Protein AF-0000000079959969 (afdb_homodimer)

Radius of gyration: 32.2 Å; Cα contacts (8 Å, |Δi|>4): 2107; chains: 2; bounding box: 69×113×96 Å

InterPro domains:
  IPR001279 Metallo-beta-lactamase [PF12706] (27-156)
  IPR011084 DNA repair metallo-beta-lactamase [PF07522] (438-473)
  IPR036866 Ribonuclease Z/Hydroxyacylglutathione hydrolase-like [G3DSA:3.60.15.10] (3-212)
  IPR036866 Ribonuclease Z/Hydroxyacylglutathione hydrolase-like [SSF56281] (26-475)

pLDDT: mean 82.47, std 19.51, range [26.91, 98.88]

Structure (mmCIF, N/CA/C/O backbone):
data_AF-0000000079959969-model_v1
#
loop_
_entity.id
_entity.type
_entity.pdbx_description
1 polymer 'Protein artemis'
#
loop_
_atom_site.group_PDB
_atom_site.id
_atom_site.type_symbol
_atom_site.label_atom_id
_atom_site.label_alt_id
_atom_site.label_comp_id
_atom_site.label_asym_id
_atom_site.label_entity_id
_atom_site.label_seq_id
_atom_site.pdbx_PDB_ins_code
_atom_site.Cartn_x
_atom_site.Cartn_y
_atom_site.Cartn_z
_atom_site.occupancy
_atom_site.B_iso_or_equiv
_atom_site.auth_seq_id
_atom_site.auth_comp_id
_atom_site.auth_asym_id
_atom_site.auth_atom_id
_atom_site.pdbx_PDB_model_num
ATOM 1 N N . MET A 1 1 ? -11.852 23.406 6.648 1 82 1 MET A N 1
ATOM 2 C CA . MET A 1 1 ? -12.25 22.609 7.809 1 82 1 MET A CA 1
ATOM 3 C C . MET A 1 1 ? -13.531 21.844 7.527 1 82 1 MET A C 1
ATOM 5 O O . MET A 1 1 ? -14.43 22.344 6.855 1 82 1 MET A O 1
ATOM 9 N N . SER A 1 2 ? -13.539 20.656 8.086 1 90.31 2 SER A N 1
ATOM 10 C CA . SER A 1 2 ? -14.711 19.828 7.879 1 90.31 2 SER A CA 1
ATOM 11 C C . SER A 1 2 ? -15.961 20.453 8.492 1 90.31 2 SER A C 1
ATOM 13 O O . SER A 1 2 ? -15.906 20.984 9.602 1 90.31 2 SER A O 1
ATOM 15 N N . THR A 1 3 ? -17.062 20.484 7.816 1 91.31 3 THR A N 1
ATOM 16 C CA . THR A 1 3 ? -18.344 20.969 8.297 1 91.31 3 THR A CA 1
ATOM 17 C C . THR A 1 3 ? -19.375 19.844 8.305 1 91.31 3 THR A C 1
ATOM 19 O O . THR A 1 3 ? -20.578 20.094 8.461 1 91.31 3 THR A O 1
ATOM 22 N N . PHE A 1 4 ? -18.922 18.656 8.102 1 95.06 4 PHE A N 1
ATOM 23 C CA . PHE A 1 4 ? -19.797 17.484 8.07 1 95.06 4 PHE A CA 1
ATOM 24 C C . PHE A 1 4 ? -20.359 17.188 9.453 1 95.06 4 PHE A C 1
ATOM 26 O O . PHE A 1 4 ? -19.641 17.25 10.453 1 95.06 4 PHE A O 1
ATOM 33 N N . ASN A 1 5 ? -21.625 16.844 9.547 1 93.94 5 ASN A N 1
ATOM 34 C CA . ASN A 1 5 ? -22.297 16.703 10.836 1 93.94 5 ASN A CA 1
ATOM 35 C C . ASN A 1 5 ? -22.188 15.273 11.367 1 93.94 5 ASN A C 1
ATOM 37 O O . ASN A 1 5 ? -22.766 14.945 12.406 1 93.94 5 ASN A O 1
ATOM 41 N N . GLY A 1 6 ? -21.594 14.344 10.625 1 97.38 6 GLY A N 1
ATOM 42 C CA . GLY A 1 6 ? -21.297 13.016 11.125 1 97.38 6 GLY A CA 1
ATOM 43 C C . GLY A 1 6 ? -22.359 11.992 10.781 1 97.38 6 GLY A C 1
ATOM 44 O O . GLY A 1 6 ? -22.188 10.797 11.047 1 97.38 6 GLY A O 1
ATOM 45 N N . ILE A 1 7 ? -23.453 12.414 10.133 1 97.38 7 ILE A N 1
ATOM 46 C CA . ILE A 1 7 ? -24.578 11.531 9.898 1 97.38 7 ILE A CA 1
ATOM 47 C C . ILE A 1 7 ? -24.562 11.039 8.453 1 97.38 7 ILE A C 1
ATOM 49 O O . ILE A 1 7 ? -24.594 11.844 7.52 1 97.38 7 ILE A O 1
ATOM 53 N N . ILE A 1 8 ? -24.469 9.742 8.289 1 97.94 8 ILE A N 1
ATOM 54 C CA . ILE A 1 8 ? -24.641 9.094 6.992 1 97.94 8 ILE A CA 1
ATOM 55 C C . ILE A 1 8 ? -26.094 8.711 6.801 1 97.94 8 ILE A C 1
ATOM 57 O O . ILE A 1 8 ? -26.609 7.812 7.48 1 97.94 8 ILE A O 1
ATOM 61 N N . ALA A 1 9 ? -26.75 9.328 5.836 1 97.06 9 ALA A N 1
ATOM 62 C CA . ALA A 1 9 ? -28.203 9.18 5.66 1 97.06 9 ALA A CA 1
ATOM 63 C C . ALA A 1 9 ? -28.578 7.711 5.48 1 97.06 9 ALA A C 1
ATOM 65 O O . ALA A 1 9 ? -29.609 7.258 5.996 1 97.06 9 ALA A O 1
ATOM 66 N N . GLN A 1 10 ? -27.812 6.926 4.754 1 97.31 10 GLN A N 1
ATOM 67 C CA . GLN A 1 10 ? -28.094 5.531 4.438 1 97.31 10 GLN A CA 1
ATOM 68 C C . GLN A 1 10 ? -27.797 4.625 5.629 1 97.31 10 GLN A C 1
ATOM 70 O O . GLN A 1 10 ? -28.266 3.48 5.672 1 97.31 10 GLN A O 1
ATOM 75 N N . PHE A 1 11 ? -26.984 5.117 6.539 1 97.81 11 PHE A N 1
ATOM 76 C CA . PHE A 1 11 ? -26.625 4.398 7.754 1 97.81 11 PHE A CA 1
ATOM 77 C C . PHE A 1 11 ? -26.812 5.281 8.984 1 97.81 11 PHE A C 1
ATOM 79 O O . PHE A 1 11 ? -25.844 5.617 9.664 1 97.81 11 PHE A O 1
ATOM 86 N N . PRO A 1 12 ? -28 5.555 9.398 1 95.94 12 PRO A N 1
ATOM 87 C CA . PRO A 1 12 ? -28.281 6.535 10.453 1 95.94 12 PRO A CA 1
ATOM 88 C C . PRO A 1 12 ? -27.828 6.059 11.828 1 95.94 12 PRO A C 1
ATOM 90 O O . PRO A 1 12 ? -27.766 6.855 12.773 1 95.94 12 PRO A O 1
ATOM 93 N N . ALA A 1 13 ? -27.516 4.82 11.977 1 96.44 13 ALA A N 1
ATOM 94 C CA . ALA A 1 13 ? -27.156 4.25 13.266 1 96.44 13 ALA A CA 1
ATOM 95 C C . ALA A 1 13 ? -25.672 4.473 13.57 1 96.44 13 ALA A C 1
ATOM 97 O O . ALA A 1 13 ? -25.203 4.145 14.664 1 96.44 13 ALA A O 1
ATOM 98 N N . ILE A 1 14 ? -24.953 5.055 12.672 1 97.94 14 ILE A N 1
ATOM 99 C CA . ILE A 1 14 ? -23.531 5.277 12.922 1 97.94 14 ILE A CA 1
ATOM 100 C C . ILE A 1 14 ? -23.219 6.766 12.828 1 97.94 14 ILE A C 1
ATOM 102 O O . ILE A 1 14 ? -24.031 7.555 12.359 1 97.94 14 ILE A O 1
ATOM 106 N N . ARG A 1 15 ? -22.047 7.168 13.383 1 98 15 ARG A N 1
ATOM 107 C CA . ARG A 1 15 ? -21.5 8.516 13.289 1 98 15 ARG A CA 1
ATOM 108 C C . ARG A 1 15 ? -20.062 8.492 12.781 1 98 15 ARG A C 1
ATOM 110 O O . ARG A 1 15 ? -19.281 7.621 13.156 1 98 15 ARG A O 1
ATOM 117 N N . VAL A 1 16 ? -19.781 9.453 11.914 1 98.56 16 VAL A N 1
ATOM 118 C CA . VAL A 1 16 ? -18.438 9.492 11.344 1 98.56 16 VAL A CA 1
ATOM 119 C C . VAL A 1 16 ? -17.844 10.898 11.492 1 98.56 16 VAL A C 1
ATOM 121 O O . VAL A 1 16 ? -18.453 11.875 11.07 1 98.56 16 VAL A O 1
ATOM 124 N N . ASP A 1 17 ? -16.75 11.117 12.148 1 97.56 17 ASP A N 1
ATOM 125 C CA . ASP A 1 17 ? -15.859 12.281 12.203 1 97.56 17 ASP A CA 1
ATOM 126 C C . ASP A 1 17 ? -16.516 13.438 12.953 1 97.56 17 ASP A C 1
ATOM 128 O O . ASP A 1 17 ? -16.016 14.562 12.938 1 97.56 17 ASP A O 1
ATOM 132 N N . TYR A 1 18 ? -17.625 13.312 13.477 1 96.44 18 TYR A N 1
ATOM 133 C CA . TYR A 1 18 ? -18.328 14.25 14.344 1 96.44 18 TYR A CA 1
ATOM 134 C C . TYR A 1 18 ? -19.125 13.516 15.406 1 96.44 18 TYR A C 1
ATOM 136 O O . TYR A 1 18 ? -20.078 12.789 15.086 1 96.44 18 TYR A O 1
ATOM 144 N N . PHE A 1 19 ? -18.891 13.82 16.703 1 95.38 19 PHE A N 1
ATOM 145 C CA . PHE A 1 19 ? -19.328 12.898 17.734 1 95.38 19 PHE A CA 1
ATOM 146 C C . PHE A 1 19 ? -20.156 13.625 18.797 1 95.38 19 PHE A C 1
ATOM 148 O O . PHE A 1 19 ? -20.453 13.062 19.859 1 95.38 19 PHE A O 1
ATOM 155 N N . ARG A 1 20 ? -20.5 14.867 18.484 1 92.44 20 ARG A N 1
ATOM 156 C CA . ARG A 1 20 ? -21.406 15.562 19.391 1 92.44 20 ARG A CA 1
ATOM 157 C C . ARG A 1 20 ? -22.844 15.062 19.219 1 92.44 20 ARG A C 1
ATOM 159 O O . ARG A 1 20 ? -23.203 14.578 18.156 1 92.44 20 ARG A O 1
ATOM 166 N N . ARG A 1 21 ? -23.547 15.25 20.188 1 91.06 21 ARG A N 1
ATOM 167 C CA . ARG A 1 21 ? -24.938 14.789 20.188 1 91.06 21 ARG A CA 1
ATOM 168 C C . ARG A 1 21 ? -25.781 15.617 19.219 1 91.06 21 ARG A C 1
ATOM 170 O O . ARG A 1 21 ? -25.641 16.844 19.156 1 91.06 21 ARG A O 1
ATOM 177 N N . HIS A 1 22 ? -26.594 14.891 18.484 1 90.75 22 HIS A N 1
ATOM 178 C CA . HIS A 1 22 ? -27.609 15.508 17.641 1 90.75 22 HIS A CA 1
ATOM 179 C C . HIS A 1 22 ? -29 15.367 18.281 1 90.75 22 HIS A C 1
ATOM 181 O O . HIS A 1 22 ? -29.516 14.258 18.391 1 90.75 22 HIS A O 1
ATOM 187 N N . PRO A 1 23 ? -29.625 16.406 18.547 1 89.88 23 PRO A N 1
ATOM 188 C CA . PRO A 1 23 ? -30.922 16.344 19.234 1 89.88 23 PRO A CA 1
ATOM 189 C C . PRO A 1 23 ? -31.984 15.617 18.406 1 89.88 23 PRO A C 1
ATOM 191 O O . PRO A 1 23 ? -32.844 14.938 18.953 1 89.88 23 PRO A O 1
ATOM 194 N N . ALA A 1 24 ? -31.906 15.672 17.156 1 90.69 24 ALA A N 1
ATOM 195 C CA . ALA A 1 24 ? -32.938 15.117 16.281 1 90.69 24 ALA A CA 1
ATOM 196 C C . ALA A 1 24 ? -32.625 13.672 15.914 1 90.69 24 ALA A C 1
ATOM 198 O O . ALA A 1 24 ? -33.375 13.039 15.164 1 90.69 24 ALA A O 1
ATOM 199 N N . HIS A 1 25 ? -31.547 13.125 16.438 1 92.62 25 HIS A N 1
ATOM 200 C CA . HIS A 1 25 ? -31.141 11.773 16.078 1 92.62 25 HIS A CA 1
ATOM 201 C C . HIS A 1 25 ? -30.828 10.938 17.312 1 92.62 25 HIS A C 1
ATOM 203 O O . HIS A 1 25 ? -30.375 11.469 18.328 1 92.62 25 HIS A O 1
ATOM 209 N N . LYS A 1 26 ? -31.109 9.648 17.203 1 92.62 26 LYS A N 1
ATOM 210 C CA . LYS A 1 26 ? -30.75 8.727 18.266 1 92.62 26 LYS A CA 1
ATOM 211 C C . LYS A 1 26 ? -29.234 8.617 18.422 1 92.62 26 LYS A C 1
ATOM 213 O O . LYS A 1 26 ? -28.5 8.914 17.484 1 92.62 26 LYS A O 1
ATOM 218 N N . ALA A 1 27 ? -28.938 8.18 19.594 1 93.88 27 ALA A N 1
ATOM 219 C CA . ALA A 1 27 ? -27.516 7.938 19.828 1 93.88 27 ALA A CA 1
ATOM 220 C C . ALA A 1 27 ? -26.984 6.871 18.891 1 93.88 27 ALA A C 1
ATOM 222 O O . ALA A 1 27 ? -27.656 5.887 18.594 1 93.88 27 ALA A O 1
ATOM 223 N N . PRO A 1 28 ? -25.812 7.117 18.422 1 95.88 28 PRO A N 1
ATOM 224 C CA . PRO A 1 28 ? -25.25 6.129 17.5 1 95.88 28 PRO A CA 1
ATOM 225 C C . PRO A 1 28 ? -24.922 4.805 18.172 1 95.88 28 PRO A C 1
ATOM 227 O O . PRO A 1 28 ? -24.719 4.762 19.391 1 95.88 28 PRO A O 1
ATOM 230 N N . LEU A 1 29 ? -24.875 3.75 17.375 1 97.19 29 LEU A N 1
ATOM 231 C CA . LEU A 1 29 ? -24.531 2.416 17.859 1 97.19 29 LEU A CA 1
ATOM 232 C C . LEU A 1 29 ? -23.062 2.105 17.594 1 97.19 29 LEU A C 1
ATOM 234 O O . LEU A 1 29 ? -22.516 1.171 18.188 1 97.19 29 LEU A O 1
ATOM 238 N N . ALA A 1 30 ? -22.422 2.846 16.734 1 97.81 30 ALA A N 1
ATOM 239 C CA . ALA A 1 30 ? -21 2.764 16.438 1 97.81 30 ALA A CA 1
ATOM 240 C C . ALA A 1 30 ? -20.484 4.086 15.891 1 97.81 30 ALA A C 1
ATOM 242 O O . ALA A 1 30 ? -21.219 4.844 15.258 1 97.81 30 ALA A O 1
ATOM 243 N N . CYS A 1 31 ? -19.281 4.371 16.141 1 98.12 31 CYS A N 1
ATOM 244 C CA . CYS A 1 31 ? -18.641 5.578 15.641 1 98.12 31 CYS A CA 1
ATOM 245 C C . CYS A 1 31 ? -17.406 5.227 14.812 1 98.12 31 CYS A C 1
ATOM 247 O O . CYS A 1 31 ? -16.812 4.168 15 1 98.12 31 CYS A O 1
ATOM 249 N N . PHE A 1 32 ? -17.094 6.066 13.883 1 98.75 32 PHE A N 1
ATOM 250 C CA . PHE A 1 32 ? -15.953 5.863 12.992 1 98.75 32 PHE A CA 1
ATOM 251 C C . PHE A 1 32 ? -15.133 7.145 12.852 1 98.75 32 PHE A C 1
ATOM 253 O O . PHE A 1 32 ? -15.695 8.227 12.688 1 98.75 32 PHE A O 1
ATOM 260 N N . LEU A 1 33 ? -13.828 7.043 12.992 1 98.5 33 LEU A N 1
ATOM 261 C CA . LEU A 1 33 ? -12.906 8.172 12.867 1 98.5 33 LEU A CA 1
ATOM 262 C C . LEU A 1 33 ? -11.953 7.969 11.688 1 98.5 33 LEU A C 1
ATOM 264 O O . LEU A 1 33 ? -11.164 7.023 11.68 1 98.5 33 LEU A O 1
ATOM 268 N N . SER A 1 34 ? -12 8.906 10.773 1 98.5 34 SER A N 1
ATOM 269 C CA . SER A 1 34 ? -11.234 8.742 9.539 1 98.5 34 SER A CA 1
ATOM 270 C C . SER A 1 34 ? -9.75 9.039 9.766 1 98.5 34 SER A C 1
ATOM 272 O O . SER A 1 34 ? -8.891 8.352 9.219 1 98.5 34 SER A O 1
ATOM 274 N N . HIS A 1 35 ? -9.461 10.102 10.492 1 96.94 35 HIS A N 1
ATOM 275 C CA . HIS A 1 35 ? -8.078 10.461 10.773 1 96.94 35 HIS A CA 1
ATOM 276 C C . HIS A 1 35 ? -7.984 11.438 11.938 1 96.94 35 HIS A C 1
ATOM 278 O O . HIS A 1 35 ? -9.008 11.844 12.492 1 96.94 35 HIS A O 1
ATOM 284 N N . VAL A 1 36 ? -6.805 11.906 12.289 1 93.56 36 VAL A N 1
ATOM 285 C CA . VAL A 1 36 ? -6.574 12.492 13.602 1 93.56 36 VAL A CA 1
ATOM 286 C C . VAL A 1 36 ? -6.602 14.016 13.508 1 93.56 36 VAL A C 1
ATOM 288 O O . VAL A 1 36 ? -6.438 14.711 14.508 1 93.56 36 VAL A O 1
ATOM 291 N N . HIS A 1 37 ? -6.828 14.562 12.367 1 89.81 37 HIS A N 1
ATOM 292 C CA . HIS A 1 37 ? -6.867 16.016 12.305 1 89.81 37 HIS A CA 1
ATOM 293 C C . HIS A 1 37 ? -7.945 16.578 13.234 1 89.81 37 HIS A C 1
ATOM 295 O O . HIS A 1 37 ? -9.016 15.992 13.367 1 89.81 37 HIS A O 1
ATOM 301 N N . SER A 1 38 ? -7.73 17.703 13.75 1 85.75 38 SER A N 1
ATOM 302 C CA . SER A 1 38 ? -8.516 18.281 14.836 1 85.75 38 SER A CA 1
ATOM 303 C C . SER A 1 38 ? -9.969 18.5 14.422 1 85.75 38 SER A C 1
ATOM 305 O O . SER A 1 38 ? -10.883 18.297 15.219 1 85.75 38 SER A O 1
ATOM 307 N N . ASP A 1 39 ? -10.188 18.922 13.234 1 87 39 ASP A N 1
ATOM 308 C CA . ASP A 1 39 ? -11.539 19.25 12.781 1 87 39 ASP A CA 1
ATOM 309 C C . ASP A 1 39 ? -12.367 17.969 12.594 1 87 39 ASP A C 1
ATOM 311 O O . ASP A 1 39 ? -13.578 18.047 12.375 1 87 39 ASP A O 1
ATOM 315 N N . HIS A 1 40 ? -11.812 16.844 12.758 1 92.5 40 HIS A N 1
ATOM 316 C CA . HIS A 1 40 ? -12.539 15.578 12.672 1 92.5 40 HIS A CA 1
ATOM 317 C C . HIS A 1 40 ? -12.734 14.961 14.055 1 92.5 40 HIS A C 1
ATOM 319 O O . HIS A 1 40 ? -13.344 13.891 14.18 1 92.5 40 HIS A O 1
ATOM 325 N N . LEU A 1 41 ? -12.211 15.578 15.062 1 90.81 41 LEU A N 1
ATOM 326 C CA . LEU A 1 41 ? -12.211 15 16.406 1 90.81 41 LEU A CA 1
ATOM 327 C C . LEU A 1 41 ? -13.305 15.617 17.266 1 90.81 41 LEU A C 1
ATOM 329 O O . LEU A 1 41 ? -13.398 15.328 18.453 1 90.81 41 LEU A O 1
ATOM 333 N N . THR A 1 42 ? -14.133 16.406 16.688 1 89.38 42 THR A N 1
ATOM 334 C CA . THR A 1 42 ? -15.133 17.156 17.438 1 89.38 42 THR A CA 1
ATOM 335 C C . THR A 1 42 ? -16.062 16.219 18.203 1 89.38 42 THR A C 1
ATOM 337 O O . THR A 1 42 ? -16.672 15.32 17.609 1 89.38 42 THR A O 1
ATOM 340 N N . GLY A 1 43 ? -16.094 16.422 19.531 1 90.25 43 GLY A N 1
ATOM 341 C CA . GLY A 1 43 ? -17.016 15.656 20.359 1 90.25 43 GLY A CA 1
ATOM 342 C C . GLY A 1 43 ? -16.391 14.406 20.953 1 90.25 43 GLY A C 1
ATOM 343 O O . GLY A 1 43 ? -16.969 13.781 21.844 1 90.25 43 GLY A O 1
ATOM 344 N N . LEU A 1 44 ? -15.266 14.039 20.516 1 89.5 44 LEU A N 1
ATOM 345 C CA . LEU A 1 44 ? -14.625 12.797 20.953 1 89.5 44 LEU A CA 1
ATOM 346 C C . LEU A 1 44 ? -14.219 12.875 22.422 1 89.5 44 LEU A C 1
ATOM 348 O O . LEU A 1 44 ? -14.211 11.859 23.109 1 89.5 44 LEU A O 1
ATOM 352 N N . GLU A 1 45 ? -13.852 14.039 22.875 1 83.5 45 GLU A N 1
ATOM 353 C CA . GLU A 1 45 ? -13.375 14.227 24.234 1 83.5 45 GLU A CA 1
ATOM 354 C C . GLU A 1 45 ? -14.469 13.883 25.25 1 83.5 45 GLU A C 1
ATOM 356 O O . GLU A 1 45 ? -14.164 13.445 26.359 1 83.5 45 GLU A O 1
ATOM 361 N N . SER A 1 46 ? -15.695 14.008 24.906 1 85.62 46 SER A N 1
ATOM 362 C CA . SER A 1 46 ? -16.812 13.773 25.812 1 85.62 46 SER A CA 1
ATOM 363 C C . SER A 1 46 ? -17.484 12.438 25.531 1 85.62 46 SER A C 1
ATOM 365 O O . SER A 1 46 ? -18.422 12.047 26.234 1 85.62 46 SER A O 1
ATOM 367 N N . LEU A 1 47 ? -16.984 11.773 24.562 1 90.94 47 LEU A N 1
ATOM 368 C CA . LEU A 1 47 ? -17.625 10.531 24.156 1 90.94 47 LEU A CA 1
ATOM 369 C C . LEU A 1 47 ? -17.344 9.422 25.156 1 90.94 47 LEU A C 1
ATOM 371 O O . LEU A 1 47 ? -16.188 9.203 25.547 1 90.94 47 LEU A O 1
ATOM 375 N N . ARG A 1 48 ? -18.406 8.68 25.625 1 88.88 48 ARG A N 1
ATOM 376 C CA . ARG A 1 48 ? -18.25 7.582 26.562 1 88.88 48 ARG A CA 1
ATOM 377 C C . ARG A 1 48 ? -18.656 6.25 25.938 1 88.88 48 ARG A C 1
ATOM 379 O O . ARG A 1 48 ? -18.219 5.188 26.391 1 88.88 48 ARG A O 1
ATOM 386 N N . ALA A 1 49 ? -19.484 6.32 25.047 1 90.56 49 ALA A N 1
ATOM 387 C CA . ALA A 1 49 ? -19.969 5.211 24.219 1 90.56 49 ALA A CA 1
ATOM 388 C C . ALA A 1 49 ? -20.531 5.719 22.906 1 90.56 49 ALA A C 1
ATOM 390 O O . ALA A 1 49 ? -20.969 6.871 22.797 1 90.56 49 ALA A O 1
ATOM 391 N N . PRO A 1 50 ? -20.609 4.848 21.891 1 95.19 50 PRO A N 1
ATOM 392 C CA . PRO A 1 50 ? -20.125 3.482 21.688 1 95.19 50 PRO A CA 1
ATOM 393 C C . PRO A 1 50 ? -18.656 3.438 21.281 1 95.19 50 PRO A C 1
ATOM 395 O O . PRO A 1 50 ? -17.922 4.398 21.5 1 95.19 50 PRO A O 1
ATOM 398 N N . PHE A 1 51 ? -18.234 2.266 20.688 1 95.25 51 PHE A N 1
ATOM 399 C CA . PHE A 1 51 ? -16.875 2.125 20.219 1 95.25 51 PHE A CA 1
ATOM 400 C C . PHE A 1 51 ? -16.625 3.049 19.031 1 95.25 51 PHE A C 1
ATOM 402 O O . PHE A 1 51 ? -17.531 3.357 18.266 1 95.25 51 PHE A O 1
ATOM 409 N N . VAL A 1 52 ? -15.375 3.439 18.906 1 97.31 52 VAL A N 1
ATOM 410 C CA . VAL A 1 52 ? -14.914 4.266 17.797 1 97.31 52 VAL A CA 1
ATOM 411 C C . VAL A 1 52 ? -13.914 3.484 16.953 1 97.31 52 VAL A C 1
ATOM 413 O O . VAL A 1 52 ? -12.781 3.256 17.375 1 97.31 52 VAL A O 1
ATOM 416 N N . TYR A 1 53 ? -14.352 3.145 15.797 1 97.69 53 TYR A N 1
ATOM 417 C CA . TYR A 1 53 ? -13.492 2.379 14.898 1 97.69 53 TYR A CA 1
ATOM 418 C C . TYR A 1 53 ? -12.625 3.305 14.055 1 97.69 53 TYR A C 1
ATOM 420 O O . TYR A 1 53 ? -13.086 4.348 13.594 1 97.69 53 TYR A O 1
ATOM 428 N N . CYS A 1 54 ? -11.359 2.977 13.922 1 97.94 54 CYS A N 1
ATOM 429 C CA . CYS A 1 54 ? -10.406 3.76 13.141 1 97.94 54 CYS A CA 1
ATOM 430 C C . CYS A 1 54 ? -9.211 2.906 12.727 1 97.94 54 CYS A C 1
ATOM 432 O O . CYS A 1 54 ? -9.18 1.703 12.984 1 97.94 54 CYS A O 1
ATOM 434 N N . SER A 1 55 ? -8.312 3.416 11.977 1 97.5 55 SER A N 1
ATOM 435 C CA . SER A 1 55 ? -7.102 2.688 11.609 1 97.5 55 SER A CA 1
ATOM 436 C C . SER A 1 55 ? -6.168 2.527 12.805 1 97.5 55 SER A C 1
ATOM 438 O O . SER A 1 55 ? -6.25 3.291 13.766 1 97.5 55 SER A O 1
ATOM 440 N N . PRO A 1 56 ? -5.297 1.571 12.703 1 95.38 56 PRO A N 1
ATOM 441 C CA . PRO A 1 56 ? -4.344 1.4 13.805 1 95.38 56 PRO A CA 1
ATOM 442 C C . PRO A 1 56 ? -3.486 2.641 14.039 1 95.38 56 PRO A C 1
ATOM 444 O O . PRO A 1 56 ? -3.256 3.027 15.188 1 95.38 56 PRO A O 1
ATOM 447 N N . ALA A 1 57 ? -3.014 3.229 13.016 1 96.38 57 ALA A N 1
ATOM 448 C CA . ALA A 1 57 ? -2.178 4.418 13.141 1 96.38 57 ALA A CA 1
ATOM 449 C C . ALA A 1 57 ? -2.945 5.562 13.797 1 96.38 57 ALA A C 1
ATOM 451 O O . ALA A 1 57 ? -2.428 6.227 14.703 1 96.38 57 ALA A O 1
ATOM 452 N N . THR A 1 58 ? -4.18 5.762 13.336 1 96.38 58 THR A N 1
ATOM 453 C CA . THR A 1 58 ? -5.012 6.812 13.906 1 96.38 58 THR A CA 1
ATOM 454 C C . THR A 1 58 ? -5.23 6.578 15.398 1 96.38 58 THR A C 1
ATOM 456 O O . THR A 1 58 ? -5.141 7.512 16.203 1 96.38 58 THR A O 1
ATOM 459 N N . ARG A 1 59 ? -5.48 5.414 15.805 1 94.88 59 ARG A N 1
ATOM 460 C CA . ARG A 1 59 ? -5.695 5.102 17.219 1 94.88 59 ARG A CA 1
ATOM 461 C C . ARG A 1 59 ? -4.465 5.449 18.047 1 94.88 59 ARG A C 1
ATOM 463 O O . ARG A 1 59 ? -4.574 6.121 19.062 1 94.88 59 ARG A O 1
ATOM 470 N N . GLU A 1 60 ? -3.303 5.004 17.578 1 93.12 60 GLU A N 1
ATOM 471 C CA . GLU A 1 60 ? -2.076 5.188 18.359 1 93.12 60 GLU A CA 1
ATOM 472 C C . GLU A 1 60 ? -1.734 6.668 18.5 1 93.12 60 GLU A C 1
ATOM 474 O O . GLU A 1 60 ? -1.301 7.109 19.562 1 93.12 60 GLU A O 1
ATOM 479 N N . ILE A 1 61 ? -1.915 7.391 17.484 1 92.81 61 ILE A N 1
ATOM 480 C CA . ILE A 1 61 ? -1.63 8.82 17.531 1 92.81 61 ILE A CA 1
ATOM 481 C C . ILE A 1 61 ? -2.646 9.516 18.422 1 92.81 61 ILE A C 1
ATOM 483 O O . ILE A 1 61 ? -2.275 10.328 19.281 1 92.81 61 ILE A O 1
ATOM 487 N N . LEU A 1 62 ? -3.893 9.156 18.25 1 91.75 62 LEU A N 1
ATOM 488 C CA . LEU A 1 62 ? -4.984 9.758 19 1 91.75 62 LEU A CA 1
ATOM 489 C C . LEU A 1 62 ? -4.738 9.648 20.5 1 91.75 62 LEU A C 1
ATOM 491 O O . LEU A 1 62 ? -4.934 10.609 21.25 1 91.75 62 LEU A O 1
ATOM 495 N N . LEU A 1 63 ? -4.27 8.609 20.969 1 89.5 63 LEU A N 1
ATOM 496 C CA . LEU A 1 63 ? -4.094 8.312 22.391 1 89.5 63 LEU A CA 1
ATOM 497 C C . LEU A 1 63 ? -2.938 9.117 22.969 1 89.5 63 LEU A C 1
ATOM 499 O O . LEU A 1 63 ? -2.783 9.188 24.188 1 89.5 63 LEU A O 1
ATOM 503 N N . ARG A 1 64 ? -2.199 9.836 22.125 1 88.06 64 ARG A N 1
ATOM 504 C CA . ARG A 1 64 ? -0.998 10.523 22.594 1 88.06 64 ARG A CA 1
ATOM 505 C C . ARG A 1 64 ? -1.057 12.016 22.266 1 88.06 64 ARG A C 1
ATOM 507 O O . ARG A 1 64 ? -0.135 12.758 22.609 1 88.06 64 ARG A O 1
ATOM 514 N N . LEU A 1 65 ? -2.068 12.367 21.641 1 85.75 65 LEU A N 1
ATOM 515 C CA . LEU A 1 65 ? -2.203 13.773 21.266 1 85.75 65 LEU A CA 1
ATOM 516 C C . LEU A 1 65 ? -2.264 14.656 22.516 1 85.75 65 LEU A C 1
ATOM 518 O O . LEU A 1 65 ? -2.924 14.312 23.5 1 85.75 65 LEU A O 1
ATOM 522 N N . GLU A 1 66 ? -1.491 15.68 22.484 1 78.38 66 GLU A N 1
ATOM 523 C CA . GLU A 1 66 ? -1.478 16.688 23.531 1 78.38 66 GLU A CA 1
ATOM 524 C C . GLU A 1 66 ? -1.797 18.078 22.969 1 78.38 66 GLU A C 1
ATOM 526 O O . GLU A 1 66 ? -1.413 18.391 21.844 1 78.38 66 GLU A O 1
ATOM 531 N N . ARG A 1 67 ? -2.502 18.766 23.859 1 69.62 67 ARG A N 1
ATOM 532 C CA . ARG A 1 67 ? -2.738 20.156 23.469 1 69.62 67 ARG A CA 1
ATOM 533 C C . ARG A 1 67 ? -1.464 20.984 23.594 1 69.62 67 ARG A C 1
ATOM 535 O O . ARG A 1 67 ? -0.619 20.703 24.438 1 69.62 67 ARG A O 1
ATOM 542 N N . HIS A 1 68 ? -1.337 21.844 22.688 1 62.97 68 HIS A N 1
ATOM 543 C CA . HIS A 1 68 ? -0.122 22.656 22.625 1 62.97 68 HIS A CA 1
ATOM 544 C C . HIS A 1 68 ? 0.241 23.234 23.984 1 62.97 68 HIS A C 1
ATOM 546 O O . HIS A 1 68 ? 1.391 23.125 24.422 1 62.97 68 HIS A O 1
ATOM 552 N N . HIS A 1 69 ? -0.797 23.828 24.609 1 59.53 69 HIS A N 1
ATOM 553 C CA . HIS A 1 69 ? -0.527 24.484 25.891 1 59.53 69 HIS A CA 1
ATOM 554 C C . HIS A 1 69 ? 0.014 23.484 26.906 1 59.53 69 HIS A C 1
ATOM 556 O O . HIS A 1 69 ? 0.929 23.797 27.672 1 59.53 69 HIS A O 1
ATOM 562 N N . ASN A 1 70 ? -0.458 22.328 26.844 1 66 70 ASN A N 1
ATOM 563 C CA . ASN A 1 70 ? 0.012 21.297 27.766 1 66 70 ASN A CA 1
ATOM 564 C C . ASN A 1 70 ? 1.412 20.812 27.391 1 66 70 ASN A C 1
ATOM 566 O O . ASN A 1 70 ? 2.229 20.547 28.281 1 66 70 ASN A O 1
ATOM 570 N N . ARG A 1 71 ? 1.735 20.906 26.188 1 64.19 71 ARG A N 1
ATOM 571 C CA . ARG A 1 71 ? 3.041 20.469 25.703 1 64.19 71 ARG A CA 1
ATOM 572 C C . ARG A 1 71 ? 4.141 21.422 26.141 1 64.19 71 ARG A C 1
ATOM 574 O O . ARG A 1 71 ? 5.176 21 26.656 1 64.19 71 ARG A O 1
ATOM 581 N N . ILE A 1 72 ? 3.828 22.641 25.922 1 58.84 72 ILE A N 1
ATOM 582 C CA . ILE A 1 72 ? 4.805 23.672 26.234 1 58.84 72 ILE A CA 1
ATOM 583 C C . ILE A 1 72 ? 5.035 23.719 27.734 1 58.84 72 ILE A C 1
ATOM 585 O O . ILE A 1 72 ? 6.176 23.812 28.203 1 58.84 72 ILE A O 1
ATOM 589 N N . ASN A 1 73 ? 3.922 23.641 28.422 1 57.5 73 ASN A N 1
ATOM 590 C CA . ASN A 1 73 ? 4.023 23.719 29.875 1 57.5 73 ASN A CA 1
ATOM 591 C C . ASN A 1 73 ? 4.789 22.531 30.453 1 57.5 73 ASN A C 1
ATOM 593 O O . ASN A 1 73 ? 5.52 22.672 31.438 1 57.5 73 ASN A O 1
ATOM 597 N N . PHE A 1 74 ? 4.742 21.547 29.875 1 60.06 74 PHE A N 1
ATOM 598 C CA . PHE A 1 74 ? 5.504 20.375 30.297 1 60.06 74 PHE A CA 1
ATOM 599 C C . PHE A 1 74 ? 6.973 20.516 29.938 1 60.06 74 PHE A C 1
ATOM 601 O O . PHE A 1 74 ? 7.852 20.266 30.766 1 60.06 74 PHE A O 1
ATOM 608 N N . ALA A 1 75 ? 7.191 20.906 28.734 1 60.62 75 ALA A N 1
ATOM 609 C CA . ALA A 1 75 ? 8.562 21.047 28.266 1 60.62 75 ALA A CA 1
ATOM 610 C C . ALA A 1 75 ? 9.328 22.078 29.094 1 60.62 75 ALA A C 1
ATOM 612 O O . ALA A 1 75 ? 10.531 21.938 29.328 1 60.62 75 ALA A O 1
ATOM 613 N N . ARG A 1 76 ? 8.516 23.016 29.516 1 56.81 76 ARG A N 1
ATOM 614 C CA . ARG A 1 76 ? 9.109 24.078 30.312 1 56.81 76 ARG A CA 1
ATOM 615 C C . ARG A 1 76 ? 9.164 23.703 31.797 1 56.81 76 ARG A C 1
ATOM 617 O O . ARG A 1 76 ? 9.617 24.484 32.625 1 56.81 76 ARG A O 1
ATOM 624 N N . GLY A 1 77 ? 8.609 22.484 32.031 1 56.34 77 GLY A N 1
ATOM 625 C CA . GLY A 1 77 ? 8.664 21.984 33.406 1 56.34 77 GLY A CA 1
ATOM 626 C C . GLY A 1 77 ? 7.551 22.516 34.281 1 56.34 77 GLY A C 1
ATOM 627 O O . GLY A 1 77 ? 7.582 22.359 35.5 1 56.34 77 GLY A O 1
ATOM 628 N N . ILE A 1 78 ? 6.59 23.281 33.688 1 54.06 78 ILE A N 1
ATOM 629 C CA . ILE A 1 78 ? 5.48 23.859 34.438 1 54.06 78 ILE A CA 1
ATOM 630 C C . ILE A 1 78 ? 4.508 22.75 34.844 1 54.06 78 ILE A C 1
ATOM 632 O O . ILE A 1 78 ? 4.004 22.75 35.969 1 54.06 78 ILE A O 1
ATOM 636 N N . LEU A 1 79 ? 4.32 21.922 33.938 1 58.09 79 LEU A N 1
ATOM 637 C CA . LEU A 1 79 ? 3.51 20.75 34.25 1 58.09 79 LEU A CA 1
ATOM 638 C C . LEU A 1 79 ? 4.391 19.562 34.594 1 58.09 79 LEU A C 1
ATOM 640 O O . LEU A 1 79 ? 5.434 19.344 33.969 1 58.09 79 LEU A O 1
ATOM 644 N N . GLU A 1 80 ? 3.965 18.859 35.625 1 50.5 80 GLU A N 1
ATOM 645 C CA . GLU A 1 80 ? 4.738 17.719 36.094 1 50.5 80 GLU A CA 1
ATOM 646 C C . GLU A 1 80 ? 4.48 16.484 35.219 1 50.5 80 GLU A C 1
ATOM 648 O O . GLU A 1 80 ? 5.328 15.594 35.125 1 50.5 80 GLU A O 1
ATOM 653 N N . SER A 1 81 ? 3.227 16.547 34.75 1 55.25 81 SER A N 1
ATOM 654 C CA . SER A 1 81 ? 2.883 15.367 33.969 1 55.25 81 SER A CA 1
ATOM 655 C C . SER A 1 81 ? 2.303 15.75 32.625 1 55.25 81 SER A C 1
ATOM 657 O O . SER A 1 81 ? 1.768 16.844 32.469 1 55.25 81 SER A O 1
ATOM 659 N N . ARG A 1 82 ? 2.523 14.914 31.688 1 61.88 82 ARG A N 1
ATOM 660 C CA . ARG A 1 82 ? 1.948 15.117 30.359 1 61.88 82 ARG A CA 1
ATOM 661 C C . ARG A 1 82 ? 0.43 14.984 30.391 1 61.88 82 ARG A C 1
ATOM 663 O O . ARG A 1 82 ? -0.105 14.133 31.109 1 61.88 82 ARG A O 1
ATOM 670 N N . ASN A 1 83 ? -0.288 15.938 29.719 1 59.56 83 ASN A N 1
ATOM 671 C CA . ASN A 1 83 ? -1.744 15.93 29.625 1 59.56 83 ASN A CA 1
ATOM 672 C C . ASN A 1 83 ? -2.211 15.492 28.234 1 59.56 83 ASN A C 1
ATOM 674 O O . ASN A 1 83 ? -2.164 16.281 27.281 1 59.56 83 ASN A O 1
ATOM 678 N N . VAL A 1 84 ? -2.557 14.18 28.188 1 66.69 84 VAL A N 1
ATOM 679 C CA . VAL A 1 84 ? -3.045 13.633 26.922 1 66.69 84 VAL A CA 1
ATOM 680 C C . VAL A 1 84 ? -4.535 13.922 26.766 1 66.69 84 VAL A C 1
ATOM 682 O O . VAL A 1 84 ? -5.309 13.742 27.719 1 66.69 84 VAL A O 1
ATOM 685 N N . SER A 1 85 ? -4.949 14.398 25.625 1 68.12 85 SER A N 1
ATOM 686 C CA . SER A 1 85 ? -6.27 14.961 25.375 1 68.12 85 SER A CA 1
ATOM 687 C C . SER A 1 85 ? -7.348 13.883 25.406 1 68.12 85 SER A C 1
ATOM 689 O O . SER A 1 85 ? -8.445 14.117 25.922 1 68.12 85 SER A O 1
ATOM 691 N N . TYR A 1 86 ? -7.02 12.711 24.938 1 73.25 86 TYR A N 1
ATOM 692 C CA . TYR A 1 86 ? -8.078 11.734 24.719 1 73.25 86 TYR A CA 1
ATOM 693 C C . TYR A 1 86 ? -7.785 10.43 25.453 1 73.25 86 TYR A C 1
ATOM 695 O O . TYR A 1 86 ? -8.523 9.445 25.297 1 73.25 86 TYR A O 1
ATOM 703 N N . ASP A 1 87 ? -6.848 10.25 26.172 1 65.56 87 ASP A N 1
ATOM 704 C CA . ASP A 1 87 ? -6.262 9 26.656 1 65.56 87 ASP A CA 1
ATOM 705 C C . ASP A 1 87 ? -7.254 8.227 27.516 1 65.56 87 ASP A C 1
ATOM 707 O O . ASP A 1 87 ? -7.527 7.055 27.25 1 65.56 87 ASP A O 1
ATOM 711 N N . LYS A 1 88 ? -7.879 8.789 28.422 1 69.5 88 LYS A N 1
ATOM 712 C CA . LYS A 1 88 ? -8.656 8.031 29.406 1 69.5 88 LYS A CA 1
ATOM 713 C C . LYS A 1 88 ? -9.875 7.387 28.75 1 69.5 88 LYS A C 1
ATOM 715 O O . LYS A 1 88 ? -10.141 6.199 28.953 1 69.5 88 LYS A O 1
ATOM 720 N N . SER A 1 89 ? -10.555 8.016 28 1 79.19 89 SER A N 1
ATOM 721 C CA . SER A 1 89 ? -11.781 7.484 27.422 1 79.19 89 SER A CA 1
ATOM 722 C C . SER A 1 89 ? -11.484 6.691 26.156 1 79.19 89 SER A C 1
ATOM 724 O O . SER A 1 89 ? -12.031 5.602 25.953 1 79.19 89 SER A O 1
ATOM 726 N N . MET A 1 90 ? -10.5 7.102 25.375 1 86.44 90 MET A N 1
ATOM 727 C CA . MET A 1 90 ? -10.32 6.527 24.047 1 86.44 90 MET A CA 1
ATOM 728 C C . MET A 1 90 ? -9.5 5.242 24.109 1 86.44 90 MET A C 1
ATOM 730 O O . MET A 1 90 ? -9.547 4.418 23.203 1 86.44 90 MET A O 1
ATOM 734 N N . HIS A 1 91 ? -8.805 4.98 25.156 1 85.62 91 HIS A N 1
ATOM 735 C CA . HIS A 1 91 ? -8.078 3.73 25.328 1 85.62 91 HIS A CA 1
ATOM 736 C C . HIS A 1 91 ? -9.016 2.533 25.297 1 85.62 91 HIS A C 1
ATOM 738 O O . HIS A 1 91 ? -8.656 1.463 24.797 1 85.62 91 HIS A O 1
ATOM 744 N N . ARG A 1 92 ? -10.164 2.801 25.766 1 86.94 92 ARG A N 1
ATOM 745 C CA . ARG A 1 92 ? -11.141 1.721 25.812 1 86.94 92 ARG A CA 1
ATOM 746 C C . ARG A 1 92 ? -12.055 1.747 24.594 1 86.94 92 ARG A C 1
ATOM 748 O O . ARG A 1 92 ? -12.508 0.699 24.125 1 86.94 92 ARG A O 1
ATOM 755 N N . LEU A 1 93 ? -12.289 2.869 24.125 1 93 93 LEU A N 1
ATOM 756 C CA . LEU A 1 93 ? -13.336 3.029 23.125 1 93 93 LEU A CA 1
ATOM 757 C C . LEU A 1 93 ? -12.773 2.844 21.719 1 93 93 LEU A C 1
ATOM 759 O O . LEU A 1 93 ? -13.477 2.391 20.812 1 93 93 LEU A O 1
ATOM 763 N N . ALA A 1 94 ? -11.539 3.215 21.484 1 93.69 94 ALA A N 1
ATOM 764 C CA . ALA A 1 94 ? -10.977 3.174 20.141 1 93.69 94 ALA A CA 1
ATOM 765 C C . ALA A 1 94 ? -10.633 1.743 19.734 1 93.69 94 ALA A C 1
ATOM 767 O O . ALA A 1 94 ? -9.883 1.055 20.422 1 93.69 94 ALA A O 1
ATOM 768 N N . LYS A 1 95 ? -11.18 1.302 18.656 1 94.56 95 LYS A N 1
ATOM 769 C CA . LYS A 1 95 ? -10.953 -0.037 18.109 1 94.56 95 LYS A CA 1
ATOM 770 C C . LYS A 1 95 ? -10.336 0.026 16.719 1 94.56 95 LYS A C 1
ATOM 772 O O . LYS A 1 95 ? -10.984 0.479 15.773 1 94.56 95 LYS A O 1
ATOM 777 N N . PRO A 1 96 ? -9.148 -0.483 16.578 1 95.12 96 PRO A N 1
ATOM 778 C CA . PRO A 1 96 ? -8.508 -0.408 15.266 1 95.12 96 PRO A CA 1
ATOM 779 C C . PRO A 1 96 ? -9 -1.491 14.305 1 95.12 96 PRO A C 1
ATOM 781 O O . PRO A 1 96 ? -9.266 -2.619 14.727 1 95.12 96 PRO A O 1
ATOM 784 N N . LEU A 1 97 ? -9.172 -1.143 13.086 1 96.69 97 LEU A N 1
ATOM 785 C CA . LEU A 1 97 ? -9.469 -2.047 11.977 1 96.69 97 LEU A CA 1
ATOM 786 C C . LEU A 1 97 ? -8.367 -1.996 10.922 1 96.69 97 LEU A C 1
ATOM 788 O O . LEU A 1 97 ? -7.84 -0.923 10.625 1 96.69 97 LEU A O 1
ATOM 792 N N . PRO A 1 98 ? -7.992 -3.154 10.391 1 96.12 98 PRO A N 1
ATOM 793 C CA . PRO A 1 98 ? -6.988 -3.154 9.32 1 96.12 98 PRO A CA 1
ATOM 794 C C . PRO A 1 98 ? -7.527 -2.598 8.008 1 96.12 98 PRO A C 1
ATOM 796 O O . PRO A 1 98 ? -8.742 -2.605 7.777 1 96.12 98 PRO A O 1
ATOM 799 N N . LEU A 1 99 ? -6.641 -2.139 7.215 1 96.94 99 LEU A N 1
ATOM 800 C CA . LEU A 1 99 ? -7.02 -1.622 5.902 1 96.94 99 LEU A CA 1
ATOM 801 C C . LEU A 1 99 ? -7.324 -2.764 4.938 1 96.94 99 LEU A C 1
ATOM 803 O O . LEU A 1 99 ? -6.848 -3.885 5.125 1 96.94 99 LEU A O 1
ATOM 807 N N . ASP A 1 100 ? -8.141 -2.504 3.967 1 96.38 100 ASP A N 1
ATOM 808 C CA . ASP A 1 100 ? -8.453 -3.363 2.83 1 96.38 100 ASP A CA 1
ATOM 809 C C . ASP A 1 100 ? -9.016 -4.703 3.291 1 96.38 100 ASP A C 1
ATOM 811 O O . ASP A 1 100 ? -8.734 -5.742 2.689 1 96.38 100 ASP A O 1
ATOM 815 N N . THR A 1 101 ? -9.641 -4.715 4.375 1 96.62 101 THR A N 1
ATOM 816 C CA . THR A 1 101 ? -10.203 -5.922 4.973 1 96.62 101 THR A CA 1
ATOM 817 C C . THR A 1 101 ? -11.695 -5.738 5.258 1 96.62 101 THR A C 1
ATOM 819 O O . THR A 1 101 ? -12.07 -5.023 6.191 1 96.62 101 THR A O 1
ATOM 822 N N . PRO A 1 102 ? -12.508 -6.375 4.434 1 96.69 102 PRO A N 1
ATOM 823 C CA . PRO A 1 102 ? -13.93 -6.309 4.773 1 96.69 102 PRO A CA 1
ATOM 824 C C . PRO A 1 102 ? -14.234 -6.844 6.172 1 96.69 102 PRO A C 1
ATOM 826 O O . PRO A 1 102 ? -13.875 -7.98 6.488 1 96.69 102 PRO A O 1
ATOM 829 N N . THR A 1 103 ? -14.852 -6.027 6.992 1 96.56 103 THR A N 1
ATOM 830 C CA . THR A 1 103 ? -15.117 -6.375 8.383 1 96.56 103 THR A CA 1
ATOM 831 C C . THR A 1 103 ? -16.594 -6.203 8.711 1 96.56 103 THR A C 1
ATOM 833 O O . THR A 1 103 ? -17.172 -5.133 8.492 1 96.56 103 THR A O 1
ATOM 836 N N . VAL A 1 104 ? -17.219 -7.238 9.25 1 95.81 104 VAL A N 1
ATOM 837 C CA . VAL A 1 104 ? -18.609 -7.16 9.641 1 95.81 104 VAL A CA 1
ATOM 838 C C . VAL A 1 104 ? -18.719 -6.707 11.094 1 95.81 104 VAL A C 1
ATOM 840 O O . VAL A 1 104 ? -18.125 -7.312 11.984 1 95.81 104 VAL A O 1
ATOM 843 N N . ILE A 1 105 ? -19.422 -5.672 11.297 1 96.06 105 ILE A N 1
ATOM 844 C CA . ILE A 1 105 ? -19.656 -5.141 12.633 1 96.06 105 ILE A CA 1
ATOM 845 C C . ILE A 1 105 ? -21.141 -5.305 12.992 1 96.06 105 ILE A C 1
ATOM 847 O O . ILE A 1 105 ? -22.016 -4.848 12.258 1 96.06 105 ILE A O 1
ATOM 851 N N . GLU A 1 106 ? -21.391 -5.949 14.062 1 94.62 106 GLU A N 1
ATOM 852 C CA . GLU A 1 106 ? -22.75 -6.055 14.57 1 94.62 106 GLU A CA 1
ATOM 853 C C . GLU A 1 106 ? -23.125 -4.828 15.398 1 94.62 106 GLU A C 1
ATOM 855 O O . GLU A 1 106 ? -22.531 -4.57 16.438 1 94.62 106 GLU A O 1
ATOM 860 N N . LEU A 1 107 ? -24.078 -4.074 14.969 1 95.81 107 LEU A N 1
ATOM 861 C CA . LEU A 1 107 ? -24.531 -2.857 15.641 1 95.81 107 LEU A CA 1
ATOM 862 C C . LEU A 1 107 ? -25.547 -3.184 16.734 1 95.81 107 LEU A C 1
ATOM 864 O O . LEU A 1 107 ? -25.484 -2.613 17.828 1 95.81 107 LEU A O 1
ATOM 868 N N . ALA A 1 108 ? -26.453 -4.066 16.391 1 93.94 108 ALA A N 1
ATOM 869 C CA . ALA A 1 108 ? -27.5 -4.613 17.234 1 93.94 108 ALA A CA 1
ATOM 870 C C . ALA A 1 108 ? -27.906 -6.016 16.781 1 93.94 108 ALA A C 1
ATOM 872 O O . ALA A 1 108 ? -27.516 -6.461 15.695 1 93.94 108 ALA A O 1
ATOM 873 N N . PRO A 1 109 ? -28.562 -6.676 17.703 1 92.5 109 PRO A N 1
ATOM 874 C CA . PRO A 1 109 ? -28.969 -8.008 17.266 1 92.5 109 PRO A CA 1
ATOM 875 C C . PRO A 1 109 ? -29.719 -7.988 15.93 1 92.5 109 PRO A C 1
ATOM 877 O O . PRO A 1 109 ? -30.719 -7.297 15.789 1 92.5 109 PRO A O 1
ATOM 880 N N . GLY A 1 110 ? -29.125 -8.617 14.984 1 90.88 110 GLY A N 1
ATOM 881 C CA . GLY A 1 110 ? -29.75 -8.719 13.68 1 90.88 110 GLY A CA 1
ATOM 882 C C . GLY A 1 110 ? -29.391 -7.574 12.75 1 90.88 110 GLY A C 1
ATOM 883 O O . GLY A 1 110 ? -29.844 -7.527 11.602 1 90.88 110 GLY A O 1
ATOM 884 N N . SER A 1 111 ? -28.719 -6.641 13.281 1 93.25 111 SER A N 1
ATOM 885 C CA . SER A 1 111 ? -28.297 -5.496 12.477 1 93.25 111 SER A CA 1
ATOM 886 C C . SER A 1 111 ? -26.781 -5.445 12.328 1 93.25 111 SER A C 1
ATOM 888 O O . SER A 1 111 ? -26.062 -5.262 13.312 1 93.25 111 SER A O 1
ATOM 890 N N . ARG A 1 112 ? -26.359 -5.652 11.078 1 95.81 112 ARG A N 1
ATOM 891 C CA . ARG A 1 112 ? -24.922 -5.684 10.812 1 95.81 112 ARG A CA 1
ATOM 892 C C . ARG A 1 112 ? -24.562 -4.785 9.633 1 95.81 112 ARG A C 1
ATOM 894 O O . ARG A 1 112 ? -25.391 -4.559 8.742 1 95.81 112 ARG A O 1
ATOM 901 N N . ILE A 1 113 ? -23.375 -4.27 9.695 1 97.44 113 ILE A N 1
ATOM 902 C CA . ILE A 1 113 ? -22.828 -3.545 8.555 1 97.44 113 ILE A CA 1
ATOM 903 C C . ILE A 1 113 ? -21.438 -4.082 8.234 1 97.44 113 ILE A C 1
ATOM 905 O O . ILE A 1 113 ? -20.75 -4.629 9.109 1 97.44 113 ILE A O 1
ATOM 909 N N . ARG A 1 114 ? -21.094 -4.043 7.016 1 97.69 114 ARG A N 1
ATOM 910 C CA . ARG A 1 114 ? -19.719 -4.348 6.605 1 97.69 114 ARG A CA 1
ATOM 911 C C . ARG A 1 114 ? -18.938 -3.07 6.32 1 97.69 114 ARG A C 1
ATOM 913 O O . ARG A 1 114 ? -19.422 -2.189 5.605 1 97.69 114 ARG A O 1
ATOM 920 N N . VAL A 1 115 ? -17.781 -2.977 6.922 1 98.44 115 VAL A N 1
ATOM 921 C CA . VAL A 1 115 ? -16.953 -1.784 6.758 1 98.44 115 VAL A CA 1
ATOM 922 C C . VAL A 1 115 ? -15.57 -2.178 6.234 1 98.44 115 VAL A C 1
ATOM 924 O O . VAL A 1 115 ? -14.984 -3.166 6.684 1 98.44 115 VAL A O 1
ATOM 927 N N . THR A 1 116 ? -15.086 -1.498 5.254 1 98.56 116 THR A N 1
ATOM 928 C CA . THR A 1 116 ? -13.727 -1.646 4.742 1 98.56 116 THR A CA 1
ATOM 929 C C . THR A 1 116 ? -12.992 -0.307 4.754 1 98.56 116 THR A C 1
ATOM 931 O O . THR A 1 116 ? -13.516 0.699 4.273 1 98.56 116 THR A O 1
ATOM 934 N N . LEU A 1 117 ? -11.836 -0.299 5.426 1 98.62 117 LEU A N 1
ATOM 935 C CA . LEU A 1 117 ? -10.992 0.893 5.422 1 98.62 117 LEU A CA 1
ATOM 936 C C . LEU A 1 117 ? -10.078 0.909 4.207 1 98.62 117 LEU A C 1
ATOM 938 O O . LEU A 1 117 ? -9.469 -0.109 3.869 1 98.62 117 LEU A O 1
ATOM 942 N N . ILE A 1 118 ? -10.016 2.049 3.557 1 98.38 118 ILE A N 1
ATOM 943 C CA . ILE A 1 118 ? -9.164 2.238 2.391 1 98.38 118 ILE A CA 1
ATOM 944 C C . ILE A 1 118 ? -8.266 3.457 2.598 1 98.38 118 ILE A C 1
ATOM 946 O O . ILE A 1 118 ? -8.719 4.484 3.109 1 98.38 118 ILE A O 1
ATOM 950 N N . ASP A 1 119 ? -7.055 3.35 2.219 1 97.75 119 ASP A N 1
ATOM 951 C CA . ASP A 1 119 ? -6.105 4.445 2.381 1 97.75 119 ASP A CA 1
ATOM 952 C C . ASP A 1 119 ? -6.613 5.715 1.696 1 97.75 119 ASP A C 1
ATOM 954 O O . ASP A 1 119 ? -7.062 5.672 0.55 1 97.75 119 ASP A O 1
ATOM 958 N N . ALA A 1 120 ? -6.477 6.844 2.381 1 98.56 120 ALA A N 1
ATOM 959 C CA . ALA A 1 120 ? -7.051 8.094 1.885 1 98.56 120 ALA A CA 1
ATOM 960 C C . ALA A 1 120 ? -6 8.938 1.174 1 98.56 120 ALA A C 1
ATOM 962 O O . ALA A 1 120 ? -6.32 9.953 0.562 1 98.56 120 ALA A O 1
ATOM 963 N N . ASN A 1 121 ? -4.734 8.562 1.198 1 98.06 121 ASN A N 1
ATOM 964 C CA . ASN A 1 121 ? -3.645 9.328 0.596 1 98.06 121 ASN A CA 1
ATOM 965 C C . ASN A 1 121 ? -3.621 10.766 1.104 1 98.06 121 ASN A C 1
ATOM 967 O O . ASN A 1 121 ? -3.461 11.703 0.32 1 98.06 121 ASN A O 1
ATOM 971 N N . HIS A 1 122 ? -3.805 10.922 2.41 1 97.12 122 HIS A N 1
ATOM 972 C CA . HIS A 1 122 ? -3.895 12.234 3.035 1 97.12 122 HIS A CA 1
ATOM 973 C C . HIS A 1 122 ? -2.83 12.406 4.113 1 97.12 122 HIS A C 1
ATOM 975 O O . HIS A 1 122 ? -1.957 13.273 4 1 97.12 122 HIS A O 1
ATOM 981 N N . CYS A 1 123 ? -2.838 11.68 5.086 1 96 123 CYS A N 1
ATOM 982 C CA . CYS A 1 123 ? -1.835 11.617 6.141 1 96 123 CYS A CA 1
ATOM 983 C C . CYS A 1 123 ? -1.746 10.211 6.723 1 96 123 CYS A C 1
ATOM 985 O O . CYS A 1 123 ? -2.521 9.328 6.348 1 96 123 CYS A O 1
ATOM 987 N N . ILE A 1 124 ? -0.804 9.969 7.543 1 96 124 ILE A N 1
ATOM 988 C CA . ILE A 1 124 ? -0.623 8.664 8.164 1 96 124 ILE A CA 1
ATOM 989 C C . ILE A 1 124 ? -1.884 8.281 8.938 1 96 124 ILE A C 1
ATOM 991 O O . ILE A 1 124 ? -2.41 9.078 9.719 1 96 124 ILE A O 1
ATOM 995 N N . GLY A 1 125 ? -2.43 7.105 8.633 1 97.25 125 GLY A N 1
ATOM 996 C CA . GLY A 1 125 ? -3.604 6.594 9.32 1 97.25 125 GLY A CA 1
ATOM 997 C C . GLY A 1 125 ? -4.906 7.031 8.688 1 97.25 125 GLY A C 1
ATOM 998 O O . GLY A 1 125 ? -5.969 6.484 8.992 1 97.25 125 GLY A O 1
ATOM 999 N N . ALA A 1 126 ? -4.867 8.023 7.816 1 98.12 126 ALA A N 1
ATOM 1000 C CA . ALA A 1 126 ? -6.09 8.523 7.195 1 98.12 126 ALA A CA 1
ATOM 1001 C C . ALA A 1 126 ? -6.711 7.477 6.277 1 98.12 126 ALA A C 1
ATOM 1003 O O . ALA A 1 126 ? -6.016 6.871 5.457 1 98.12 126 ALA A O 1
ATOM 1004 N N . VAL A 1 127 ? -8.016 7.328 6.422 1 98.75 127 VAL A N 1
ATOM 1005 C CA . VAL A 1 127 ? -8.672 6.277 5.652 1 98.75 127 VAL A CA 1
ATOM 1006 C C . VAL A 1 127 ? -10.016 6.777 5.137 1 98.75 127 VAL A C 1
ATOM 1008 O O . VAL A 1 127 ? -10.578 7.734 5.68 1 98.75 127 VAL A O 1
ATOM 1011 N N . MET A 1 128 ? -10.492 6.133 4.07 1 98.88 128 MET A N 1
ATOM 1012 C CA . MET A 1 128 ? -11.891 6.145 3.67 1 98.88 128 MET A CA 1
ATOM 1013 C C . MET A 1 128 ? -12.641 4.969 4.281 1 98.88 128 MET A C 1
ATOM 1015 O O . MET A 1 128 ? -12.039 3.955 4.633 1 98.88 128 MET A O 1
ATOM 1019 N N . PHE A 1 129 ? -13.938 5.133 4.414 1 98.88 129 PHE A N 1
ATOM 1020 C CA . PHE A 1 129 ? -14.789 4.035 4.863 1 98.88 129 PHE A CA 1
ATOM 1021 C C . PHE A 1 129 ? -15.766 3.623 3.768 1 98.88 129 PHE A C 1
ATOM 1023 O O . PHE A 1 129 ? -16.547 4.445 3.275 1 98.88 129 PHE A O 1
ATOM 1030 N N . LEU A 1 130 ? -15.695 2.414 3.348 1 98.88 130 LEU A N 1
ATOM 1031 C CA . LEU A 1 130 ? -16.781 1.812 2.574 1 98.88 130 LEU A CA 1
ATOM 1032 C C . LEU A 1 130 ? -17.781 1.11 3.49 1 98.88 130 LEU A C 1
ATOM 1034 O O . LEU A 1 130 ? -17.438 0.129 4.152 1 98.88 130 LEU A O 1
ATOM 1038 N N . PHE A 1 131 ? -18.953 1.614 3.592 1 98.81 131 PHE A N 1
ATOM 1039 C CA . PHE A 1 131 ? -20.031 1.004 4.359 1 98.81 131 PHE A CA 1
ATOM 1040 C C . PHE A 1 131 ? -21 0.251 3.445 1 98.81 131 PHE A C 1
ATOM 1042 O O . PHE A 1 131 ? -21.469 0.799 2.447 1 98.81 131 PHE A O 1
ATOM 1049 N N . GLU A 1 132 ? -21.219 -0.952 3.791 1 98.06 132 GLU A N 1
ATOM 1050 C CA . GLU A 1 132 ? -22.141 -1.768 3.002 1 98.06 132 GLU A CA 1
ATOM 1051 C C . GLU A 1 132 ? -23.125 -2.508 3.896 1 98.06 132 GLU A C 1
ATOM 1053 O O . GLU A 1 132 ? -22.766 -2.949 4.992 1 98.06 132 GLU A O 1
ATOM 1058 N N . ASP A 1 133 ? -24.312 -2.592 3.521 1 96.19 133 ASP A N 1
ATOM 1059 C CA . ASP A 1 133 ? -25.281 -3.568 4.008 1 96.19 133 ASP A CA 1
ATOM 1060 C C . ASP A 1 133 ? -26.062 -4.191 2.85 1 96.19 133 ASP A C 1
ATOM 1062 O O . ASP A 1 133 ? -25.609 -4.16 1.703 1 96.19 133 ASP A O 1
ATOM 1066 N N . ASP A 1 134 ? -27.125 -4.875 3.125 1 92.06 134 ASP A N 1
ATOM 1067 C CA . ASP A 1 134 ? -27.844 -5.598 2.084 1 92.06 134 ASP A CA 1
ATOM 1068 C C . ASP A 1 134 ? -28.484 -4.629 1.092 1 92.06 134 ASP A C 1
ATOM 1070 O O . ASP A 1 134 ? -28.703 -4.977 -0.071 1 92.06 134 ASP A O 1
ATOM 1074 N N . ALA A 1 135 ? -28.641 -3.402 1.538 1 94.19 135 ALA A N 1
ATOM 1075 C CA . ALA A 1 135 ? -29.438 -2.486 0.734 1 94.19 135 ALA A CA 1
ATOM 1076 C C . ALA A 1 135 ? -28.594 -1.326 0.215 1 94.19 135 ALA A C 1
ATOM 1078 O O . ALA A 1 135 ? -28.906 -0.751 -0.834 1 94.19 135 ALA A O 1
ATOM 1079 N N . HIS A 1 136 ? -27.609 -0.995 0.975 1 97.44 136 HIS A N 1
ATOM 1080 C CA . HIS A 1 136 ? -26.922 0.261 0.676 1 97.44 136 HIS A CA 1
ATOM 1081 C C . HIS A 1 136 ? -25.406 0.077 0.649 1 97.44 136 HIS A C 1
ATOM 1083 O O . HIS A 1 136 ? -24.875 -0.843 1.278 1 97.44 136 HIS A O 1
ATOM 1089 N N . ALA A 1 137 ? -24.75 0.895 -0.125 1 98.38 137 ALA A N 1
ATOM 1090 C CA . ALA A 1 137 ? -23.297 1.04 -0.152 1 98.38 137 ALA A CA 1
ATOM 1091 C C . ALA A 1 137 ? -22.891 2.508 -0.26 1 98.38 137 ALA A C 1
ATOM 1093 O O . ALA A 1 137 ? -23.375 3.227 -1.139 1 98.38 137 ALA A O 1
ATOM 1094 N N . VAL A 1 138 ? -22.047 2.943 0.688 1 98.75 138 VAL A N 1
ATOM 1095 C CA . VAL A 1 138 ? -21.641 4.344 0.731 1 98.75 138 VAL A CA 1
ATOM 1096 C C . VAL A 1 138 ? -20.141 4.43 0.967 1 98.75 138 VAL A C 1
ATOM 1098 O O . VAL A 1 138 ? -19.562 3.611 1.692 1 98.75 138 VAL A O 1
ATOM 1101 N N . LEU A 1 139 ? -19.516 5.359 0.289 1 98.88 139 LEU A N 1
ATOM 1102 C CA . LEU A 1 139 ? -18.109 5.656 0.527 1 98.88 139 LEU A CA 1
ATOM 1103 C C . LEU A 1 139 ? -17.953 7.008 1.214 1 98.88 139 LEU A C 1
ATOM 1105 O O . LEU A 1 139 ? -18.406 8.031 0.694 1 98.88 139 LEU A O 1
ATOM 1109 N N . TYR A 1 140 ? -17.438 7.004 2.404 1 98.88 140 TYR A N 1
ATOM 1110 C CA . TYR A 1 140 ? -17.031 8.219 3.105 1 98.88 140 TYR A CA 1
ATOM 1111 C C . TYR A 1 140 ? -15.531 8.461 2.957 1 98.88 140 TYR A C 1
ATOM 1113 O O . TYR A 1 140 ? -14.719 7.664 3.42 1 98.88 140 TYR A O 1
ATOM 1121 N N . THR A 1 141 ? -15.148 9.578 2.412 1 98.75 141 THR A N 1
ATOM 1122 C CA . THR A 1 141 ? -13.758 9.734 2 1 98.75 141 THR A CA 1
ATOM 1123 C C . THR A 1 141 ? -12.914 10.266 3.15 1 98.75 141 THR A C 1
ATOM 1125 O O . THR A 1 141 ? -11.695 10.078 3.168 1 98.75 141 THR A O 1
ATOM 1128 N N . GLY A 1 142 ? -13.516 10.969 4.172 1 97.94 142 GLY A N 1
ATOM 1129 C CA . GLY A 1 142 ? -12.664 11.828 4.977 1 97.94 142 GLY A CA 1
ATOM 1130 C C . GLY A 1 142 ? -11.898 12.852 4.148 1 97.94 142 GLY A C 1
ATOM 1131 O O . GLY A 1 142 ? -12.422 13.391 3.176 1 97.94 142 GLY A O 1
ATOM 1132 N N . ASP A 1 143 ? -10.711 13.242 4.656 1 97.12 143 ASP A N 1
ATOM 1133 C CA . ASP A 1 143 ? -9.836 14.062 3.836 1 97.12 143 ASP A CA 1
ATOM 1134 C C . ASP A 1 143 ? -9.008 13.203 2.883 1 97.12 143 ASP A C 1
ATOM 1136 O O . ASP A 1 143 ? -8.438 12.188 3.289 1 97.12 143 ASP A O 1
ATOM 1140 N N . ILE A 1 144 ? -8.984 13.625 1.587 1 98.06 144 ILE A N 1
ATOM 1141 C CA . ILE A 1 144 ? -8.281 12.781 0.625 1 98.06 144 ILE A CA 1
ATOM 1142 C C . ILE A 1 144 ? -7.449 13.648 -0.311 1 98.06 144 ILE A C 1
ATOM 1144 O O . ILE A 1 144 ? -7.73 14.836 -0.481 1 98.06 144 ILE A O 1
ATOM 1148 N N . ARG A 1 145 ? -6.477 13.125 -0.825 1 98.12 145 ARG A N 1
ATOM 1149 C CA . ARG A 1 145 ? -5.785 13.578 -2.025 1 98.12 145 ARG A CA 1
ATOM 1150 C C . ARG A 1 145 ? -5.934 12.57 -3.16 1 98.12 145 ARG A C 1
ATOM 1152 O O . ARG A 1 145 ? -5.203 11.578 -3.217 1 98.12 145 ARG A O 1
ATOM 1159 N N . ALA A 1 146 ? -6.797 12.922 -4.109 1 98.31 146 ALA A N 1
ATOM 1160 C CA . ALA A 1 146 ? -7.219 11.961 -5.125 1 98.31 146 ALA A CA 1
ATOM 1161 C C . ALA A 1 146 ? -6.387 12.102 -6.398 1 98.31 146 ALA A C 1
ATOM 1163 O O . ALA A 1 146 ? -6.934 12.234 -7.492 1 98.31 146 ALA A O 1
ATOM 1164 N N . GLU A 1 147 ? -5.09 11.984 -6.301 1 98 147 GLU A N 1
ATOM 1165 C CA . GLU A 1 147 ? -4.246 11.992 -7.488 1 98 147 GLU A CA 1
ATOM 1166 C C . GLU A 1 147 ? -4.617 10.852 -8.438 1 98 147 GLU A C 1
ATOM 1168 O O . GLU A 1 147 ? -5.109 9.812 -8 1 98 147 GLU A O 1
ATOM 1173 N N . THR A 1 148 ? -4.305 11.07 -9.672 1 96.94 148 THR A N 1
ATOM 1174 C CA . THR A 1 148 ? -4.727 10.133 -10.711 1 96.94 148 THR A CA 1
ATOM 1175 C C . THR A 1 148 ? -4.168 8.734 -10.438 1 96.94 148 THR A C 1
ATOM 1177 O O . THR A 1 148 ? -4.887 7.742 -10.547 1 96.94 148 THR A O 1
ATOM 1180 N N . TRP A 1 149 ? -2.9 8.633 -10.117 1 96.88 149 TRP A N 1
ATOM 1181 C CA . TRP A 1 149 ? -2.309 7.328 -9.844 1 96.88 149 TRP A CA 1
ATOM 1182 C C . TRP A 1 149 ? -3.043 6.625 -8.703 1 96.88 149 TRP A C 1
ATOM 1184 O O . TRP A 1 149 ? -3.25 5.41 -8.75 1 96.88 149 TRP A O 1
ATOM 1194 N N . TRP A 1 150 ? -3.4 7.336 -7.734 1 98.25 150 TRP A N 1
ATOM 1195 C CA . TRP A 1 150 ? -4.086 6.801 -6.562 1 98.25 150 TRP A CA 1
ATOM 1196 C C . TRP A 1 150 ? -5.484 6.316 -6.926 1 98.25 150 TRP A C 1
ATOM 1198 O O . TRP A 1 150 ? -5.887 5.215 -6.543 1 98.25 150 TRP A O 1
ATOM 1208 N N . VAL A 1 151 ? -6.215 7.121 -7.715 1 98.38 151 VAL A N 1
ATOM 1209 C CA . VAL A 1 151 ? -7.543 6.73 -8.172 1 98.38 151 VAL A CA 1
ATOM 1210 C C . VAL A 1 151 ? -7.457 5.438 -8.977 1 98.38 151 VAL A C 1
ATOM 1212 O O . VAL A 1 151 ? -8.25 4.516 -8.766 1 98.38 151 VAL A O 1
ATOM 1215 N N . ASN A 1 152 ? -6.492 5.422 -9.828 1 97.12 152 ASN A N 1
ATOM 1216 C CA . ASN A 1 152 ? -6.309 4.219 -10.633 1 97.12 152 ASN A CA 1
ATOM 1217 C C . ASN A 1 152 ? -5.98 3.008 -9.766 1 97.12 152 ASN A C 1
ATOM 1219 O O . ASN A 1 152 ? -6.367 1.883 -10.094 1 97.12 152 ASN A O 1
ATOM 1223 N N . SER A 1 153 ? -5.234 3.227 -8.719 1 97.31 153 SER A N 1
ATOM 1224 C CA . SER A 1 153 ? -4.934 2.139 -7.797 1 97.31 153 SER A CA 1
ATOM 1225 C C . SER A 1 153 ? -6.188 1.668 -7.066 1 97.31 153 SER A C 1
ATOM 1227 O O . SER A 1 153 ? -6.324 0.48 -6.766 1 97.31 153 SER A O 1
ATOM 1229 N N . LEU A 1 154 ? -7.102 2.561 -6.766 1 98.06 154 LEU A N 1
ATOM 1230 C CA . LEU A 1 154 ? -8.359 2.201 -6.117 1 98.06 154 LEU A CA 1
ATOM 1231 C C . LEU A 1 154 ? -9.18 1.264 -7 1 98.06 154 LEU A C 1
ATOM 1233 O O . LEU A 1 154 ? -9.852 0.364 -6.496 1 98.06 154 LEU A O 1
ATOM 1237 N N . VAL A 1 155 ? -9.102 1.525 -8.281 1 97.12 155 VAL A N 1
ATOM 1238 C CA . VAL A 1 155 ? -9.836 0.714 -9.242 1 97.12 155 VAL A CA 1
ATOM 1239 C C . VAL A 1 155 ? -9.375 -0.739 -9.148 1 97.12 155 VAL A C 1
ATOM 1241 O O . VAL A 1 155 ? -10.148 -1.66 -9.414 1 97.12 155 VAL A O 1
ATOM 1244 N N . GLN A 1 156 ? -8.125 -0.933 -8.703 1 95.94 156 GLN A N 1
ATOM 1245 C CA . GLN A 1 156 ? -7.555 -2.273 -8.625 1 95.94 156 GLN A CA 1
ATOM 1246 C C . GLN A 1 156 ? -7.926 -2.953 -7.305 1 95.94 156 GLN A C 1
ATOM 1248 O O . GLN A 1 156 ? -7.723 -4.156 -7.145 1 95.94 156 GLN A O 1
ATOM 1253 N N . ASN A 1 157 ? -8.453 -2.201 -6.344 1 96.94 157 ASN A N 1
ATOM 1254 C CA . ASN A 1 157 ? -8.797 -2.762 -5.043 1 96.94 157 ASN A CA 1
ATOM 1255 C C . ASN A 1 157 ? -9.914 -3.795 -5.16 1 96.94 157 ASN A C 1
ATOM 1257 O O . ASN A 1 157 ? -11.008 -3.486 -5.637 1 96.94 157 ASN A O 1
ATOM 1261 N N . PRO A 1 158 ? -9.703 -4.984 -4.691 1 96.19 158 PRO A N 1
ATOM 1262 C CA . PRO A 1 158 ? -10.664 -6.066 -4.906 1 96.19 158 PRO A CA 1
ATOM 1263 C C . PRO A 1 158 ? -12.031 -5.77 -4.309 1 96.19 158 PRO A C 1
ATOM 1265 O O . PRO A 1 158 ? -13.047 -6.277 -4.793 1 96.19 158 PRO A O 1
ATOM 1268 N N . VAL A 1 159 ? -12.086 -4.98 -3.283 1 96.81 159 VAL A N 1
ATOM 1269 C CA . VAL A 1 159 ? -13.344 -4.703 -2.598 1 96.81 159 VAL A CA 1
ATOM 1270 C C . VAL A 1 159 ? -14.07 -3.551 -3.295 1 96.81 159 VAL A C 1
ATOM 1272 O O . VAL A 1 159 ? -15.305 -3.525 -3.35 1 96.81 159 VAL A O 1
ATOM 1275 N N . LEU A 1 160 ? -13.336 -2.621 -3.842 1 97.94 160 LEU A N 1
ATOM 1276 C CA . LEU A 1 160 ? -13.906 -1.445 -4.488 1 97.94 160 LEU A CA 1
ATOM 1277 C C . LEU A 1 160 ? -14.195 -1.721 -5.961 1 97.94 160 LEU A C 1
ATOM 1279 O O . LEU A 1 160 ? -14.984 -1.008 -6.586 1 97.94 160 LEU A O 1
ATOM 1283 N N . LEU A 1 161 ? -13.594 -2.73 -6.449 1 97.06 161 LEU A N 1
ATOM 1284 C CA . LEU A 1 161 ? -13.586 -3.039 -7.875 1 97.06 161 LEU A CA 1
ATOM 1285 C C . LEU A 1 161 ? -15 -3.143 -8.422 1 97.06 161 LEU A C 1
ATOM 1287 O O . LEU A 1 161 ? -15.312 -2.557 -9.461 1 97.06 161 LEU A O 1
ATOM 1291 N N . PRO A 1 162 ? -15.945 -3.789 -7.789 1 96.69 162 PRO A N 1
ATOM 1292 C CA . PRO A 1 162 ? -17.312 -3.877 -8.32 1 96.69 162 PRO A CA 1
ATOM 1293 C C . PRO A 1 162 ? -17.953 -2.508 -8.508 1 96.69 162 PRO A C 1
ATOM 1295 O O . PRO A 1 162 ? -18.797 -2.336 -9.391 1 96.69 162 PRO A O 1
ATOM 1298 N N . TYR A 1 163 ? -17.547 -1.567 -7.695 1 97.69 163 TYR A N 1
ATOM 1299 C CA . TYR A 1 163 ? -18.125 -0.229 -7.758 1 97.69 163 TYR A CA 1
ATOM 1300 C C . TYR A 1 163 ? -17.406 0.63 -8.789 1 97.69 163 TYR A C 1
ATOM 1302 O O . TYR A 1 163 ? -18 1.503 -9.414 1 97.69 163 TYR A O 1
ATOM 1310 N N . SER A 1 164 ? -16.109 0.428 -8.969 1 96.44 164 SER A N 1
ATOM 1311 C CA . SER A 1 164 ? -15.32 1.293 -9.828 1 96.44 164 SER A CA 1
ATOM 1312 C C . SER A 1 164 ? -15.367 0.824 -11.281 1 96.44 164 SER A C 1
ATOM 1314 O O . SER A 1 164 ? -15.055 1.589 -12.195 1 96.44 164 SER A O 1
ATOM 1316 N N . LEU A 1 165 ? -15.766 -0.359 -11.5 1 94.06 165 LEU A N 1
ATOM 1317 C CA . LEU A 1 165 ? -15.828 -0.851 -12.867 1 94.06 165 LEU A CA 1
ATOM 1318 C C . LEU A 1 165 ? -17.266 -1.154 -13.281 1 94.06 165 LEU A C 1
ATOM 1320 O O . LEU A 1 165 ? -17.5 -1.959 -14.18 1 94.06 165 LEU A O 1
ATOM 1324 N N . GLY A 1 166 ? -18.234 -0.709 -12.539 1 92.31 166 GLY A N 1
ATOM 1325 C CA . GLY A 1 166 ? -19.594 -0.549 -13.031 1 92.31 166 GLY A CA 1
ATOM 1326 C C . GLY A 1 166 ? -20.484 -1.744 -12.734 1 92.31 166 GLY A C 1
ATOM 1327 O O . GLY A 1 166 ? -21.594 -1.843 -13.258 1 92.31 166 GLY A O 1
ATOM 1328 N N . LEU A 1 167 ? -20.047 -2.705 -11.953 1 94 167 LEU A N 1
ATOM 1329 C CA . LEU A 1 167 ? -20.891 -3.84 -11.609 1 94 167 LEU A CA 1
ATOM 1330 C C . LEU A 1 167 ? -21.938 -3.445 -10.57 1 94 167 LEU A C 1
ATOM 1332 O O . LEU A 1 167 ? -23.031 -4.02 -10.531 1 94 167 LEU A O 1
ATOM 1336 N N . ARG A 1 168 ? -21.531 -2.576 -9.719 1 94.81 168 ARG A N 1
ATOM 1337 C CA . ARG A 1 168 ? -22.391 -1.995 -8.688 1 94.81 168 ARG A CA 1
ATOM 1338 C C . ARG A 1 168 ? -22.234 -0.48 -8.633 1 94.81 168 ARG A C 1
ATOM 1340 O O . ARG A 1 168 ? -21.281 0.068 -9.195 1 94.81 168 ARG A O 1
ATOM 1347 N N . HIS A 1 169 ? -23.219 0.121 -7.977 1 95.12 169 HIS A N 1
ATOM 1348 C CA . HIS A 1 169 ? -23.141 1.568 -7.82 1 95.12 169 HIS A CA 1
ATOM 1349 C C . HIS A 1 169 ? -23.219 1.969 -6.348 1 95.12 169 HIS A C 1
ATOM 1351 O O . HIS A 1 169 ? -23.969 1.376 -5.578 1 95.12 169 HIS A O 1
ATOM 1357 N N . LEU A 1 170 ? -22.422 2.934 -6.027 1 98.44 170 LEU A N 1
ATOM 1358 C CA . LEU A 1 170 ? -22.516 3.529 -4.699 1 98.44 170 LEU A CA 1
ATOM 1359 C C . LEU A 1 170 ? -23.734 4.445 -4.598 1 98.44 170 LEU A C 1
ATOM 1361 O O . LEU A 1 170 ? -24.016 5.211 -5.523 1 98.44 170 LEU A O 1
ATOM 1365 N N . ASP A 1 171 ? -24.438 4.367 -3.494 1 98.69 171 ASP A N 1
ATOM 1366 C CA . ASP A 1 171 ? -25.578 5.238 -3.277 1 98.69 171 ASP A CA 1
ATOM 1367 C C . ASP A 1 171 ? -25.141 6.695 -3.119 1 98.69 171 ASP A C 1
ATOM 1369 O O . ASP A 1 171 ? -25.844 7.609 -3.555 1 98.69 171 ASP A O 1
ATOM 1373 N N . CYS A 1 172 ? -24.047 6.832 -2.449 1 98.75 172 CYS A N 1
ATOM 1374 C CA . CYS A 1 172 ? -23.562 8.18 -2.182 1 98.75 172 CYS A CA 1
ATOM 1375 C C . CYS A 1 172 ? -22.078 8.164 -1.849 1 98.75 172 CYS A C 1
ATOM 1377 O O . CYS A 1 172 ? -21.594 7.223 -1.23 1 98.75 172 CYS A O 1
ATOM 1379 N N . ILE A 1 173 ? -21.406 9.109 -2.314 1 98.81 173 ILE A N 1
ATOM 1380 C CA . ILE A 1 173 ? -20.062 9.398 -1.829 1 98.81 173 ILE A CA 1
ATOM 1381 C C . ILE A 1 173 ? -20.078 10.68 -1.001 1 98.81 173 ILE A C 1
ATOM 1383 O O . ILE A 1 173 ? -20.484 11.734 -1.487 1 98.81 173 ILE A O 1
ATOM 1387 N N . TYR A 1 174 ? -19.75 10.562 0.281 1 98.81 174 TYR A N 1
ATOM 1388 C CA . TYR A 1 174 ? -19.453 11.734 1.101 1 98.81 174 TYR A CA 1
ATOM 1389 C C . TYR A 1 174 ? -18.031 12.234 0.846 1 98.81 174 TYR A C 1
ATOM 1391 O O . TYR A 1 174 ? -17.062 11.586 1.234 1 98.81 174 TYR A O 1
ATOM 1399 N N . LEU A 1 175 ? -17.906 13.406 0.266 1 98.62 175 LEU A N 1
ATOM 1400 C CA . LEU A 1 175 ? -16.688 13.773 -0.46 1 98.62 175 LEU A CA 1
ATOM 1401 C C . LEU A 1 175 ? -15.984 14.945 0.219 1 98.62 175 LEU A C 1
ATOM 1403 O O . LEU A 1 175 ? -16.625 15.914 0.627 1 98.62 175 LEU A O 1
ATOM 1407 N N . ASP A 1 176 ? -14.633 14.812 0.404 1 97.75 176 ASP A N 1
ATOM 1408 C CA . ASP A 1 176 ? -13.797 15.945 0.765 1 97.75 176 ASP A CA 1
ATOM 1409 C C . ASP A 1 176 ? -13.836 17.031 -0.317 1 97.75 176 ASP A C 1
ATOM 1411 O O . ASP A 1 176 ? -13.234 16.875 -1.381 1 97.75 176 ASP A O 1
ATOM 1415 N N . THR A 1 177 ? -14.461 18.125 -0.037 1 96.06 177 THR A N 1
ATOM 1416 C CA . THR A 1 177 ? -14.609 19.188 -1.023 1 96.06 177 THR A CA 1
ATOM 1417 C C . THR A 1 177 ? -13.82 20.422 -0.613 1 96.06 177 THR A C 1
ATOM 1419 O O . THR A 1 177 ? -14.227 21.547 -0.884 1 96.06 177 THR A O 1
ATOM 1422 N N . THR A 1 178 ? -12.695 20.234 0.069 1 92 178 THR A N 1
ATOM 1423 C CA . THR A 1 178 ? -11.875 21.312 0.6 1 92 178 THR A CA 1
ATOM 1424 C C . THR A 1 178 ? -11.523 22.312 -0.5 1 92 178 THR A C 1
ATOM 1426 O O . THR A 1 178 ? -11.633 23.531 -0.303 1 92 178 THR A O 1
ATOM 1429 N N . PHE A 1 179 ? -11.125 21.828 -1.715 1 91.5 179 PHE A N 1
ATOM 1430 C CA . PHE A 1 179 ? -10.711 22.719 -2.801 1 91.5 179 PHE A CA 1
ATOM 1431 C C . PHE A 1 179 ? -11.602 22.516 -4.023 1 91.5 179 PHE A C 1
ATOM 1433 O O . PHE A 1 179 ? -11.125 22.594 -5.16 1 91.5 179 PHE A O 1
ATOM 1440 N N . ALA A 1 180 ? -12.828 22.172 -3.742 1 92.88 180 ALA A N 1
ATOM 1441 C CA . ALA A 1 180 ? -13.758 21.984 -4.852 1 92.88 180 ALA A CA 1
ATOM 1442 C C . ALA A 1 180 ? -14.133 23.312 -5.488 1 92.88 180 ALA A C 1
ATOM 1444 O O . ALA A 1 180 ? -14.891 24.094 -4.902 1 92.88 180 ALA A O 1
ATOM 1445 N N . GLY A 1 181 ? -13.586 23.625 -6.531 1 89.62 181 GLY A N 1
ATOM 1446 C CA . GLY A 1 181 ? -13.852 24.844 -7.289 1 89.62 181 GLY A CA 1
ATOM 1447 C C . GLY A 1 181 ? -13.328 24.781 -8.711 1 89.62 181 GLY A C 1
ATOM 1448 O O . GLY A 1 181 ? -12.219 24.312 -8.953 1 89.62 181 GLY A O 1
ATOM 1449 N N . LYS A 1 182 ? -14.07 25.297 -9.609 1 89.81 182 LYS A N 1
ATOM 1450 C CA . LYS A 1 182 ? -13.758 25.156 -11.031 1 89.81 182 LYS A CA 1
ATOM 1451 C C . LYS A 1 182 ? -12.68 26.156 -11.453 1 89.81 182 LYS A C 1
ATOM 1453 O O . LYS A 1 182 ? -12.062 26 -12.508 1 89.81 182 LYS A O 1
ATOM 1458 N N . SER A 1 183 ? -12.445 27.062 -10.688 1 85.69 183 SER A N 1
ATOM 1459 C CA . SER A 1 183 ? -11.547 28.141 -11.086 1 85.69 183 SER A CA 1
ATOM 1460 C C . SER A 1 183 ? -10.164 27.969 -10.469 1 85.69 183 SER A C 1
ATOM 1462 O O . SER A 1 183 ? -10.008 27.25 -9.477 1 85.69 183 SER A O 1
ATOM 1464 N N . ASP A 1 184 ? -9.211 28.609 -11.125 1 82.06 184 ASP A N 1
ATOM 1465 C CA . ASP A 1 184 ? -7.871 28.672 -10.539 1 82.06 184 ASP A CA 1
ATOM 1466 C C . ASP A 1 184 ? -7.891 29.438 -9.211 1 82.06 184 ASP A C 1
ATOM 1468 O O . ASP A 1 184 ? -8.711 30.344 -9.023 1 82.06 184 ASP A O 1
ATOM 1472 N N . PRO A 1 185 ? -7.105 29 -8.336 1 84.06 185 PRO A N 1
ATOM 1473 C CA . PRO A 1 185 ? -5.984 28.062 -8.422 1 84.06 185 PRO A CA 1
ATOM 1474 C C . PRO A 1 185 ? -6.359 26.656 -7.961 1 84.06 185 PRO A C 1
ATOM 1476 O O . PRO A 1 185 ? -5.484 25.812 -7.762 1 84.06 185 PRO A O 1
ATOM 1479 N N . TYR A 1 186 ? -7.543 26.375 -7.852 1 87.5 186 TYR A N 1
ATOM 1480 C CA . TYR A 1 186 ? -7.961 25.125 -7.223 1 87.5 186 TYR A CA 1
ATOM 1481 C C . TYR A 1 186 ? -8.273 24.062 -8.273 1 87.5 186 TYR A C 1
ATOM 1483 O O . TYR A 1 186 ? -8.508 22.906 -7.938 1 87.5 186 TYR A O 1
ATOM 1491 N N . ARG A 1 187 ? -8.18 24.422 -9.453 1 92.31 187 ARG A N 1
ATOM 1492 C CA . ARG A 1 187 ? -8.609 23.547 -10.531 1 92.31 187 ARG A CA 1
ATOM 1493 C C . ARG A 1 187 ? -7.637 22.375 -10.695 1 92.31 187 ARG A C 1
ATOM 1495 O O . ARG A 1 187 ? -8.055 21.234 -10.93 1 92.31 187 ARG A O 1
ATOM 1502 N N . GLN A 1 188 ? -6.359 22.719 -10.625 1 93.94 188 GLN A N 1
ATOM 1503 C CA . GLN A 1 188 ? -5.32 21.719 -10.812 1 93.94 188 GLN A CA 1
ATOM 1504 C C . GLN A 1 188 ? -4.168 21.938 -9.836 1 93.94 188 GLN A C 1
ATOM 1506 O O . GLN A 1 188 ? -3.791 23.078 -9.555 1 93.94 188 GLN A O 1
ATOM 1511 N N . PHE A 1 189 ? -3.609 20.859 -9.344 1 95.38 189 PHE A N 1
ATOM 1512 C CA . PHE A 1 189 ? -2.432 20.891 -8.484 1 95.38 189 PHE A CA 1
ATOM 1513 C C . PHE A 1 189 ? -1.327 20 -9.047 1 95.38 189 PHE A C 1
ATOM 1515 O O . PHE A 1 189 ? -1.604 18.984 -9.672 1 95.38 189 PHE A O 1
ATOM 1522 N N . PRO A 1 190 ? -0.072 20.406 -8.836 1 95.19 190 PRO A N 1
ATOM 1523 C CA . PRO A 1 190 ? 0.992 19.438 -9.078 1 95.19 190 PRO A CA 1
ATOM 1524 C C . PRO A 1 190 ? 0.883 18.203 -8.18 1 95.19 190 PRO A C 1
ATOM 1526 O O . PRO A 1 190 ? 0.341 18.281 -7.078 1 95.19 190 PRO A O 1
ATOM 1529 N N . SER A 1 191 ? 1.345 17.062 -8.68 1 96.88 191 SER A N 1
ATOM 1530 C CA . SER A 1 191 ? 1.337 15.867 -7.844 1 96.88 191 SER A CA 1
ATOM 1531 C C . SER A 1 191 ? 2.303 16 -6.672 1 96.88 191 SER A C 1
ATOM 1533 O O . SER A 1 191 ? 3.203 16.844 -6.695 1 96.88 191 SER A O 1
ATOM 1535 N N . LYS A 1 192 ? 2.117 15.258 -5.645 1 97.25 192 LYS A N 1
ATOM 1536 C CA . LYS A 1 192 ? 3.039 15.219 -4.516 1 97.25 192 LYS A CA 1
ATOM 1537 C C . LYS A 1 192 ? 4.453 14.875 -4.973 1 97.25 192 LYS A C 1
ATOM 1539 O O . LYS A 1 192 ? 5.426 15.461 -4.488 1 97.25 192 LYS A O 1
ATOM 1544 N N . ALA A 1 193 ? 4.559 13.953 -5.922 1 97.75 193 ALA A N 1
ATOM 1545 C CA . ALA A 1 193 ? 5.859 13.547 -6.449 1 97.75 193 ALA A CA 1
ATOM 1546 C C . ALA A 1 193 ? 6.566 14.711 -7.137 1 97.75 193 ALA A C 1
ATOM 1548 O O . ALA A 1 193 ? 7.766 14.914 -6.949 1 97.75 193 ALA A O 1
ATOM 1549 N N . GLU A 1 194 ? 5.84 15.453 -7.926 1 96.94 194 GLU A N 1
ATOM 1550 C CA . GLU A 1 194 ? 6.414 16.625 -8.594 1 96.94 194 GLU A CA 1
ATOM 1551 C C . GLU A 1 194 ? 6.898 17.656 -7.578 1 96.94 194 GLU A C 1
ATOM 1553 O O . GLU A 1 194 ? 7.93 18.297 -7.781 1 96.94 194 GLU A O 1
ATOM 1558 N N . GLY A 1 195 ? 6.082 17.828 -6.527 1 97.5 195 GLY A N 1
ATOM 1559 C CA . GLY A 1 195 ? 6.512 18.703 -5.453 1 97.5 195 GLY A CA 1
ATOM 1560 C C . GLY A 1 195 ? 7.801 18.266 -4.789 1 97.5 195 GLY A C 1
ATOM 1561 O O . GLY A 1 195 ? 8.711 19.062 -4.586 1 97.5 195 GLY A O 1
ATOM 1562 N N . ILE A 1 196 ? 7.918 17.016 -4.465 1 97.94 196 ILE A N 1
ATOM 1563 C CA . ILE A 1 196 ? 9.109 16.469 -3.818 1 97.94 196 ILE A CA 1
ATOM 1564 C C . ILE A 1 196 ? 10.305 16.594 -4.762 1 97.94 196 ILE A C 1
ATOM 1566 O O . ILE A 1 196 ? 11.414 16.891 -4.328 1 97.94 196 ILE A O 1
ATOM 1570 N N . ARG A 1 197 ? 10.086 16.297 -6.047 1 97.69 197 ARG A N 1
ATOM 1571 C CA . ARG A 1 197 ? 11.156 16.469 -7.023 1 97.69 197 ARG A CA 1
ATOM 1572 C C . ARG A 1 197 ? 11.711 17.891 -6.992 1 97.69 197 ARG A C 1
ATOM 1574 O O . ARG A 1 197 ? 12.93 18.078 -6.992 1 97.69 197 ARG A O 1
ATOM 1581 N N . GLU A 1 198 ? 10.828 18.844 -7.004 1 96.81 198 GLU A N 1
ATOM 1582 C CA . GLU A 1 198 ? 11.242 20.25 -6.922 1 96.81 198 GLU A CA 1
ATOM 1583 C C . GLU A 1 198 ? 12.047 20.516 -5.652 1 96.81 198 GLU A C 1
ATOM 1585 O O . GLU A 1 198 ? 13.07 21.203 -5.695 1 96.81 198 GLU A O 1
ATOM 1590 N N . LEU A 1 199 ? 11.578 20 -4.574 1 97.69 199 LEU A N 1
ATOM 1591 C CA . LEU A 1 199 ? 12.258 20.156 -3.291 1 97.69 199 LEU A CA 1
ATOM 1592 C C . LEU A 1 199 ? 13.664 19.562 -3.348 1 97.69 199 LEU A C 1
ATOM 1594 O O . LEU A 1 199 ? 14.633 20.234 -2.967 1 97.69 199 LEU A O 1
ATOM 1598 N N . LEU A 1 200 ? 13.797 18.328 -3.848 1 97.94 200 LEU A N 1
ATOM 1599 C CA . LEU A 1 200 ? 15.086 17.656 -3.895 1 97.94 200 LEU A CA 1
ATOM 1600 C C . LEU A 1 200 ? 16.047 18.375 -4.828 1 97.94 200 LEU A C 1
ATOM 1602 O O . LEU A 1 200 ? 17.25 18.453 -4.551 1 97.94 200 LEU A O 1
ATOM 1606 N N . GLN A 1 201 ? 15.539 18.922 -5.902 1 96.75 201 GLN A N 1
ATOM 1607 C CA . GLN A 1 201 ? 16.344 19.703 -6.828 1 96.75 201 GLN A CA 1
ATOM 1608 C C . GLN A 1 201 ? 16.938 20.938 -6.141 1 96.75 201 GLN A C 1
ATOM 1610 O O . GLN A 1 201 ? 18.078 21.328 -6.406 1 96.75 201 GLN A O 1
ATOM 1615 N N . GLU A 1 202 ? 16.172 21.547 -5.289 1 96.12 202 GLU A N 1
ATOM 1616 C CA . GLU A 1 202 ? 16.609 22.734 -4.574 1 96.12 202 GLU A CA 1
ATOM 1617 C C . GLU A 1 202 ? 17.625 22.375 -3.49 1 96.12 202 GLU A C 1
ATOM 1619 O O . GLU A 1 202 ? 18.656 23.031 -3.361 1 96.12 202 GLU A O 1
ATOM 1624 N N . VAL A 1 203 ? 17.391 21.359 -2.73 1 96.12 203 VAL A N 1
ATOM 1625 C CA . VAL A 1 203 ? 18.219 21.031 -1.58 1 96.12 203 VAL A CA 1
ATOM 1626 C C . VAL A 1 203 ? 19.594 20.547 -2.057 1 96.12 203 VAL A C 1
ATOM 1628 O O . VAL A 1 203 ? 20.594 20.75 -1.381 1 96.12 203 VAL A O 1
ATOM 1631 N N . GLN A 1 204 ? 19.609 19.922 -3.217 1 94.62 204 GLN A N 1
ATOM 1632 C CA . GLN A 1 204 ? 20.875 19.359 -3.715 1 94.62 204 GLN A CA 1
ATOM 1633 C C . GLN A 1 204 ? 21.859 20.469 -4.055 1 94.62 204 GLN A C 1
ATOM 1635 O O . GLN A 1 204 ? 23.062 20.219 -4.145 1 94.62 204 GLN A O 1
ATOM 1640 N N . GLN A 1 205 ? 21.438 21.688 -4.168 1 94.31 205 GLN A N 1
ATOM 1641 C CA . GLN A 1 205 ? 22.281 22.812 -4.535 1 94.31 205 GLN A CA 1
ATOM 1642 C C . GLN A 1 205 ? 23.062 23.328 -3.328 1 94.31 205 GLN A C 1
ATOM 1644 O O . GLN A 1 205 ? 24 24.125 -3.477 1 94.31 205 GLN A O 1
ATOM 1649 N N . TYR A 1 206 ? 22.734 22.875 -2.156 1 94.19 206 TYR A N 1
ATOM 1650 C CA . TYR A 1 206 ? 23.375 23.375 -0.941 1 94.19 206 TYR A CA 1
ATOM 1651 C C . TYR A 1 206 ? 24.547 22.5 -0.533 1 94.19 206 TYR A C 1
ATOM 1653 O O . TYR A 1 206 ? 24.562 21.297 -0.838 1 94.19 206 TYR A O 1
ATOM 1661 N N . PRO A 1 207 ? 25.469 23.047 0.192 1 94 207 PRO A N 1
ATOM 1662 C CA . PRO A 1 207 ? 26.594 22.266 0.681 1 94 207 PRO A CA 1
ATOM 1663 C C . PRO A 1 207 ? 26.172 21.125 1.614 1 94 207 PRO A C 1
ATOM 1665 O O . PRO A 1 207 ? 25.078 21.156 2.166 1 94 207 PRO A O 1
ATOM 1668 N N . SER A 1 208 ? 27.031 20.141 1.812 1 92.56 208 SER A N 1
ATOM 1669 C CA . SER A 1 208 ? 26.734 18.938 2.559 1 92.56 208 SER A CA 1
ATOM 1670 C C . SER A 1 208 ? 26.578 19.219 4.047 1 92.56 208 SER A C 1
ATOM 1672 O O . SER A 1 208 ? 26.016 18.422 4.785 1 92.56 208 SER A O 1
ATOM 1674 N N . ASP A 1 209 ? 27.094 20.359 4.469 1 92.5 209 ASP A N 1
ATOM 1675 C CA . ASP A 1 209 ? 27.016 20.672 5.891 1 92.5 209 ASP A CA 1
ATOM 1676 C C . ASP A 1 209 ? 25.828 21.594 6.176 1 92.5 209 ASP A C 1
ATOM 1678 O O . ASP A 1 209 ? 25.641 22.047 7.312 1 92.5 209 ASP A O 1
ATOM 1682 N N . THR A 1 210 ? 24.984 21.844 5.152 1 95 210 THR A N 1
ATOM 1683 C CA . THR A 1 210 ? 23.812 22.688 5.336 1 95 210 THR A CA 1
ATOM 1684 C C . THR A 1 210 ? 22.781 22 6.223 1 95 210 THR A C 1
ATOM 1686 O O . THR A 1 210 ? 22.516 20.812 6.07 1 95 210 THR A O 1
ATOM 1689 N N . VAL A 1 211 ? 22.25 22.75 7.184 1 96.19 211 VAL A N 1
ATOM 1690 C CA . VAL A 1 211 ? 21.172 22.266 8.039 1 96.19 211 VAL A CA 1
ATOM 1691 C C . VAL A 1 211 ? 19.828 22.766 7.523 1 96.19 211 VAL A C 1
ATOM 1693 O O . VAL A 1 211 ? 19.688 23.969 7.23 1 96.19 211 VAL A O 1
ATOM 1696 N N . PHE A 1 212 ? 18.891 21.875 7.375 1 97.06 212 PHE A N 1
ATOM 1697 C CA . PHE A 1 212 ? 17.547 22.219 6.891 1 97.06 212 PHE A CA 1
ATOM 1698 C C . PHE A 1 212 ? 16.516 22.047 7.992 1 97.06 212 PHE A C 1
ATOM 1700 O O . PHE A 1 212 ? 16.594 21.109 8.789 1 97.06 212 PHE A O 1
ATOM 1707 N N . TYR A 1 213 ? 15.516 22.953 8.031 1 94.88 213 TYR A N 1
ATOM 1708 C CA . TYR A 1 213 ? 14.375 22.859 8.93 1 94.88 213 TYR A CA 1
ATOM 1709 C C . TYR A 1 213 ? 13.07 22.734 8.141 1 94.88 213 TYR A C 1
ATOM 1711 O O . TYR A 1 213 ? 12.695 23.641 7.402 1 94.88 213 TYR A O 1
ATOM 1719 N N . PHE A 1 214 ? 12.438 21.594 8.32 1 94.5 214 PHE A N 1
ATOM 1720 C CA . PHE A 1 214 ? 11.172 21.344 7.633 1 94.5 214 PHE A CA 1
ATOM 1721 C C . PHE A 1 214 ? 9.992 21.766 8.5 1 94.5 214 PHE A C 1
ATOM 1723 O O . PHE A 1 214 ? 9.805 21.234 9.602 1 94.5 214 PHE A O 1
ATOM 1730 N N . HIS A 1 215 ? 9.18 22.625 7.945 1 87.69 215 HIS A N 1
ATOM 1731 C CA . HIS A 1 215 ? 8.008 23.125 8.648 1 87.69 215 HIS A CA 1
ATOM 1732 C C . HIS A 1 215 ? 6.836 22.156 8.508 1 87.69 215 HIS A C 1
ATOM 1734 O O . HIS A 1 215 ? 6.055 22.25 7.562 1 87.69 215 HIS A O 1
ATOM 1740 N N . SER A 1 216 ? 6.766 21.234 9.43 1 85.44 216 SER A N 1
ATOM 1741 C CA . SER A 1 216 ? 5.656 20.281 9.469 1 85.44 216 SER A CA 1
ATOM 1742 C C . SER A 1 216 ? 4.641 20.672 10.547 1 85.44 216 SER A C 1
ATOM 1744 O O . SER A 1 216 ? 4.688 20.156 11.664 1 85.44 216 SER A O 1
ATOM 1746 N N . TRP A 1 217 ? 3.646 21.438 10.25 1 76.19 217 TRP A N 1
ATOM 1747 C CA . TRP A 1 217 ? 2.717 21.938 11.25 1 76.19 217 TRP A CA 1
ATOM 1748 C C . TRP A 1 217 ? 1.601 20.938 11.523 1 76.19 217 TRP A C 1
ATOM 1750 O O . TRP A 1 217 ? 0.877 21.062 12.516 1 76.19 217 TRP A O 1
ATOM 1760 N N . THR A 1 218 ? 1.44 19.969 10.648 1 86.06 218 THR A N 1
ATOM 1761 C CA . THR A 1 218 ? 0.423 18.938 10.805 1 86.06 218 THR A CA 1
ATOM 1762 C C . THR A 1 218 ? 0.919 17.594 10.25 1 86.06 218 THR A C 1
ATOM 1764 O O . THR A 1 218 ? 2.102 17.453 9.93 1 86.06 218 THR A O 1
ATOM 1767 N N . PHE A 1 219 ? 0.066 16.625 10.367 1 90.69 219 PHE A N 1
ATOM 1768 C CA . PHE A 1 219 ? 0.372 15.305 9.82 1 90.69 219 PHE A CA 1
ATOM 1769 C C . PHE A 1 219 ? 0.193 15.289 8.305 1 90.69 219 PHE A C 1
ATOM 1771 O O . PHE A 1 219 ? -0.666 15.992 7.77 1 90.69 219 PHE A O 1
ATOM 1778 N N . GLY A 1 220 ? 1.032 14.477 7.605 1 93.56 220 GLY A N 1
ATOM 1779 C CA . GLY A 1 220 ? 0.817 14.305 6.18 1 93.56 220 GLY A CA 1
ATOM 1780 C C . GLY A 1 220 ? 2.078 14.492 5.359 1 93.56 220 GLY A C 1
ATOM 1781 O O . GLY A 1 220 ? 2.051 14.375 4.133 1 93.56 220 GLY A O 1
ATOM 1782 N N . TYR A 1 221 ? 3.215 14.664 6.027 1 94.44 221 TYR A N 1
ATOM 1783 C CA . TYR A 1 221 ? 4.441 14.969 5.301 1 94.44 221 TYR A CA 1
ATOM 1784 C C . TYR A 1 221 ? 5.465 13.852 5.465 1 94.44 221 TYR A C 1
ATOM 1786 O O . TYR A 1 221 ? 6.648 14.039 5.18 1 94.44 221 TYR A O 1
ATOM 1794 N N . GLU A 1 222 ? 5.066 12.742 5.945 1 96.19 222 GLU A N 1
ATOM 1795 C CA . GLU A 1 222 ? 5.98 11.648 6.273 1 96.19 222 GLU A CA 1
ATOM 1796 C C . GLU A 1 222 ? 6.754 11.188 5.039 1 96.19 222 GLU A C 1
ATOM 1798 O O . GLU A 1 222 ? 7.938 10.859 5.129 1 96.19 222 GLU A O 1
ATOM 1803 N N . ASN A 1 223 ? 6.066 11.203 3.889 1 96.38 223 ASN A N 1
ATOM 1804 C CA . ASN A 1 223 ? 6.754 10.805 2.664 1 96.38 223 ASN A CA 1
ATOM 1805 C C . ASN A 1 223 ? 7.844 11.805 2.281 1 96.38 223 ASN A C 1
ATOM 1807 O O . ASN A 1 223 ? 8.852 11.43 1.686 1 96.38 223 ASN A O 1
ATOM 1811 N N . VAL A 1 224 ? 7.664 13.055 2.605 1 97.56 224 VAL A N 1
ATOM 1812 C CA . VAL A 1 224 ? 8.695 14.07 2.377 1 97.56 224 VAL A CA 1
ATOM 1813 C C . VAL A 1 224 ? 9.906 13.773 3.252 1 97.56 224 VAL A C 1
ATOM 1815 O O . VAL A 1 224 ? 11.047 13.867 2.791 1 97.56 224 VAL A O 1
ATOM 1818 N N . TRP A 1 225 ? 9.625 13.398 4.543 1 97.75 225 TRP A N 1
ATOM 1819 C CA . TRP A 1 225 ? 10.695 13.031 5.465 1 97.75 225 TRP A CA 1
ATOM 1820 C C . TRP A 1 225 ? 11.531 11.891 4.898 1 97.75 225 TRP A C 1
ATOM 1822 O O . TRP A 1 225 ? 12.758 11.977 4.855 1 97.75 225 TRP A O 1
ATOM 1832 N N . VAL A 1 226 ? 10.859 10.891 4.43 1 97.81 226 VAL A N 1
ATOM 1833 C CA . VAL A 1 226 ? 11.547 9.711 3.926 1 97.81 226 VAL A CA 1
ATOM 1834 C C . VAL A 1 226 ? 12.375 10.078 2.693 1 97.81 226 VAL A C 1
ATOM 1836 O O . VAL A 1 226 ? 13.531 9.656 2.562 1 97.81 226 VAL A O 1
ATOM 1839 N N . ALA A 1 227 ? 11.805 10.859 1.803 1 97.81 227 ALA A N 1
ATOM 1840 C CA . ALA A 1 227 ? 12.492 11.273 0.583 1 97.81 227 ALA A CA 1
ATOM 1841 C C . ALA A 1 227 ? 13.742 12.078 0.908 1 97.81 227 ALA A C 1
ATOM 1843 O O . ALA A 1 227 ? 14.828 11.797 0.383 1 97.81 227 ALA A O 1
ATOM 1844 N N . LEU A 1 228 ? 13.609 13.062 1.808 1 97.94 228 LEU A N 1
ATOM 1845 C CA . LEU A 1 228 ? 14.727 13.914 2.191 1 97.94 228 LEU A CA 1
ATOM 1846 C C . LEU A 1 228 ? 15.828 13.086 2.852 1 97.94 228 LEU A C 1
ATOM 1848 O O . LEU A 1 228 ? 17.016 13.234 2.518 1 97.94 228 LEU A O 1
ATOM 1852 N N . SER A 1 229 ? 15.406 12.258 3.771 1 97.94 229 SER A N 1
ATOM 1853 C CA . SER A 1 229 ? 16.359 11.438 4.516 1 97.94 229 SER A CA 1
ATOM 1854 C C . SER A 1 229 ? 17.141 10.523 3.58 1 97.94 229 SER A C 1
ATOM 1856 O O . SER A 1 229 ? 18.375 10.461 3.654 1 97.94 229 SER A O 1
ATOM 1858 N N . ALA A 1 230 ? 16.453 9.859 2.705 1 95.88 230 ALA A N 1
ATOM 1859 C CA . ALA A 1 230 ? 17.094 8.938 1.771 1 95.88 230 ALA A CA 1
ATOM 1860 C C . ALA A 1 230 ? 18 9.688 0.802 1 95.88 230 ALA A C 1
ATOM 1862 O O . ALA A 1 230 ? 19.094 9.227 0.473 1 95.88 230 ALA A O 1
ATOM 1863 N N . PHE A 1 231 ? 17.609 10.836 0.325 1 96.25 231 PHE A N 1
ATOM 1864 C CA . PHE A 1 231 ? 18.312 11.602 -0.694 1 96.25 231 PHE A CA 1
ATOM 1865 C C . PHE A 1 231 ? 19.562 12.25 -0.114 1 96.25 231 PHE A C 1
ATOM 1867 O O . PHE A 1 231 ? 20.609 12.289 -0.769 1 96.25 231 PHE A O 1
ATOM 1874 N N . LEU A 1 232 ? 19.469 12.711 1.162 1 95.88 232 LEU A N 1
ATOM 1875 C CA . LEU A 1 232 ? 20.562 13.461 1.771 1 95.88 232 LEU A CA 1
ATOM 1876 C C . LEU A 1 232 ? 21.359 12.586 2.73 1 95.88 232 LEU A C 1
ATOM 1878 O O . LEU A 1 232 ? 22.328 13.047 3.334 1 95.88 232 LEU A O 1
ATOM 1882 N N . HIS A 1 233 ? 20.969 11.375 2.9 1 93.56 233 HIS A N 1
ATOM 1883 C CA . HIS A 1 233 ? 21.641 10.438 3.793 1 93.56 233 HIS A CA 1
ATOM 1884 C C . HIS A 1 233 ? 21.75 11.008 5.199 1 93.56 233 HIS A C 1
ATOM 1886 O O . HIS A 1 233 ? 22.844 11.016 5.781 1 93.56 233 HIS A O 1
ATOM 1892 N N . SER A 1 234 ? 20.656 11.461 5.699 1 96.56 234 SER A N 1
ATOM 1893 C CA . SER A 1 234 ? 20.562 12.023 7.043 1 96.56 234 SER A CA 1
ATOM 1894 C C . SER A 1 234 ? 19.25 11.648 7.707 1 96.56 234 SER A C 1
ATOM 1896 O O . SER A 1 234 ? 18.203 11.648 7.059 1 96.56 234 SER A O 1
ATOM 1898 N N . GLN A 1 235 ? 19.312 11.336 8.969 1 97.69 235 GLN A N 1
ATOM 1899 C CA . GLN A 1 235 ? 18.078 11.18 9.719 1 97.69 235 GLN A CA 1
ATOM 1900 C C . GLN A 1 235 ? 17.438 12.531 10.031 1 97.69 235 GLN A C 1
ATOM 1902 O O . GLN A 1 235 ? 18.047 13.578 9.773 1 97.69 235 GLN A O 1
ATOM 1907 N N . ILE A 1 236 ? 16.266 12.547 10.516 1 98.38 236 ILE A N 1
ATOM 1908 C CA . ILE A 1 236 ? 15.5 13.75 10.82 1 98.38 236 ILE A CA 1
ATOM 1909 C C . ILE A 1 236 ? 15.266 13.844 12.32 1 98.38 236 ILE A C 1
ATOM 1911 O O . ILE A 1 236 ? 14.688 12.938 12.922 1 98.38 236 ILE A O 1
ATOM 1915 N N . HIS A 1 237 ? 15.656 14.938 12.891 1 98.12 237 HIS A N 1
ATOM 1916 C CA . HIS A 1 237 ? 15.469 15.148 14.32 1 98.12 237 HIS A CA 1
ATOM 1917 C C . HIS A 1 237 ? 14.039 15.562 14.641 1 98.12 237 HIS A C 1
ATOM 1919 O O . HIS A 1 237 ? 13.508 16.484 14.016 1 98.12 237 HIS A O 1
ATOM 1925 N N . LEU A 1 238 ? 13.445 14.906 15.57 1 96.12 238 LEU A N 1
ATOM 1926 C CA . LEU A 1 238 ? 12.164 15.266 16.156 1 96.12 238 LEU A CA 1
ATOM 1927 C C . LEU A 1 238 ? 12.336 15.648 17.625 1 96.12 238 LEU A C 1
ATOM 1929 O O . LEU A 1 238 ? 13.227 15.125 18.312 1 96.12 238 LEU A O 1
ATOM 1933 N N . ASP A 1 239 ? 11.461 16.578 18.078 1 91.62 239 ASP A N 1
ATOM 1934 C CA . ASP A 1 239 ? 11.43 16.844 19.516 1 91.62 239 ASP A CA 1
ATOM 1935 C C . ASP A 1 239 ? 10.781 15.688 20.266 1 91.62 239 ASP A C 1
ATOM 1937 O O . ASP A 1 239 ? 10.25 14.75 19.656 1 91.62 239 ASP A O 1
ATOM 1941 N N . ASP A 1 240 ? 10.742 15.758 21.531 1 89.12 240 ASP A N 1
ATOM 1942 C CA . ASP A 1 240 ? 10.289 14.664 22.391 1 89.12 240 ASP A CA 1
ATOM 1943 C C . ASP A 1 240 ? 8.828 14.32 22.109 1 89.12 240 ASP A C 1
ATOM 1945 O O . ASP A 1 240 ? 8.461 13.148 22.062 1 89.12 240 ASP A O 1
ATOM 1949 N N . TYR A 1 241 ? 7.957 15.312 21.984 1 87.88 241 TYR A N 1
ATOM 1950 C CA . TYR A 1 241 ? 6.535 15.086 21.766 1 87.88 241 TYR A CA 1
ATOM 1951 C C . TYR A 1 241 ? 6.305 14.352 20.438 1 87.88 241 TYR A C 1
ATOM 1953 O O . TYR A 1 241 ? 5.617 13.328 20.406 1 87.88 241 TYR A O 1
ATOM 1961 N N . ARG A 1 242 ? 6.922 14.836 19.422 1 91.31 242 ARG A N 1
ATOM 1962 C CA . ARG A 1 242 ? 6.766 14.227 18.109 1 91.31 242 ARG A CA 1
ATOM 1963 C C . ARG A 1 242 ? 7.379 12.828 18.078 1 91.31 242 ARG A C 1
ATOM 1965 O O . ARG A 1 242 ? 6.836 11.922 17.453 1 91.31 242 ARG A O 1
ATOM 1972 N N . ALA A 1 243 ? 8.508 12.703 18.688 1 93.44 243 ALA A N 1
ATOM 1973 C CA . ALA A 1 243 ? 9.148 11.391 18.766 1 93.44 243 ALA A CA 1
ATOM 1974 C C . ALA A 1 243 ? 8.227 10.375 19.453 1 93.44 243 ALA A C 1
ATOM 1976 O O . ALA A 1 243 ? 8.148 9.219 19.031 1 93.44 243 ALA A O 1
ATOM 1977 N N . ARG A 1 244 ? 7.559 10.82 20.438 1 91.19 244 ARG A N 1
ATOM 1978 C CA . ARG A 1 244 ? 6.633 9.945 21.156 1 91.19 244 ARG A CA 1
ATOM 1979 C C . ARG A 1 244 ? 5.461 9.547 20.266 1 91.19 244 ARG A C 1
ATOM 1981 O O . ARG A 1 244 ? 5.035 8.391 20.266 1 91.19 244 ARG A O 1
ATOM 1988 N N . LEU A 1 245 ? 4.941 10.5 19.562 1 91.62 245 LEU A N 1
ATOM 1989 C CA . LEU A 1 245 ? 3.824 10.242 18.656 1 91.62 245 LEU A CA 1
ATOM 1990 C C . LEU A 1 245 ? 4.207 9.203 17.609 1 91.62 245 LEU A C 1
ATOM 1992 O O . LEU A 1 245 ? 3.537 8.18 17.469 1 91.62 245 LEU A O 1
ATOM 1996 N N . TYR A 1 246 ? 5.297 9.391 16.938 1 94.12 246 TYR A N 1
ATOM 1997 C CA . TYR A 1 246 ? 5.641 8.547 15.805 1 94.12 246 TYR A CA 1
ATOM 1998 C C . TYR A 1 246 ? 6.207 7.211 16.266 1 94.12 246 TYR A C 1
ATOM 2000 O O . TYR A 1 246 ? 6.02 6.188 15.609 1 94.12 246 TYR A O 1
ATOM 2008 N N . SER A 1 247 ? 6.859 7.203 17.406 1 93.75 247 SER A N 1
ATOM 2009 C CA . SER A 1 247 ? 7.371 5.941 17.938 1 93.75 247 SER A CA 1
ATOM 2010 C C . SER A 1 247 ? 6.234 5 18.312 1 93.75 247 SER A C 1
ATOM 2012 O O . SER A 1 247 ? 6.418 3.779 18.344 1 93.75 247 SER A O 1
ATOM 2014 N N . SER A 1 248 ? 5.102 5.582 18.578 1 92 248 SER A N 1
ATOM 2015 C CA . SER A 1 248 ? 3.951 4.766 18.953 1 92 248 SER A CA 1
ATOM 2016 C C . SER A 1 248 ? 3.447 3.945 17.766 1 92 248 SER A C 1
ATOM 2018 O O . SER A 1 248 ? 2.668 3.008 17.938 1 92 248 SER A O 1
ATOM 2020 N N . LEU A 1 249 ? 3.863 4.27 16.625 1 93.62 249 LEU A N 1
ATOM 2021 C CA . LEU A 1 249 ? 3.459 3.557 15.422 1 93.62 249 LEU A CA 1
ATOM 2022 C C . LEU A 1 249 ? 4.27 2.277 15.25 1 93.62 249 LEU A C 1
ATOM 2024 O O . LEU A 1 249 ? 3.922 1.421 14.438 1 93.62 249 LEU A O 1
ATOM 2028 N N . SER A 1 250 ? 5.344 2.131 15.969 1 92.06 250 SER A N 1
ATOM 2029 C CA . SER A 1 250 ? 6.289 1.032 15.805 1 92.06 250 SER A CA 1
ATOM 2030 C C . SER A 1 250 ? 5.945 -0.14 16.719 1 92.06 250 SER A C 1
ATOM 2032 O O . SER A 1 250 ? 5.41 0.054 17.812 1 92.06 250 SER A O 1
ATOM 2034 N N . LEU A 1 251 ? 6.32 -1.324 16.297 1 88.12 251 LEU A N 1
ATOM 2035 C CA . LEU A 1 251 ? 6.145 -2.52 17.109 1 88.12 251 LEU A CA 1
ATOM 2036 C C . LEU A 1 251 ? 7.379 -2.783 17.969 1 88.12 251 LEU A C 1
ATOM 2038 O O . LEU A 1 251 ? 7.398 -3.719 18.766 1 88.12 251 LEU A O 1
ATOM 2042 N N . LEU A 1 252 ? 8.383 -1.964 17.781 1 88.44 252 LEU A N 1
ATOM 2043 C CA . LEU A 1 252 ? 9.586 -2.109 18.594 1 88.44 252 LEU A CA 1
ATOM 2044 C C . LEU A 1 252 ? 9.312 -1.72 20.047 1 88.44 252 LEU A C 1
ATOM 2046 O O . LEU A 1 252 ? 8.57 -0.771 20.312 1 88.44 252 LEU A O 1
ATOM 2050 N N . ASP A 1 253 ? 9.938 -2.439 20.922 1 87.25 253 ASP A N 1
ATOM 2051 C CA . ASP A 1 253 ? 9.828 -2.043 22.328 1 87.25 253 ASP A CA 1
ATOM 2052 C C . ASP A 1 253 ? 10.734 -0.85 22.625 1 87.25 253 ASP A C 1
ATOM 2054 O O . ASP A 1 253 ? 11.461 -0.377 21.75 1 87.25 253 ASP A O 1
ATOM 2058 N N . LYS A 1 254 ? 10.633 -0.419 23.844 1 89.38 254 LYS A N 1
ATOM 2059 C CA . LYS A 1 254 ? 11.344 0.783 24.266 1 89.38 254 LYS A CA 1
ATOM 2060 C C . LYS A 1 254 ? 12.852 0.63 24.062 1 89.38 254 LYS A C 1
ATOM 2062 O O . LYS A 1 254 ? 13.508 1.542 23.562 1 89.38 254 LYS A O 1
ATOM 2067 N N . LYS A 1 255 ? 13.375 -0.46 24.453 1 89.19 255 LYS A N 1
ATOM 2068 C CA . LYS A 1 255 ? 14.805 -0.711 24.328 1 89.19 255 LYS A CA 1
ATOM 2069 C C . LYS A 1 255 ? 15.273 -0.625 22.875 1 89.19 255 LYS A C 1
ATOM 2071 O O . LYS A 1 255 ? 16.266 0.037 22.578 1 89.19 255 LYS A O 1
ATOM 2076 N N . HIS A 1 256 ? 14.57 -1.205 22.016 1 90.56 256 HIS A N 1
ATOM 2077 C CA . HIS A 1 256 ? 14.961 -1.251 20.625 1 90.56 256 HIS A CA 1
ATOM 2078 C C . HIS A 1 256 ? 14.727 0.093 19.938 1 90.56 256 HIS A C 1
ATOM 2080 O O . HIS A 1 256 ? 15.469 0.473 19.031 1 90.56 256 HIS A O 1
ATOM 2086 N N . LEU A 1 257 ? 13.711 0.8 20.344 1 92.31 257 LEU A N 1
ATOM 2087 C CA . LEU A 1 257 ? 13.5 2.148 19.828 1 92.31 257 LEU A CA 1
ATOM 2088 C C . LEU A 1 257 ? 14.672 3.053 20.172 1 92.31 257 LEU A C 1
ATOM 2090 O O . LEU A 1 257 ? 15.125 3.84 19.344 1 92.31 257 LEU A O 1
ATOM 2094 N N . ARG A 1 258 ? 15.156 2.912 21.375 1 92.75 258 ARG A N 1
ATOM 2095 C CA . ARG A 1 258 ? 16.328 3.684 21.781 1 92.75 258 ARG A CA 1
ATOM 2096 C C . ARG A 1 258 ? 17.547 3.309 20.953 1 92.75 258 ARG A C 1
ATOM 2098 O O . ARG A 1 258 ? 18.344 4.172 20.578 1 92.75 258 ARG A O 1
ATOM 2105 N N . GLU A 1 259 ? 17.625 2.061 20.672 1 92.12 259 GLU A N 1
ATOM 2106 C CA . GLU A 1 259 ? 18.75 1.575 19.859 1 92.12 259 GLU A CA 1
ATOM 2107 C C . GLU A 1 259 ? 18.688 2.141 18.438 1 92.12 259 GLU A C 1
ATOM 2109 O O . GLU A 1 259 ? 19.719 2.307 17.797 1 92.12 259 GLU A O 1
ATOM 2114 N N . THR A 1 260 ? 17.484 2.43 17.969 1 92.31 260 THR A N 1
ATOM 2115 C CA . THR A 1 260 ? 17.328 2.984 16.625 1 92.31 260 THR A CA 1
ATOM 2116 C C . THR A 1 260 ? 17.547 4.496 16.641 1 92.31 260 THR A C 1
ATOM 2118 O O . THR A 1 260 ? 17.547 5.137 15.594 1 92.31 260 THR A O 1
ATOM 2121 N N . GLY A 1 261 ? 17.672 5.082 17.844 1 94.06 261 GLY A N 1
ATOM 2122 C CA . GLY A 1 261 ? 17.953 6.504 17.953 1 94.06 261 GLY A CA 1
ATOM 2123 C C . GLY A 1 261 ? 16.766 7.312 18.438 1 94.06 261 GLY A C 1
ATOM 2124 O O . GLY A 1 261 ? 16.781 8.547 18.391 1 94.06 261 GLY A O 1
ATOM 2125 N N . LEU A 1 262 ? 15.688 6.676 18.828 1 95 262 LEU A N 1
ATOM 2126 C CA . LEU A 1 262 ? 14.5 7.363 19.312 1 95 262 LEU A CA 1
ATOM 2127 C C . LEU A 1 262 ? 14.383 7.223 20.828 1 95 262 LEU A C 1
ATOM 2129 O O . LEU A 1 262 ? 14.164 6.121 21.344 1 95 262 LEU A O 1
ATOM 2133 N N . ASN A 1 263 ? 14.531 8.297 21.469 1 91.94 263 ASN A N 1
ATOM 2134 C CA . ASN A 1 263 ? 14.453 8.305 22.922 1 91.94 263 ASN A CA 1
ATOM 2135 C C . ASN A 1 263 ? 13.023 8.508 23.406 1 91.94 263 ASN A C 1
ATOM 2137 O O . ASN A 1 263 ? 12.555 9.641 23.531 1 91.94 263 ASN A O 1
ATOM 2141 N N . VAL A 1 264 ? 12.344 7.422 23.578 1 87.5 264 VAL A N 1
ATOM 2142 C CA . VAL A 1 264 ? 10.953 7.531 23.984 1 87.5 264 VAL A CA 1
ATOM 2143 C C . VAL A 1 264 ? 10.719 6.73 25.25 1 87.5 264 VAL A C 1
ATOM 2145 O O . VAL A 1 264 ? 11.453 5.785 25.547 1 87.5 264 VAL A O 1
ATOM 2148 N N . GLN A 1 265 ? 9.781 7.145 26.094 1 72.62 265 GLN A N 1
ATOM 2149 C CA . GLN A 1 265 ? 9.492 6.52 27.375 1 72.62 265 GLN A CA 1
ATOM 2150 C C . GLN A 1 265 ? 8.297 5.578 27.281 1 72.62 265 GLN A C 1
ATOM 2152 O O . GLN A 1 265 ? 8.062 4.766 28.172 1 72.62 265 GLN A O 1
ATOM 2157 N N . SER A 1 266 ? 7.531 5.719 26.25 1 65.38 266 SER A N 1
ATOM 2158 C CA . SER A 1 266 ? 6.234 5.055 26.312 1 65.38 266 SER A CA 1
ATOM 2159 C C . SER A 1 266 ? 6.262 3.711 25.594 1 65.38 266 SER A C 1
ATOM 2161 O O . SER A 1 266 ? 7.082 3.496 24.703 1 65.38 266 SER A O 1
ATOM 2163 N N . ASP A 1 267 ? 5.297 2.861 26.141 1 65.38 267 ASP A N 1
ATOM 2164 C CA . ASP A 1 267 ? 5.102 1.483 25.703 1 65.38 267 ASP A CA 1
ATOM 2165 C C . ASP A 1 267 ? 4.109 1.411 24.547 1 65.38 267 ASP A C 1
ATOM 2167 O O . ASP A 1 267 ? 3.148 2.184 24.5 1 65.38 267 ASP A O 1
ATOM 2171 N N . ASN A 1 268 ? 4.445 0.829 23.5 1 77.5 268 ASN A N 1
ATOM 2172 C CA . ASN A 1 268 ? 3.545 0.526 22.391 1 77.5 268 ASN A CA 1
ATOM 2173 C C . ASN A 1 268 ? 2.951 -0.874 22.531 1 77.5 268 ASN A C 1
ATOM 2175 O O . ASN A 1 268 ? 2.719 -1.547 21.516 1 77.5 268 ASN A O 1
ATOM 2179 N N . ARG A 1 269 ? 2.697 -1.308 23.719 1 76.31 269 ARG A N 1
ATOM 2180 C CA . ARG A 1 269 ? 2.25 -2.67 23.984 1 76.31 269 ARG A CA 1
ATOM 2181 C C . ARG A 1 269 ? 0.885 -2.934 23.359 1 76.31 269 ARG A C 1
ATOM 2183 O O . ARG A 1 269 ? 0.611 -4.043 22.891 1 76.31 269 ARG A O 1
ATOM 2190 N N . LEU A 1 270 ? 0.06 -1.914 23.391 1 75.75 270 LEU A N 1
ATOM 2191 C CA . LEU A 1 270 ? -1.287 -2.088 22.859 1 75.75 270 LEU A CA 1
ATOM 2192 C C . LEU A 1 270 ? -1.245 -2.447 21.375 1 75.75 270 LEU A C 1
ATOM 2194 O O . LEU A 1 270 ? -1.983 -3.326 20.922 1 75.75 270 LEU A O 1
ATOM 2198 N N . LEU A 1 271 ? -0.439 -1.757 20.656 1 83.81 271 LEU A N 1
ATOM 2199 C CA . LEU A 1 271 ? -0.306 -2.066 19.234 1 83.81 271 LEU A CA 1
ATOM 2200 C C . LEU A 1 271 ? 0.284 -3.457 19.047 1 83.81 271 LEU A C 1
ATOM 2202 O O . LEU A 1 271 ? -0.201 -4.227 18.203 1 83.81 271 LEU A O 1
ATOM 2206 N N . ARG A 1 272 ? 1.213 -3.779 19.766 1 78.44 272 ARG A N 1
ATOM 2207 C CA . ARG A 1 272 ? 1.863 -5.082 19.656 1 78.44 272 ARG A CA 1
ATOM 2208 C C . ARG A 1 272 ? 0.876 -6.211 19.938 1 78.44 272 ARG A C 1
ATOM 2210 O O . ARG A 1 272 ? 0.899 -7.242 19.266 1 78.44 272 ARG A O 1
ATOM 2217 N N . ASN A 1 273 ? 0.013 -5.953 20.859 1 74.62 273 ASN A N 1
ATOM 2218 C CA . ASN A 1 273 ? -0.947 -6.973 21.281 1 74.62 273 ASN A CA 1
ATOM 2219 C C . ASN A 1 273 ? -2.1 -7.09 20.281 1 74.62 273 ASN A C 1
ATOM 2221 O O . ASN A 1 273 ? -2.811 -8.094 20.266 1 74.62 273 ASN A O 1
ATOM 2225 N N . SER A 1 274 ? -2.344 -6.09 19.547 1 74.88 274 SER A N 1
ATOM 2226 C CA . SER A 1 274 ? -3.455 -6.086 18.594 1 74.88 274 SER A CA 1
ATOM 2227 C C . SER A 1 274 ? -3.17 -7 17.406 1 74.88 274 SER A C 1
ATOM 2229 O O . SER A 1 274 ? -4.094 -7.438 16.719 1 74.88 274 SER A O 1
ATOM 2231 N N . GLY A 1 275 ? -1.889 -7.223 17.141 1 76.31 275 GLY A N 1
ATOM 2232 C CA . GLY A 1 275 ? -1.519 -8.008 15.969 1 76.31 275 GLY A CA 1
ATOM 2233 C C . GLY A 1 275 ? -1.611 -7.234 14.672 1 76.31 275 GLY A C 1
ATOM 2234 O O . GLY A 1 275 ? -1.564 -7.816 13.586 1 76.31 275 GLY A O 1
ATOM 2235 N N . LEU A 1 276 ? -1.872 -5.98 14.82 1 85.38 276 LEU A N 1
ATOM 2236 C CA . LEU A 1 276 ? -1.914 -5.105 13.656 1 85.38 276 LEU A CA 1
ATOM 2237 C C . LEU A 1 276 ? -0.63 -4.289 13.539 1 85.38 276 LEU A C 1
ATOM 2239 O O . LEU A 1 276 ? 0.083 -4.105 14.531 1 85.38 276 LEU A O 1
ATOM 2243 N N . ASP A 1 277 ? -0.307 -3.932 12.352 1 83.5 277 ASP A N 1
ATOM 2244 C CA . ASP A 1 277 ? 0.903 -3.145 12.133 1 83.5 277 ASP A CA 1
ATOM 2245 C C . ASP A 1 277 ? 0.617 -1.925 11.258 1 83.5 277 ASP A C 1
ATOM 2247 O O . ASP A 1 277 ? -0.478 -1.792 10.711 1 83.5 277 ASP A O 1
ATOM 2251 N N . ILE A 1 278 ? 1.595 -1.097 11.352 1 91.56 278 ILE A N 1
ATOM 2252 C CA . ILE A 1 278 ? 1.554 0.123 10.547 1 91.56 278 ILE A CA 1
ATOM 2253 C C . ILE A 1 278 ? 2.682 0.104 9.523 1 91.56 278 ILE A C 1
ATOM 2255 O O . ILE A 1 278 ? 3.859 0.039 9.883 1 91.56 278 ILE A O 1
ATOM 2259 N N . ARG A 1 279 ? 2.328 0.207 8.312 1 91.19 279 ARG A N 1
ATOM 2260 C CA . ARG A 1 279 ? 3.217 -0.038 7.18 1 91.19 279 ARG A CA 1
ATOM 2261 C C . ARG A 1 279 ? 4.375 0.952 7.172 1 91.19 279 ARG A C 1
ATOM 2263 O O . ARG A 1 279 ? 5.484 0.615 6.746 1 91.19 279 ARG A O 1
ATOM 2270 N N . GLU A 1 280 ? 4.156 2.141 7.68 1 94.19 280 GLU A N 1
ATOM 2271 C CA . GLU A 1 280 ? 5.145 3.213 7.574 1 94.19 280 GLU A CA 1
ATOM 2272 C C . GLU A 1 280 ? 6.168 3.129 8.703 1 94.19 280 GLU A C 1
ATOM 2274 O O . GLU A 1 280 ? 7.211 3.783 8.648 1 94.19 280 GLU A O 1
ATOM 2279 N N . ALA A 1 281 ? 5.926 2.352 9.648 1 94.56 281 ALA A N 1
ATOM 2280 C CA . ALA A 1 281 ? 6.664 2.398 10.906 1 94.56 281 ALA A CA 1
ATOM 2281 C C . ALA A 1 281 ? 8.133 2.055 10.695 1 94.56 281 ALA A C 1
ATOM 2283 O O . ALA A 1 281 ? 9.023 2.746 11.203 1 94.56 281 ALA A O 1
ATOM 2284 N N . PRO A 1 282 ? 8.484 1.029 9.883 1 95.44 282 PRO A N 1
ATOM 2285 C CA . PRO A 1 282 ? 9.898 0.696 9.742 1 95.44 282 PRO A CA 1
ATOM 2286 C C . PRO A 1 282 ? 10.711 1.821 9.094 1 95.44 282 PRO A C 1
ATOM 2288 O O . PRO A 1 282 ? 11.812 2.127 9.547 1 95.44 282 PRO A O 1
ATOM 2291 N N . ALA A 1 283 ? 10.195 2.424 8.094 1 96.94 283 ALA A N 1
ATOM 2292 C CA . ALA A 1 283 ? 10.906 3.506 7.414 1 96.94 283 ALA A CA 1
ATOM 2293 C C . ALA A 1 283 ? 11.07 4.711 8.336 1 96.94 283 ALA A C 1
ATOM 2295 O O . ALA A 1 283 ? 12.07 5.43 8.25 1 96.94 283 ALA A O 1
ATOM 2296 N N . LEU A 1 284 ? 10.109 4.871 9.234 1 97.25 284 LEU A N 1
ATOM 2297 C CA . LEU A 1 284 ? 10.125 6.039 10.109 1 97.25 284 LEU A CA 1
ATOM 2298 C C . LEU A 1 284 ? 10.93 5.762 11.375 1 97.25 284 LEU A C 1
ATOM 2300 O O . LEU A 1 284 ? 11.797 6.555 11.75 1 97.25 284 LEU A O 1
ATOM 2304 N N . CYS A 1 285 ? 10.711 4.57 11.984 1 95.62 285 CYS A N 1
ATOM 2305 C CA . CYS A 1 285 ? 11.195 4.324 13.336 1 95.62 285 CYS A CA 1
ATOM 2306 C C . CYS A 1 285 ? 12.273 3.244 13.344 1 95.62 285 CYS A C 1
ATOM 2308 O O . CYS A 1 285 ? 12.945 3.045 14.359 1 95.62 285 CYS A O 1
ATOM 2310 N N . GLY A 1 286 ? 12.367 2.551 12.297 1 94.44 286 GLY A N 1
ATOM 2311 C CA . GLY A 1 286 ? 13.297 1.438 12.266 1 94.44 286 GLY A CA 1
ATOM 2312 C C . GLY A 1 286 ? 12.641 0.096 12.523 1 94.44 286 GLY A C 1
ATOM 2313 O O . GLY A 1 286 ? 11.414 0.015 12.648 1 94.44 286 GLY A O 1
ATOM 2314 N N . PHE A 1 287 ? 13.406 -0.972 12.516 1 93.06 287 PHE A N 1
ATOM 2315 C CA . PHE A 1 287 ? 12.914 -2.332 12.695 1 93.06 287 PHE A CA 1
ATOM 2316 C C . PHE A 1 287 ? 14.023 -3.25 13.188 1 93.06 287 PHE A C 1
ATOM 2318 O O . PHE A 1 287 ? 15.203 -2.869 13.195 1 93.06 287 PHE A O 1
ATOM 2325 N N . ARG A 1 288 ? 13.586 -4.359 13.57 1 90.5 288 ARG A N 1
ATOM 2326 C CA . ARG A 1 288 ? 14.547 -5.367 14.016 1 90.5 288 ARG A CA 1
ATOM 2327 C C . ARG A 1 288 ? 14.961 -6.281 12.867 1 90.5 288 ARG A C 1
ATOM 2329 O O . ARG A 1 288 ? 14.109 -6.73 12.094 1 90.5 288 ARG A O 1
ATOM 2336 N N . ASN A 1 289 ? 16.203 -6.484 12.719 1 88.25 289 ASN A N 1
ATOM 2337 C CA . ASN A 1 289 ? 16.797 -7.43 11.773 1 88.25 289 ASN A CA 1
ATOM 2338 C C . ASN A 1 289 ? 17.656 -8.469 12.477 1 88.25 289 ASN A C 1
ATOM 2340 O O . ASN A 1 289 ? 18.875 -8.32 12.539 1 88.25 289 ASN A O 1
ATOM 2344 N N . GLY A 1 290 ? 17.016 -9.578 12.859 1 82 290 GLY A N 1
ATOM 2345 C CA . GLY A 1 290 ? 17.719 -10.516 13.734 1 82 290 GLY A CA 1
ATOM 2346 C C . GLY A 1 290 ? 18.047 -9.93 15.094 1 82 290 GLY A C 1
ATOM 2347 O O . GLY A 1 290 ? 17.156 -9.438 15.789 1 82 290 GLY A O 1
ATOM 2348 N N . ASN A 1 291 ? 19.312 -9.969 15.383 1 81.81 291 ASN A N 1
ATOM 2349 C CA . ASN A 1 291 ? 19.75 -9.477 16.688 1 81.81 291 ASN A CA 1
ATOM 2350 C C . ASN A 1 291 ? 20.172 -8.008 16.609 1 81.81 291 ASN A C 1
ATOM 2352 O O . ASN A 1 291 ? 20.562 -7.426 17.625 1 81.81 291 ASN A O 1
ATOM 2356 N N . HIS A 1 292 ? 19.906 -7.453 15.461 1 86.81 292 HIS A N 1
ATOM 2357 C CA . HIS A 1 292 ? 20.281 -6.051 15.273 1 86.81 292 HIS A CA 1
ATOM 2358 C C . HIS A 1 292 ? 19.047 -5.203 14.961 1 86.81 292 HIS A C 1
ATOM 2360 O O . HIS A 1 292 ? 18.016 -5.73 14.547 1 86.81 292 HIS A O 1
ATOM 2366 N N . THR A 1 293 ? 19.25 -3.939 15.281 1 91.25 293 THR A N 1
ATOM 2367 C CA . THR A 1 293 ? 18.203 -2.988 14.93 1 91.25 293 THR A CA 1
ATOM 2368 C C . THR A 1 293 ? 18.656 -2.061 13.812 1 91.25 293 THR A C 1
ATOM 2370 O O . THR A 1 293 ? 19.812 -1.641 13.781 1 91.25 293 THR A O 1
ATOM 2373 N N . GLN A 1 294 ? 17.828 -1.859 12.938 1 94 294 GLN A N 1
ATOM 2374 C CA . GLN A 1 294 ? 18.062 -0.926 11.836 1 94 294 GLN A CA 1
ATOM 2375 C C . GLN A 1 294 ? 17.281 0.368 12.039 1 94 294 GLN A C 1
ATOM 2377 O O . GLN A 1 294 ? 16.078 0.338 12.289 1 94 294 GLN A O 1
ATOM 2382 N N . PRO A 1 295 ? 17.938 1.465 11.961 1 95.25 295 PRO A N 1
ATOM 2383 C CA . PRO A 1 295 ? 17.25 2.73 12.195 1 95.25 295 PRO A CA 1
ATOM 2384 C C . PRO A 1 295 ? 16.359 3.141 11.031 1 95.25 295 PRO A C 1
ATOM 2386 O O . PRO A 1 295 ? 16.609 2.756 9.891 1 95.25 295 PRO A O 1
ATOM 2389 N N . GLY A 1 296 ? 15.289 3.895 11.336 1 96.31 296 GLY A N 1
ATOM 2390 C CA . GLY A 1 296 ? 14.5 4.598 10.344 1 96.31 296 GLY A CA 1
ATOM 2391 C C . GLY A 1 296 ? 15 6.004 10.062 1 96.31 296 GLY A C 1
ATOM 2392 O O . GLY A 1 296 ? 16.156 6.324 10.352 1 96.31 296 GLY A O 1
ATOM 2393 N N . CYS A 1 297 ? 14.148 6.797 9.508 1 97.94 297 CYS A N 1
ATOM 2394 C CA . CYS A 1 297 ? 14.609 8.125 9.117 1 97.94 297 CYS A CA 1
ATOM 2395 C C . CYS A 1 297 ? 14.461 9.117 10.266 1 97.94 297 CYS A C 1
ATOM 2397 O O . CYS A 1 297 ? 14.992 10.227 10.211 1 97.94 297 CYS A O 1
ATOM 2399 N N . LEU A 1 298 ? 13.789 8.742 11.367 1 98.06 298 LEU A N 1
ATOM 2400 C CA . LEU A 1 298 ? 13.562 9.664 12.484 1 98.06 298 LEU A CA 1
ATOM 2401 C C . LEU A 1 298 ? 14.57 9.414 13.602 1 98.06 298 LEU A C 1
ATOM 2403 O O . LEU A 1 298 ? 15.008 8.281 13.805 1 98.06 298 LEU A O 1
ATOM 2407 N N . THR A 1 299 ? 14.922 10.492 14.32 1 98.19 299 THR A N 1
ATOM 2408 C CA . THR A 1 299 ? 15.867 10.344 15.43 1 98.19 299 THR A CA 1
ATOM 2409 C C . THR A 1 299 ? 15.641 11.43 16.484 1 98.19 299 THR A C 1
ATOM 2411 O O . THR A 1 299 ? 15.07 12.477 16.188 1 98.19 299 THR A O 1
ATOM 2414 N N . SER A 1 300 ? 16.031 11.148 17.734 1 96.94 300 SER A N 1
ATOM 2415 C CA . SER A 1 300 ? 16.016 12.125 18.812 1 96.94 300 SER A CA 1
ATOM 2416 C C . SER A 1 300 ? 17.344 12.859 18.922 1 96.94 300 SER A C 1
ATOM 2418 O O . SER A 1 300 ? 17.484 13.812 19.688 1 96.94 300 SER A O 1
ATOM 2420 N N . GLN A 1 301 ? 18.281 12.422 18.125 1 96.5 301 GLN A N 1
ATOM 2421 C CA . GLN A 1 301 ? 19.594 13.078 18.125 1 96.5 301 GLN A CA 1
ATOM 2422 C C . GLN A 1 301 ? 19.531 14.422 17.406 1 96.5 301 GLN A C 1
ATOM 2424 O O . GLN A 1 301 ? 18.969 14.516 16.312 1 96.5 301 GLN A O 1
ATOM 2429 N N . GLU A 1 302 ? 20.172 15.406 18 1 95.88 302 GLU A N 1
ATOM 2430 C CA . GLU A 1 302 ? 19.984 16.766 17.516 1 95.88 302 GLU A CA 1
ATOM 2431 C C . GLU A 1 302 ? 21.016 17.125 16.438 1 95.88 302 GLU A C 1
ATOM 2433 O O . GLU A 1 302 ? 20.812 18.062 15.672 1 95.88 302 GLU A O 1
ATOM 2438 N N . HIS A 1 303 ? 22.109 16.453 16.438 1 95.19 303 HIS A N 1
ATOM 2439 C CA . HIS A 1 303 ? 23.188 16.844 15.516 1 95.19 303 HIS A CA 1
ATOM 2440 C C . HIS A 1 303 ? 23.047 16.125 14.18 1 95.19 303 HIS A C 1
ATOM 2442 O O . HIS A 1 303 ? 23.922 15.328 13.805 1 95.19 303 HIS A O 1
ATOM 2448 N N . VAL A 1 304 ? 22.078 16.438 13.445 1 97 304 VAL A N 1
ATOM 2449 C CA . VAL A 1 304 ? 21.781 15.93 12.102 1 97 304 VAL A CA 1
ATOM 2450 C C . VAL A 1 304 ? 21.484 17.094 11.164 1 97 304 VAL A C 1
ATOM 2452 O O . VAL A 1 304 ? 21.344 18.234 11.609 1 97 304 VAL A O 1
ATOM 2455 N N . ARG A 1 305 ? 21.406 16.797 9.906 1 96.75 305 ARG A N 1
ATOM 2456 C CA . ARG A 1 305 ? 21.234 17.828 8.875 1 96.75 305 ARG A CA 1
ATOM 2457 C C . ARG A 1 305 ? 19.781 18.25 8.742 1 96.75 305 ARG A C 1
ATOM 2459 O O . ARG A 1 305 ? 19.484 19.344 8.258 1 96.75 305 ARG A O 1
ATOM 2466 N N . LEU A 1 306 ? 18.891 17.375 9.102 1 98 306 LEU A N 1
ATOM 2467 C CA . LEU A 1 306 ? 17.453 17.609 8.891 1 98 306 LEU A CA 1
ATOM 2468 C C . LEU A 1 306 ? 16.719 17.703 10.227 1 98 306 LEU A C 1
ATOM 2470 O O . LEU A 1 306 ? 16.891 16.844 11.094 1 98 306 LEU A O 1
ATOM 2474 N N . HIS A 1 307 ? 15.93 18.766 10.328 1 97.25 307 HIS A N 1
ATOM 2475 C CA . HIS A 1 307 ? 15.148 18.969 11.547 1 97.25 307 HIS A CA 1
ATOM 2476 C C . HIS A 1 307 ? 13.672 19.172 11.227 1 97.25 307 HIS A C 1
ATOM 2478 O O . HIS A 1 307 ? 13.328 19.844 10.25 1 97.25 307 HIS A O 1
ATOM 2484 N N . SER A 1 308 ? 12.828 18.547 11.984 1 96.12 308 SER A N 1
ATOM 2485 C CA . SER A 1 308 ? 11.383 18.75 11.984 1 96.12 308 SER A CA 1
ATOM 2486 C C . SER A 1 308 ? 10.836 18.844 13.406 1 96.12 308 SER A C 1
ATOM 2488 O O . SER A 1 308 ? 9.688 18.453 13.664 1 96.12 308 SER A O 1
ATOM 2490 N N . CYS A 1 309 ? 11.648 19.203 14.32 1 93.25 309 CYS A N 1
ATOM 2491 C CA . CYS A 1 309 ? 11.273 19.438 15.711 1 93.25 309 CYS A CA 1
ATOM 2492 C C . CYS A 1 309 ? 10.555 20.766 15.867 1 93.25 309 CYS A C 1
ATOM 2494 O O . CYS A 1 309 ? 10.594 21.609 14.969 1 93.25 309 CYS A O 1
ATOM 2496 N N . GLU A 1 310 ? 9.82 20.844 16.922 1 85.81 310 GLU A N 1
ATOM 2497 C CA . GLU A 1 310 ? 9.148 22.109 17.203 1 85.81 310 GLU A CA 1
ATOM 2498 C C . GLU A 1 310 ? 10.117 23.125 17.797 1 85.81 310 GLU A C 1
ATOM 2500 O O . GLU A 1 310 ? 10.867 22.812 18.734 1 85.81 310 GLU A O 1
ATOM 2505 N N . ARG A 1 311 ? 10.148 24.234 17.234 1 80.5 311 ARG A N 1
ATOM 2506 C CA . ARG A 1 311 ? 11 25.297 17.75 1 80.5 311 ARG A CA 1
ATOM 2507 C C . ARG A 1 311 ? 10.633 25.656 19.188 1 80.5 311 ARG A C 1
ATOM 2509 O O . ARG A 1 311 ? 9.445 25.719 19.531 1 80.5 311 ARG A O 1
ATOM 2516 N N . GLY A 1 312 ? 11.578 25.859 19.984 1 76.75 312 GLY A N 1
ATOM 2517 C CA . GLY A 1 312 ? 11.344 26.25 21.359 1 76.75 312 GLY A CA 1
ATOM 2518 C C . GLY A 1 312 ? 11.211 25.062 22.297 1 76.75 312 GLY A C 1
ATOM 2519 O O . GLY A 1 312 ? 10.977 25.25 23.5 1 76.75 312 GLY A O 1
ATOM 2520 N N . MET A 1 313 ? 11.43 23.906 21.766 1 81.38 313 MET A N 1
ATOM 2521 C CA . MET A 1 313 ? 11.227 22.719 22.594 1 81.38 313 MET A CA 1
ATOM 2522 C C . MET A 1 313 ? 12.555 22.172 23.078 1 81.38 313 MET A C 1
ATOM 2524 O O . MET A 1 313 ? 12.625 21.031 23.547 1 81.38 313 MET A O 1
ATOM 2528 N N . GLY A 1 314 ? 13.672 22.984 22.891 1 82.31 314 GLY A N 1
ATOM 2529 C CA . GLY A 1 314 ? 14.914 22.594 23.531 1 82.31 314 GLY A CA 1
ATOM 2530 C C . GLY A 1 314 ? 15.945 22.047 22.562 1 82.31 314 GLY A C 1
ATOM 2531 O O . GLY A 1 314 ? 16.984 21.531 22.969 1 82.31 314 GLY A O 1
ATOM 2532 N N . CYS A 1 315 ? 15.734 22.125 21.297 1 90.31 315 CYS A N 1
ATOM 2533 C CA . CYS A 1 315 ? 16.719 21.672 20.312 1 90.31 315 CYS A CA 1
ATOM 2534 C C . CYS A 1 315 ? 17.906 22.609 20.266 1 90.31 315 CYS A C 1
ATOM 2536 O O . CYS A 1 315 ? 17.766 23.781 19.922 1 90.31 315 CYS A O 1
ATOM 2538 N N . SER A 1 316 ? 19.078 22.156 20.547 1 91.69 316 SER A N 1
ATOM 2539 C CA . SER A 1 316 ? 20.281 22.969 20.656 1 91.69 316 SER A CA 1
ATOM 2540 C C . SER A 1 316 ? 20.703 23.5 19.281 1 91.69 316 SER A C 1
ATOM 2542 O O . SER A 1 316 ? 21.438 24.484 19.203 1 91.69 316 SER A O 1
ATOM 2544 N N . VAL A 1 317 ? 20.266 22.859 18.234 1 92.19 317 VAL A N 1
ATOM 2545 C CA . VAL A 1 317 ? 20.656 23.281 16.891 1 92.19 317 VAL A CA 1
ATOM 2546 C C . VAL A 1 317 ? 19.672 24.328 16.375 1 92.19 317 VAL A C 1
ATOM 2548 O O . VAL A 1 317 ? 20.078 25.438 15.977 1 92.19 317 VAL A O 1
ATOM 2551 N N . VAL A 1 318 ? 18.469 24.047 16.5 1 89.69 318 VAL A N 1
ATOM 2552 C CA . VAL A 1 318 ? 17.453 24.891 15.898 1 89.69 318 VAL A CA 1
ATOM 2553 C C . VAL A 1 318 ? 17.188 26.109 16.781 1 89.69 318 VAL A C 1
ATOM 2555 O O . VAL A 1 318 ? 17.047 27.219 16.281 1 89.69 318 VAL A O 1
ATOM 2558 N N . ASP A 1 319 ? 17.156 25.875 18.062 1 85.62 319 ASP A N 1
ATOM 2559 C CA . ASP A 1 319 ? 16.828 26.953 19 1 85.62 319 ASP A CA 1
ATOM 2560 C C . ASP A 1 319 ? 18 27.906 19.172 1 85.62 319 ASP A C 1
ATOM 2562 O O . ASP A 1 319 ? 17.812 29.047 19.609 1 85.62 319 ASP A O 1
ATOM 2566 N N . GLN A 1 320 ? 19.172 27.469 18.797 1 81.88 320 GLN A N 1
ATOM 2567 C CA . GLN A 1 320 ? 20.344 28.312 18.969 1 81.88 320 GLN A CA 1
ATOM 2568 C C . GLN A 1 320 ? 20.859 28.812 17.625 1 81.88 320 GLN A C 1
ATOM 2570 O O . GLN A 1 320 ? 22.031 29.219 17.516 1 81.88 320 GLN A O 1
ATOM 2575 N N . ASP A 1 321 ? 20.031 28.719 16.656 1 79.5 321 ASP A N 1
ATOM 2576 C CA . ASP A 1 321 ? 20.422 29.203 15.336 1 79.5 321 ASP A CA 1
ATOM 2577 C C . ASP A 1 321 ? 20.531 30.734 15.32 1 79.5 321 ASP A C 1
ATOM 2579 O O . ASP A 1 321 ? 19.766 31.406 14.617 1 79.5 321 ASP A O 1
ATOM 2583 N N . THR A 1 322 ? 21.516 31.312 15.961 1 66.75 322 THR A N 1
ATOM 2584 C CA . THR A 1 322 ? 21.703 32.75 16.109 1 66.75 322 THR A CA 1
ATOM 2585 C C . THR A 1 322 ? 22.125 33.375 14.797 1 66.75 322 THR A C 1
ATOM 2587 O O . THR A 1 322 ? 21.766 34.531 14.508 1 66.75 322 THR A O 1
ATOM 2590 N N . ASN A 1 323 ? 22.844 32.656 13.992 1 67.06 323 ASN A N 1
ATOM 2591 C CA . ASN A 1 323 ? 23.359 33.188 12.742 1 67.06 323 ASN A CA 1
ATOM 2592 C C . ASN A 1 323 ? 22.406 32.938 11.578 1 67.06 323 ASN A C 1
ATOM 2594 O O . ASN A 1 323 ? 22.703 33.281 10.438 1 67.06 323 ASN A O 1
ATOM 2598 N N . ALA A 1 324 ? 21.297 32.469 11.867 1 71.25 324 ALA A N 1
ATOM 2599 C CA . ALA A 1 324 ? 20.266 32.188 10.859 1 71.25 324 ALA A CA 1
ATOM 2600 C C . ALA A 1 324 ? 20.844 31.422 9.68 1 71.25 324 ALA A C 1
ATOM 2602 O O . ALA A 1 324 ? 20.688 31.828 8.523 1 71.25 324 ALA A O 1
ATOM 2603 N N . GLU A 1 325 ? 21.516 30.422 9.93 1 84.81 325 GLU A N 1
ATOM 2604 C CA . GLU A 1 325 ? 22.172 29.625 8.898 1 84.81 325 GLU A CA 1
ATOM 2605 C C . GLU A 1 325 ? 21.281 28.469 8.445 1 84.81 325 GLU A C 1
ATOM 2607 O O . GLU A 1 325 ? 21.531 27.859 7.402 1 84.81 325 GLU A O 1
ATOM 2612 N N . ILE A 1 326 ? 20.25 28.266 9.164 1 91.88 326 ILE A N 1
ATOM 2613 C CA . ILE A 1 326 ? 19.375 27.141 8.867 1 91.88 326 ILE A CA 1
ATOM 2614 C C . ILE A 1 326 ? 18.469 27.484 7.684 1 91.88 326 ILE A C 1
ATOM 2616 O O . ILE A 1 326 ? 17.938 28.594 7.598 1 91.88 326 ILE A O 1
ATOM 2620 N N . ILE A 1 327 ? 18.406 26.594 6.695 1 94.25 327 ILE A N 1
ATOM 2621 C CA . ILE A 1 327 ? 17.516 26.766 5.543 1 94.25 327 ILE A CA 1
ATOM 2622 C C . ILE A 1 327 ? 16.141 26.203 5.852 1 94.25 327 ILE A C 1
ATOM 2624 O O . ILE A 1 327 ? 16.016 25.047 6.277 1 94.25 327 ILE A O 1
ATOM 2628 N N . HIS A 1 328 ? 15.102 27.016 5.605 1 92.56 328 HIS A N 1
ATOM 2629 C CA . HIS A 1 328 ? 13.742 26.609 5.922 1 92.56 328 HIS A CA 1
ATOM 2630 C C . HIS A 1 328 ? 13.047 26 4.703 1 92.56 328 HIS A C 1
ATOM 2632 O O . HIS A 1 328 ? 13.188 26.516 3.588 1 92.56 328 HIS A O 1
ATOM 2638 N N . ILE A 1 329 ? 12.406 24.859 4.895 1 95.25 329 ILE A N 1
ATOM 2639 C CA . ILE A 1 329 ? 11.609 24.188 3.871 1 95.25 329 ILE A CA 1
ATOM 2640 C C . ILE A 1 329 ? 10.133 24.266 4.223 1 95.25 329 ILE A C 1
ATOM 2642 O O . ILE A 1 329 ? 9.703 23.781 5.27 1 95.25 329 ILE A O 1
ATOM 2646 N N . ILE A 1 330 ? 9.312 24.906 3.375 1 90.75 330 ILE A N 1
ATOM 2647 C CA . ILE A 1 330 ? 7.906 25.172 3.668 1 90.75 330 ILE A CA 1
ATOM 2648 C C . ILE A 1 330 ? 7.039 24.609 2.541 1 90.75 330 ILE A C 1
ATOM 2650 O O . ILE A 1 330 ? 7.164 25.031 1.389 1 90.75 330 ILE A O 1
ATOM 2654 N N . PRO A 1 331 ? 6.145 23.656 2.887 1 92.62 331 PRO A N 1
ATOM 2655 C CA . PRO A 1 331 ? 5.207 23.188 1.861 1 92.62 331 PRO A CA 1
ATOM 2656 C C . PRO A 1 331 ? 4.109 24.203 1.561 1 92.62 331 PRO A C 1
ATOM 2658 O O . PRO A 1 331 ? 3.664 24.922 2.463 1 92.62 331 PRO A O 1
ATOM 2661 N N . ILE A 1 332 ? 3.746 24.297 0.33 1 89.44 332 ILE A N 1
ATOM 2662 C CA . ILE A 1 332 ? 2.615 25.094 -0.116 1 89.44 332 ILE A CA 1
ATOM 2663 C C . ILE A 1 332 ? 1.611 24.219 -0.853 1 89.44 332 ILE A C 1
ATOM 2665 O O . ILE A 1 332 ? 1.922 23.078 -1.209 1 89.44 332 ILE A O 1
ATOM 2669 N N . VAL A 1 333 ? 0.438 24.672 -1.028 1 89.38 333 VAL A N 1
ATOM 2670 C CA . VAL A 1 333 ? -0.577 23.891 -1.73 1 89.38 333 VAL A CA 1
ATOM 2671 C C . VAL A 1 333 ? -0.248 23.844 -3.221 1 89.38 333 VAL A C 1
ATOM 2673 O O . VAL A 1 333 ? -0.135 22.766 -3.801 1 89.38 333 VAL A O 1
ATOM 2676 N N . SER A 1 334 ? -0.139 24.953 -3.848 1 90 334 SER A N 1
ATOM 2677 C CA . SER A 1 334 ? 0.136 25.078 -5.273 1 90 334 SER A CA 1
ATOM 2678 C C . SER A 1 334 ? 0.624 26.484 -5.621 1 90 334 SER A C 1
ATOM 2680 O O . SER A 1 334 ? 0.705 27.359 -4.75 1 90 334 SER A O 1
ATOM 2682 N N . ARG A 1 335 ? 1.132 26.547 -6.887 1 87.06 335 ARG A N 1
ATOM 2683 C CA . ARG A 1 335 ? 1.52 27.828 -7.469 1 87.06 335 ARG A CA 1
ATOM 2684 C C . ARG A 1 335 ? 0.7 28.141 -8.719 1 87.06 335 ARG A C 1
ATOM 2686 O O . ARG A 1 335 ? 0.525 27.266 -9.578 1 87.06 335 ARG A O 1
ATOM 2693 N N . ALA A 1 336 ? -0.066 29.219 -8.648 1 80.25 336 ALA A N 1
ATOM 2694 C CA . ALA A 1 336 ? -0.823 29.625 -9.836 1 80.25 336 ALA A CA 1
ATOM 2695 C C . ALA A 1 336 ? -0.535 31.078 -10.195 1 80.25 336 ALA A C 1
ATOM 2697 O O . ALA A 1 336 ? -0.665 31.969 -9.352 1 80.25 336 ALA A O 1
ATOM 2698 N N . ASN A 1 337 ? -0.275 31.281 -11.453 1 76.81 337 ASN A N 1
ATOM 2699 C CA . ASN A 1 337 ? -0.009 32.625 -11.969 1 76.81 337 ASN A CA 1
ATOM 2700 C C . ASN A 1 337 ? 0.989 33.375 -11.094 1 76.81 337 ASN A C 1
ATOM 2702 O O . ASN A 1 337 ? 0.767 34.531 -10.75 1 76.81 337 ASN A O 1
ATOM 2706 N N . GLY A 1 338 ? 1.946 32.656 -10.562 1 74.94 338 GLY A N 1
ATOM 2707 C CA . GLY A 1 338 ? 3.014 33.281 -9.797 1 74.94 338 GLY A CA 1
ATOM 2708 C C . GLY A 1 338 ? 2.68 33.438 -8.328 1 74.94 338 GLY A C 1
ATOM 2709 O O . GLY A 1 338 ? 3.533 33.844 -7.531 1 74.94 338 GLY A O 1
ATOM 2710 N N . THR A 1 339 ? 1.467 33.125 -8 1 76.94 339 THR A N 1
ATOM 2711 C CA . THR A 1 339 ? 1.061 33.25 -6.605 1 76.94 339 THR A CA 1
ATOM 2712 C C . THR A 1 339 ? 1.034 31.891 -5.926 1 76.94 339 THR A C 1
ATOM 2714 O O . THR A 1 339 ? 0.565 30.922 -6.504 1 76.94 339 THR A O 1
ATOM 2717 N N . GLU A 1 340 ? 1.587 31.891 -4.727 1 81.5 340 GLU A N 1
ATOM 2718 C CA . GLU A 1 340 ? 1.626 30.672 -3.939 1 81.5 340 GLU A CA 1
ATOM 2719 C C . GLU A 1 340 ? 0.438 30.578 -2.984 1 81.5 340 GLU A C 1
ATOM 2721 O O . GLU A 1 340 ? 0.043 31.594 -2.391 1 81.5 340 GLU A O 1
ATOM 2726 N N . ILE A 1 341 ? -0.161 29.484 -2.984 1 78.94 341 ILE A N 1
ATOM 2727 C CA . ILE A 1 341 ? -1.244 29.219 -2.041 1 78.94 341 ILE A CA 1
ATOM 2728 C C . ILE A 1 341 ? -0.69 28.547 -0.792 1 78.94 341 ILE A C 1
ATOM 2730 O O . ILE A 1 341 ? -0.141 27.438 -0.869 1 78.94 341 ILE A O 1
ATOM 2734 N N . ALA A 1 342 ? -0.876 29.219 0.285 1 73.06 342 ALA A N 1
ATOM 2735 C CA . ALA A 1 342 ? -0.333 28.703 1.539 1 73.06 342 ALA A CA 1
ATOM 2736 C C . ALA A 1 342 ? -1.115 27.484 2.016 1 73.06 342 ALA A C 1
ATOM 2738 O O . ALA A 1 342 ? -2.32 27.375 1.778 1 73.06 342 ALA A O 1
ATOM 2739 N N . GLU A 1 343 ? -0.422 26.609 2.639 1 69.56 343 GLU A N 1
ATOM 2740 C CA . GLU A 1 343 ? -1.008 25.375 3.152 1 69.56 343 GLU A CA 1
ATOM 2741 C C . GLU A 1 343 ? -1.668 25.594 4.512 1 69.56 343 GLU A C 1
ATOM 2743 O O . GLU A 1 343 ? -2.65 24.938 4.848 1 69.56 343 GLU A O 1
ATOM 2748 N N . VAL A 1 344 ? -1.154 26.484 5.25 1 56.59 344 VAL A N 1
ATOM 2749 C CA . VAL A 1 344 ? -1.537 26.609 6.652 1 56.59 344 VAL A CA 1
ATOM 2750 C C . VAL A 1 344 ? -3.031 26.906 6.758 1 56.59 344 VAL A C 1
ATOM 2752 O O . VAL A 1 344 ? -3.516 27.891 6.168 1 56.59 344 VAL A O 1
ATOM 2755 N N . GLY A 1 345 ? -3.75 26 7.379 1 55.72 345 GLY A N 1
ATOM 2756 C CA . GLY A 1 345 ? -5.172 26.109 7.656 1 55.72 345 GLY A CA 1
ATOM 2757 C C . GLY A 1 345 ? -6.047 25.562 6.551 1 55.72 345 GLY A C 1
ATOM 2758 O O . GLY A 1 345 ? -7.238 25.312 6.758 1 55.72 345 GLY A O 1
ATOM 2759 N N . ALA A 1 346 ? -5.395 25.312 5.445 1 56.59 346 ALA A N 1
ATOM 2760 C CA . ALA A 1 346 ? -6.211 24.797 4.348 1 56.59 346 ALA A CA 1
ATOM 2761 C C . ALA A 1 346 ? -6.648 23.359 4.613 1 56.59 346 ALA A C 1
ATOM 2763 O O . ALA A 1 346 ? -5.809 22.469 4.797 1 56.59 346 ALA A O 1
ATOM 2764 N N . GLY A 1 347 ? -7.895 23.141 4.734 1 57.31 347 GLY A N 1
ATOM 2765 C CA . GLY A 1 347 ? -8.461 21.828 4.945 1 57.31 347 GLY A CA 1
ATOM 2766 C C . GLY A 1 347 ? -8.406 21.375 6.391 1 57.31 347 GLY A C 1
ATOM 2767 O O . GLY A 1 347 ? -8.586 20.188 6.688 1 57.31 347 GLY A O 1
ATOM 2768 N N . GLY A 1 348 ? -7.961 22.234 7.215 1 60.81 348 GLY A N 1
ATOM 2769 C CA . GLY A 1 348 ? -7.898 21.875 8.625 1 60.81 348 GLY A CA 1
ATOM 2770 C C . GLY A 1 348 ? -6.512 21.453 9.07 1 60.81 348 GLY A C 1
ATOM 2771 O O . GLY A 1 348 ? -5.539 21.625 8.336 1 60.81 348 GLY A O 1
ATOM 2772 N N . GLY A 1 349 ? -6.324 21.125 10.336 1 52.88 349 GLY A N 1
ATOM 2773 C CA . GLY A 1 349 ? -5.098 20.578 10.891 1 52.88 349 GLY A CA 1
ATOM 2774 C C . GLY A 1 349 ? -4.234 21.609 11.578 1 52.88 349 GLY A C 1
ATOM 2775 O O . GLY A 1 349 ? -3.17 21.297 12.109 1 52.88 349 GLY A O 1
ATOM 2776 N N . LYS A 1 350 ? -4.707 22.797 11.453 1 53.5 350 LYS A N 1
ATOM 2777 C CA . LYS A 1 350 ? -3.961 23.844 12.141 1 53.5 350 LYS A CA 1
ATOM 2778 C C . LYS A 1 350 ? -3.83 23.531 13.633 1 53.5 350 LYS A C 1
ATOM 2780 O O . LYS A 1 350 ? -4.812 23.172 14.281 1 53.5 350 LYS A O 1
ATOM 2785 N N . GLY A 1 351 ? -2.693 23.516 14.078 1 54.94 351 GLY A N 1
ATOM 2786 C CA . GLY A 1 351 ? -2.473 23.297 15.5 1 54.94 351 GLY A CA 1
ATOM 2787 C C . GLY A 1 351 ? -2.268 21.844 15.859 1 54.94 351 GLY A C 1
ATOM 2788 O O . GLY A 1 351 ? -2.119 21.5 17.031 1 54.94 351 GLY A O 1
ATOM 2789 N N . ASP A 1 352 ? -2.287 21.062 14.875 1 64.75 352 ASP A N 1
ATOM 2790 C CA . ASP A 1 352 ? -2.133 19.656 15.188 1 64.75 352 ASP A CA 1
ATOM 2791 C C . ASP A 1 352 ? -0.76 19.375 15.797 1 64.75 352 ASP A C 1
ATOM 2793 O O . ASP A 1 352 ? -0.656 18.719 16.828 1 64.75 352 ASP A O 1
ATOM 2797 N N . LEU A 1 353 ? 0.301 19.844 15.086 1 56.41 353 LEU A N 1
ATOM 2798 C CA . LEU A 1 353 ? 1.663 19.625 15.555 1 56.41 353 LEU A CA 1
ATOM 2799 C C . LEU A 1 353 ? 2.285 20.938 16.047 1 56.41 353 LEU A C 1
ATOM 2801 O O . LEU A 1 353 ? 3.076 20.938 16.984 1 56.41 353 LEU A O 1
ATOM 2805 N N . ASP A 1 354 ? 2.094 22.062 15.148 1 55.75 354 ASP A N 1
ATOM 2806 C CA . ASP A 1 354 ? 2.662 23.359 15.508 1 55.75 354 ASP A CA 1
ATOM 2807 C C . ASP A 1 354 ? 1.569 24.422 15.641 1 55.75 354 ASP A C 1
ATOM 2809 O O . ASP A 1 354 ? 0.531 24.328 14.984 1 55.75 354 ASP A O 1
ATOM 2813 N N . GLN A 1 355 ? 1.4 25.078 16.734 1 44.09 355 GLN A N 1
ATOM 2814 C CA . GLN A 1 355 ? 0.481 26.203 16.828 1 44.09 355 GLN A CA 1
ATOM 2815 C C . GLN A 1 355 ? 1.083 27.469 16.203 1 44.09 355 GLN A C 1
ATOM 2817 O O . GLN A 1 355 ? 2.154 27.906 16.625 1 44.09 355 GLN A O 1
ATOM 2822 N N . ARG A 1 356 ? 1.1 27.594 14.914 1 43.56 356 ARG A N 1
ATOM 2823 C CA . ARG A 1 356 ? 1.534 28.906 14.445 1 43.56 356 ARG A CA 1
ATOM 2824 C C . ARG A 1 356 ? 0.506 29.984 14.797 1 43.56 356 ARG A C 1
ATOM 2826 O O . ARG A 1 356 ? -0.694 29.781 14.602 1 43.56 356 ARG A O 1
ATOM 2833 N N . GLU A 1 357 ? 0.914 30.75 15.641 1 39.28 357 GLU A N 1
ATOM 2834 C CA . GLU A 1 357 ? 0.105 31.922 15.938 1 39.28 357 GLU A CA 1
ATOM 2835 C C . GLU A 1 357 ? -0.058 32.812 14.711 1 39.28 357 GLU A C 1
ATOM 2837 O O . GLU A 1 357 ? 0.92 33.375 14.195 1 39.28 357 GLU A O 1
ATOM 2842 N N . GLU A 1 358 ? -0.729 32.469 13.742 1 41.84 358 GLU A N 1
ATOM 2843 C CA . GLU A 1 358 ? -1.068 33.375 12.664 1 41.84 358 GLU A CA 1
ATOM 2844 C C . GLU A 1 358 ? -2.178 34.344 13.078 1 41.84 358 GLU A C 1
ATOM 2846 O O . GLU A 1 358 ? -3.051 33.969 13.875 1 41.84 358 GLU A O 1
ATOM 2851 N N . LEU A 1 359 ? -1.787 35.625 12.992 1 39.25 359 LEU A N 1
ATOM 2852 C CA . LEU A 1 359 ? -2.824 36.625 13.188 1 39.25 359 LEU A CA 1
ATOM 2853 C C . LEU A 1 359 ? -3.822 36.594 12.039 1 39.25 359 LEU A C 1
ATOM 2855 O O . LEU A 1 359 ? -3.439 36.75 10.875 1 39.25 359 LEU A O 1
ATOM 2859 N N . ASP A 1 360 ? -4.91 36.156 12.164 1 40.81 360 ASP A N 1
ATOM 2860 C CA . ASP A 1 360 ? -6.02 36.281 11.219 1 40.81 360 ASP A CA 1
ATOM 2861 C C . ASP A 1 360 ? -6.359 37.719 10.961 1 40.81 360 ASP A C 1
ATOM 2863 O O . ASP A 1 360 ? -6.797 38.438 11.867 1 40.81 360 ASP A O 1
ATOM 2867 N N . THR A 1 361 ? -5.863 38.25 9.906 1 43.56 361 THR A N 1
ATOM 2868 C CA . THR A 1 361 ? -6.055 39.656 9.57 1 43.56 361 THR A CA 1
ATOM 2869 C C . THR A 1 361 ? -7.504 39.938 9.18 1 43.56 361 THR A C 1
ATOM 2871 O O . THR A 1 361 ? -7.863 41.062 8.844 1 43.56 361 THR A O 1
ATOM 2874 N N . GLY A 1 362 ? -8.297 39 9.047 1 43.97 362 GLY A N 1
ATOM 2875 C CA . GLY A 1 362 ? -9.688 39.281 8.742 1 43.97 362 GLY A CA 1
ATOM 2876 C C . GLY A 1 362 ? -10.352 40.156 9.789 1 43.97 362 GLY A C 1
ATOM 2877 O O . GLY A 1 362 ? -11.453 40.688 9.57 1 43.97 362 GLY A O 1
ATOM 2878 N N . ASP A 1 363 ? -9.938 40.219 11 1 43.31 363 ASP A N 1
ATOM 2879 C CA . ASP A 1 363 ? -10.516 41.125 11.984 1 43.31 363 ASP A CA 1
ATOM 2880 C C . ASP A 1 363 ? -9.797 42.5 11.969 1 43.31 363 ASP A C 1
ATOM 2882 O O . ASP A 1 363 ? -8.758 42.656 12.602 1 43.31 363 ASP A O 1
ATOM 2886 N N . VAL A 1 364 ? -10.211 43.344 11.117 1 51.66 364 VAL A N 1
ATOM 2887 C CA . VAL A 1 364 ? -9.75 44.688 10.898 1 51.66 364 VAL A CA 1
ATOM 2888 C C . VAL A 1 364 ? -9.516 45.375 12.234 1 51.66 364 VAL A C 1
ATOM 2890 O O . VAL A 1 364 ? -8.57 46.156 12.383 1 51.66 364 VAL A O 1
ATOM 2893 N N . ALA A 1 365 ? -10.312 44.969 13.188 1 54.12 365 ALA A N 1
ATOM 2894 C CA . ALA A 1 365 ? -10.203 45.625 14.5 1 54.12 365 ALA A CA 1
ATOM 2895 C C . ALA A 1 365 ? -8.93 45.188 15.219 1 54.12 365 ALA A C 1
ATOM 2897 O O . ALA A 1 365 ? -8.25 46 15.844 1 54.12 365 ALA A O 1
ATOM 2898 N N . GLN A 1 366 ? -8.516 44 15.008 1 54.72 366 GLN A N 1
ATOM 2899 C CA . GLN A 1 366 ? -7.309 43.5 15.664 1 54.72 366 GLN A CA 1
ATOM 2900 C C . GLN A 1 366 ? -6.051 43.969 14.953 1 54.72 366 GLN A C 1
ATOM 2902 O O . GLN A 1 366 ? -5.055 44.312 15.602 1 54.72 366 GLN A O 1
ATOM 2907 N N . VAL A 1 367 ? -6.156 44.094 13.664 1 61.72 367 VAL A N 1
ATOM 2908 C CA . VAL A 1 367 ? -5.043 44.656 12.914 1 61.72 367 VAL A CA 1
ATOM 2909 C C . VAL A 1 367 ? -4.91 46.156 13.234 1 61.72 367 VAL A C 1
ATOM 2911 O O . VAL A 1 367 ? -3.799 46.656 13.359 1 61.72 367 VAL A O 1
ATOM 2914 N N . GLY A 1 368 ? -6.074 46.719 13.383 1 60.78 368 GLY A N 1
ATOM 2915 C CA . GLY A 1 368 ? -6.07 48.094 13.812 1 60.78 368 GLY A CA 1
ATOM 2916 C C . GLY A 1 368 ? -5.43 48.312 15.18 1 60.78 368 GLY A C 1
ATOM 2917 O O . GLY A 1 368 ? -4.629 49.219 15.367 1 60.78 368 GLY A O 1
ATOM 2918 N N . LYS A 1 369 ? -5.688 47.406 16.062 1 63.34 369 LYS A N 1
ATOM 2919 C CA . LYS A 1 369 ? -5.086 47.469 17.391 1 63.34 369 LYS A CA 1
ATOM 2920 C C . LYS A 1 369 ? -3.594 47.156 17.328 1 63.34 369 LYS A C 1
ATOM 2922 O O . LYS A 1 369 ? -2.801 47.781 18.047 1 63.34 369 LYS A O 1
ATOM 2927 N N . LEU A 1 370 ? -3.227 46.312 16.453 1 64.06 370 LEU A N 1
ATOM 2928 C CA . LEU A 1 370 ? -1.82 45.969 16.25 1 64.06 370 LEU A CA 1
ATOM 2929 C C . LEU A 1 370 ? -1.073 47.156 15.617 1 64.06 370 LEU A C 1
ATOM 2931 O O . LEU A 1 370 ? 0.046 47.469 16.031 1 64.06 370 LEU A O 1
ATOM 2935 N N . MET A 1 371 ? -1.725 47.75 14.688 1 67 371 MET A N 1
ATOM 2936 C CA . MET A 1 371 ? -1.131 48.938 14.078 1 67 371 MET A CA 1
ATOM 2937 C C . MET A 1 371 ? -0.948 50.031 15.102 1 67 371 MET A C 1
ATOM 2939 O O . MET A 1 371 ? 0.077 50.719 15.102 1 67 371 MET A O 1
ATOM 2943 N N . GLU A 1 372 ? -1.92 50.156 15.992 1 67.56 372 GLU A N 1
ATOM 2944 C CA . GLU A 1 372 ? -1.837 51.156 17.062 1 67.56 372 GLU A CA 1
ATOM 2945 C C . GLU A 1 372 ? -0.745 50.812 18.062 1 67.56 372 GLU A C 1
ATOM 2947 O O . GLU A 1 372 ? -0.004 51.656 18.516 1 67.56 372 GLU A O 1
ATOM 2952 N N . LEU A 1 373 ? -0.57 49.531 18.234 1 66.75 373 LEU A N 1
ATOM 2953 C CA . LEU A 1 373 ? 0.466 49.094 19.156 1 66.75 373 LEU A CA 1
ATOM 2954 C C . LEU A 1 373 ? 1.851 49.25 18.547 1 66.75 373 LEU A C 1
ATOM 2956 O O . LEU A 1 373 ? 2.803 49.625 19.234 1 66.75 373 LEU A O 1
ATOM 2960 N N . CYS A 1 374 ? 1.94 48.969 17.297 1 67.81 374 CYS A N 1
ATOM 2961 C CA . CYS A 1 374 ? 3.195 49.188 16.594 1 67.81 374 CYS A CA 1
ATOM 2962 C C . CYS A 1 374 ? 3.547 50.656 16.578 1 67.81 374 CYS A C 1
ATOM 2964 O O . CYS A 1 374 ? 4.703 51.031 16.797 1 67.81 374 CYS A O 1
ATOM 2966 N N . ALA A 1 375 ? 2.539 51.469 16.344 1 69.44 375 ALA A N 1
ATOM 2967 C CA . ALA A 1 375 ? 2.738 52.906 16.328 1 69.44 375 ALA A CA 1
ATOM 2968 C C . ALA A 1 375 ? 3.188 53.406 17.703 1 69.44 375 ALA A C 1
ATOM 2970 O O . ALA A 1 375 ? 4 54.344 17.781 1 69.44 375 ALA A O 1
ATOM 2971 N N . ASN A 1 376 ? 2.803 52.688 18.719 1 67.31 376 ASN A N 1
ATOM 2972 C CA . ASN A 1 376 ? 3.145 53.125 20.062 1 67.31 376 ASN A CA 1
ATOM 2973 C C . ASN A 1 376 ? 4.461 52.531 20.531 1 67.31 376 ASN A C 1
ATOM 2975 O O . ASN A 1 376 ? 5.148 53.094 21.375 1 67.31 376 ASN A O 1
ATOM 2979 N N . SER A 1 377 ? 4.824 51.406 19.906 1 64.94 377 SER A N 1
ATOM 2980 C CA . SER A 1 377 ? 5.961 50.656 20.453 1 64.94 377 SER A CA 1
ATOM 2981 C C . SER A 1 377 ? 7.207 50.875 19.594 1 64.94 377 SER A C 1
ATOM 2983 O O . SER A 1 377 ? 8.328 50.656 20.062 1 64.94 377 SER A O 1
ATOM 2985 N N . ILE A 1 378 ? 6.996 51.188 18.312 1 66.12 378 ILE A N 1
ATOM 2986 C CA . ILE A 1 378 ? 8.117 51.375 17.406 1 66.12 378 ILE A CA 1
ATOM 2987 C C . ILE A 1 378 ? 8.398 52.875 17.281 1 66.12 378 ILE A C 1
ATOM 2989 O O . ILE A 1 378 ? 7.582 53.625 16.719 1 66.12 378 ILE A O 1
ATOM 2993 N N . LYS A 1 379 ? 9.469 53.156 17.922 1 71.38 379 LYS A N 1
ATOM 2994 C CA . LYS A 1 379 ? 9.828 54.562 17.969 1 71.38 379 LYS A CA 1
ATOM 2995 C C . LYS A 1 379 ? 10.469 55 16.656 1 71.38 379 LYS A C 1
ATOM 2997 O O . LYS A 1 379 ? 10.352 56.188 16.281 1 71.38 379 LYS A O 1
ATOM 3002 N N . ASP A 1 380 ? 11.195 54.062 16 1 66.19 380 ASP A N 1
ATOM 3003 C CA . ASP A 1 380 ? 11.82 54.438 14.734 1 66.19 380 ASP A CA 1
ATOM 3004 C C . ASP A 1 380 ? 10.773 54.594 13.633 1 66.19 380 ASP A C 1
ATOM 3006 O O . ASP A 1 380 ? 10.086 53.625 13.273 1 66.19 380 ASP A O 1
ATOM 3010 N N . GLU A 1 381 ? 10.656 55.719 13.234 1 71.5 381 GLU A N 1
ATOM 3011 C CA . GLU A 1 381 ? 9.609 56.125 12.297 1 71.5 381 GLU A CA 1
ATOM 3012 C C . GLU A 1 381 ? 9.719 55.344 10.984 1 71.5 381 GLU A C 1
ATOM 3014 O O . GLU A 1 381 ? 8.711 55 10.383 1 71.5 381 GLU A O 1
ATOM 3019 N N . GLU A 1 382 ? 10.898 55.094 10.5 1 68.75 382 GLU A N 1
ATOM 3020 C CA . GLU A 1 382 ? 11.094 54.375 9.25 1 68.75 382 GLU A CA 1
ATOM 3021 C C . GLU A 1 382 ? 10.68 52.906 9.398 1 68.75 382 GLU A C 1
ATOM 3023 O O . GLU A 1 382 ? 10.031 52.344 8.508 1 68.75 382 GLU A O 1
ATOM 3028 N N . LEU A 1 383 ? 11.078 52.344 10.43 1 65.75 383 LEU A N 1
ATOM 3029 C CA . LEU A 1 383 ? 10.711 50.969 10.734 1 65.75 383 LEU A CA 1
ATOM 3030 C C . LEU A 1 383 ? 9.211 50.844 10.945 1 65.75 383 LEU A C 1
ATOM 3032 O O . LEU A 1 383 ? 8.594 49.875 10.469 1 65.75 383 LEU A O 1
ATOM 3036 N N . LEU A 1 384 ? 8.68 51.812 11.633 1 71.19 384 LEU A N 1
ATOM 3037 C CA . LEU A 1 384 ? 7.234 51.812 11.859 1 71.19 384 LEU A CA 1
ATOM 3038 C C . LEU A 1 384 ? 6.48 51.906 10.531 1 71.19 384 LEU A C 1
ATOM 3040 O O . LEU A 1 384 ? 5.492 51.219 10.32 1 71.19 384 LEU A O 1
ATOM 3044 N N . SER A 1 385 ? 6.926 52.781 9.695 1 72.44 385 SER A N 1
ATOM 3045 C CA . SER A 1 385 ? 6.289 52.938 8.391 1 72.44 385 SER A CA 1
ATOM 3046 C C . SER A 1 385 ? 6.344 51.625 7.594 1 72.44 385 SER A C 1
ATOM 3048 O O . SER A 1 385 ? 5.371 51.25 6.934 1 72.44 385 SER A O 1
ATOM 3050 N N . LYS A 1 386 ? 7.367 50.844 7.668 1 68.19 386 LYS A N 1
ATOM 3051 C CA . LYS A 1 386 ? 7.535 49.594 6.953 1 68.19 386 LYS A CA 1
ATOM 3052 C C . LYS A 1 386 ? 6.629 48.5 7.535 1 68.19 386 LYS A C 1
ATOM 3054 O O . LYS A 1 386 ? 6.016 47.75 6.789 1 68.19 386 LYS A O 1
ATOM 3059 N N . VAL A 1 387 ? 6.551 48.594 8.812 1 67.44 387 VAL A N 1
ATOM 3060 C CA . VAL A 1 387 ? 5.715 47.625 9.5 1 67.44 387 VAL A CA 1
ATOM 3061 C C . VAL A 1 387 ? 4.242 47.906 9.211 1 67.44 387 VAL A C 1
ATOM 3063 O O . VAL A 1 387 ? 3.475 47 8.906 1 67.44 387 VAL A O 1
ATOM 3066 N N . LEU A 1 388 ? 3.939 49.188 9.289 1 69.06 388 LEU A N 1
ATOM 3067 C CA . LEU A 1 388 ? 2.553 49.562 9.047 1 69.06 388 LEU A CA 1
ATOM 3068 C C . LEU A 1 388 ? 2.168 49.344 7.59 1 69.06 388 LEU A C 1
ATOM 3070 O O . LEU A 1 388 ? 1.047 48.906 7.301 1 69.06 388 LEU A O 1
ATOM 3074 N N . ALA A 1 389 ? 3.049 49.5 6.742 1 67.62 389 ALA A N 1
ATOM 3075 C CA . ALA A 1 389 ? 2.795 49.219 5.332 1 67.62 389 ALA A CA 1
ATOM 3076 C C . ALA A 1 389 ? 2.566 47.75 5.086 1 67.62 389 ALA A C 1
ATOM 3078 O O . ALA A 1 389 ? 1.688 47.375 4.309 1 67.62 389 ALA A O 1
ATOM 3079 N N . ARG A 1 390 ? 3.279 46.938 5.832 1 63.75 390 ARG A N 1
ATOM 3080 C CA . ARG A 1 390 ? 3.127 45.5 5.699 1 63.75 390 ARG A CA 1
ATOM 3081 C C . ARG A 1 390 ? 1.801 45.031 6.289 1 63.75 390 ARG A C 1
ATOM 3083 O O . ARG A 1 390 ? 1.131 44.156 5.723 1 63.75 390 ARG A O 1
ATOM 3090 N N . LEU A 1 391 ? 1.509 45.656 7.398 1 63.84 391 LEU A N 1
ATOM 3091 C CA . LEU A 1 391 ? 0.239 45.312 8.031 1 63.84 391 LEU A CA 1
ATOM 3092 C C . LEU A 1 391 ? -0.936 45.812 7.195 1 63.84 391 LEU A C 1
ATOM 3094 O O . LEU A 1 391 ? -1.948 45.125 7.066 1 63.84 391 LEU A O 1
ATOM 3098 N N . GLN A 1 392 ? -0.74 47 6.668 1 64 392 GLN A N 1
ATOM 3099 C CA . GLN A 1 392 ? -1.779 47.562 5.812 1 64 392 GLN A CA 1
ATOM 3100 C C . GLN A 1 392 ? -1.971 46.75 4.551 1 64 392 GLN A C 1
ATOM 3102 O O . GLN A 1 392 ? -3.1 46.531 4.094 1 64 392 GLN A O 1
ATOM 3107 N N . LYS A 1 393 ? -0.866 46.281 4.059 1 62.84 393 LYS A N 1
ATOM 3108 C CA . LYS A 1 393 ? -0.948 45.438 2.869 1 62.84 393 LYS A CA 1
ATOM 3109 C C . LYS A 1 393 ? -1.651 44.094 3.18 1 62.84 393 LYS A C 1
ATOM 3111 O O . LYS A 1 393 ? -2.344 43.562 2.326 1 62.84 393 LYS A O 1
ATOM 3116 N N . SER A 1 394 ? -1.453 43.75 4.391 1 56.16 394 SER A N 1
ATOM 3117 C CA . SER A 1 394 ? -2.086 42.5 4.793 1 56.16 394 SER A CA 1
ATOM 3118 C C . SER A 1 394 ? -3.592 42.656 4.957 1 56.16 394 SER A C 1
ATOM 3120 O O . SER A 1 394 ? -4.336 41.688 4.961 1 56.16 394 SER A O 1
ATOM 3122 N N . LEU A 1 395 ? -3.965 43.906 5.227 1 53.06 395 LEU A N 1
ATOM 3123 C CA . LEU A 1 395 ? -5.379 44.25 5.352 1 53.06 395 LEU A CA 1
ATOM 3124 C C . LEU A 1 395 ? -6.043 44.344 3.982 1 53.06 395 LEU A C 1
ATOM 3126 O O . LEU A 1 395 ? -7.266 44.438 3.885 1 53.06 395 LEU A O 1
ATOM 3130 N N . GLU A 1 396 ? -5.289 44.5 2.922 1 53.16 396 GLU A N 1
ATOM 3131 C CA . GLU A 1 396 ? -5.934 44.562 1.613 1 53.16 396 GLU A CA 1
ATOM 3132 C C . GLU A 1 396 ? -6.684 43.25 1.322 1 53.16 396 GLU A C 1
ATOM 3134 O O . GLU A 1 396 ? -6.262 42.188 1.75 1 53.16 396 GLU A O 1
ATOM 3139 N N . PRO A 1 397 ? -7.902 43.438 0.87 1 45.97 397 PRO A N 1
ATOM 3140 C CA . PRO A 1 397 ? -8.711 42.281 0.503 1 45.97 397 PRO A CA 1
ATOM 3141 C C . PRO A 1 397 ? -7.93 41.281 -0.333 1 45.97 397 PRO A C 1
ATOM 3143 O O . PRO A 1 397 ? -7.258 41.656 -1.297 1 45.97 397 PRO A O 1
ATOM 3146 N N . GLY A 1 398 ? -7.738 40 0.101 1 45.03 398 GLY A N 1
ATOM 3147 C CA . GLY A 1 398 ? -7.062 38.906 -0.57 1 45.03 398 GLY A CA 1
ATOM 3148 C C . GLY A 1 398 ? -5.77 38.5 0.109 1 45.03 398 GLY A C 1
ATOM 3149 O O . GLY A 1 398 ? -5.172 37.469 -0.24 1 45.03 398 GLY A O 1
ATOM 3150 N N . GLN A 1 399 ? -5.078 39.438 0.802 1 45.22 399 GLN A N 1
ATOM 3151 C CA . GLN A 1 399 ? -3.793 39.125 1.405 1 45.22 399 GLN A CA 1
ATOM 3152 C C . GLN A 1 399 ? -3.957 38.75 2.879 1 45.22 399 GLN A C 1
ATOM 3154 O O . GLN A 1 399 ? -4.105 39.625 3.727 1 45.22 399 GLN A O 1
ATOM 3159 N N . GLY A 1 400 ? -4.832 37.875 3.213 1 42.56 400 GLY A N 1
ATOM 3160 C CA . GLY A 1 400 ? -5.453 37.562 4.488 1 42.56 400 GLY A CA 1
ATOM 3161 C C . GLY A 1 400 ? -4.449 37.406 5.617 1 42.56 400 GLY A C 1
ATOM 3162 O O . GLY A 1 400 ? -4.738 37.781 6.758 1 42.56 400 GLY A O 1
ATOM 3163 N N . ASN A 1 401 ? -3.553 36.469 5.676 1 46.94 401 ASN A N 1
ATOM 3164 C CA . ASN A 1 401 ? -2.852 36.062 6.887 1 46.94 401 ASN A CA 1
ATOM 3165 C C . ASN A 1 401 ? -1.424 36.594 6.918 1 46.94 401 ASN A C 1
ATOM 3167 O O . ASN A 1 401 ? -0.763 36.688 5.883 1 46.94 401 ASN A O 1
ATOM 3171 N N . ILE A 1 402 ? -1.001 37.5 7.914 1 46.06 402 ILE A N 1
ATOM 3172 C CA . ILE A 1 402 ? 0.384 37.906 8.148 1 46.06 402 ILE A CA 1
ATOM 3173 C C . ILE A 1 402 ? 1.13 36.75 8.844 1 46.06 402 ILE A C 1
ATOM 3175 O O . ILE A 1 402 ? 0.73 36.312 9.922 1 46.06 402 ILE A O 1
ATOM 3179 N N . ASP A 1 403 ? 1.947 36.125 8.172 1 44.16 403 ASP A N 1
ATOM 3180 C CA . ASP A 1 403 ? 2.867 35.156 8.75 1 44.16 403 ASP A CA 1
ATOM 3181 C C . ASP A 1 403 ? 3.818 35.812 9.742 1 44.16 403 ASP A C 1
ATOM 3183 O O . ASP A 1 403 ? 4.645 36.656 9.352 1 44.16 403 ASP A O 1
ATOM 3187 N N . LEU A 1 404 ? 3.533 35.938 11.07 1 41.47 404 LEU A N 1
ATOM 3188 C CA . LEU A 1 404 ? 4.352 36.625 12.07 1 41.47 404 LEU A CA 1
ATOM 3189 C C . LEU A 1 404 ? 5.625 35.812 12.359 1 41.47 404 LEU A C 1
ATOM 3191 O O . LEU A 1 404 ? 6.438 36.219 13.195 1 41.47 404 LEU A O 1
ATOM 3195 N N . GLY A 1 405 ? 6.152 35.062 11.648 1 38.81 405 GLY A N 1
ATOM 3196 C CA . GLY A 1 405 ? 7.395 34.344 11.797 1 38.81 405 GLY A CA 1
ATOM 3197 C C . GLY A 1 405 ? 7.676 33.938 13.234 1 38.81 405 GLY A C 1
ATOM 3198 O O . GLY A 1 405 ? 6.883 34.219 14.133 1 38.81 405 GLY A O 1
ATOM 3199 N N . LEU A 1 406 ? 8.859 33.125 13.648 1 35.72 406 LEU A N 1
ATOM 3200 C CA . LEU A 1 406 ? 9.398 32.438 14.82 1 35.72 406 LEU A CA 1
ATOM 3201 C C . LEU A 1 406 ? 9.609 33.438 15.969 1 35.72 406 LEU A C 1
ATOM 3203 O O . LEU A 1 406 ? 10.031 33.031 17.062 1 35.72 406 LEU A O 1
ATOM 3207 N N . CYS A 1 407 ? 9.547 34.719 15.828 1 32.59 407 CYS A N 1
ATOM 3208 C CA . CYS A 1 407 ? 10.219 35.531 16.844 1 32.59 407 CYS A CA 1
ATOM 3209 C C . CYS A 1 407 ? 9.336 35.719 18.062 1 32.59 407 CYS A C 1
ATOM 3211 O O . CYS A 1 407 ? 9.711 36.438 19 1 32.59 407 CYS A O 1
ATOM 3213 N N . LEU A 1 408 ? 8.203 35.125 18 1 36.91 408 LEU A N 1
ATOM 3214 C CA . LEU A 1 408 ? 7.328 35.531 19.094 1 36.91 408 LEU A CA 1
ATOM 3215 C C . LEU A 1 408 ? 7.742 34.812 20.391 1 36.91 408 LEU A C 1
ATOM 3217 O O . LEU A 1 408 ? 7.062 34.938 21.406 1 36.91 408 LEU A O 1
ATOM 3221 N N . GLN A 1 409 ? 8.695 33.969 20.438 1 33.53 409 GLN A N 1
ATOM 3222 C CA . GLN A 1 409 ? 8.734 33.125 21.641 1 33.53 409 GLN A CA 1
ATOM 3223 C C . GLN A 1 409 ? 9.227 33.906 22.844 1 33.53 409 GLN A C 1
ATOM 3225 O O . GLN A 1 409 ? 9.352 33.375 23.938 1 33.53 409 GLN A O 1
ATOM 3230 N N . LYS A 1 410 ? 9.859 35.156 22.672 1 34 410 LYS A N 1
ATOM 3231 C CA . LYS A 1 410 ? 10.609 35.438 23.891 1 34 410 LYS A CA 1
ATOM 3232 C C . LYS A 1 410 ? 9.672 35.594 25.094 1 34 410 LYS A C 1
ATOM 3234 O O . LYS A 1 410 ? 9.953 35.062 26.172 1 34 410 LYS A O 1
ATOM 3239 N N . ASP A 1 411 ? 9.07 36.812 25.344 1 33.31 411 ASP A N 1
ATOM 3240 C CA . ASP A 1 411 ? 8.883 37.406 26.656 1 33.31 411 ASP A CA 1
ATOM 3241 C C . ASP A 1 411 ? 7.535 37 27.25 1 33.31 411 ASP A C 1
ATOM 3243 O O . ASP A 1 411 ? 6.512 37.656 26.984 1 33.31 411 ASP A O 1
ATOM 3247 N N . SER A 1 412 ? 7.324 35.75 27.406 1 33.91 412 SER A N 1
ATOM 3248 C CA . SER A 1 412 ? 6.02 35.344 27.922 1 33.91 412 SER A CA 1
ATOM 3249 C C . SER A 1 412 ? 5.793 35.875 29.344 1 33.91 412 SER A C 1
ATOM 3251 O O . SER A 1 412 ? 4.895 35.406 30.047 1 33.91 412 SER A O 1
ATOM 3253 N N . GLN A 1 413 ? 6.59 36.75 29.969 1 30.89 413 GLN A N 1
ATOM 3254 C CA . GLN A 1 413 ? 6.184 36.875 31.359 1 30.89 413 GLN A CA 1
ATOM 3255 C C . GLN A 1 413 ? 4.77 37.438 31.469 1 30.89 413 GLN A C 1
ATOM 3257 O O . GLN A 1 413 ? 4.137 37.344 32.531 1 30.89 413 GLN A O 1
ATOM 3262 N N . ASP A 1 414 ? 4.465 38.656 30.859 1 31.48 414 ASP A N 1
ATOM 3263 C CA . ASP A 1 414 ? 3.322 39.438 31.312 1 31.48 414 ASP A CA 1
ATOM 3264 C C . ASP A 1 414 ? 2.014 38.844 30.781 1 31.48 414 ASP A C 1
ATOM 3266 O O . ASP A 1 414 ? 2.014 38.062 29.828 1 31.48 414 ASP A O 1
ATOM 3270 N N . SER A 1 415 ? 0.741 39.531 31.109 1 31.97 415 SER A N 1
ATOM 3271 C CA . SER A 1 415 ? -0.68 39.219 30.953 1 31.97 415 SER A CA 1
ATOM 3272 C C . SER A 1 415 ? -1.016 38.812 29.531 1 31.97 415 SER A C 1
ATOM 3274 O O . SER A 1 415 ? -0.329 39.219 28.594 1 31.97 415 SER A O 1
ATOM 3276 N N . GLU A 1 416 ? -2.043 37.906 29.328 1 36.38 416 GLU A N 1
ATOM 3277 C CA . GLU A 1 416 ? -2.473 37.062 28.219 1 36.38 416 GLU A CA 1
ATOM 3278 C C . GLU A 1 416 ? -2.57 37.875 26.922 1 36.38 416 GLU A C 1
ATOM 3280 O O . GLU A 1 416 ? -2.172 37.406 25.859 1 36.38 416 GLU A O 1
ATOM 3285 N N . ASP A 1 417 ? -3.371 39 26.906 1 37.19 417 ASP A N 1
ATOM 3286 C CA . ASP A 1 417 ? -3.891 39.781 25.781 1 37.19 417 ASP A CA 1
ATOM 3287 C C . ASP A 1 417 ? -2.789 40.625 25.141 1 37.19 417 ASP A C 1
ATOM 3289 O O . ASP A 1 417 ? -2.748 40.781 23.922 1 37.19 417 ASP A O 1
ATOM 3293 N N . ASP A 1 418 ? -2.025 41.406 25.938 1 37.19 418 ASP A N 1
ATOM 3294 C CA . ASP A 1 418 ? -1.125 42.531 25.578 1 37.19 418 ASP A CA 1
ATOM 3295 C C . ASP A 1 418 ? 0.196 42 25.031 1 37.19 418 ASP A C 1
ATOM 3297 O O . ASP A 1 418 ? 0.997 42.75 24.484 1 37.19 418 ASP A O 1
ATOM 3301 N N . LEU A 1 419 ? 0.598 40.844 25.469 1 40.94 419 LEU A N 1
ATOM 3302 C CA . LEU A 1 419 ? 1.886 40.219 25.141 1 40.94 419 LEU A CA 1
ATOM 3303 C C . LEU A 1 419 ? 1.933 39.812 23.688 1 40.94 419 LEU A C 1
ATOM 3305 O O . LEU A 1 419 ? 2.98 39.906 23.031 1 40.94 419 LEU A O 1
ATOM 3309 N N . THR A 1 420 ? 0.749 39.469 23.141 1 46.47 420 THR A N 1
ATOM 3310 C CA . THR A 1 420 ? 0.672 39 21.766 1 46.47 420 THR A CA 1
ATOM 3311 C C . THR A 1 420 ? 1.016 40.125 20.781 1 46.47 420 THR A C 1
ATOM 3313 O O . THR A 1 420 ? 1.73 39.875 19.797 1 46.47 420 THR A O 1
ATOM 3316 N N . LEU A 1 421 ? 0.567 41.312 21.109 1 45.56 421 LEU A N 1
ATOM 3317 C CA . LEU A 1 421 ? 0.752 42.406 20.172 1 45.56 421 LEU A CA 1
ATOM 3318 C C . LEU A 1 421 ? 2.182 42.938 20.219 1 45.56 421 LEU A C 1
ATOM 3320 O O . LEU A 1 421 ? 2.77 43.25 19.172 1 45.56 421 LEU A O 1
ATOM 3324 N N . GLN A 1 422 ? 2.77 42.969 21.422 1 46.31 422 GLN A N 1
ATOM 3325 C CA . GLN A 1 422 ? 4.137 43.469 21.547 1 46.31 422 GLN A CA 1
ATOM 3326 C C . GLN A 1 422 ? 5.133 42.531 20.906 1 46.31 422 GLN A C 1
ATOM 3328 O O . GLN A 1 422 ? 6.086 42.969 20.25 1 46.31 422 GLN A O 1
ATOM 3333 N N . THR A 1 423 ? 4.863 41.25 21.062 1 50.56 423 THR A N 1
ATOM 3334 C CA . THR A 1 423 ? 5.703 40.25 20.422 1 50.56 423 THR A CA 1
ATOM 3335 C C . THR A 1 423 ? 5.52 40.281 18.906 1 50.56 423 THR A C 1
ATOM 3337 O O . THR A 1 423 ? 6.484 40.156 18.156 1 50.56 423 THR A O 1
ATOM 3340 N N . LEU A 1 424 ? 4.328 40.656 18.562 1 52.34 424 LEU A N 1
ATOM 3341 C CA . LEU A 1 424 ? 4.043 40.812 17.141 1 52.34 424 LEU A CA 1
ATOM 3342 C C . LEU A 1 424 ? 4.762 42.031 16.5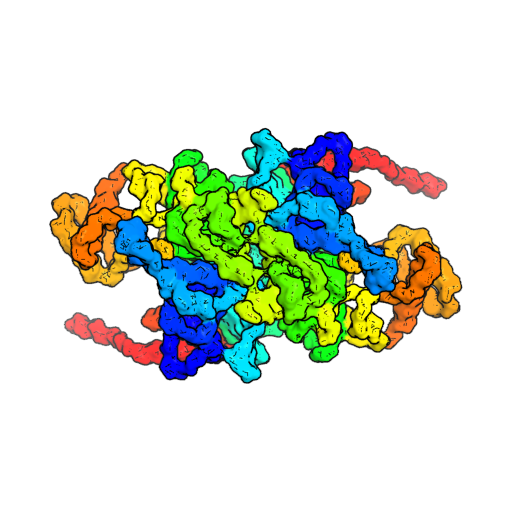78 1 52.34 424 LEU A C 1
ATOM 3344 O O . LEU A 1 424 ? 5.312 41.969 15.484 1 52.34 424 LEU A O 1
ATOM 3348 N N . VAL A 1 425 ? 4.797 43.125 17.422 1 55.5 425 VAL A N 1
ATOM 3349 C CA . VAL A 1 425 ? 5.492 44.344 17.016 1 55.5 425 VAL A CA 1
ATOM 3350 C C . VAL A 1 425 ? 6.992 44.062 16.922 1 55.5 425 VAL A C 1
ATOM 3352 O O . VAL A 1 425 ? 7.656 44.531 15.992 1 55.5 425 VAL A O 1
ATOM 3355 N N . SER A 1 426 ? 7.535 43.219 17.734 1 54.94 426 SER A N 1
ATOM 3356 C CA . SER A 1 426 ? 8.961 42.906 17.703 1 54.94 426 SER A CA 1
ATOM 3357 C C . SER A 1 426 ? 9.305 42.031 16.5 1 54.94 426 SER A C 1
ATOM 3359 O O . SER A 1 426 ? 10.344 42.219 15.859 1 54.94 426 SER A O 1
ATOM 3361 N N . VAL A 1 427 ? 8.414 41.156 16.141 1 54.16 427 VAL A N 1
ATOM 3362 C CA . VAL A 1 427 ? 8.625 40.281 14.984 1 54.16 427 VAL A CA 1
ATOM 3363 C C . VAL A 1 427 ? 8.523 41.094 13.703 1 54.16 427 VAL A C 1
ATOM 3365 O O . VAL A 1 427 ? 9.336 40.938 12.789 1 54.16 427 VAL A O 1
ATOM 3368 N N . LEU A 1 428 ? 7.539 41.969 13.711 1 54.94 428 LEU A N 1
ATOM 3369 C CA . LEU A 1 428 ? 7.375 42.844 12.539 1 54.94 428 LEU A CA 1
ATOM 3370 C C . LEU A 1 428 ? 8.539 43.812 12.414 1 54.94 428 LEU A C 1
ATOM 3372 O O . LEU A 1 428 ? 9 44.094 11.305 1 54.94 428 LEU A O 1
ATOM 3376 N N . LYS A 1 429 ? 9.047 44.312 13.523 1 54.34 429 LYS A N 1
ATOM 3377 C CA . LYS A 1 429 ? 10.242 45.156 13.562 1 54.34 429 LYS A CA 1
ATOM 3378 C C . LYS A 1 429 ? 11.461 44.406 13.023 1 54.34 429 LYS A C 1
ATOM 3380 O O . LYS A 1 429 ? 12.258 44.938 12.266 1 54.34 429 LYS A O 1
ATOM 3385 N N . PHE A 1 430 ? 11.633 43.219 13.375 1 49.75 430 PHE A N 1
ATOM 3386 C CA . PHE A 1 430 ? 12.742 42.375 12.93 1 49.75 430 PHE A CA 1
ATOM 3387 C C . PHE A 1 430 ? 12.641 42.094 11.438 1 49.75 430 PHE A C 1
ATOM 3389 O O . PHE A 1 430 ? 13.633 42.156 10.719 1 49.75 430 PHE A O 1
ATOM 3396 N N . GLN A 1 431 ? 11.461 41.812 10.961 1 50.34 431 GLN A N 1
ATOM 3397 C CA . GLN A 1 431 ? 11.258 41.531 9.539 1 50.34 431 GLN A CA 1
ATOM 3398 C C . GLN A 1 431 ? 11.5 42.781 8.703 1 50.34 431 GLN A C 1
ATOM 3400 O O . GLN A 1 431 ? 12.055 42.719 7.605 1 50.34 431 GLN A O 1
ATOM 3405 N N . ALA A 1 432 ? 11.07 43.906 9.125 1 48.47 432 ALA A N 1
ATOM 3406 C CA . ALA A 1 432 ? 11.211 45.156 8.398 1 48.47 432 ALA A CA 1
ATOM 3407 C C . ALA A 1 432 ? 12.656 45.656 8.43 1 48.47 432 ALA A C 1
ATOM 3409 O O . ALA A 1 432 ? 13.117 46.344 7.504 1 48.47 432 ALA A O 1
ATOM 3410 N N . SER A 1 433 ? 13.383 45.531 9.445 1 47 433 SER A N 1
ATOM 3411 C CA . SER A 1 433 ? 14.773 45.969 9.508 1 47 433 SER A CA 1
ATOM 3412 C C . SER A 1 433 ? 15.656 45.125 8.594 1 47 433 SER A C 1
ATOM 3414 O O . SER A 1 433 ? 16.734 45.562 8.195 1 47 433 SER A O 1
ATOM 3416 N N . ARG A 1 434 ? 15.492 43.875 8.43 1 42.78 434 ARG A N 1
ATOM 3417 C CA . ARG A 1 434 ? 16.328 43 7.602 1 42.78 434 ARG A CA 1
ATOM 3418 C C . ARG A 1 434 ? 15.969 43.156 6.125 1 42.78 434 ARG A C 1
ATOM 3420 O O . ARG A 1 434 ? 16.5 42.406 5.281 1 42.78 434 ARG A O 1
ATOM 3427 N N . SER A 1 435 ? 15.219 43.906 5.648 1 39.47 435 SER A N 1
ATOM 3428 C CA . SER A 1 435 ? 14.852 44.062 4.246 1 39.47 435 SER A CA 1
ATOM 3429 C C . SER A 1 435 ? 16.062 44.406 3.385 1 39.47 435 SER A C 1
ATOM 3431 O O . SER A 1 435 ? 15.984 44.375 2.154 1 39.47 435 SER A O 1
ATOM 3433 N N . GLY A 1 436 ? 17.109 45.094 3.76 1 37.81 436 GLY A N 1
ATOM 3434 C CA . GLY A 1 436 ? 18.094 45.531 2.795 1 37.81 436 GLY A CA 1
ATOM 3435 C C . GLY A 1 436 ? 18.906 44.406 2.189 1 37.81 436 GLY A C 1
ATOM 3436 O O . GLY A 1 436 ? 19.453 44.531 1.096 1 37.81 436 GLY A O 1
ATOM 3437 N N . GLU A 1 437 ? 19.891 43.781 2.887 1 35.94 437 GLU A N 1
ATOM 3438 C CA . GLU A 1 437 ? 20.859 42.906 2.232 1 35.94 437 GLU A CA 1
ATOM 3439 C C . GLU A 1 437 ? 20.188 41.656 1.685 1 35.94 437 GLU A C 1
ATOM 3441 O O . GLU A 1 437 ? 19.359 41.031 2.363 1 35.94 437 GLU A O 1
ATOM 3446 N N . GLU A 1 438 ? 20.031 41.5 0.378 1 36.88 438 GLU A N 1
ATOM 3447 C CA . GLU A 1 438 ? 19.547 40.375 -0.4 1 36.88 438 GLU A CA 1
ATOM 3448 C C . GLU A 1 438 ? 20.031 39.062 0.202 1 36.88 438 GLU A C 1
ATOM 3450 O O . GLU A 1 438 ? 21.141 38.594 -0.083 1 36.88 438 GLU A O 1
ATOM 3455 N N . ARG A 1 439 ? 20.203 38.844 1.396 1 38.06 439 ARG A N 1
ATOM 3456 C CA . ARG A 1 439 ? 20.688 37.562 1.828 1 38.06 439 ARG A CA 1
ATOM 3457 C C . ARG A 1 439 ? 19.953 36.438 1.102 1 38.06 439 ARG A C 1
ATOM 3459 O O . ARG A 1 439 ? 18.766 36.531 0.814 1 38.06 439 ARG A O 1
ATOM 3466 N N . PRO A 1 440 ? 20.75 35.469 0.386 1 44.75 440 PRO A N 1
ATOM 3467 C CA . PRO A 1 440 ? 20.266 34.312 -0.329 1 44.75 440 PRO A CA 1
ATOM 3468 C C . PRO A 1 440 ? 19.062 33.656 0.339 1 44.75 440 PRO A C 1
ATOM 3470 O O . PRO A 1 440 ? 18.859 33.812 1.546 1 44.75 440 PRO A O 1
ATOM 3473 N N . ASN A 1 441 ? 17.969 33.312 -0.514 1 52.16 441 ASN A N 1
ATOM 3474 C CA . ASN A 1 441 ? 16.625 32.812 -0.332 1 52.16 441 ASN A CA 1
ATOM 3475 C C . ASN A 1 441 ? 16.594 31.672 0.686 1 52.16 441 ASN A C 1
ATOM 3477 O O . ASN A 1 441 ? 17.031 30.547 0.393 1 52.16 441 ASN A O 1
ATOM 3481 N N . ARG A 1 442 ? 16.719 31.797 1.917 1 80.19 442 ARG A N 1
ATOM 3482 C CA . ARG A 1 442 ? 16.812 30.922 3.076 1 80.19 442 ARG A CA 1
ATOM 3483 C C . ARG A 1 442 ? 15.562 30.062 3.225 1 80.19 442 ARG A C 1
ATOM 3485 O O . ARG A 1 442 ? 15.406 29.344 4.223 1 80.19 442 ARG A O 1
ATOM 3492 N N . THR A 1 443 ? 14.648 30.25 2.303 1 88.88 443 THR A N 1
ATOM 3493 C CA . THR A 1 443 ? 13.43 29.453 2.387 1 88.88 443 THR A CA 1
ATOM 3494 C C . THR A 1 443 ? 13.164 28.734 1.07 1 88.88 443 THR A C 1
ATOM 3496 O O . THR A 1 443 ? 13.242 29.328 -0.003 1 88.88 443 THR A O 1
ATOM 3499 N N . ILE A 1 444 ? 13.078 27.5 1.148 1 94.31 444 ILE A N 1
ATOM 3500 C CA . ILE A 1 444 ? 12.664 26.672 0.02 1 94.31 444 ILE A CA 1
ATOM 3501 C C . ILE A 1 444 ? 11.18 26.359 0.133 1 94.31 444 ILE A C 1
ATOM 3503 O O . ILE A 1 444 ? 10.727 25.797 1.141 1 94.31 444 ILE A O 1
ATOM 3507 N N . ARG A 1 445 ? 10.414 26.812 -0.824 1 92.88 445 ARG A N 1
ATOM 3508 C CA . ARG A 1 445 ? 9 26.469 -0.888 1 92.88 445 ARG A CA 1
ATOM 3509 C C . ARG A 1 445 ? 8.719 25.5 -2.02 1 92.88 445 ARG A C 1
ATOM 3511 O O . ARG A 1 445 ? 9.344 25.578 -3.084 1 92.88 445 ARG A O 1
ATOM 3518 N N . PHE A 1 446 ? 7.871 24.5 -1.771 1 94.62 446 PHE A N 1
ATOM 3519 C CA . PHE A 1 446 ? 7.547 23.5 -2.789 1 94.62 446 PHE A CA 1
ATOM 3520 C C . PHE A 1 446 ? 6.086 23.078 -2.678 1 94.62 446 PHE A C 1
ATOM 3522 O O . PHE A 1 446 ? 5.527 23.031 -1.581 1 94.62 446 PHE A O 1
ATOM 3529 N N . PRO A 1 447 ? 5.41 22.828 -3.781 1 95.06 447 PRO A N 1
ATOM 3530 C CA . PRO A 1 447 ? 4.004 22.422 -3.74 1 95.06 447 PRO A CA 1
ATOM 3531 C C . PRO A 1 447 ? 3.816 21.016 -3.191 1 95.06 447 PRO A C 1
ATOM 3533 O O . PRO A 1 447 ? 4.531 20.094 -3.594 1 95.06 447 PRO A O 1
ATOM 3536 N N . TYR A 1 448 ? 2.939 20.844 -2.27 1 95.69 448 TYR A N 1
ATOM 3537 C CA . TYR A 1 448 ? 2.584 19.562 -1.66 1 95.69 448 TYR A CA 1
ATOM 3538 C C . TYR A 1 448 ? 1.208 19.625 -1.008 1 95.69 448 TYR A C 1
ATOM 3540 O O . TYR A 1 448 ? 1.099 19.688 0.219 1 95.69 448 TYR A O 1
ATOM 3548 N N . SER A 1 449 ? 0.21 19.5 -1.813 1 94.44 449 SER A N 1
ATOM 3549 C CA . SER A 1 449 ? -1.142 19.562 -1.266 1 94.44 449 SER A CA 1
ATOM 3550 C C . SER A 1 449 ? -1.564 18.219 -0.684 1 94.44 449 SER A C 1
ATOM 3552 O O . SER A 1 449 ? -1.315 17.172 -1.283 1 94.44 449 SER A O 1
ATOM 3554 N N . ARG A 1 450 ? -2.176 18.25 0.437 1 94.69 450 ARG A N 1
ATOM 3555 C CA . ARG A 1 450 ? -2.688 17.062 1.099 1 94.69 450 ARG A CA 1
ATOM 3556 C C . ARG A 1 450 ? -4.137 16.797 0.705 1 94.69 450 ARG A C 1
ATOM 3558 O O . ARG A 1 450 ? -4.676 15.719 0.989 1 94.69 450 ARG A O 1
ATOM 3565 N N . HIS A 1 451 ? -4.762 17.766 0.094 1 96.06 451 HIS A N 1
ATOM 3566 C CA . HIS A 1 451 ? -6.133 17.641 -0.388 1 96.06 451 HIS A CA 1
ATOM 3567 C C . HIS A 1 451 ? -6.188 17.672 -1.912 1 96.06 451 HIS A C 1
ATOM 3569 O O . HIS A 1 451 ? -5.211 18.047 -2.564 1 96.06 451 HIS A O 1
ATOM 3575 N N . SER A 1 452 ? -7.336 17.391 -2.451 1 97.56 452 SER A N 1
ATOM 3576 C CA . SER A 1 452 ? -7.477 17.188 -3.889 1 97.56 452 SER A CA 1
ATOM 3577 C C . SER A 1 452 ? -7.832 18.5 -4.598 1 97.56 452 SER A C 1
ATOM 3579 O O . SER A 1 452 ? -8.57 19.312 -4.055 1 97.56 452 SER A O 1
ATOM 3581 N N . SER A 1 453 ? -7.336 18.641 -5.801 1 96.31 453 SER A N 1
ATOM 3582 C CA . SER A 1 453 ? -7.82 19.688 -6.695 1 96.31 453 SER A CA 1
ATOM 3583 C C . SER A 1 453 ? -9.18 19.328 -7.281 1 96.31 453 SER A C 1
ATOM 3585 O O . SER A 1 453 ? -9.648 18.203 -7.121 1 96.31 453 SER A O 1
ATOM 3587 N N . TYR A 1 454 ? -9.812 20.25 -7.961 1 96.88 454 TYR A N 1
ATOM 3588 C CA . TYR A 1 454 ? -11.117 20.016 -8.57 1 96.88 454 TYR A CA 1
ATOM 3589 C C . TYR A 1 454 ? -11.023 18.922 -9.633 1 96.88 454 TYR A C 1
ATOM 3591 O O . TYR A 1 454 ? -11.859 18.016 -9.664 1 96.88 454 TYR A O 1
ATOM 3599 N N . SER A 1 455 ? -10.055 18.984 -10.453 1 97.75 455 SER A N 1
ATOM 3600 C CA . SER A 1 455 ? -9.891 18 -11.516 1 97.75 455 SER A CA 1
ATOM 3601 C C . SER A 1 455 ? -9.719 16.594 -10.945 1 97.75 455 SER A C 1
ATOM 3603 O O . SER A 1 455 ? -10.242 15.625 -11.5 1 97.75 455 SER A O 1
ATOM 3605 N N . GLU A 1 456 ? -8.977 16.516 -9.93 1 98.38 456 GLU A N 1
ATOM 3606 C CA . GLU A 1 456 ? -8.766 15.219 -9.273 1 98.38 456 GLU A CA 1
ATOM 3607 C C . GLU A 1 456 ? -10.07 14.672 -8.695 1 98.38 456 GLU A C 1
ATOM 3609 O O . GLU A 1 456 ? -10.328 13.469 -8.773 1 98.38 456 GLU A O 1
ATOM 3614 N N . LEU A 1 457 ? -10.828 15.516 -8.102 1 98.56 457 LEU A N 1
ATOM 3615 C CA . LEU A 1 457 ? -12.117 15.094 -7.574 1 98.56 457 LEU A CA 1
ATOM 3616 C C . LEU A 1 457 ? -13.016 14.57 -8.688 1 98.56 457 LEU A C 1
ATOM 3618 O O . LEU A 1 457 ? -13.719 13.57 -8.508 1 98.56 457 LEU A O 1
ATOM 3622 N N . CYS A 1 458 ? -13.031 15.258 -9.789 1 98.44 458 CYS A N 1
ATOM 3623 C CA . CYS A 1 458 ? -13.812 14.82 -10.938 1 98.44 458 CYS A CA 1
ATOM 3624 C C . CYS A 1 458 ? -13.383 13.422 -11.391 1 98.44 458 CYS A C 1
ATOM 3626 O O . CYS A 1 458 ? -14.227 12.57 -11.656 1 98.44 458 CYS A O 1
ATOM 3628 N N . LYS A 1 459 ? -12.102 13.227 -11.438 1 98.25 459 LYS A N 1
ATOM 3629 C CA . LYS A 1 459 ? -11.586 11.922 -11.836 1 98.25 459 LYS A CA 1
ATOM 3630 C C . LYS A 1 459 ? -12.008 10.844 -10.844 1 98.25 459 LYS A C 1
ATOM 3632 O O . LYS A 1 459 ? -12.352 9.727 -11.25 1 98.25 459 LYS A O 1
ATOM 3637 N N . PHE A 1 460 ? -11.945 11.227 -9.633 1 98.56 460 PHE A N 1
ATOM 3638 C CA . PHE A 1 460 ? -12.336 10.312 -8.57 1 98.56 460 PHE A CA 1
ATOM 3639 C C . PHE A 1 460 ? -13.797 9.906 -8.711 1 98.56 460 PHE A C 1
ATOM 3641 O O . PHE A 1 460 ? -14.125 8.719 -8.664 1 98.56 460 PHE A O 1
ATOM 3648 N N . LEU A 1 461 ? -14.648 10.844 -8.906 1 98.69 461 LEU A N 1
ATOM 3649 C CA . LEU A 1 461 ? -16.078 10.57 -9.047 1 98.69 461 LEU A CA 1
ATOM 3650 C C . LEU A 1 461 ? -16.359 9.828 -10.352 1 98.69 461 LEU A C 1
ATOM 3652 O O . LEU A 1 461 ? -17.266 8.992 -10.406 1 98.69 461 LEU A O 1
ATOM 3656 N N . ASP A 1 462 ? -15.633 10.141 -11.336 1 98.31 462 ASP A N 1
ATOM 3657 C CA . ASP A 1 462 ? -15.812 9.469 -12.625 1 98.31 462 ASP A CA 1
ATOM 3658 C C . ASP A 1 462 ? -15.5 7.98 -12.516 1 98.31 462 ASP A C 1
ATOM 3660 O O . ASP A 1 462 ? -16.078 7.168 -13.242 1 98.31 462 ASP A O 1
ATOM 3664 N N . ALA A 1 463 ? -14.594 7.621 -11.695 1 98.06 463 ALA A N 1
ATOM 3665 C CA . ALA A 1 463 ? -14.211 6.223 -11.516 1 98.06 463 ALA A CA 1
ATOM 3666 C C . ALA A 1 463 ? -15.336 5.422 -10.867 1 98.06 463 ALA A C 1
ATOM 3668 O O . ALA A 1 463 ? -15.5 4.234 -11.148 1 98.06 463 ALA A O 1
ATOM 3669 N N . PHE A 1 464 ? -16.141 6.031 -10.016 1 98.38 464 PHE A N 1
ATOM 3670 C CA . PHE A 1 464 ? -17.125 5.293 -9.234 1 98.38 464 PHE A CA 1
ATOM 3671 C C . PHE A 1 464 ? -18.531 5.582 -9.727 1 98.38 464 PHE A C 1
ATOM 3673 O O . PHE A 1 464 ? -19.453 4.789 -9.508 1 98.38 464 PHE A O 1
ATOM 3680 N N . LYS A 1 465 ? -18.75 6.781 -10.258 1 98.31 465 LYS A N 1
ATOM 3681 C CA . LYS A 1 465 ? -20.031 7.23 -10.797 1 98.31 465 LYS A CA 1
ATOM 3682 C C . LYS A 1 465 ? -21.156 6.988 -9.805 1 98.31 465 LYS A C 1
ATOM 3684 O O . LYS A 1 465 ? -22.156 6.332 -10.133 1 98.31 465 LYS A O 1
ATOM 3689 N N . PRO A 1 466 ? -21.062 7.57 -8.625 1 98.62 466 PRO A N 1
ATOM 3690 C CA . PRO A 1 466 ? -22.094 7.371 -7.598 1 98.62 466 PRO A CA 1
ATOM 3691 C C . PRO A 1 466 ? -23.438 7.965 -7.992 1 98.62 466 PRO A C 1
ATOM 3693 O O . PRO A 1 466 ? -23.516 8.766 -8.922 1 98.62 466 PRO A O 1
ATOM 3696 N N . LYS A 1 467 ? -24.516 7.547 -7.277 1 98.38 467 LYS A N 1
ATOM 3697 C CA . LYS A 1 467 ? -25.844 8.117 -7.508 1 98.38 467 LYS A CA 1
ATOM 3698 C C . LYS A 1 467 ? -25.922 9.539 -6.969 1 98.38 467 LYS A C 1
ATOM 3700 O O . LYS A 1 467 ? -26.625 10.383 -7.535 1 98.38 467 LYS A O 1
ATOM 3705 N N . ASP A 1 468 ? -25.266 9.781 -5.879 1 98.5 468 ASP A N 1
ATOM 3706 C CA . ASP A 1 468 ? -25.297 11.062 -5.18 1 98.5 468 ASP A CA 1
ATOM 3707 C C . ASP A 1 468 ? -23.938 11.406 -4.602 1 98.5 468 ASP A C 1
ATOM 3709 O O . ASP A 1 468 ? -23.094 10.523 -4.422 1 98.5 468 ASP A O 1
ATOM 3713 N N . VAL A 1 469 ? -23.703 12.695 -4.461 1 98.56 469 VAL A N 1
ATOM 3714 C CA . VAL A 1 469 ? -22.484 13.195 -3.811 1 98.56 469 VAL A CA 1
ATOM 3715 C C . VAL A 1 469 ? -22.875 14.18 -2.711 1 98.56 469 VAL A C 1
ATOM 3717 O O . VAL A 1 469 ? -23.672 15.094 -2.934 1 98.56 469 VAL A O 1
ATOM 3720 N N . TYR A 1 470 ? -22.328 13.961 -1.561 1 98.56 470 TYR A N 1
ATOM 3721 C CA . TYR A 1 470 ? -22.578 14.836 -0.42 1 98.56 470 TYR A CA 1
ATOM 3722 C C . TYR A 1 470 ? -21.266 15.477 0.056 1 98.56 470 TYR A C 1
ATOM 3724 O O . TYR A 1 470 ? -20.328 14.781 0.429 1 98.56 470 TYR A O 1
ATOM 3732 N N . PRO A 1 471 ? -21.156 16.828 0.044 1 97.69 471 PRO A N 1
ATOM 3733 C CA . PRO A 1 471 ? -19.922 17.5 0.418 1 97.69 471 PRO A CA 1
ATOM 3734 C C . PRO A 1 471 ? -19.672 17.5 1.927 1 97.69 471 PRO A C 1
ATOM 3736 O O . PRO A 1 471 ? -20.609 17.688 2.705 1 97.69 471 PRO A O 1
ATOM 3739 N N . CYS A 1 472 ? -18.422 17.344 2.309 1 96.44 472 CYS A N 1
ATOM 3740 C CA . CYS A 1 472 ? -18.062 17.312 3.723 1 96.44 472 CYS A CA 1
ATOM 3741 C C . CYS A 1 472 ? -17.453 18.641 4.156 1 96.44 472 CYS A C 1
ATOM 3743 O O . CYS A 1 472 ? -17.234 18.859 5.348 1 96.44 472 CYS A O 1
ATOM 3745 N N . THR A 1 473 ? -17.094 19.516 3.314 1 93.12 473 THR A N 1
ATOM 3746 C CA . THR A 1 473 ? -16.609 20.859 3.594 1 93.12 473 THR A CA 1
ATOM 3747 C C . THR A 1 473 ? -17.391 21.906 2.791 1 93.12 473 THR A C 1
ATOM 3749 O O . THR A 1 473 ? -17.25 21.984 1.568 1 93.12 473 THR A O 1
ATOM 3752 N N . VAL A 1 474 ? -18.203 22.672 3.449 1 91.75 474 VAL A N 1
ATOM 3753 C CA . VAL A 1 474 ? -19.062 23.625 2.787 1 91.75 474 VAL A CA 1
ATOM 3754 C C . VAL A 1 474 ? -19.094 24.938 3.582 1 91.75 474 VAL A C 1
ATOM 3756 O O . VAL A 1 474 ? -19.141 24.922 4.816 1 91.75 474 VAL A O 1
ATOM 3759 N N . ASP A 1 475 ? -18.953 25.969 2.898 1 86.12 475 ASP A N 1
ATOM 3760 C CA . ASP A 1 475 ? -19.234 27.266 3.488 1 86.12 475 ASP A CA 1
ATOM 3761 C C . ASP A 1 475 ? -20.688 27.672 3.266 1 86.12 475 ASP A C 1
ATOM 3763 O O . ASP A 1 475 ? -21.031 28.219 2.219 1 86.12 475 ASP A O 1
ATOM 3767 N N . GLN A 1 476 ? -21.469 27.547 4.227 1 85.88 476 GLN A N 1
ATOM 3768 C CA . GLN A 1 476 ? -22.906 27.75 4.105 1 85.88 476 GLN A CA 1
ATOM 3769 C C . GLN A 1 476 ? -23.234 29.203 3.793 1 85.88 476 GLN A C 1
ATOM 3771 O O . GLN A 1 476 ? -24.203 29.484 3.074 1 85.88 476 GLN A O 1
ATOM 3776 N N . GLU A 1 477 ? -22.469 30.031 4.312 1 83.31 477 GLU A N 1
ATOM 3777 C CA . GLU A 1 477 ? -22.75 31.469 4.152 1 83.31 477 GLU A CA 1
ATOM 3778 C C . GLU A 1 477 ? -22.5 31.922 2.717 1 83.31 477 GLU A C 1
ATOM 3780 O O . GLU A 1 477 ? -23.25 32.719 2.18 1 83.31 477 GLU A O 1
ATOM 3785 N N . SER A 1 478 ? -21.516 31.391 2.117 1 85.44 478 SER A N 1
ATOM 3786 C CA . SER A 1 478 ? -21.141 31.828 0.78 1 85.44 478 SER A CA 1
ATOM 3787 C C . SER A 1 478 ? -21.656 30.875 -0.288 1 85.44 478 SER A C 1
ATOM 3789 O O . SER A 1 478 ? -21.312 31.016 -1.467 1 85.44 478 SER A O 1
ATOM 3791 N N . TRP A 1 479 ? -22.469 29.969 0.077 1 92.12 479 TRP A N 1
ATOM 3792 C CA . TRP A 1 479 ? -22.922 28.938 -0.856 1 92.12 479 TRP A CA 1
ATOM 3793 C C . TRP A 1 479 ? -23.859 29.531 -1.903 1 92.12 479 TRP A C 1
ATOM 3795 O O . TRP A 1 479 ? -24.75 30.312 -1.574 1 92.12 479 TRP A O 1
ATOM 3805 N N . THR A 1 480 ? -23.688 29.266 -3.154 1 91.69 480 THR A N 1
ATOM 3806 C CA . THR A 1 480 ? -24.547 29.609 -4.281 1 91.69 480 THR A CA 1
ATOM 3807 C C . THR A 1 480 ? -24.828 28.391 -5.152 1 91.69 480 THR A C 1
ATOM 3809 O O . THR A 1 480 ? -24.125 27.375 -5.047 1 91.69 480 THR A O 1
ATOM 3812 N N . PRO A 1 481 ? -25.844 28.438 -5.938 1 93.31 481 PRO A N 1
ATOM 3813 C CA . PRO A 1 481 ? -26.188 27.312 -6.809 1 93.31 481 PRO A CA 1
ATOM 3814 C C . PRO A 1 481 ? -25.031 26.906 -7.73 1 93.31 481 PRO A C 1
ATOM 3816 O O . PRO A 1 481 ? -24.969 25.766 -8.188 1 93.31 481 PRO A O 1
ATOM 3819 N N . GLU A 1 482 ? -24.109 27.781 -7.945 1 92.19 482 GLU A N 1
ATOM 3820 C CA . GLU A 1 482 ? -22.938 27.484 -8.773 1 92.19 482 GLU A CA 1
ATOM 3821 C C . GLU A 1 482 ? -22.016 26.5 -8.07 1 92.19 482 GLU A C 1
ATOM 3823 O O . GLU A 1 482 ? -21.219 25.812 -8.719 1 92.19 482 GLU A O 1
ATOM 3828 N N . LEU A 1 483 ? -22.125 26.438 -6.793 1 93.38 483 LEU A N 1
ATOM 3829 C CA . LEU A 1 483 ? -21.281 25.562 -5.992 1 93.38 483 LEU A CA 1
ATOM 3830 C C . LEU A 1 483 ? -22.016 24.281 -5.617 1 93.38 483 LEU A C 1
ATOM 3832 O O . LEU A 1 483 ? -21.547 23.5 -4.793 1 93.38 483 LEU A O 1
ATOM 3836 N N . SER A 1 484 ? -23.172 24.094 -6.305 1 96.25 484 SER A N 1
ATOM 3837 C CA . SER A 1 484 ? -23.953 22.906 -6.02 1 96.25 484 SER A CA 1
ATOM 3838 C C . SER A 1 484 ? -23.25 21.641 -6.508 1 96.25 484 SER A C 1
ATOM 3840 O O . SER A 1 484 ? -22.375 21.719 -7.375 1 96.25 484 SER A O 1
ATOM 3842 N N . MET A 1 485 ? -23.594 20.516 -5.93 1 97.94 485 MET A N 1
ATOM 3843 C CA . MET A 1 485 ? -23.016 19.234 -6.332 1 97.94 485 MET A CA 1
ATOM 3844 C C . MET A 1 485 ? -23.391 18.891 -7.766 1 97.94 485 MET A C 1
ATOM 3846 O O . MET A 1 485 ? -22.594 18.312 -8.5 1 97.94 485 MET A O 1
ATOM 3850 N N . GLN A 1 486 ? -24.578 19.25 -8.133 1 97.56 486 GLN A N 1
ATOM 3851 C CA . GLN A 1 486 ? -25 19.062 -9.516 1 97.56 486 GLN A CA 1
ATOM 3852 C C . GLN A 1 486 ? -24.125 19.875 -10.469 1 97.56 486 GLN A C 1
ATOM 3854 O O . GLN A 1 486 ? -23.688 19.359 -11.5 1 97.56 486 GLN A O 1
ATOM 3859 N N . SER A 1 487 ? -23.938 21.109 -10.125 1 96.81 487 SER A N 1
ATOM 3860 C CA . SER A 1 487 ? -23.141 22 -10.969 1 96.81 487 SER A CA 1
ATOM 3861 C C . SER A 1 487 ? -21.688 21.531 -11.023 1 96.81 487 SER A C 1
ATOM 3863 O O . SER A 1 487 ? -21.078 21.516 -12.102 1 96.81 487 SER A O 1
ATOM 3865 N N . LEU A 1 488 ? -21.125 21.188 -9.906 1 97.25 488 LEU A N 1
ATOM 3866 C CA . LEU A 1 488 ? -19.719 20.844 -9.82 1 97.25 488 LEU A CA 1
ATOM 3867 C C . LEU A 1 488 ? -19.453 19.438 -10.359 1 97.25 488 LEU A C 1
ATOM 3869 O O . LEU A 1 488 ? -18.453 19.203 -11.039 1 97.25 488 LEU A O 1
ATOM 3873 N N . PHE A 1 489 ? -20.422 18.484 -10.07 1 98.25 489 PHE A N 1
ATOM 3874 C CA . PHE A 1 489 ? -20.047 17.078 -10.266 1 98.25 489 PHE A CA 1
ATOM 3875 C C . PHE A 1 489 ? -21.141 16.328 -11 1 98.25 489 PHE A C 1
ATOM 3877 O O . PHE A 1 489 ? -21.016 15.117 -11.234 1 98.25 489 PHE A O 1
ATOM 3884 N N . GLY A 1 490 ? -22.203 16.891 -11.359 1 97.81 490 GLY A N 1
ATOM 3885 C CA . GLY A 1 490 ? -23.359 16.219 -11.945 1 97.81 490 GLY A CA 1
ATOM 3886 C C . GLY A 1 490 ? -23 15.297 -13.102 1 97.81 490 GLY A C 1
ATOM 3887 O O . GLY A 1 490 ? -23.562 14.211 -13.234 1 97.81 490 GLY A O 1
ATOM 3888 N N . GLU A 1 491 ? -22.094 15.648 -13.906 1 97.19 491 GLU A N 1
ATOM 3889 C CA . GLU A 1 491 ? -21.703 14.906 -15.102 1 97.19 491 GLU A CA 1
ATOM 3890 C C . GLU A 1 491 ? -21.016 13.602 -14.742 1 97.19 491 GLU A C 1
ATOM 3892 O O . GLU A 1 491 ? -20.938 12.68 -15.562 1 97.19 491 GLU A O 1
ATOM 3897 N N . TYR A 1 492 ? -20.531 13.523 -13.555 1 98 492 TYR A N 1
ATOM 3898 C CA . TYR A 1 492 ? -19.75 12.359 -13.148 1 98 492 TYR A CA 1
ATOM 3899 C C . TYR A 1 492 ? -20.562 11.445 -12.242 1 98 492 TYR A C 1
ATOM 3901 O O . TYR A 1 492 ? -20.031 10.531 -11.625 1 98 492 TYR A O 1
ATOM 3909 N N . CYS A 1 493 ? -21.812 11.703 -12.125 1 97.81 493 CYS A N 1
ATOM 3910 C CA . CYS A 1 493 ? -22.688 10.914 -11.281 1 97.81 493 CYS A CA 1
ATOM 3911 C C . CYS A 1 493 ? -23.719 10.156 -12.117 1 97.81 493 CYS A C 1
ATOM 3913 O O . CYS A 1 493 ? -24.031 10.562 -13.242 1 97.81 493 CYS A O 1
ATOM 3915 N N . SER A 1 494 ? -24.188 9.047 -11.562 1 97.25 494 SER A N 1
ATOM 3916 C CA . SER A 1 494 ? -25.188 8.25 -12.258 1 97.25 494 SER A CA 1
ATOM 3917 C C . SER A 1 494 ? -26.594 8.711 -11.906 1 97.25 494 SER A C 1
ATOM 3919 O O . SER A 1 494 ? -27.547 8.453 -12.648 1 97.25 494 SER A O 1
ATOM 3921 N N . GLY A 1 495 ? -26.781 9.32 -10.758 1 95.5 495 GLY A N 1
ATOM 3922 C CA . GLY A 1 495 ? -28.062 9.859 -10.344 1 95.5 495 GLY A CA 1
ATOM 3923 C C . GLY A 1 495 ? -28.266 11.305 -10.75 1 95.5 495 GLY A C 1
ATOM 3924 O O . GLY A 1 495 ? -27.328 11.969 -11.195 1 95.5 495 GLY A O 1
ATOM 3925 N N . SER A 1 496 ? -29.547 11.742 -10.477 1 95.06 496 SER A N 1
ATOM 3926 C CA . SER A 1 496 ? -29.875 13.109 -10.883 1 95.06 496 SER A CA 1
ATOM 3927 C C . SER A 1 496 ? -30.359 13.93 -9.695 1 95.06 496 SER A C 1
ATOM 3929 O O . SER A 1 496 ? -30.578 15.141 -9.82 1 95.06 496 SER A O 1
ATOM 3931 N N . VAL A 1 497 ? -30.516 13.32 -8.633 1 96 497 VAL A N 1
ATOM 3932 C CA . VAL A 1 497 ? -31 14.016 -7.438 1 96 497 VAL A CA 1
ATOM 3933 C C . VAL A 1 497 ? -29.859 14.148 -6.434 1 96 497 VAL A C 1
ATOM 3935 O O . VAL A 1 497 ? -29.266 13.148 -6.008 1 96 497 VAL A O 1
ATOM 3938 N N . PHE A 1 498 ? -29.625 15.344 -6.047 1 98 498 PHE A N 1
ATOM 3939 C CA . PHE A 1 498 ? -28.562 15.633 -5.094 1 98 498 PHE A CA 1
ATOM 3940 C C . PHE A 1 498 ? -29.141 16.188 -3.795 1 98 498 PHE A C 1
ATOM 3942 O O . PHE A 1 498 ? -29.547 17.344 -3.738 1 98 498 PHE A O 1
ATOM 3949 N N . ARG A 1 499 ? -29.047 15.414 -2.83 1 97.19 499 ARG A N 1
ATOM 3950 C CA . ARG A 1 499 ? -29.703 15.695 -1.56 1 97.19 499 ARG A CA 1
ATOM 3951 C C . ARG A 1 499 ? -29.172 16.984 -0.947 1 97.19 499 ARG A C 1
ATOM 3953 O O . ARG A 1 499 ? -29.953 17.812 -0.448 1 97.19 499 ARG A O 1
ATOM 3960 N N . HIS A 1 500 ? -27.875 17.172 -0.919 1 97.12 500 HIS A N 1
ATOM 3961 C CA . HIS A 1 500 ? -27.297 18.359 -0.308 1 97.12 500 HIS A CA 1
ATOM 3962 C C . HIS A 1 500 ? -27.781 19.641 -0.991 1 97.12 500 HIS A C 1
ATOM 3964 O O . HIS A 1 500 ? -28 20.656 -0.331 1 97.12 500 HIS A O 1
ATOM 3970 N N . ASP A 1 501 ? -27.891 19.578 -2.279 1 96.94 501 ASP A N 1
ATOM 3971 C CA . ASP A 1 501 ? -28.359 20.734 -3.027 1 96.94 501 ASP A CA 1
ATOM 3972 C C . ASP A 1 501 ? -29.766 21.125 -2.586 1 96.94 501 ASP A C 1
ATOM 3974 O O . ASP A 1 501 ? -30.078 22.312 -2.439 1 96.94 501 ASP A O 1
ATOM 3978 N N . LEU A 1 502 ? -30.562 20.156 -2.404 1 95.5 502 LEU A N 1
ATOM 3979 C CA . LEU A 1 502 ? -31.922 20.406 -1.954 1 95.5 502 LEU A CA 1
ATOM 3980 C C . LEU A 1 502 ? -31.938 21.078 -0.586 1 95.5 502 LEU A C 1
ATOM 3982 O O . LEU A 1 502 ? -32.688 22.031 -0.358 1 95.5 502 LEU A O 1
ATOM 3986 N N . GLU A 1 503 ? -31.125 20.609 0.251 1 93.56 503 GLU A N 1
ATOM 3987 C CA . GLU A 1 503 ? -31.016 21.188 1.59 1 93.56 503 GLU A CA 1
ATOM 3988 C C . GLU A 1 503 ? -30.547 22.641 1.533 1 93.56 503 GLU A C 1
ATOM 3990 O O . GLU A 1 503 ? -31.062 23.484 2.252 1 93.56 503 GLU A O 1
ATOM 3995 N N . MET A 1 504 ? -29.562 22.938 0.721 1 94.44 504 MET A N 1
ATOM 3996 C CA . MET A 1 504 ? -28.938 24.25 0.657 1 94.44 504 MET A CA 1
ATOM 3997 C C . MET A 1 504 ? -29.844 25.25 -0.06 1 94.44 504 MET A C 1
ATOM 3999 O O . MET A 1 504 ? -29.844 26.438 0.258 1 94.44 504 MET A O 1
ATOM 4003 N N . MET A 1 505 ? -30.547 24.781 -1.054 1 93.5 505 MET A N 1
ATOM 4004 C CA . MET A 1 505 ? -31.453 25.656 -1.803 1 93.5 505 MET A CA 1
ATOM 4005 C C . MET A 1 505 ? -32.531 26.234 -0.893 1 93.5 505 MET A C 1
ATOM 4007 O O . MET A 1 505 ? -32.906 27.406 -1.038 1 93.5 505 MET A O 1
ATOM 4011 N N . GLU A 1 506 ? -32.969 25.469 -0.044 1 90.06 506 GLU A N 1
ATOM 4012 C CA . GLU A 1 506 ? -33.969 25.938 0.925 1 90.06 506 GLU A CA 1
ATOM 4013 C C . GLU A 1 506 ? -33.406 27.078 1.774 1 90.06 506 GLU A C 1
ATOM 4015 O O . GLU A 1 506 ? -34.062 28.078 2.002 1 90.06 506 GLU A O 1
ATOM 4020 N N . ALA A 1 507 ? -32.25 26.906 2.217 1 87.75 507 ALA A N 1
ATOM 4021 C CA . ALA A 1 507 ? -31.578 27.922 3.031 1 87.75 507 ALA A CA 1
ATOM 4022 C C . ALA A 1 507 ? -31.219 29.156 2.197 1 87.75 507 ALA A C 1
ATOM 4024 O O . ALA A 1 507 ? -31.312 30.281 2.674 1 87.75 507 ALA A O 1
ATOM 4025 N N . TYR A 1 508 ? -30.812 28.953 1.022 1 89.12 508 TYR A N 1
ATOM 4026 C CA . TYR A 1 508 ? -30.406 30.016 0.11 1 89.12 508 TYR A CA 1
ATOM 4027 C C . TYR A 1 508 ? -31.594 30.906 -0.234 1 89.12 508 TYR A C 1
ATOM 4029 O O . TYR A 1 508 ? -31.469 32.125 -0.28 1 89.12 508 TYR A O 1
ATOM 4037 N N . GLU A 1 509 ? -32.688 30.359 -0.453 1 88.38 509 GLU A N 1
ATOM 4038 C CA . GLU A 1 509 ? -33.906 31.094 -0.815 1 88.38 509 GLU A CA 1
ATOM 4039 C C . GLU A 1 509 ? -34.438 31.891 0.374 1 88.38 509 GLU A C 1
ATOM 4041 O O . GLU A 1 509 ? -35.125 32.906 0.196 1 88.38 509 GLU A O 1
ATOM 4046 N N . SER A 1 510 ? -34.094 31.469 1.531 1 84.62 510 SER A N 1
ATOM 4047 C CA . SER A 1 510 ? -34.562 32.125 2.74 1 84.62 510 SER A CA 1
ATOM 4048 C C . SER A 1 510 ? -33.656 33.281 3.135 1 84.62 510 SER A C 1
ATOM 4050 O O . SER A 1 510 ? -34 34.062 4.031 1 84.62 510 SER A O 1
ATOM 4052 N N . ARG A 1 511 ? -32.531 33.406 2.539 1 78.94 511 ARG A N 1
ATOM 4053 C CA . ARG A 1 511 ? -31.625 34.531 2.838 1 78.94 511 ARG A CA 1
ATOM 4054 C C . ARG A 1 511 ? -32.25 35.844 2.459 1 78.94 511 ARG A C 1
ATOM 4056 O O . ARG A 1 511 ? -32.875 35.969 1.41 1 78.94 511 ARG A O 1
ATOM 4063 N N . PRO A 1 512 ? -32.312 36.75 3.402 1 69.06 512 PRO A N 1
ATOM 4064 C CA . PRO A 1 512 ? -32.906 38.062 3.07 1 69.06 512 PRO A CA 1
ATOM 4065 C C . PRO A 1 512 ? -32.188 38.719 1.891 1 69.06 512 PRO A C 1
ATOM 4067 O O . PRO A 1 512 ? -30.953 38.688 1.797 1 69.06 512 PRO A O 1
ATOM 4070 N N . ARG A 1 513 ? -32.781 38.781 0.712 1 57.12 513 ARG A N 1
ATOM 4071 C CA . ARG A 1 513 ? -32.25 39.531 -0.432 1 57.12 513 ARG A CA 1
ATOM 4072 C C . ARG A 1 513 ? -31.906 40.969 -0.05 1 57.12 513 ARG A C 1
ATOM 4074 O O . ARG A 1 513 ? -32.781 41.719 0.393 1 57.12 513 ARG A O 1
ATOM 4081 N N . TRP A 1 514 ? -30.797 41.25 0.519 1 48.06 514 TRP A N 1
ATOM 4082 C CA . TRP A 1 514 ? -30.484 42.688 0.611 1 48.06 514 TRP A CA 1
ATOM 4083 C C . TRP A 1 514 ? -30.781 43.375 -0.711 1 48.06 514 TRP A C 1
ATOM 4085 O O . TRP A 1 514 ? -30.219 43.031 -1.747 1 48.06 514 TRP A O 1
ATOM 4095 N N . SER A 1 515 ? -31.953 43.875 -0.907 1 41.81 515 SER A N 1
ATOM 4096 C CA . SER A 1 515 ? -32.406 44.812 -1.935 1 41.81 515 SER A CA 1
ATOM 4097 C C . SER A 1 515 ? -31.328 45.844 -2.256 1 41.81 515 SER A C 1
ATOM 4099 O O . SER A 1 515 ? -30.766 46.469 -1.35 1 41.81 515 SER A O 1
ATOM 4101 N N . ASP A 1 516 ? -30.656 45.75 -3.361 1 42.28 516 ASP A N 1
ATOM 4102 C CA . ASP A 1 516 ? -29.953 46.844 -4.062 1 42.28 516 ASP A CA 1
ATOM 4103 C C . ASP A 1 516 ? -30.734 48.156 -3.973 1 42.28 516 ASP A C 1
ATOM 4105 O O . ASP A 1 516 ? -30.453 49.094 -4.719 1 42.28 516 ASP A O 1
ATOM 4109 N N . ASN A 1 517 ? -31.766 48.281 -3.201 1 38.38 517 ASN A N 1
ATOM 4110 C CA . ASN A 1 517 ? -32.5 49.531 -3.291 1 38.38 517 ASN A CA 1
ATOM 4111 C C . ASN A 1 517 ? -31.688 50.688 -2.68 1 38.38 517 ASN A C 1
ATOM 4113 O O . ASN A 1 517 ? -32.219 51.781 -2.469 1 38.38 517 ASN A O 1
ATOM 4117 N N . LYS A 1 518 ? -30.594 50.594 -1.971 1 41.16 518 LYS A N 1
ATOM 4118 C CA . LYS A 1 518 ? -30.062 51.875 -1.452 1 41.16 518 LYS A CA 1
ATOM 4119 C C . LYS A 1 518 ? -29.453 52.719 -2.568 1 41.16 518 LYS A C 1
ATOM 4121 O O . LYS A 1 518 ? -29 53.844 -2.33 1 41.16 518 LYS A O 1
ATOM 4126 N N . ARG A 1 519 ? -29.062 52.156 -3.721 1 39.62 519 ARG A N 1
ATOM 4127 C CA . ARG A 1 519 ? -28.328 53.094 -4.555 1 39.62 519 ARG A CA 1
ATOM 4128 C C . ARG A 1 519 ? -29.266 54.094 -5.25 1 39.62 519 ARG A C 1
ATOM 4130 O O . ARG A 1 519 ? -28.812 55 -5.957 1 39.62 519 ARG A O 1
ATOM 4137 N N . HIS A 1 520 ? -30.625 53.75 -5.258 1 37 520 HIS A N 1
ATOM 4138 C CA . HIS A 1 520 ? -31.297 54.719 -6.098 1 37 520 HIS A CA 1
ATOM 4139 C C . HIS A 1 520 ? -31.531 56.031 -5.344 1 37 520 HIS A C 1
ATOM 4141 O O . HIS A 1 520 ? -32.031 57 -5.918 1 37 520 HIS A O 1
ATOM 4147 N N . HIS A 1 521 ? -31.406 56 -3.959 1 36.84 521 HIS A N 1
ATOM 4148 C CA . HIS A 1 521 ? -31.812 57.281 -3.398 1 36.84 521 HIS A CA 1
ATOM 4149 C C . HIS A 1 521 ? -30.734 58.344 -3.584 1 36.84 521 HIS A C 1
ATOM 4151 O O . HIS A 1 521 ? -30.969 59.531 -3.326 1 36.84 521 HIS A O 1
ATOM 4157 N N . ASN A 1 522 ? -29.422 58 -3.58 1 32.88 522 ASN A N 1
ATOM 4158 C CA . ASN A 1 522 ? -28.531 59.156 -3.48 1 32.88 522 ASN A CA 1
ATOM 4159 C C . ASN A 1 522 ? -28.438 59.906 -4.805 1 32.88 522 ASN A C 1
ATOM 4161 O O . ASN A 1 522 ? -27.578 60.781 -4.973 1 32.88 522 ASN A O 1
ATOM 4165 N N . GLN A 1 523 ? -28.922 59.281 -5.961 1 32.53 523 GLN A N 1
ATOM 4166 C CA . GLN A 1 523 ? -28.797 60.156 -7.129 1 32.53 523 GLN A CA 1
ATOM 4167 C C . GLN A 1 523 ? -29.891 61.219 -7.156 1 32.53 523 GLN A C 1
ATOM 4169 O O . GLN A 1 523 ? -29.953 62.031 -8.094 1 32.53 523 GLN A O 1
ATOM 4174 N N . SER A 1 524 ? -30.781 61.281 -6.113 1 26.91 524 SER A N 1
ATOM 4175 C CA . SER A 1 524 ? -31.422 62.594 -6.164 1 26.91 524 SER A CA 1
ATOM 4176 C C . SER A 1 524 ? -30.594 63.656 -5.43 1 26.91 524 SER A C 1
ATOM 4178 O O . SER A 1 524 ? -29.984 63.344 -4.402 1 26.91 524 SER A O 1
ATOM 4180 N N . MET B 1 1 ? 10.375 -19.016 -17.5 1 81.88 1 MET B N 1
ATOM 4181 C CA . MET B 1 1 ? 11.219 -19.312 -16.344 1 81.88 1 MET B CA 1
ATOM 4182 C C . MET B 1 1 ? 12.445 -18.422 -16.328 1 81.88 1 MET B C 1
ATOM 4184 O O . MET B 1 1 ? 13.023 -18.109 -17.375 1 81.88 1 MET B O 1
ATOM 4188 N N . SER B 1 2 ? 12.797 -18.078 -15.133 1 90.19 2 SER B N 1
ATOM 4189 C CA . SER B 1 2 ? 13.961 -17.203 -14.984 1 90.19 2 SER B CA 1
ATOM 4190 C C . SER B 1 2 ? 15.234 -17.891 -15.469 1 90.19 2 SER B C 1
ATOM 4192 O O . SER B 1 2 ? 15.445 -19.078 -15.203 1 90.19 2 SER B O 1
ATOM 4194 N N . THR B 1 3 ? 16.047 -17.234 -16.234 1 91.19 3 THR B N 1
ATOM 4195 C CA . THR B 1 3 ? 17.344 -17.734 -16.703 1 91.19 3 THR B CA 1
ATOM 4196 C C . THR B 1 3 ? 18.484 -16.859 -16.172 1 91.19 3 THR B C 1
ATOM 4198 O O . THR B 1 3 ? 19.625 -16.969 -16.609 1 91.19 3 THR B O 1
ATOM 4201 N N . PHE B 1 4 ? 18.156 -15.984 -15.258 1 95 4 PHE B N 1
ATOM 4202 C CA . PHE B 1 4 ? 19.125 -15.078 -14.672 1 95 4 PHE B CA 1
ATOM 4203 C C . PHE B 1 4 ? 20.125 -15.844 -13.805 1 95 4 PHE B C 1
ATOM 4205 O O . PHE B 1 4 ? 19.734 -16.719 -13.039 1 95 4 PHE B O 1
ATOM 4212 N N . ASN B 1 5 ? 21.406 -15.516 -13.875 1 93.88 5 ASN B N 1
ATOM 4213 C CA . ASN B 1 5 ? 22.438 -16.297 -13.211 1 93.88 5 ASN B CA 1
ATOM 4214 C C . ASN B 1 5 ? 22.703 -15.766 -11.797 1 93.88 5 ASN B C 1
ATOM 4216 O O . ASN B 1 5 ? 23.609 -16.266 -11.109 1 93.88 5 ASN B O 1
ATOM 4220 N N . GLY B 1 6 ? 22.062 -14.703 -11.359 1 97.38 6 GLY B N 1
ATOM 4221 C CA . GLY B 1 6 ? 22.125 -14.258 -9.977 1 97.38 6 GLY B CA 1
ATOM 4222 C C . GLY B 1 6 ? 23.172 -13.18 -9.75 1 97.38 6 GLY B C 1
ATOM 4223 O O . GLY B 1 6 ? 23.266 -12.625 -8.648 1 97.38 6 GLY B O 1
ATOM 4224 N N . ILE B 1 7 ? 23.922 -12.812 -10.781 1 97.38 7 ILE B N 1
ATOM 4225 C CA . ILE B 1 7 ? 25.047 -11.898 -10.609 1 97.38 7 ILE B CA 1
ATOM 4226 C C . ILE B 1 7 ? 24.672 -10.5 -11.094 1 97.38 7 ILE B C 1
ATOM 4228 O O . ILE B 1 7 ? 24.281 -10.32 -12.25 1 97.38 7 ILE B O 1
ATOM 4232 N N . ILE B 1 8 ? 24.703 -9.547 -10.195 1 97.94 8 ILE B N 1
ATOM 4233 C CA . ILE B 1 8 ? 24.562 -8.133 -10.523 1 97.94 8 ILE B CA 1
ATOM 4234 C C . ILE B 1 8 ? 25.938 -7.531 -10.797 1 97.94 8 ILE B C 1
ATOM 4236 O O . ILE B 1 8 ? 26.75 -7.387 -9.883 1 97.94 8 ILE B O 1
ATOM 4240 N N . ALA B 1 9 ? 26.172 -7.125 -12.023 1 97.06 9 ALA B N 1
ATOM 4241 C CA . ALA B 1 9 ? 27.5 -6.691 -12.445 1 97.06 9 ALA B CA 1
ATOM 4242 C C . ALA B 1 9 ? 28.016 -5.551 -11.57 1 97.06 9 ALA B C 1
ATOM 4244 O O . ALA B 1 9 ? 29.203 -5.496 -11.25 1 97.06 9 ALA B O 1
ATOM 4245 N N . GLN B 1 10 ? 27.172 -4.602 -11.195 1 97.31 10 GLN B N 1
ATOM 4246 C CA . GLN B 1 10 ? 27.547 -3.416 -10.43 1 97.31 10 GLN B CA 1
ATOM 4247 C C . GLN B 1 10 ? 27.766 -3.762 -8.953 1 97.31 10 GLN B C 1
ATOM 4249 O O . GLN B 1 10 ? 28.375 -2.984 -8.219 1 97.31 10 GLN B O 1
ATOM 4254 N N . PHE B 1 11 ? 27.203 -4.883 -8.547 1 97.81 11 PHE B N 1
ATOM 4255 C CA . PHE B 1 11 ? 27.328 -5.379 -7.18 1 97.81 11 PHE B CA 1
ATOM 4256 C C . PHE B 1 11 ? 27.75 -6.84 -7.172 1 97.81 11 PHE B C 1
ATOM 4258 O O . PHE B 1 11 ? 27 -7.707 -6.723 1 97.81 11 PHE B O 1
ATOM 4265 N N . PRO B 1 12 ? 28.969 -7.156 -7.48 1 95.94 12 PRO B N 1
ATOM 4266 C CA . PRO B 1 12 ? 29.422 -8.539 -7.672 1 95.94 12 PRO B CA 1
ATOM 4267 C C . PRO B 1 12 ? 29.484 -9.32 -6.363 1 95.94 12 PRO B C 1
ATOM 4269 O O . PRO B 1 12 ? 29.578 -10.555 -6.379 1 95.94 12 PRO B O 1
ATOM 4272 N N . ALA B 1 13 ? 29.406 -8.664 -5.258 1 96.38 13 ALA B N 1
ATOM 4273 C CA . ALA B 1 13 ? 29.547 -9.312 -3.953 1 96.38 13 ALA B CA 1
ATOM 4274 C C . ALA B 1 13 ? 28.219 -9.898 -3.488 1 96.38 13 ALA B C 1
ATOM 4276 O O . ALA B 1 13 ? 28.156 -10.562 -2.453 1 96.38 13 ALA B O 1
ATOM 4277 N N . ILE B 1 14 ? 27.172 -9.711 -4.238 1 97.94 14 ILE B N 1
ATOM 4278 C CA . ILE B 1 14 ? 25.875 -10.25 -3.822 1 97.94 14 ILE B CA 1
ATOM 4279 C C . ILE B 1 14 ? 25.344 -11.188 -4.895 1 97.94 14 ILE B C 1
ATOM 4281 O O . ILE B 1 14 ? 25.859 -11.234 -6.012 1 97.94 14 ILE B O 1
ATOM 4285 N N . ARG B 1 15 ? 24.359 -12.031 -4.516 1 98 15 ARG B N 1
ATOM 4286 C CA . ARG B 1 15 ? 23.625 -12.914 -5.414 1 98 15 ARG B CA 1
ATOM 4287 C C . ARG B 1 15 ? 22.125 -12.727 -5.258 1 98 15 ARG B C 1
ATOM 4289 O O . ARG B 1 15 ? 21.625 -12.555 -4.141 1 98 15 ARG B O 1
ATOM 4296 N N . VAL B 1 16 ? 21.453 -12.734 -6.395 1 98.56 16 VAL B N 1
ATOM 4297 C CA . VAL B 1 16 ? 20.016 -12.531 -6.344 1 98.56 16 VAL B CA 1
ATOM 4298 C C . VAL B 1 16 ? 19.297 -13.633 -7.129 1 98.56 16 VAL B C 1
ATOM 4300 O O . VAL B 1 16 ? 19.609 -13.867 -8.305 1 98.56 16 VAL B O 1
ATOM 4303 N N . ASP B 1 17 ? 18.422 -14.422 -6.562 1 97.56 17 ASP B N 1
ATOM 4304 C CA . ASP B 1 17 ? 17.438 -15.344 -7.129 1 97.56 17 ASP B CA 1
ATOM 4305 C C . ASP B 1 17 ? 18.125 -16.562 -7.746 1 97.56 17 ASP B C 1
ATOM 4307 O O . ASP B 1 17 ? 17.484 -17.359 -8.438 1 97.56 17 ASP B O 1
ATOM 4311 N N . TYR B 1 18 ? 19.344 -16.719 -7.688 1 96.38 18 TYR B N 1
ATOM 4312 C CA . TYR B 1 18 ? 20.125 -17.875 -8.094 1 96.38 18 TYR B CA 1
ATOM 4313 C C . TYR B 1 18 ? 21.312 -18.062 -7.16 1 96.38 18 TYR B C 1
ATOM 4315 O O . TYR B 1 18 ? 22.219 -17.234 -7.098 1 96.38 18 TYR B O 1
ATOM 4323 N N . PHE B 1 19 ? 21.438 -19.281 -6.551 1 95.31 19 PHE B N 1
ATOM 4324 C CA . PHE B 1 19 ? 22.312 -19.391 -5.387 1 95.31 19 PHE B CA 1
ATOM 4325 C C . PHE B 1 19 ? 23.297 -20.531 -5.551 1 95.31 19 PHE B C 1
ATOM 4327 O O . PHE B 1 19 ? 23.984 -20.906 -4.598 1 95.31 19 PHE B O 1
ATOM 4334 N N . ARG B 1 20 ? 23.359 -21.062 -6.766 1 92.38 20 ARG B N 1
ATOM 4335 C CA . ARG B 1 20 ? 24.391 -22.047 -7.031 1 92.38 20 ARG B CA 1
ATOM 4336 C C . ARG B 1 20 ? 25.766 -21.391 -7.191 1 92.38 20 ARG B C 1
ATOM 4338 O O . ARG B 1 20 ? 25.844 -20.234 -7.57 1 92.38 20 ARG B O 1
ATOM 4345 N N . ARG B 1 21 ? 26.688 -22.141 -6.984 1 91.06 21 ARG B N 1
ATOM 4346 C CA . ARG B 1 21 ? 28.062 -21.641 -7.062 1 91.06 21 ARG B CA 1
ATOM 4347 C C . ARG B 1 21 ? 28.453 -21.344 -8.508 1 91.06 21 ARG B C 1
ATOM 4349 O O . ARG B 1 21 ? 28.125 -22.094 -9.414 1 91.06 21 ARG B O 1
ATOM 4356 N N . HIS B 1 22 ? 29.078 -20.188 -8.648 1 90.81 22 HIS B N 1
ATOM 4357 C CA . HIS B 1 22 ? 29.703 -19.812 -9.914 1 90.81 22 HIS B CA 1
ATOM 4358 C C . HIS B 1 22 ? 31.219 -20 -9.852 1 90.81 22 HIS B C 1
ATOM 4360 O O . HIS B 1 22 ? 31.906 -19.281 -9.117 1 90.81 22 HIS B O 1
ATOM 4366 N N . PRO B 1 23 ? 31.75 -20.781 -10.656 1 89.94 23 PRO B N 1
ATOM 4367 C CA . PRO B 1 23 ? 33.188 -21.062 -10.586 1 89.94 23 PRO B CA 1
ATOM 4368 C C . PRO B 1 23 ? 34.031 -19.812 -10.859 1 89.94 23 PRO B C 1
ATOM 4370 O O . PRO B 1 23 ? 35.125 -19.672 -10.289 1 89.94 23 PRO B O 1
ATOM 4373 N N . ALA B 1 24 ? 33.594 -18.953 -11.617 1 90.69 24 ALA B N 1
ATOM 4374 C CA . ALA B 1 24 ? 34.375 -17.781 -12.039 1 90.69 24 ALA B CA 1
ATOM 4375 C C . ALA B 1 24 ? 34.188 -16.609 -11.086 1 90.69 24 ALA B C 1
ATOM 4377 O O . ALA B 1 24 ? 34.75 -15.539 -11.281 1 90.69 24 ALA B O 1
ATOM 4378 N N . HIS B 1 25 ? 33.406 -16.812 -10.055 1 92.62 25 HIS B N 1
ATOM 4379 C CA . HIS B 1 25 ? 33.094 -15.711 -9.141 1 92.62 25 HIS B CA 1
ATOM 4380 C C . HIS B 1 25 ? 33.312 -16.141 -7.688 1 92.62 25 HIS B C 1
ATOM 4382 O O . HIS B 1 25 ? 33.094 -17.297 -7.344 1 92.62 25 HIS B O 1
ATOM 4388 N N . LYS B 1 26 ? 33.719 -15.172 -6.883 1 92.69 26 LYS B N 1
ATOM 4389 C CA . LYS B 1 26 ? 33.844 -15.414 -5.449 1 92.69 26 LYS B CA 1
ATOM 4390 C C . LYS B 1 26 ? 32.5 -15.68 -4.816 1 92.69 26 LYS B C 1
ATOM 4392 O O . LYS B 1 26 ? 31.453 -15.281 -5.367 1 92.69 26 LYS B O 1
ATOM 4397 N N . ALA B 1 27 ? 32.625 -16.328 -3.701 1 93.88 27 ALA B N 1
ATOM 4398 C CA . ALA B 1 27 ? 31.391 -16.547 -2.947 1 93.88 27 ALA B CA 1
ATOM 4399 C C . ALA B 1 27 ? 30.734 -15.227 -2.549 1 93.88 27 ALA B C 1
ATOM 4401 O O . ALA B 1 27 ? 31.438 -14.273 -2.191 1 93.88 27 ALA B O 1
ATOM 4402 N N . PRO B 1 28 ? 29.453 -15.219 -2.654 1 95.88 28 PRO B N 1
ATOM 4403 C CA . PRO B 1 28 ? 28.781 -13.961 -2.293 1 95.88 28 PRO B CA 1
ATOM 4404 C C . PRO B 1 28 ? 28.875 -13.656 -0.799 1 95.88 28 PRO B C 1
ATOM 4406 O O . PRO B 1 28 ? 29.062 -14.57 0.011 1 95.88 28 PRO B O 1
ATOM 4409 N N . LEU B 1 29 ? 28.734 -12.375 -0.476 1 97.19 29 LEU B N 1
ATOM 4410 C CA . LEU B 1 29 ? 28.75 -11.922 0.91 1 97.19 29 LEU B CA 1
ATOM 4411 C C . LEU B 1 29 ? 27.328 -11.742 1.439 1 97.19 29 LEU B C 1
ATOM 4413 O O . LEU B 1 29 ? 27.125 -11.648 2.652 1 97.19 29 LEU B O 1
ATOM 4417 N N . ALA B 1 30 ? 26.359 -11.68 0.575 1 97.81 30 ALA B N 1
AT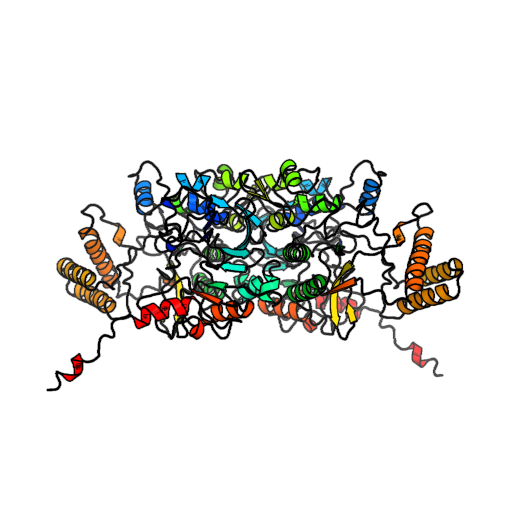OM 4418 C CA . ALA B 1 30 ? 24.938 -11.602 0.894 1 97.81 30 ALA B CA 1
ATOM 4419 C C . ALA B 1 30 ? 24.094 -12.125 -0.261 1 97.81 30 ALA B C 1
ATOM 4421 O O . ALA B 1 30 ? 24.5 -12.047 -1.424 1 97.81 30 ALA B O 1
ATOM 4422 N N . CYS B 1 31 ? 23 -12.672 0.04 1 98.12 31 CYS B N 1
ATOM 4423 C CA . CYS B 1 31 ? 22.062 -13.172 -0.958 1 98.12 31 CYS B CA 1
ATOM 4424 C C . CYS B 1 31 ? 20.703 -12.5 -0.808 1 98.12 31 CYS B C 1
ATOM 4426 O O . CYS B 1 31 ? 20.344 -12.047 0.28 1 98.12 31 CYS B O 1
ATOM 4428 N N . PHE B 1 32 ? 20 -12.398 -1.877 1 98.75 32 PHE B N 1
ATOM 4429 C CA . PHE B 1 32 ? 18.688 -11.766 -1.905 1 98.75 32 PHE B CA 1
ATOM 4430 C C . PHE B 1 32 ? 17.688 -12.609 -2.693 1 98.75 32 PHE B C 1
ATOM 4432 O O . PHE B 1 32 ? 18.016 -13.109 -3.775 1 98.75 32 PHE B O 1
ATOM 4439 N N . LEU B 1 33 ? 16.516 -12.836 -2.133 1 98.5 33 LEU B N 1
ATOM 4440 C CA . LEU B 1 33 ? 15.453 -13.609 -2.766 1 98.5 33 LEU B CA 1
ATOM 4441 C C . LEU B 1 33 ? 14.227 -12.734 -3.023 1 98.5 33 LEU B C 1
ATOM 4443 O O . LEU B 1 33 ? 13.617 -12.219 -2.084 1 98.5 33 LEU B O 1
ATOM 4447 N N . SER B 1 34 ? 13.859 -12.648 -4.281 1 98.44 34 SER B N 1
ATOM 4448 C CA . SER B 1 34 ? 12.781 -11.734 -4.66 1 98.44 34 SER B CA 1
ATOM 4449 C C . SER B 1 34 ? 11.414 -12.305 -4.293 1 98.44 34 SER B C 1
ATOM 4451 O O . SER B 1 34 ? 10.539 -11.57 -3.834 1 98.44 34 SER B O 1
ATOM 4453 N N . HIS B 1 35 ? 11.211 -13.57 -4.57 1 96.81 35 HIS B N 1
ATOM 4454 C CA . HIS B 1 35 ? 9.938 -14.219 -4.25 1 96.81 35 HIS B CA 1
ATOM 4455 C C . HIS B 1 35 ? 10.07 -15.734 -4.262 1 96.81 35 HIS B C 1
ATOM 4457 O O . HIS B 1 35 ? 11.148 -16.266 -4.551 1 96.81 35 HIS B O 1
ATOM 4463 N N . VAL B 1 36 ? 9 -16.469 -4.043 1 93.5 36 VAL B N 1
ATOM 4464 C CA . VAL B 1 36 ? 9.102 -17.859 -3.631 1 93.5 36 VAL B CA 1
ATOM 4465 C C . VAL B 1 36 ? 8.883 -18.766 -4.836 1 93.5 36 VAL B C 1
ATOM 4467 O O . VAL B 1 36 ? 8.93 -20 -4.711 1 93.5 36 VAL B O 1
ATOM 4470 N N . HIS B 1 37 ? 8.656 -18.25 -5.992 1 89.62 37 HIS B N 1
ATOM 4471 C CA . HIS B 1 37 ? 8.477 -19.141 -7.129 1 89.62 37 HIS B CA 1
ATOM 4472 C C . HIS B 1 37 ? 9.695 -20.047 -7.324 1 89.62 37 HIS B C 1
ATOM 4474 O O . HIS B 1 37 ? 10.828 -19.594 -7.137 1 89.62 37 HIS B O 1
ATOM 4480 N N . SER B 1 38 ? 9.492 -21.188 -7.797 1 85.38 38 SER B N 1
ATOM 4481 C CA . SER B 1 38 ? 10.477 -22.25 -7.816 1 85.38 38 SER B CA 1
ATOM 4482 C C . SER B 1 38 ? 11.688 -21.875 -8.664 1 85.38 38 SER B C 1
ATOM 4484 O O . SER B 1 38 ? 12.82 -22.219 -8.328 1 85.38 38 SER B O 1
ATOM 4486 N N . ASP B 1 39 ? 11.477 -21.266 -9.75 1 86.75 39 ASP B N 1
ATOM 4487 C CA . ASP B 1 39 ? 12.562 -20.938 -10.672 1 86.75 39 ASP B CA 1
ATOM 4488 C C . ASP B 1 39 ? 13.469 -19.859 -10.086 1 86.75 39 ASP B C 1
ATOM 4490 O O . ASP B 1 39 ? 14.539 -19.578 -10.633 1 86.75 39 ASP B O 1
ATOM 4494 N N . HIS B 1 40 ? 13.156 -19.312 -8.969 1 92.31 40 HIS B N 1
ATOM 4495 C CA . HIS B 1 40 ? 13.992 -18.328 -8.305 1 92.31 40 HIS B CA 1
ATOM 4496 C C . HIS B 1 40 ? 14.688 -18.922 -7.086 1 92.31 40 HIS B C 1
ATOM 4498 O O . HIS B 1 40 ? 15.461 -18.234 -6.406 1 92.31 40 HIS B O 1
ATOM 4504 N N . LEU B 1 41 ? 14.422 -20.156 -6.785 1 90.62 41 LEU B N 1
ATOM 4505 C CA . LEU B 1 41 ? 14.906 -20.781 -5.559 1 90.62 41 LEU B CA 1
ATOM 4506 C C . LEU B 1 41 ? 16.109 -21.672 -5.844 1 90.62 41 LEU B C 1
ATOM 4508 O O . LEU B 1 41 ? 16.609 -22.359 -4.949 1 90.62 41 LEU B O 1
ATOM 4512 N N . THR B 1 42 ? 16.594 -21.625 -7.027 1 89.06 42 THR B N 1
ATOM 4513 C CA . THR B 1 42 ? 17.656 -22.531 -7.457 1 89.06 42 THR B CA 1
ATOM 4514 C C . THR B 1 42 ? 18.906 -22.359 -6.59 1 89.06 42 THR B C 1
ATOM 4516 O O . THR B 1 42 ? 19.422 -21.25 -6.457 1 89.06 42 THR B O 1
ATOM 4519 N N . GLY B 1 43 ? 19.328 -23.469 -5.969 1 89.94 43 GLY B N 1
ATOM 4520 C CA . GLY B 1 43 ? 20.547 -23.469 -5.188 1 89.94 43 GLY B CA 1
ATOM 4521 C C . GLY B 1 43 ? 20.312 -23.188 -3.715 1 89.94 43 GLY B C 1
ATOM 4522 O O . GLY B 1 43 ? 21.219 -23.375 -2.895 1 89.94 43 GLY B O 1
ATOM 4523 N N . LEU B 1 44 ? 19.172 -22.797 -3.344 1 89.38 44 LEU B N 1
ATOM 4524 C CA . LEU B 1 44 ? 18.875 -22.406 -1.971 1 89.38 44 LEU B CA 1
ATOM 4525 C C . LEU B 1 44 ? 18.938 -23.609 -1.037 1 89.38 44 LEU B C 1
ATOM 4527 O O . LEU B 1 44 ? 19.281 -23.469 0.138 1 89.38 44 LEU B O 1
ATOM 4531 N N . GLU B 1 45 ? 18.578 -24.75 -1.532 1 83.38 45 GLU B N 1
ATOM 4532 C CA . GLU B 1 45 ? 18.516 -25.953 -0.718 1 83.38 45 GLU B CA 1
ATOM 4533 C C . GLU B 1 45 ? 19.891 -26.328 -0.184 1 83.38 45 GLU B C 1
ATOM 4535 O O . GLU B 1 45 ? 20 -26.922 0.895 1 83.38 45 GLU B O 1
ATOM 4540 N N . SER B 1 46 ? 20.922 -25.984 -0.862 1 85.5 46 SER B N 1
ATOM 4541 C CA . SER B 1 46 ? 22.281 -26.344 -0.487 1 85.5 46 SER B CA 1
ATOM 4542 C C . SER B 1 46 ? 23.031 -25.172 0.134 1 85.5 46 SER B C 1
ATOM 4544 O O . SER B 1 46 ? 24.172 -25.312 0.562 1 85.5 46 SER B O 1
ATOM 4546 N N . LEU B 1 47 ? 22.344 -24.094 0.214 1 90.81 47 LEU B N 1
ATOM 4547 C CA . LEU B 1 47 ? 23.016 -22.891 0.704 1 90.81 47 LEU B CA 1
ATOM 4548 C C . LEU B 1 47 ? 23.203 -22.953 2.215 1 90.81 47 LEU B C 1
ATOM 4550 O O . LEU B 1 47 ? 22.281 -23.266 2.955 1 90.81 47 LEU B O 1
ATOM 4554 N N . ARG B 1 48 ? 24.453 -22.656 2.711 1 88.75 48 ARG B N 1
ATOM 4555 C CA . ARG B 1 48 ? 24.766 -22.672 4.137 1 88.75 48 ARG B CA 1
ATOM 4556 C C . ARG B 1 48 ? 25.141 -21.281 4.633 1 88.75 48 ARG B C 1
ATOM 4558 O O . ARG B 1 48 ? 25.031 -20.984 5.824 1 88.75 48 ARG B O 1
ATOM 4565 N N . ALA B 1 49 ? 25.625 -20.547 3.805 1 90.56 49 ALA B N 1
ATOM 4566 C CA . ALA B 1 49 ? 26 -19.141 3.994 1 90.56 49 ALA B CA 1
ATOM 4567 C C . ALA B 1 49 ? 26.047 -18.406 2.66 1 90.56 49 ALA B C 1
ATOM 4569 O O . ALA B 1 49 ? 26.266 -19.016 1.611 1 90.56 49 ALA B O 1
ATOM 4570 N N . PRO B 1 50 ? 25.938 -17.078 2.686 1 95.19 50 PRO B N 1
ATOM 4571 C CA . PRO B 1 50 ? 25.609 -16.109 3.734 1 95.19 50 PRO B CA 1
ATOM 4572 C C . PRO B 1 50 ? 24.109 -15.984 3.975 1 95.19 50 PRO B C 1
ATOM 4574 O O . PRO B 1 50 ? 23.344 -16.891 3.617 1 95.19 50 PRO B O 1
ATOM 4577 N N . PHE B 1 51 ? 23.703 -14.844 4.637 1 95.25 51 PHE B N 1
ATOM 4578 C CA . PHE B 1 51 ? 22.297 -14.586 4.875 1 95.25 51 PHE B CA 1
ATOM 4579 C C . PHE B 1 51 ? 21.562 -14.344 3.561 1 95.25 51 PHE B C 1
ATOM 4581 O O . PHE B 1 51 ? 22.141 -13.844 2.6 1 95.25 51 PHE B O 1
ATOM 4588 N N . VAL B 1 52 ? 20.297 -14.695 3.58 1 97.25 52 VAL B N 1
ATOM 4589 C CA . VAL B 1 52 ? 19.406 -14.469 2.447 1 97.25 52 VAL B CA 1
ATOM 4590 C C . VAL B 1 52 ? 18.328 -13.469 2.838 1 97.25 52 VAL B C 1
ATOM 4592 O O . VAL B 1 52 ? 17.422 -13.797 3.605 1 97.25 52 VAL B O 1
ATOM 4595 N N . TYR B 1 53 ? 18.422 -12.312 2.273 1 97.69 53 TYR B N 1
ATOM 4596 C CA . TYR B 1 53 ? 17.453 -11.273 2.574 1 97.69 53 TYR B CA 1
ATOM 4597 C C . TYR B 1 53 ? 16.25 -11.367 1.65 1 97.69 53 TYR B C 1
ATOM 4599 O O . TYR B 1 53 ? 16.391 -11.633 0.455 1 97.69 53 TYR B O 1
ATOM 4607 N N . CYS B 1 54 ? 15.062 -11.242 2.207 1 97.94 54 CYS B N 1
ATOM 4608 C CA . CYS B 1 54 ? 13.812 -11.297 1.452 1 97.94 54 CYS B CA 1
ATOM 4609 C C . CYS B 1 54 ? 12.688 -10.602 2.203 1 97.94 54 CYS B C 1
ATOM 4611 O O . CYS B 1 54 ? 12.906 -10.023 3.266 1 97.94 54 CYS B O 1
ATOM 4613 N N . SER B 1 55 ? 11.539 -10.5 1.65 1 97.5 55 SER B N 1
ATOM 4614 C CA . SER B 1 55 ? 10.391 -9.922 2.344 1 97.5 55 SER B CA 1
ATOM 4615 C C . SER B 1 55 ? 9.898 -10.844 3.453 1 97.5 55 SER B C 1
ATOM 4617 O O . SER B 1 55 ? 10.148 -12.047 3.428 1 97.5 55 SER B O 1
ATOM 4619 N N . PRO B 1 56 ? 9.18 -10.273 4.383 1 95.38 56 PRO B N 1
ATOM 4620 C CA . PRO B 1 56 ? 8.648 -11.117 5.453 1 95.38 56 PRO B CA 1
ATOM 4621 C C . PRO B 1 56 ? 7.73 -12.227 4.93 1 95.38 56 PRO B C 1
ATOM 4623 O O . PRO B 1 56 ? 7.809 -13.367 5.391 1 95.38 56 PRO B O 1
ATOM 4626 N N . ALA B 1 57 ? 6.891 -11.906 4.027 1 96.38 57 ALA B N 1
ATOM 4627 C CA . ALA B 1 57 ? 5.969 -12.898 3.467 1 96.38 57 ALA B CA 1
ATOM 4628 C C . ALA B 1 57 ? 6.73 -14.023 2.771 1 96.38 57 ALA B C 1
ATOM 4630 O O . ALA B 1 57 ? 6.422 -15.203 2.967 1 96.38 57 ALA B O 1
ATOM 4631 N N . THR B 1 58 ? 7.719 -13.625 1.964 1 96.44 58 THR B N 1
ATOM 4632 C CA . THR B 1 58 ? 8.523 -14.617 1.262 1 96.44 58 THR B CA 1
ATOM 4633 C C . THR B 1 58 ? 9.219 -15.547 2.252 1 96.44 58 THR B C 1
ATOM 4635 O O . THR B 1 58 ? 9.234 -16.766 2.057 1 96.44 58 THR B O 1
ATOM 4638 N N . ARG B 1 59 ? 9.742 -15.055 3.291 1 94.88 59 ARG B N 1
ATOM 4639 C CA . ARG B 1 59 ? 10.422 -15.875 4.289 1 94.88 59 ARG B CA 1
ATOM 4640 C C . ARG B 1 59 ? 9.469 -16.906 4.898 1 94.88 59 ARG B C 1
ATOM 4642 O O . ARG B 1 59 ? 9.781 -18.094 4.969 1 94.88 59 ARG B O 1
ATOM 4649 N N . GLU B 1 60 ? 8.297 -16.422 5.324 1 93.12 60 GLU B N 1
ATOM 4650 C CA . GLU B 1 60 ? 7.352 -17.297 6.012 1 93.12 60 GLU B CA 1
ATOM 4651 C C . GLU B 1 60 ? 6.863 -18.422 5.098 1 93.12 60 GLU B C 1
ATOM 4653 O O . GLU B 1 60 ? 6.719 -19.562 5.531 1 93.12 60 GLU B O 1
ATOM 4658 N N . ILE B 1 61 ? 6.617 -18.109 3.895 1 92.69 61 ILE B N 1
ATOM 4659 C CA . ILE B 1 61 ? 6.16 -19.109 2.943 1 92.69 61 ILE B CA 1
ATOM 4660 C C . ILE B 1 61 ? 7.289 -20.094 2.645 1 92.69 61 ILE B C 1
ATOM 4662 O O . ILE B 1 61 ? 7.082 -21.312 2.65 1 92.69 61 ILE B O 1
ATOM 4666 N N . LEU B 1 62 ? 8.469 -19.547 2.42 1 91.62 62 LEU B N 1
ATOM 4667 C CA . LEU B 1 62 ? 9.641 -20.344 2.082 1 91.62 62 LEU B CA 1
ATOM 4668 C C . LEU B 1 62 ? 9.883 -21.422 3.129 1 91.62 62 LEU B C 1
ATOM 4670 O O . LEU B 1 62 ? 10.148 -22.578 2.785 1 91.62 62 LEU B O 1
ATOM 4674 N N . LEU B 1 63 ? 9.734 -21.156 4.324 1 89.44 63 LEU B N 1
ATOM 4675 C CA . LEU B 1 63 ? 10.047 -22.047 5.438 1 89.44 63 LEU B CA 1
ATOM 4676 C C . LEU B 1 63 ? 9.023 -23.172 5.535 1 89.44 63 LEU B C 1
ATOM 4678 O O . LEU B 1 63 ? 9.242 -24.156 6.25 1 89.44 63 LEU B O 1
ATOM 4682 N N . ARG B 1 64 ? 7.957 -23.109 4.723 1 87.88 64 ARG B N 1
ATOM 4683 C CA . ARG B 1 64 ? 6.875 -24.078 4.855 1 87.88 64 ARG B CA 1
ATOM 4684 C C . ARG B 1 64 ? 6.621 -24.797 3.535 1 87.88 64 ARG B C 1
ATOM 4686 O O . ARG B 1 64 ? 5.754 -25.672 3.453 1 87.88 64 ARG B O 1
ATOM 4693 N N . LEU B 1 65 ? 7.332 -24.406 2.596 1 85.5 65 LEU B N 1
ATOM 4694 C CA . LEU B 1 65 ? 7.152 -25.031 1.286 1 85.5 65 LEU B CA 1
ATOM 4695 C C . LEU B 1 65 ? 7.469 -26.516 1.337 1 85.5 65 LEU B C 1
ATOM 4697 O O . LEU B 1 65 ? 8.445 -26.922 1.968 1 85.5 65 LEU B O 1
ATOM 4701 N N . GLU B 1 66 ? 6.598 -27.266 0.809 1 77.81 66 GLU B N 1
ATOM 4702 C CA . GLU B 1 66 ? 6.766 -28.703 0.679 1 77.81 66 GLU B CA 1
ATOM 4703 C C . GLU B 1 66 ? 6.699 -29.141 -0.783 1 77.81 66 GLU B C 1
ATOM 4705 O O . GLU B 1 66 ? 5.938 -28.578 -1.57 1 77.81 66 GLU B O 1
ATOM 4710 N N . ARG B 1 67 ? 7.562 -30.141 -0.987 1 68.38 67 ARG B N 1
ATOM 4711 C CA . ARG B 1 67 ? 7.473 -30.719 -2.326 1 68.38 67 ARG B CA 1
ATOM 4712 C C . ARG B 1 67 ? 6.191 -31.531 -2.488 1 68.38 67 ARG B C 1
ATOM 4714 O O . ARG B 1 67 ? 5.691 -32.094 -1.523 1 68.38 67 ARG B O 1
ATOM 4721 N N . HIS B 1 68 ? 5.672 -31.438 -3.637 1 62.72 68 HIS B N 1
ATOM 4722 C CA . HIS B 1 68 ? 4.395 -32.094 -3.916 1 62.72 68 HIS B CA 1
ATOM 4723 C C . HIS B 1 68 ? 4.387 -33.531 -3.432 1 62.72 68 HIS B C 1
ATOM 4725 O O . HIS B 1 68 ? 3.447 -33.969 -2.756 1 62.72 68 HIS B O 1
ATOM 4731 N N . HIS B 1 69 ? 5.461 -34.25 -3.832 1 58.28 69 HIS B N 1
ATOM 4732 C CA . HIS B 1 69 ? 5.504 -35.656 -3.482 1 58.28 69 HIS B CA 1
ATOM 4733 C C . HIS B 1 69 ? 5.445 -35.844 -1.972 1 58.28 69 HIS B C 1
ATOM 4735 O O . HIS B 1 69 ? 4.77 -36.75 -1.485 1 58.28 69 HIS B O 1
ATOM 4741 N N . ASN B 1 70 ? 6.039 -34.969 -1.302 1 64.62 70 ASN B N 1
ATOM 4742 C CA . ASN B 1 70 ? 6.027 -35.062 0.155 1 64.62 70 ASN B CA 1
ATOM 4743 C C . ASN B 1 70 ? 4.668 -34.688 0.729 1 64.62 70 ASN B C 1
ATOM 4745 O O . ASN B 1 70 ? 4.207 -35.281 1.701 1 64.62 70 ASN B O 1
ATOM 4749 N N . ARG B 1 71 ? 3.982 -33.906 0.06 1 62.69 71 ARG B N 1
ATOM 4750 C CA . ARG B 1 71 ? 2.672 -33.438 0.51 1 62.69 71 ARG B CA 1
ATOM 4751 C C . ARG B 1 71 ? 1.629 -34.531 0.382 1 62.69 71 ARG B C 1
ATOM 4753 O O . ARG B 1 71 ? 0.872 -34.812 1.319 1 62.69 71 ARG B O 1
ATOM 4760 N N . ILE B 1 72 ? 1.682 -35.094 -0.763 1 58.03 72 ILE B N 1
ATOM 4761 C CA . ILE B 1 72 ? 0.705 -36.156 -1.055 1 58.03 72 ILE B CA 1
ATOM 4762 C C . ILE B 1 72 ? 0.944 -37.344 -0.142 1 58.03 72 ILE B C 1
ATOM 4764 O O . ILE B 1 72 ? -0.002 -37.906 0.409 1 58.03 72 ILE B O 1
ATOM 4768 N N . ASN B 1 73 ? 2.205 -37.656 -0.023 1 56.88 73 ASN B N 1
ATOM 4769 C CA . ASN B 1 73 ? 2.543 -38.812 0.804 1 56.88 73 ASN B CA 1
ATOM 4770 C C . ASN B 1 73 ? 2.162 -38.562 2.264 1 56.88 73 ASN B C 1
ATOM 4772 O O . ASN B 1 73 ? 1.753 -39.5 2.955 1 56.88 73 ASN B O 1
ATOM 4776 N N . PHE B 1 74 ? 2.186 -37.469 2.65 1 58.22 74 PHE B N 1
ATOM 4777 C CA . PHE B 1 74 ? 1.776 -37.156 4.012 1 58.22 74 PHE B CA 1
ATOM 4778 C C . PHE B 1 74 ? 0.258 -37.188 4.141 1 58.22 74 PHE B C 1
ATOM 4780 O O . PHE B 1 74 ? -0.279 -37.781 5.09 1 58.22 74 PHE B O 1
ATOM 4787 N N . ALA B 1 75 ? -0.365 -36.562 3.23 1 58.41 75 ALA B N 1
ATOM 4788 C CA . ALA B 1 75 ? -1.824 -36.5 3.256 1 58.41 75 ALA B CA 1
ATOM 4789 C C . ALA B 1 75 ? -2.436 -37.906 3.197 1 58.41 75 ALA B C 1
ATOM 4791 O O . ALA B 1 75 ? -3.469 -38.156 3.818 1 58.41 75 ALA B O 1
ATOM 4792 N N . ARG B 1 76 ? -1.681 -38.719 2.496 1 55.41 76 ARG B N 1
ATOM 4793 C CA . ARG B 1 76 ? -2.152 -40.094 2.34 1 55.41 76 ARG B CA 1
ATOM 4794 C C . ARG B 1 76 ? -1.692 -40.969 3.502 1 55.41 76 ARG B C 1
ATOM 4796 O O . ARG B 1 76 ? -1.988 -42.156 3.541 1 55.41 76 ARG B O 1
ATOM 4803 N N . GLY B 1 77 ? -0.937 -40.281 4.398 1 55.62 77 GLY B N 1
ATOM 4804 C CA . GLY B 1 77 ? -0.498 -41 5.586 1 55.62 77 GLY B CA 1
ATOM 4805 C C . GLY B 1 77 ? 0.743 -41.844 5.352 1 55.62 77 GLY B C 1
ATOM 4806 O O . GLY B 1 77 ? 1.109 -42.656 6.195 1 55.62 77 GLY B O 1
ATOM 4807 N N . ILE B 1 78 ? 1.368 -41.75 4.156 1 52.56 78 ILE B N 1
ATOM 4808 C CA . ILE B 1 78 ? 2.559 -42.5 3.824 1 52.56 78 ILE B CA 1
ATOM 4809 C C . ILE B 1 78 ? 3.76 -41.969 4.594 1 52.56 78 ILE B C 1
ATOM 4811 O O . ILE B 1 78 ? 4.578 -42.75 5.102 1 52.56 78 ILE B O 1
ATOM 4815 N N . LEU B 1 79 ? 3.781 -40.75 4.633 1 56.81 79 LEU B N 1
ATOM 4816 C CA . LEU B 1 79 ? 4.812 -40.094 5.445 1 56.81 79 LEU 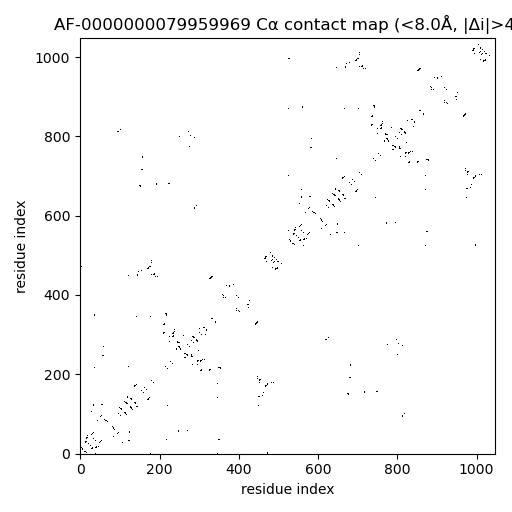B CA 1
ATOM 4817 C C . LEU B 1 79 ? 4.27 -39.719 6.82 1 56.81 79 LEU B C 1
ATOM 4819 O O . LEU B 1 79 ? 3.129 -39.281 6.934 1 56.81 79 LEU B O 1
ATOM 4823 N N . GLU B 1 80 ? 5.082 -39.969 7.805 1 50.03 80 GLU B N 1
ATOM 4824 C CA . GLU B 1 80 ? 4.672 -39.719 9.18 1 50.03 80 GLU B CA 1
ATOM 4825 C C . GLU B 1 80 ? 4.816 -38.219 9.516 1 50.03 80 GLU B C 1
ATOM 4827 O O . GLU B 1 80 ? 4.129 -37.719 10.406 1 50.03 80 GLU B O 1
ATOM 4832 N N . SER B 1 81 ? 5.844 -37.719 8.797 1 54.16 81 SER B N 1
ATOM 4833 C CA . SER B 1 81 ? 6.09 -36.312 9.117 1 54.16 81 SER B CA 1
ATOM 4834 C C . SER B 1 81 ? 6.164 -35.469 7.863 1 54.16 81 SER B C 1
ATOM 4836 O O . SER B 1 81 ? 6.457 -35.969 6.777 1 54.16 81 SER B O 1
ATOM 4838 N N . ARG B 1 82 ? 5.773 -34.25 8.016 1 60.94 82 ARG B N 1
ATOM 4839 C CA . ARG B 1 82 ? 5.879 -33.312 6.914 1 60.94 82 ARG B CA 1
ATOM 4840 C C . ARG B 1 82 ? 7.34 -33.031 6.574 1 60.94 82 ARG B C 1
ATOM 4842 O O . ARG B 1 82 ? 8.18 -32.938 7.469 1 60.94 82 ARG B O 1
ATOM 4849 N N . ASN B 1 83 ? 7.672 -33.031 5.242 1 58.66 83 ASN B N 1
ATOM 4850 C CA . ASN B 1 83 ? 9.016 -32.75 4.746 1 58.66 83 ASN B CA 1
ATOM 4851 C C . ASN B 1 83 ? 9.086 -31.359 4.113 1 58.66 83 ASN B C 1
ATOM 4853 O O . ASN B 1 83 ? 8.648 -31.172 2.979 1 58.66 83 ASN B O 1
ATOM 4857 N N . VAL B 1 84 ? 9.547 -30.422 4.969 1 65.62 84 VAL B N 1
ATOM 4858 C CA . VAL B 1 84 ? 9.695 -29.047 4.488 1 65.62 84 VAL B CA 1
ATOM 4859 C C . VAL B 1 84 ? 11.016 -28.906 3.725 1 65.62 84 VAL B C 1
ATOM 4861 O O . VAL B 1 84 ? 12.062 -29.375 4.191 1 65.62 84 VAL B O 1
ATOM 4864 N N . SER B 1 85 ? 10.969 -28.297 2.561 1 67.81 85 SER B N 1
ATOM 4865 C CA . SER B 1 85 ? 12.055 -28.297 1.591 1 67.81 85 SER B CA 1
ATOM 4866 C C . SER B 1 85 ? 13.234 -27.469 2.09 1 67.81 85 SER B C 1
ATOM 4868 O O . SER B 1 85 ? 14.391 -27.828 1.892 1 67.81 85 SER B O 1
ATOM 4870 N N . TYR B 1 86 ? 12.953 -26.391 2.779 1 73.12 86 TYR B N 1
ATOM 4871 C CA . TYR B 1 86 ? 14.023 -25.438 3.053 1 73.12 86 TYR B CA 1
ATOM 4872 C C . TYR B 1 86 ? 14.156 -25.172 4.551 1 73.12 86 TYR B C 1
ATOM 4874 O O . TYR B 1 86 ? 14.93 -24.312 4.973 1 73.12 86 TYR B O 1
ATOM 4882 N N . ASP B 1 87 ? 13.516 -25.734 5.398 1 65.56 87 ASP B N 1
ATOM 4883 C CA . ASP B 1 87 ? 13.289 -25.375 6.793 1 65.56 87 ASP B CA 1
ATOM 4884 C C . ASP B 1 87 ? 14.594 -25.375 7.582 1 65.56 87 ASP B C 1
ATOM 4886 O O . ASP B 1 87 ? 14.945 -24.375 8.227 1 65.56 87 ASP B O 1
ATOM 4890 N N . LYS B 1 88 ? 15.375 -26.328 7.488 1 69.12 88 LYS B N 1
ATOM 4891 C CA . LYS B 1 88 ? 16.516 -26.453 8.398 1 69.12 88 LYS B CA 1
ATOM 4892 C C . LYS B 1 88 ? 17.562 -25.375 8.125 1 69.12 88 LYS B C 1
ATOM 4894 O O . LYS B 1 88 ? 18.031 -24.719 9.055 1 69.12 88 LYS B O 1
ATOM 4899 N N . SER B 1 89 ? 17.875 -25.125 7.016 1 79 89 SER B N 1
ATOM 4900 C CA . SER B 1 89 ? 18.938 -24.172 6.691 1 79 89 SER B CA 1
ATOM 4901 C C . SER B 1 89 ? 18.391 -22.75 6.617 1 79 89 SER B C 1
ATOM 4903 O O . SER B 1 89 ? 19 -21.812 7.148 1 79 89 SER B O 1
ATOM 4905 N N . MET B 1 90 ? 17.156 -22.594 6.152 1 86.38 90 MET B N 1
ATOM 4906 C CA . MET B 1 90 ? 16.656 -21.25 5.852 1 86.38 90 MET B CA 1
ATOM 4907 C C . MET B 1 90 ? 16.094 -20.578 7.102 1 86.38 90 MET B C 1
ATOM 4909 O O . MET B 1 90 ? 15.992 -19.359 7.164 1 86.38 90 MET B O 1
ATOM 4913 N N . HIS B 1 91 ? 15.797 -21.281 8.117 1 85.56 91 HIS B N 1
ATOM 4914 C CA . HIS B 1 91 ? 15.344 -20.703 9.375 1 85.56 91 HIS B CA 1
ATOM 4915 C C . HIS B 1 91 ? 16.391 -19.781 9.961 1 85.56 91 HIS B C 1
ATOM 4917 O O . HIS B 1 91 ? 16.062 -18.766 10.578 1 85.56 91 HIS B O 1
ATOM 4923 N N . ARG B 1 92 ? 17.578 -20.141 9.688 1 87.12 92 ARG B N 1
ATOM 4924 C CA . ARG B 1 92 ? 18.672 -19.344 10.227 1 87.12 92 ARG B CA 1
ATOM 4925 C C . ARG B 1 92 ? 19.156 -18.312 9.211 1 87.12 92 ARG B C 1
ATOM 4927 O O . ARG B 1 92 ? 19.609 -17.219 9.578 1 87.12 92 ARG B O 1
ATOM 4934 N N . LEU B 1 93 ? 19.078 -18.656 8.023 1 93 93 LEU B N 1
ATOM 4935 C CA . LEU B 1 93 ? 19.719 -17.859 6.988 1 93 93 LEU B CA 1
ATOM 4936 C C . LEU B 1 93 ? 18.797 -16.766 6.469 1 93 93 LEU B C 1
ATOM 4938 O O . LEU B 1 93 ? 19.25 -15.703 6.055 1 93 93 LEU B O 1
ATOM 4942 N N . ALA B 1 94 ? 17.5 -17 6.438 1 93.62 94 ALA B N 1
ATOM 4943 C CA . ALA B 1 94 ? 16.562 -16.047 5.848 1 93.62 94 ALA B CA 1
ATOM 4944 C C . ALA B 1 94 ? 16.328 -14.867 6.777 1 93.62 94 ALA B C 1
ATOM 4946 O O . ALA B 1 94 ? 15.938 -15.047 7.934 1 93.62 94 ALA B O 1
ATOM 4947 N N . LYS B 1 95 ? 16.578 -13.703 6.305 1 94.5 95 LYS B N 1
ATOM 4948 C CA . LYS B 1 95 ? 16.391 -12.461 7.059 1 94.5 95 LYS B CA 1
ATOM 4949 C C . LYS B 1 95 ? 15.383 -11.555 6.371 1 94.5 95 LYS B C 1
ATOM 4951 O O . LYS B 1 95 ? 15.633 -11.055 5.27 1 94.5 95 LYS B O 1
ATOM 4956 N N . PRO B 1 96 ? 14.289 -11.281 7.031 1 95.12 96 PRO B N 1
ATOM 4957 C CA . PRO B 1 96 ? 13.273 -10.438 6.391 1 95.12 96 PRO B CA 1
ATOM 4958 C C . PRO B 1 96 ? 13.602 -8.945 6.48 1 95.12 96 PRO B C 1
ATOM 4960 O O . PRO B 1 96 ? 14.148 -8.492 7.488 1 95.12 96 PRO B O 1
ATOM 4963 N N . LEU B 1 97 ? 13.344 -8.242 5.445 1 96.69 97 LEU B N 1
ATOM 4964 C CA . LEU B 1 97 ? 13.406 -6.785 5.375 1 96.69 97 LEU B CA 1
ATOM 4965 C C . LEU B 1 97 ? 12.039 -6.191 5.051 1 96.69 97 LEU B C 1
ATOM 4967 O O . LEU B 1 97 ? 11.297 -6.742 4.234 1 96.69 97 LEU B O 1
ATOM 4971 N N . PRO B 1 98 ? 11.695 -5.098 5.707 1 96.19 98 PRO B N 1
ATOM 4972 C CA . PRO B 1 98 ? 10.422 -4.445 5.383 1 96.19 98 PRO B CA 1
ATOM 4973 C C . PRO B 1 98 ? 10.445 -3.746 4.027 1 96.19 98 PRO B C 1
ATOM 4975 O O . PRO B 1 98 ? 11.516 -3.398 3.525 1 96.19 98 PRO B O 1
ATOM 4978 N N . LEU B 1 99 ? 9.297 -3.582 3.486 1 97 99 LEU B N 1
ATOM 4979 C CA . LEU B 1 99 ? 9.18 -2.885 2.211 1 97 99 LEU B CA 1
ATOM 4980 C C . LEU B 1 99 ? 9.336 -1.38 2.398 1 97 99 LEU B C 1
ATOM 4982 O O . LEU B 1 99 ? 9.102 -0.858 3.49 1 97 99 LEU B O 1
ATOM 4986 N N . ASP B 1 100 ? 9.773 -0.701 1.381 1 96.5 100 ASP B N 1
ATOM 4987 C CA . ASP B 1 100 ? 9.844 0.751 1.256 1 96.5 100 ASP B CA 1
ATOM 4988 C C . ASP B 1 100 ? 10.703 1.357 2.357 1 96.5 100 ASP B C 1
ATOM 4990 O O . ASP B 1 100 ? 10.406 2.443 2.861 1 96.5 100 ASP B O 1
ATOM 4994 N N . THR B 1 101 ? 11.625 0.644 2.811 1 96.75 101 THR B N 1
ATOM 4995 C CA . THR B 1 101 ? 12.508 1.058 3.893 1 96.75 101 THR B CA 1
ATOM 4996 C C . THR B 1 101 ? 13.969 0.938 3.473 1 96.75 101 THR B C 1
ATOM 4998 O O . THR B 1 101 ? 14.5 -0.169 3.373 1 96.75 101 THR B O 1
ATOM 5001 N N . PRO B 1 102 ? 14.578 2.088 3.211 1 96.75 102 PRO B N 1
ATOM 5002 C CA . PRO B 1 102 ? 16.016 1.998 2.926 1 96.75 102 PRO B CA 1
ATOM 5003 C C . PRO B 1 102 ? 16.797 1.348 4.062 1 96.75 102 PRO B C 1
ATOM 5005 O O . PRO B 1 102 ? 16.734 1.804 5.207 1 96.75 102 PRO B O 1
ATOM 5008 N N . THR B 1 103 ? 17.516 0.291 3.752 1 96.62 103 THR B N 1
ATOM 5009 C CA . THR B 1 103 ? 18.234 -0.481 4.758 1 96.62 103 THR B CA 1
ATOM 5010 C C . THR B 1 103 ? 19.719 -0.628 4.371 1 96.62 103 THR B C 1
ATOM 5012 O O . THR B 1 103 ? 20.031 -1.076 3.268 1 96.62 103 THR B O 1
ATOM 5015 N N . VAL B 1 104 ? 20.594 -0.261 5.266 1 95.88 104 VAL B N 1
ATOM 5016 C CA . VAL B 1 104 ? 22.031 -0.402 5.012 1 95.88 104 VAL B CA 1
ATOM 5017 C C . VAL B 1 104 ? 22.516 -1.765 5.504 1 95.88 104 VAL B C 1
ATOM 5019 O O . VAL B 1 104 ? 22.312 -2.119 6.668 1 95.88 104 VAL B O 1
ATOM 5022 N N . ILE B 1 105 ? 23.078 -2.502 4.641 1 96.06 105 ILE B N 1
ATOM 5023 C CA . ILE B 1 105 ? 23.641 -3.809 4.961 1 96.06 105 ILE B CA 1
ATOM 5024 C C . ILE B 1 105 ? 25.156 -3.76 4.844 1 96.06 105 ILE B C 1
ATOM 5026 O O . ILE B 1 105 ? 25.703 -3.387 3.799 1 96.06 105 ILE B O 1
ATOM 5030 N N . GLU B 1 106 ? 25.812 -4.102 5.891 1 94.69 106 GLU B N 1
ATOM 5031 C CA . GLU B 1 106 ? 27.266 -4.211 5.848 1 94.69 106 GLU B CA 1
ATOM 5032 C C . GLU B 1 106 ? 27.703 -5.57 5.305 1 94.69 106 GLU B C 1
ATOM 5034 O O . GLU B 1 106 ? 27.422 -6.605 5.91 1 94.69 106 GLU B O 1
ATOM 5039 N N . LEU B 1 107 ? 28.375 -5.602 4.191 1 95.81 107 LEU B N 1
ATOM 5040 C CA . LEU B 1 107 ? 28.828 -6.828 3.545 1 95.81 107 LEU B CA 1
ATOM 5041 C C . LEU B 1 107 ? 30.156 -7.289 4.129 1 95.81 107 LEU B C 1
ATOM 5043 O O . LEU B 1 107 ? 30.344 -8.484 4.371 1 95.81 107 LEU B O 1
ATOM 5047 N N . ALA B 1 108 ? 31.031 -6.332 4.301 1 93.88 108 ALA B N 1
ATOM 5048 C CA . ALA B 1 108 ? 32.375 -6.457 4.887 1 93.88 108 ALA B CA 1
ATOM 5049 C C . ALA B 1 108 ? 32.812 -5.148 5.539 1 93.88 108 ALA B C 1
ATOM 5051 O O . ALA B 1 108 ? 32.156 -4.113 5.359 1 93.88 108 ALA B O 1
ATOM 5052 N N . PRO B 1 109 ? 33.781 -5.316 6.391 1 92.38 109 PRO B N 1
ATOM 5053 C CA . PRO B 1 109 ? 34.219 -4.062 6.996 1 92.38 109 PRO B CA 1
ATOM 5054 C C . PRO B 1 109 ? 34.531 -2.977 5.961 1 92.38 109 PRO B C 1
ATOM 5056 O O . PRO B 1 109 ? 35.344 -3.182 5.055 1 92.38 109 PRO B O 1
ATOM 5059 N N . GLY B 1 110 ? 33.781 -1.938 6.039 1 90.69 110 GLY B N 1
ATOM 5060 C CA . GLY B 1 110 ? 33.969 -0.806 5.152 1 90.69 110 GLY B CA 1
ATOM 5061 C C . GLY B 1 110 ? 33.188 -0.914 3.857 1 90.69 110 GLY B C 1
ATOM 5062 O O . GLY B 1 110 ? 33.281 -0.028 3.004 1 90.69 110 GLY B O 1
ATOM 5063 N N . SER B 1 111 ? 32.594 -2.016 3.691 1 93.19 111 SER B N 1
ATOM 5064 C CA . SER B 1 111 ? 31.781 -2.223 2.49 1 93.19 111 SER B CA 1
ATOM 5065 C C . SER B 1 111 ? 30.312 -2.361 2.828 1 93.19 111 SER B C 1
ATOM 5067 O O . SER B 1 111 ? 29.906 -3.316 3.496 1 93.19 111 SER B O 1
ATOM 5069 N N . ARG B 1 112 ? 29.547 -1.348 2.371 1 95.75 112 ARG B N 1
ATOM 5070 C CA . ARG B 1 112 ? 28.125 -1.333 2.678 1 95.75 112 ARG B CA 1
ATOM 5071 C C . ARG B 1 112 ? 27.297 -1.087 1.42 1 95.75 112 ARG B C 1
ATOM 5073 O O . ARG B 1 112 ? 27.766 -0.453 0.474 1 95.75 112 ARG B O 1
ATOM 5080 N N . ILE B 1 113 ? 26.125 -1.644 1.434 1 97.44 113 ILE B N 1
ATOM 5081 C CA . ILE B 1 113 ? 25.156 -1.344 0.391 1 97.44 113 ILE B CA 1
ATOM 5082 C C . ILE B 1 113 ? 23.812 -0.954 1.027 1 97.44 113 ILE B C 1
ATOM 5084 O O . ILE B 1 113 ? 23.531 -1.348 2.158 1 97.44 113 ILE B O 1
ATOM 5088 N N . ARG B 1 114 ? 23.125 -0.125 0.38 1 97.69 114 ARG B N 1
ATOM 5089 C CA . ARG B 1 114 ? 21.75 0.183 0.784 1 97.69 114 ARG B CA 1
ATOM 5090 C C . ARG B 1 114 ? 20.75 -0.544 -0.098 1 97.69 114 ARG B C 1
ATOM 5092 O O . ARG B 1 114 ? 20.859 -0.516 -1.326 1 97.69 114 ARG B O 1
ATOM 5099 N N . VAL B 1 115 ? 19.828 -1.225 0.55 1 98.5 115 VAL B N 1
ATOM 5100 C CA . VAL B 1 115 ? 18.828 -1.992 -0.185 1 98.5 115 VAL B CA 1
ATOM 5101 C C . VAL B 1 115 ? 17.422 -1.54 0.22 1 98.5 115 VAL B C 1
ATOM 5103 O O . VAL B 1 115 ? 17.156 -1.313 1.402 1 98.5 115 VAL B O 1
ATOM 5106 N N . THR B 1 116 ? 16.562 -1.319 -0.716 1 98.62 116 THR B N 1
ATOM 5107 C CA . THR B 1 116 ? 15.148 -1.034 -0.494 1 98.62 116 THR B CA 1
ATOM 5108 C C . THR B 1 116 ? 14.273 -2.02 -1.261 1 98.62 116 THR B C 1
ATOM 5110 O O . THR B 1 116 ? 14.469 -2.234 -2.459 1 98.62 116 THR B O 1
ATOM 5113 N N . LEU B 1 117 ? 13.383 -2.689 -0.523 1 98.62 117 LEU B N 1
ATOM 5114 C CA . LEU B 1 117 ? 12.422 -3.584 -1.155 1 98.62 117 LEU B CA 1
ATOM 5115 C C . LEU B 1 117 ? 11.188 -2.816 -1.609 1 98.62 117 LEU B C 1
ATOM 5117 O O . LEU B 1 117 ? 10.656 -1.989 -0.863 1 98.62 117 LEU B O 1
ATOM 5121 N N . ILE B 1 118 ? 10.766 -3.092 -2.828 1 98.38 118 ILE B N 1
ATOM 5122 C CA . ILE B 1 118 ? 9.578 -2.467 -3.398 1 98.38 118 ILE B CA 1
ATOM 5123 C C . ILE B 1 118 ? 8.625 -3.541 -3.912 1 98.38 118 ILE B C 1
ATOM 5125 O O . ILE B 1 118 ? 9.055 -4.527 -4.516 1 98.38 118 ILE B O 1
ATOM 5129 N N . ASP B 1 119 ? 7.379 -3.357 -3.676 1 97.75 119 ASP B N 1
ATOM 5130 C CA . ASP B 1 119 ? 6.379 -4.328 -4.105 1 97.75 119 ASP B CA 1
ATOM 5131 C C . ASP B 1 119 ? 6.461 -4.57 -5.613 1 97.75 119 ASP B C 1
ATOM 5133 O O . ASP B 1 119 ? 6.535 -3.619 -6.395 1 97.75 119 ASP B O 1
ATOM 5137 N N . ALA B 1 120 ? 6.383 -5.832 -6.016 1 98.56 120 ALA B N 1
ATOM 5138 C CA . ALA B 1 120 ? 6.594 -6.191 -7.414 1 98.56 120 ALA B CA 1
ATOM 5139 C C . ALA B 1 120 ? 5.266 -6.359 -8.141 1 98.56 120 ALA B C 1
ATOM 5141 O O . ALA B 1 120 ? 5.234 -6.523 -9.367 1 98.56 120 ALA B O 1
ATOM 5142 N N . ASN B 1 121 ? 4.137 -6.305 -7.465 1 98 121 ASN B N 1
ATOM 5143 C CA . ASN B 1 121 ? 2.82 -6.508 -8.055 1 98 121 ASN B CA 1
ATOM 5144 C C . ASN B 1 121 ? 2.744 -7.828 -8.82 1 98 121 ASN B C 1
ATOM 5146 O O . ASN B 1 121 ? 2.219 -7.879 -9.93 1 98 121 ASN B O 1
ATOM 5150 N N . HIS B 1 122 ? 3.293 -8.883 -8.227 1 97.06 122 HIS B N 1
ATOM 5151 C CA . HIS B 1 122 ? 3.381 -10.188 -8.867 1 97.06 122 HIS B CA 1
ATOM 5152 C C . HIS B 1 122 ? 2.686 -11.258 -8.031 1 97.06 122 HIS B C 1
ATOM 5154 O O . HIS B 1 122 ? 1.699 -11.852 -8.469 1 97.06 122 HIS B O 1
ATOM 5160 N N . CYS B 1 123 ? 3.1 -11.523 -6.918 1 96 123 CYS B N 1
ATOM 5161 C CA . CYS B 1 123 ? 2.484 -12.414 -5.938 1 96 123 CYS B CA 1
ATOM 5162 C C . CYS B 1 123 ? 2.779 -11.945 -4.516 1 96 123 CYS B C 1
ATOM 5164 O O . CYS B 1 123 ? 3.521 -10.984 -4.316 1 96 123 CYS B O 1
ATOM 5166 N N . ILE B 1 124 ? 2.172 -12.539 -3.564 1 96 124 ILE B N 1
ATOM 5167 C CA . ILE B 1 124 ? 2.379 -12.18 -2.164 1 96 124 ILE B CA 1
ATOM 5168 C C . ILE B 1 124 ? 3.855 -12.32 -1.808 1 96 124 ILE B C 1
ATOM 5170 O O . ILE B 1 124 ? 4.477 -13.344 -2.104 1 96 124 ILE B O 1
ATOM 5174 N N . GLY B 1 125 ? 4.449 -11.25 -1.287 1 97.25 125 GLY B N 1
ATOM 5175 C CA . GLY B 1 125 ? 5.836 -11.266 -0.855 1 97.25 125 GLY B CA 1
ATOM 5176 C C . GLY B 1 125 ? 6.809 -10.883 -1.957 1 97.25 125 GLY B C 1
ATOM 5177 O O . GLY B 1 125 ? 7.98 -10.609 -1.692 1 97.25 125 GLY B O 1
ATOM 5178 N N . ALA B 1 126 ? 6.363 -10.891 -3.201 1 98.12 126 ALA B N 1
ATOM 5179 C CA . ALA B 1 126 ? 7.25 -10.578 -4.316 1 98.12 126 ALA B CA 1
ATOM 5180 C C . ALA B 1 126 ? 7.707 -9.125 -4.266 1 98.12 126 ALA B C 1
ATOM 5182 O O . ALA B 1 126 ? 6.891 -8.219 -4.082 1 98.12 126 ALA B O 1
ATOM 5183 N N . VAL B 1 127 ? 9 -8.945 -4.461 1 98.75 127 VAL B N 1
ATOM 5184 C CA . VAL B 1 127 ? 9.531 -7.594 -4.332 1 98.75 127 VAL B CA 1
ATOM 5185 C C . VAL B 1 127 ? 10.57 -7.34 -5.422 1 98.75 127 VAL B C 1
ATOM 5187 O O . VAL B 1 127 ? 11.133 -8.281 -5.984 1 98.75 127 VAL B O 1
ATOM 5190 N N . MET B 1 128 ? 10.781 -6.062 -5.711 1 98.88 128 MET B N 1
ATOM 5191 C CA . MET B 1 128 ? 11.984 -5.574 -6.391 1 98.88 128 MET B CA 1
ATOM 5192 C C . MET B 1 128 ? 13.047 -5.152 -5.383 1 98.88 128 MET B C 1
ATOM 5194 O O . MET B 1 128 ? 12.727 -4.84 -4.23 1 98.88 128 MET B O 1
ATOM 5198 N N . PHE B 1 129 ? 14.273 -5.172 -5.816 1 98.88 129 PHE B N 1
ATOM 5199 C CA . PHE B 1 129 ? 15.367 -4.672 -4.996 1 98.88 129 PHE B CA 1
ATOM 5200 C C . PHE B 1 129 ? 16.016 -3.447 -5.633 1 98.88 129 PHE B C 1
ATOM 5202 O O . PHE B 1 129 ? 16.484 -3.506 -6.77 1 98.88 129 PHE B O 1
ATOM 5209 N N . LEU B 1 130 ? 15.992 -2.354 -4.957 1 98.88 130 LEU B N 1
ATOM 5210 C CA . LEU B 1 130 ? 16.859 -1.229 -5.293 1 98.88 130 LEU B CA 1
ATOM 5211 C C . LEU B 1 130 ? 18.172 -1.312 -4.535 1 98.88 130 LEU B C 1
ATOM 5213 O O . LEU B 1 130 ? 18.203 -1.212 -3.307 1 98.88 130 LEU B O 1
ATOM 5217 N N . PHE B 1 131 ? 19.25 -1.553 -5.219 1 98.81 131 PHE B N 1
ATOM 5218 C CA . PHE B 1 131 ? 20.594 -1.576 -4.637 1 98.81 131 PHE B CA 1
ATOM 5219 C C . PHE B 1 131 ? 21.328 -0.266 -4.91 1 98.81 131 PHE B C 1
ATOM 5221 O O . PHE B 1 131 ? 21.375 0.193 -6.051 1 98.81 131 PHE B O 1
ATOM 5228 N N . GLU B 1 132 ? 21.797 0.286 -3.879 1 98.06 132 GLU B N 1
ATOM 5229 C CA . GLU B 1 132 ? 22.547 1.537 -4.016 1 98.06 132 GLU B CA 1
ATOM 5230 C C . GLU B 1 132 ? 23.859 1.492 -3.236 1 98.06 132 GLU B C 1
ATOM 5232 O O . GLU B 1 132 ? 23.922 0.908 -2.152 1 98.06 132 GLU B O 1
ATOM 5237 N N . ASP B 1 133 ? 24.875 1.995 -3.754 1 96.19 133 ASP B N 1
ATOM 5238 C CA . ASP B 1 133 ? 26.078 2.406 -3.035 1 96.19 133 ASP B CA 1
ATOM 5239 C C . ASP B 1 133 ? 26.547 3.785 -3.492 1 96.19 133 ASP B C 1
ATOM 5241 O O . ASP B 1 133 ? 25.766 4.559 -4.055 1 96.19 133 ASP B O 1
ATOM 5245 N N . ASP B 1 134 ? 27.734 4.172 -3.145 1 92.06 134 ASP B N 1
ATOM 5246 C CA . ASP B 1 134 ? 28.203 5.523 -3.445 1 92.06 134 ASP B CA 1
ATOM 5247 C C . ASP B 1 134 ? 28.359 5.727 -4.949 1 92.06 134 ASP B C 1
ATOM 5249 O O . ASP B 1 134 ? 28.25 6.848 -5.445 1 92.06 134 ASP B O 1
ATOM 5253 N N . ALA B 1 135 ? 28.469 4.617 -5.648 1 94.06 135 ALA B N 1
ATOM 5254 C CA . ALA B 1 135 ? 28.844 4.738 -7.055 1 94.06 135 ALA B CA 1
ATOM 5255 C C . ALA B 1 135 ? 27.734 4.254 -7.969 1 94.06 135 ALA B C 1
ATOM 5257 O O . ALA B 1 135 ? 27.609 4.715 -9.109 1 94.06 135 ALA B O 1
ATOM 5258 N N . HIS B 1 136 ? 26.969 3.33 -7.461 1 97.38 136 HIS B N 1
ATOM 5259 C CA . HIS B 1 136 ? 26.062 2.643 -8.367 1 97.38 136 HIS B CA 1
ATOM 5260 C C . HIS B 1 136 ? 24.656 2.568 -7.777 1 97.38 136 HIS B C 1
ATOM 5262 O O . HIS B 1 136 ? 24.484 2.621 -6.559 1 97.38 136 HIS B O 1
ATOM 5268 N N . ALA B 1 137 ? 23.672 2.516 -8.648 1 98.44 137 ALA B N 1
ATOM 5269 C CA . ALA B 1 137 ? 22.281 2.232 -8.32 1 98.44 137 ALA B CA 1
ATOM 5270 C C . ALA B 1 137 ? 21.656 1.302 -9.359 1 98.44 137 ALA B C 1
ATOM 5272 O O . ALA B 1 137 ? 21.734 1.562 -10.562 1 98.44 137 ALA B O 1
ATOM 5273 N N . VAL B 1 138 ? 21.094 0.199 -8.867 1 98.75 138 VAL B N 1
ATOM 5274 C CA . VAL B 1 138 ? 20.516 -0.8 -9.758 1 98.75 138 VAL B CA 1
ATOM 5275 C C . VAL B 1 138 ? 19.156 -1.247 -9.227 1 98.75 138 VAL B C 1
ATOM 5277 O O . VAL B 1 138 ? 18.969 -1.33 -8.008 1 98.75 138 VAL B O 1
ATOM 5280 N N . LEU B 1 139 ? 18.25 -1.441 -10.141 1 98.88 139 LEU B N 1
ATOM 5281 C CA . LEU B 1 139 ? 16.953 -2.012 -9.789 1 98.88 139 LEU B CA 1
ATOM 5282 C C . LEU B 1 139 ? 16.812 -3.426 -10.344 1 98.88 139 LEU B C 1
ATOM 5284 O O . LEU B 1 139 ? 16.922 -3.639 -11.555 1 98.88 139 LEU B O 1
ATOM 5288 N N . TYR B 1 140 ? 16.688 -4.387 -9.477 1 98.88 140 TYR B N 1
ATOM 5289 C CA . TYR B 1 140 ? 16.344 -5.758 -9.844 1 98.88 140 TYR B CA 1
ATOM 5290 C C . TYR B 1 140 ? 14.859 -6.02 -9.656 1 98.88 140 TYR B C 1
ATOM 5292 O O . TYR B 1 140 ? 14.344 -5.957 -8.539 1 98.88 140 TYR B O 1
ATOM 5300 N N . THR B 1 141 ? 14.172 -6.398 -10.695 1 98.75 141 THR B N 1
ATOM 5301 C CA . THR B 1 141 ? 12.711 -6.391 -10.633 1 98.75 141 THR B CA 1
ATOM 5302 C C . THR B 1 141 ? 12.188 -7.719 -10.086 1 98.75 141 THR B C 1
ATOM 5304 O O . THR B 1 141 ? 11.07 -7.785 -9.57 1 98.75 141 THR B O 1
ATOM 5307 N N . GLY B 1 142 ? 12.977 -8.852 -10.18 1 97.88 142 GLY B N 1
ATOM 5308 C CA . GLY B 1 142 ? 12.289 -10.133 -10.086 1 97.88 142 GLY B CA 1
ATOM 5309 C C . GLY B 1 142 ? 11.18 -10.289 -11.102 1 97.88 142 GLY B C 1
ATOM 5310 O O . GLY B 1 142 ? 11.305 -9.836 -12.242 1 97.88 142 GLY B O 1
ATOM 5311 N N . ASP B 1 143 ? 10.156 -11.086 -10.734 1 97.06 143 ASP B N 1
ATOM 5312 C CA . ASP B 1 143 ? 8.961 -11.133 -11.562 1 97.06 143 ASP B CA 1
ATOM 5313 C C . ASP B 1 143 ? 8.016 -9.977 -11.234 1 97.06 143 ASP B C 1
ATOM 5315 O O . ASP B 1 143 ? 7.758 -9.695 -10.062 1 97.06 143 ASP B O 1
ATOM 5319 N N . ILE B 1 144 ? 7.539 -9.289 -12.312 1 98.06 144 ILE B N 1
ATOM 5320 C CA . ILE B 1 144 ? 6.703 -8.125 -12.031 1 98.06 144 ILE B CA 1
ATOM 5321 C C . ILE B 1 144 ? 5.508 -8.117 -12.984 1 98.06 144 ILE B C 1
ATOM 5323 O O . ILE B 1 144 ? 5.551 -8.719 -14.055 1 98.06 144 ILE B O 1
ATOM 5327 N N . ARG B 1 145 ? 4.504 -7.52 -12.602 1 98.12 145 ARG B N 1
ATOM 5328 C CA . ARG B 1 145 ? 3.42 -7.023 -13.438 1 98.12 145 ARG B CA 1
ATOM 5329 C C . ARG B 1 145 ? 3.357 -5.5 -13.406 1 98.12 145 ARG B C 1
ATOM 5331 O O . ARG B 1 145 ? 2.793 -4.914 -12.477 1 98.12 145 ARG B O 1
ATOM 5338 N N . ALA B 1 146 ? 3.838 -4.898 -14.484 1 98.31 146 ALA B N 1
ATOM 5339 C CA . ALA B 1 146 ? 4.062 -3.457 -14.5 1 98.31 146 ALA B CA 1
ATOM 5340 C C . ALA B 1 146 ? 2.871 -2.721 -15.109 1 98.31 146 ALA B C 1
ATOM 5342 O O . ALA B 1 146 ? 3.037 -1.91 -16.016 1 98.31 146 ALA B O 1
ATOM 5343 N N . GLU B 1 147 ? 1.695 -2.896 -14.562 1 97.94 147 GLU B N 1
ATOM 5344 C CA . GLU B 1 147 ? 0.534 -2.133 -15.008 1 97.94 147 GLU B CA 1
ATOM 5345 C C . GLU B 1 147 ? 0.757 -0.634 -14.836 1 97.94 147 GLU B C 1
ATOM 5347 O O . GLU B 1 147 ? 1.505 -0.211 -13.953 1 97.94 147 GLU B O 1
ATOM 5352 N N . THR B 1 148 ? 0.052 0.105 -15.641 1 96.88 148 THR B N 1
ATOM 5353 C CA . THR B 1 148 ? 0.265 1.547 -15.68 1 96.88 148 THR B CA 1
ATOM 5354 C C . THR B 1 148 ? 0.024 2.17 -14.305 1 96.88 148 THR B C 1
ATOM 5356 O O . THR B 1 148 ? 0.808 3.004 -13.852 1 96.88 148 THR B O 1
ATOM 5359 N N . TRP B 1 149 ? -1.058 1.811 -13.648 1 96.88 149 TRP B N 1
ATOM 5360 C CA . TRP B 1 149 ? -1.343 2.369 -12.328 1 96.88 149 TRP B CA 1
ATOM 5361 C C . TRP B 1 149 ? -0.202 2.084 -11.359 1 96.88 149 TRP B C 1
ATOM 5363 O O . TRP B 1 149 ? 0.153 2.936 -10.539 1 96.88 149 TRP B O 1
ATOM 5373 N N . TRP B 1 150 ? 0.33 0.948 -11.43 1 98.25 150 TRP B N 1
ATOM 5374 C CA . TRP B 1 150 ? 1.413 0.52 -10.547 1 98.25 150 TRP B CA 1
ATOM 5375 C C . TRP B 1 150 ? 2.688 1.306 -10.836 1 98.25 150 TRP B C 1
ATOM 5377 O O . TRP B 1 150 ? 3.342 1.797 -9.906 1 98.25 150 TRP B O 1
ATOM 5387 N N . VAL B 1 151 ? 3.023 1.479 -12.117 1 98.38 151 VAL B N 1
ATOM 5388 C CA . VAL B 1 151 ? 4.191 2.262 -12.508 1 98.38 151 VAL B CA 1
ATOM 5389 C C . VAL B 1 151 ? 4.051 3.691 -11.992 1 98.38 151 VAL B C 1
ATOM 5391 O O . VAL B 1 151 ? 4.996 4.25 -11.43 1 98.38 151 VAL B O 1
ATOM 5394 N N . ASN B 1 152 ? 2.879 4.207 -12.195 1 97.12 152 ASN B N 1
ATOM 5395 C CA . ASN B 1 152 ? 2.635 5.562 -11.719 1 97.12 152 ASN B CA 1
ATOM 5396 C C . ASN B 1 152 ? 2.768 5.66 -10.203 1 97.12 152 ASN B C 1
ATOM 5398 O O . ASN B 1 152 ? 3.191 6.688 -9.672 1 97.12 152 ASN B O 1
ATOM 5402 N N . SER B 1 153 ? 2.352 4.621 -9.516 1 97.31 153 SER B N 1
ATOM 5403 C CA . SER B 1 153 ? 2.506 4.594 -8.07 1 97.31 153 SER B CA 1
ATOM 5404 C C . SER B 1 153 ? 3.977 4.539 -7.668 1 97.31 153 SER B C 1
ATOM 5406 O O . SER B 1 153 ? 4.371 5.109 -6.648 1 97.31 153 SER B O 1
ATOM 5408 N N . LEU B 1 154 ? 4.805 3.869 -8.43 1 98.06 154 LEU B N 1
ATOM 5409 C CA . LEU B 1 154 ? 6.234 3.799 -8.164 1 98.06 154 LEU B CA 1
ATOM 5410 C C . LEU B 1 154 ? 6.871 5.184 -8.242 1 98.06 154 LEU B C 1
ATOM 5412 O O . LEU B 1 154 ? 7.797 5.488 -7.48 1 98.06 154 LEU B O 1
ATOM 5416 N N . VAL B 1 155 ? 6.371 5.953 -9.164 1 97.25 155 VAL B N 1
ATOM 5417 C CA . VAL B 1 155 ? 6.879 7.309 -9.359 1 97.25 155 VAL B CA 1
ATOM 5418 C C . VAL B 1 155 ? 6.684 8.117 -8.078 1 97.25 155 VAL B C 1
ATOM 5420 O O . VAL B 1 155 ? 7.465 9.023 -7.781 1 97.25 155 VAL B O 1
ATOM 5423 N N . GLN B 1 156 ? 5.672 7.727 -7.289 1 96.06 156 GLN B N 1
ATOM 5424 C CA . GLN B 1 156 ? 5.352 8.461 -6.066 1 96.06 156 GLN B CA 1
ATOM 5425 C C . GLN B 1 156 ? 6.199 7.973 -4.895 1 96.06 156 GLN B C 1
ATOM 5427 O O . GLN B 1 156 ? 6.23 8.609 -3.84 1 96.06 156 GLN B O 1
ATOM 5432 N N . ASN B 1 157 ? 6.883 6.844 -5.035 1 97.06 157 ASN B N 1
ATOM 5433 C CA . ASN B 1 157 ? 7.688 6.285 -3.955 1 97.06 157 ASN B CA 1
ATOM 5434 C C . ASN B 1 157 ? 8.852 7.203 -3.59 1 97.06 157 ASN B C 1
ATOM 5436 O O . ASN B 1 157 ? 9.688 7.516 -4.438 1 97.06 157 ASN B O 1
ATOM 5440 N N . PRO B 1 158 ? 8.961 7.602 -2.365 1 96.31 158 PRO B N 1
ATOM 5441 C CA . PRO B 1 158 ? 9.953 8.602 -1.973 1 96.31 158 PRO B CA 1
ATOM 5442 C C . PRO B 1 158 ? 11.383 8.164 -2.26 1 96.31 158 PRO B C 1
ATOM 5444 O O . PRO B 1 158 ? 12.266 9 -2.477 1 96.31 158 PRO B O 1
ATOM 5447 N N . VAL B 1 159 ? 11.641 6.891 -2.256 1 96.94 159 VAL B N 1
ATOM 5448 C CA . VAL B 1 159 ? 12.992 6.379 -2.443 1 96.94 159 VAL B CA 1
ATOM 5449 C C . VAL B 1 159 ? 13.297 6.254 -3.936 1 96.94 159 VAL B C 1
ATOM 5451 O O . VAL B 1 159 ? 14.43 6.465 -4.363 1 96.94 159 VAL B O 1
ATOM 5454 N N . LEU B 1 160 ? 12.297 5.953 -4.727 1 98 160 LEU B N 1
ATOM 5455 C CA . LEU B 1 160 ? 12.469 5.75 -6.16 1 98 160 LEU B CA 1
ATOM 5456 C C . LEU B 1 160 ? 12.336 7.066 -6.918 1 98 160 LEU B C 1
ATOM 5458 O O . LEU B 1 160 ? 12.781 7.18 -8.062 1 98 160 LEU B O 1
ATOM 5462 N N . LEU B 1 161 ? 11.766 8.008 -6.27 1 97.12 161 LEU B N 1
ATOM 5463 C CA . LEU B 1 161 ? 11.359 9.266 -6.883 1 97.12 161 LEU B CA 1
ATOM 5464 C C . LEU B 1 161 ? 12.547 9.945 -7.562 1 97.12 161 LEU B C 1
ATOM 5466 O O . LEU B 1 161 ? 12.438 10.383 -8.711 1 97.12 161 LEU B O 1
ATOM 5470 N N . PRO B 1 162 ? 13.727 10.023 -6.996 1 96.75 162 PRO B N 1
ATOM 5471 C CA . PRO B 1 162 ? 14.859 10.672 -7.664 1 96.75 162 PRO B CA 1
ATOM 5472 C C . PRO B 1 162 ? 15.219 10.016 -8.992 1 96.75 162 PRO B C 1
ATOM 5474 O O . PRO B 1 162 ? 15.719 10.68 -9.906 1 96.75 162 PRO B O 1
ATOM 5477 N N . TYR B 1 163 ? 14.945 8.727 -9.094 1 97.75 163 TYR B N 1
ATOM 5478 C CA . TYR B 1 163 ? 15.273 7.988 -10.305 1 97.75 163 TYR B CA 1
ATOM 5479 C C . TYR B 1 163 ? 14.156 8.094 -11.328 1 97.75 163 TYR B C 1
ATOM 5481 O O . TYR B 1 163 ? 14.406 8.07 -12.539 1 97.75 163 TYR B O 1
ATOM 5489 N N . SER B 1 164 ? 12.914 8.188 -10.891 1 96.5 164 SER B N 1
ATOM 5490 C CA . SER B 1 164 ? 11.781 8.156 -11.805 1 96.5 164 SER B CA 1
ATOM 5491 C C . SER B 1 164 ? 11.445 9.547 -12.328 1 96.5 164 SER B C 1
ATOM 5493 O O . SER B 1 164 ? 10.766 9.695 -13.344 1 96.5 164 SER B O 1
ATOM 5495 N N . LEU B 1 165 ? 11.93 10.547 -11.695 1 94.19 165 LEU B N 1
ATOM 5496 C CA . LEU B 1 165 ? 11.633 11.898 -12.156 1 94.19 165 LEU B CA 1
ATOM 5497 C C . LEU B 1 165 ? 12.906 12.609 -12.609 1 94.19 165 LEU B C 1
ATOM 5499 O O . LEU B 1 165 ? 12.969 13.836 -12.609 1 94.19 165 LEU B O 1
ATOM 5503 N N . GLY B 1 166 ? 13.977 11.906 -12.805 1 92.5 166 GLY B N 1
ATOM 5504 C CA . GLY B 1 166 ? 15.086 12.359 -13.625 1 92.5 166 GLY B CA 1
ATOM 5505 C C . GLY B 1 166 ? 16.188 13.039 -12.828 1 92.5 166 GLY B C 1
ATOM 5506 O O . GLY B 1 166 ? 17.078 13.656 -13.406 1 92.5 166 GLY B O 1
ATOM 5507 N N . LEU B 1 167 ? 16.156 13.023 -11.523 1 94.12 167 LEU B N 1
ATOM 5508 C CA . LEU B 1 167 ? 17.219 13.625 -10.727 1 94.12 167 LEU B CA 1
ATOM 5509 C C . LEU B 1 167 ? 18.453 12.742 -10.727 1 94.12 167 LEU B C 1
ATOM 5511 O O . LEU B 1 167 ? 19.578 13.234 -10.609 1 94.12 167 LEU B O 1
ATOM 5515 N N . ARG B 1 168 ? 18.219 11.469 -10.75 1 94.88 168 ARG B N 1
ATOM 5516 C CA . ARG B 1 168 ? 19.25 10.445 -10.836 1 94.88 168 ARG B CA 1
ATOM 5517 C C . ARG B 1 168 ? 18.891 9.391 -11.883 1 94.88 168 ARG B C 1
ATOM 5519 O O . ARG B 1 168 ? 17.75 9.312 -12.32 1 94.88 168 ARG B O 1
ATOM 5526 N N . HIS B 1 169 ? 19.938 8.656 -12.258 1 95.12 169 HIS B N 1
ATOM 5527 C CA . HIS B 1 169 ? 19.703 7.582 -13.211 1 95.12 169 HIS B CA 1
ATOM 5528 C C . HIS B 1 169 ? 20.172 6.238 -12.664 1 95.12 169 HIS B C 1
ATOM 5530 O O . HIS B 1 169 ? 21.203 6.156 -12 1 95.12 169 HIS B O 1
ATOM 5536 N N . LEU B 1 170 ? 19.391 5.258 -12.945 1 98.44 170 LEU B N 1
ATOM 5537 C CA . LEU B 1 170 ? 19.797 3.895 -12.633 1 98.44 170 LEU B CA 1
ATOM 5538 C C . LEU B 1 170 ? 20.844 3.395 -13.625 1 98.44 170 LEU B C 1
ATOM 5540 O O . LEU B 1 170 ? 20.703 3.625 -14.836 1 98.44 170 LEU B O 1
ATOM 5544 N N . ASP B 1 171 ? 21.859 2.729 -13.133 1 98.69 171 ASP B N 1
ATOM 5545 C CA . ASP B 1 171 ? 22.875 2.164 -14.008 1 98.69 171 ASP B CA 1
ATOM 5546 C C . ASP B 1 171 ? 22.312 1.035 -14.867 1 98.69 171 ASP B C 1
ATOM 5548 O O . ASP B 1 171 ? 22.703 0.861 -16.016 1 98.69 171 ASP B O 1
ATOM 5552 N N . CYS B 1 172 ? 21.469 0.289 -14.234 1 98.75 172 CYS B N 1
ATOM 5553 C CA . CYS B 1 172 ? 20.891 -0.858 -14.938 1 98.75 172 CYS B CA 1
ATOM 5554 C C . CYS B 1 172 ? 19.594 -1.31 -14.273 1 98.75 172 CYS B C 1
ATOM 5556 O O . CYS B 1 172 ? 19.453 -1.221 -13.055 1 98.75 172 CYS B O 1
ATOM 5558 N N . ILE B 1 173 ? 18.688 -1.671 -15.047 1 98.81 173 ILE B N 1
ATOM 5559 C CA . ILE B 1 173 ? 17.516 -2.414 -14.562 1 98.81 173 ILE B CA 1
ATOM 5560 C C . ILE B 1 173 ? 17.609 -3.863 -15.039 1 98.81 173 ILE B C 1
ATOM 5562 O O . ILE B 1 173 ? 17.703 -4.129 -16.234 1 98.81 173 ILE B O 1
ATOM 5566 N N . TYR B 1 174 ? 17.719 -4.789 -14.086 1 98.81 174 TYR B N 1
ATOM 5567 C CA . TYR B 1 174 ? 17.516 -6.203 -14.383 1 98.81 174 TYR B CA 1
ATOM 5568 C C . TYR B 1 174 ? 16.031 -6.543 -14.469 1 98.81 174 TYR B C 1
ATOM 5570 O O . TYR B 1 174 ? 15.328 -6.547 -13.461 1 98.81 174 TYR B O 1
ATOM 5578 N N . LEU B 1 175 ? 15.562 -6.895 -15.648 1 98.62 175 LEU B N 1
ATOM 5579 C CA . LEU B 1 175 ? 14.148 -6.766 -15.984 1 98.62 175 LEU B CA 1
ATOM 5580 C C . LEU B 1 175 ? 13.523 -8.133 -16.234 1 98.62 175 LEU B C 1
ATOM 5582 O O . LEU B 1 175 ? 14.117 -8.977 -16.906 1 98.62 175 LEU B O 1
ATOM 5586 N N . ASP B 1 176 ? 12.32 -8.375 -15.617 1 97.69 176 ASP B N 1
ATOM 5587 C CA . ASP B 1 176 ? 11.477 -9.5 -16 1 97.69 176 ASP B CA 1
ATOM 5588 C C . ASP B 1 176 ? 11.031 -9.383 -17.453 1 97.69 176 ASP B C 1
ATOM 5590 O O . ASP B 1 176 ? 10.164 -8.578 -17.781 1 97.69 176 ASP B O 1
ATOM 5594 N N . THR B 1 177 ? 11.555 -10.227 -18.312 1 95.88 177 THR B N 1
ATOM 5595 C CA . THR B 1 177 ? 11.25 -10.164 -19.734 1 95.88 177 THR B CA 1
ATOM 5596 C C . THR B 1 177 ? 10.445 -11.383 -20.172 1 95.88 177 THR B C 1
ATOM 5598 O O . THR B 1 177 ? 10.586 -11.852 -21.297 1 95.88 177 THR B O 1
ATOM 5601 N N . THR B 1 178 ? 9.625 -11.922 -19.266 1 91.75 178 THR B N 1
ATOM 5602 C CA . THR B 1 178 ? 8.859 -13.141 -19.516 1 91.75 178 THR B CA 1
ATOM 5603 C C . THR B 1 178 ? 8.047 -13.016 -20.797 1 91.75 178 THR B C 1
ATOM 5605 O O . THR B 1 178 ? 8.031 -13.938 -21.625 1 91.75 178 THR B O 1
ATOM 5608 N N . PHE B 1 179 ? 7.367 -11.859 -21.031 1 91.12 179 PHE B N 1
ATOM 5609 C CA . PHE B 1 179 ? 6.52 -11.68 -22.203 1 91.12 179 PHE B CA 1
ATOM 5610 C C . PHE B 1 179 ? 7.008 -10.516 -23.062 1 91.12 179 PHE B C 1
ATOM 5612 O O . PHE B 1 179 ? 6.207 -9.789 -23.641 1 91.12 179 PHE B O 1
ATOM 5619 N N . ALA B 1 180 ? 8.305 -10.336 -23.016 1 92.69 180 ALA B N 1
ATOM 5620 C CA . ALA B 1 180 ? 8.867 -9.242 -23.812 1 92.69 180 ALA B CA 1
ATOM 5621 C C . ALA B 1 180 ? 8.836 -9.586 -25.312 1 92.69 180 ALA B C 1
ATOM 5623 O O . ALA B 1 180 ? 9.617 -10.414 -25.781 1 92.69 180 ALA B O 1
ATOM 5624 N N . GLY B 1 181 ? 7.938 -9.094 -25.984 1 89.38 181 GLY B N 1
ATOM 5625 C CA . GLY B 1 181 ? 7.781 -9.273 -27.422 1 89.38 181 GLY B CA 1
ATOM 5626 C C . GLY B 1 181 ? 6.867 -8.242 -28.047 1 89.38 181 GLY B C 1
ATOM 5627 O O . GLY B 1 181 ? 5.812 -7.914 -27.5 1 89.38 181 GLY B O 1
ATOM 5628 N N . LYS B 1 182 ? 7.227 -7.801 -29.188 1 89.56 182 LYS B N 1
ATOM 5629 C CA . LYS B 1 182 ? 6.523 -6.695 -29.828 1 89.56 182 LYS B CA 1
ATOM 5630 C C . LYS B 1 182 ? 5.234 -7.176 -30.5 1 89.56 182 LYS B C 1
ATOM 5632 O O . LYS B 1 182 ? 4.355 -6.371 -30.812 1 89.56 182 LYS B O 1
ATOM 5637 N N . SER B 1 183 ? 5.113 -8.375 -30.656 1 85.5 183 SER B N 1
ATOM 5638 C CA . SER B 1 183 ? 3.988 -8.898 -31.406 1 85.5 183 SER B CA 1
ATOM 5639 C C . SER B 1 183 ? 2.904 -9.445 -30.484 1 85.5 183 SER B C 1
ATOM 5641 O O . SER B 1 183 ? 3.17 -9.758 -29.328 1 85.5 183 SER B O 1
ATOM 5643 N N . ASP B 1 184 ? 1.711 -9.516 -31.062 1 82 184 ASP B N 1
ATOM 5644 C CA . ASP B 1 184 ? 0.625 -10.195 -30.359 1 82 184 ASP B CA 1
ATOM 5645 C C . ASP B 1 184 ? 0.94 -11.672 -30.156 1 82 184 ASP B C 1
ATOM 5647 O O . ASP B 1 184 ? 1.635 -12.289 -30.969 1 82 184 ASP B O 1
ATOM 5651 N N . PRO B 1 185 ? 0.542 -12.148 -29.062 1 83.94 185 PRO B N 1
ATOM 5652 C CA . PRO B 1 185 ? -0.401 -11.633 -28.078 1 83.94 185 PRO B CA 1
ATOM 5653 C C . PRO B 1 185 ? 0.298 -11.008 -26.875 1 83.94 185 PRO B C 1
ATOM 5655 O O . PRO B 1 185 ? -0.344 -10.734 -25.844 1 83.94 185 PRO B O 1
ATOM 5658 N N . TYR B 1 186 ? 1.48 -10.75 -26.953 1 87.31 186 TYR B N 1
ATOM 5659 C CA . TYR B 1 186 ? 2.248 -10.344 -25.781 1 87.31 186 TYR B CA 1
ATOM 5660 C C . TYR B 1 186 ? 2.369 -8.828 -25.703 1 87.31 186 TYR B C 1
ATOM 5662 O O . TYR B 1 186 ? 2.859 -8.289 -24.719 1 87.31 186 TYR B O 1
ATOM 5670 N N . ARG B 1 187 ? 1.87 -8.188 -26.656 1 92.19 187 ARG B N 1
ATOM 5671 C CA . ARG B 1 187 ? 2.066 -6.75 -26.766 1 92.19 187 ARG B CA 1
ATOM 5672 C C . ARG B 1 187 ? 1.267 -6.008 -25.703 1 92.19 187 ARG B C 1
ATOM 5674 O O . ARG B 1 187 ? 1.753 -5.035 -25.109 1 92.19 187 ARG B O 1
ATOM 5681 N N . GLN B 1 188 ? 0.039 -6.477 -25.531 1 93.88 188 GLN B N 1
ATOM 5682 C CA . GLN B 1 188 ? -0.852 -5.836 -24.578 1 93.88 188 GLN B CA 1
ATOM 5683 C C . GLN B 1 188 ? -1.675 -6.867 -23.812 1 93.88 188 GLN B C 1
ATOM 5685 O O . GLN B 1 188 ? -2.105 -7.871 -24.375 1 93.88 188 GLN B O 1
ATOM 5690 N N . PHE B 1 189 ? -1.894 -6.613 -22.547 1 95.31 189 PHE B N 1
ATOM 5691 C CA . PHE B 1 189 ? -2.744 -7.445 -21.703 1 95.31 189 PHE B CA 1
ATOM 5692 C C . PHE B 1 189 ? -3.832 -6.609 -21.031 1 95.31 189 PHE B C 1
ATOM 5694 O O . PHE B 1 189 ? -3.615 -5.438 -20.719 1 95.31 189 PHE B O 1
ATOM 5701 N N . PRO B 1 190 ? -5.004 -7.215 -20.828 1 95.12 190 PRO B N 1
ATOM 5702 C CA . PRO B 1 190 ? -5.945 -6.555 -19.922 1 95.12 190 PRO B CA 1
ATOM 5703 C C . PRO B 1 190 ? -5.395 -6.406 -18.516 1 95.12 190 PRO B C 1
ATOM 5705 O O . PRO B 1 190 ? -4.559 -7.207 -18.078 1 95.12 190 PRO B O 1
ATOM 5708 N N . SER B 1 191 ? -5.809 -5.363 -17.812 1 96.81 191 SER B N 1
ATOM 5709 C CA . SER B 1 191 ? -5.379 -5.203 -16.438 1 96.81 191 SER B CA 1
ATOM 5710 C C . SER B 1 191 ? -5.949 -6.301 -15.539 1 96.81 191 SER B C 1
ATOM 5712 O O . SER B 1 191 ? -6.926 -6.957 -15.906 1 96.81 191 SER B O 1
ATOM 5714 N N . LYS B 1 192 ? -5.355 -6.551 -14.43 1 97.19 192 LYS B N 1
ATOM 5715 C CA . LYS B 1 192 ? -5.875 -7.5 -13.453 1 97.19 192 LYS B CA 1
ATOM 5716 C C . LYS B 1 192 ? -7.297 -7.137 -13.031 1 97.19 192 LYS B C 1
ATOM 5718 O O . LYS B 1 192 ? -8.148 -8.016 -12.891 1 97.19 192 LYS B O 1
ATOM 5723 N N . ALA B 1 193 ? -7.551 -5.848 -12.875 1 97.75 193 ALA B N 1
ATOM 5724 C CA . ALA B 1 193 ? -8.875 -5.375 -12.484 1 97.75 193 ALA B CA 1
ATOM 5725 C C . ALA B 1 193 ? -9.914 -5.719 -13.547 1 97.75 193 ALA B C 1
ATOM 5727 O O . ALA B 1 193 ? -11.023 -6.16 -13.219 1 97.75 193 ALA B O 1
ATOM 5728 N N . GLU B 1 194 ? -9.586 -5.508 -14.789 1 96.94 194 GLU B N 1
ATOM 5729 C CA . GLU B 1 194 ? -10.5 -5.852 -15.875 1 96.94 194 GLU B CA 1
ATOM 5730 C C . GLU B 1 194 ? -10.797 -7.348 -15.898 1 96.94 194 GLU B C 1
ATOM 5732 O O . GLU B 1 194 ? -11.922 -7.762 -16.188 1 96.94 194 GLU B O 1
ATOM 5737 N N . GLY B 1 195 ? -9.734 -8.125 -15.656 1 97.44 195 GLY B N 1
ATOM 5738 C CA . GLY B 1 195 ? -9.938 -9.562 -15.555 1 97.44 195 GLY B CA 1
ATOM 5739 C C . GLY B 1 195 ? -10.883 -9.953 -14.43 1 97.44 195 GLY B C 1
ATOM 5740 O O . GLY B 1 195 ? -11.797 -10.75 -14.633 1 97.44 195 GLY B O 1
ATOM 5741 N N . ILE B 1 196 ? -10.719 -9.406 -13.273 1 97.88 196 ILE B N 1
ATOM 5742 C CA . ILE B 1 196 ? -11.562 -9.695 -12.125 1 97.88 196 ILE B CA 1
ATOM 5743 C C . ILE B 1 196 ? -12.992 -9.242 -12.406 1 97.88 196 ILE B C 1
ATOM 5745 O O . ILE B 1 196 ? -13.953 -9.922 -12.039 1 97.88 196 ILE B O 1
ATOM 5749 N N . ARG B 1 197 ? -13.141 -8.062 -13.008 1 97.62 197 ARG B N 1
ATOM 5750 C CA . ARG B 1 197 ? -14.469 -7.59 -13.383 1 97.62 197 ARG B CA 1
ATOM 5751 C C . ARG B 1 197 ? -15.188 -8.617 -14.258 1 97.62 197 ARG B C 1
ATOM 5753 O O . ARG B 1 197 ? -16.359 -8.922 -14.031 1 97.62 197 ARG B O 1
ATOM 5760 N N . GLU B 1 198 ? -14.492 -9.109 -15.258 1 96.81 198 GLU B N 1
ATOM 5761 C CA . GLU B 1 198 ? -15.055 -10.133 -16.125 1 96.81 198 GLU B CA 1
ATOM 5762 C C . GLU B 1 198 ? -15.469 -11.367 -15.328 1 96.81 198 GLU B C 1
ATOM 5764 O O . GLU B 1 198 ? -16.547 -11.93 -15.555 1 96.81 198 GLU B O 1
ATOM 5769 N N . LEU B 1 199 ? -14.625 -11.766 -14.445 1 97.69 199 LEU B N 1
ATOM 5770 C CA . LEU B 1 199 ? -14.891 -12.922 -13.594 1 97.69 199 LEU B CA 1
ATOM 5771 C C . LEU B 1 199 ? -16.156 -12.703 -12.766 1 97.69 199 LEU B C 1
ATOM 5773 O O . LEU B 1 199 ? -17.047 -13.555 -12.734 1 97.69 199 LEU B O 1
ATOM 5777 N N . LEU B 1 200 ? -16.25 -11.555 -12.094 1 97.88 200 LEU B N 1
ATOM 5778 C CA . LEU B 1 200 ? -17.391 -11.258 -11.227 1 97.88 200 LEU B CA 1
ATOM 5779 C C . LEU B 1 200 ? -18.672 -11.172 -12.023 1 97.88 200 LEU B C 1
ATOM 5781 O O . LEU B 1 200 ? -19.734 -11.602 -11.555 1 97.88 200 LEU B O 1
ATOM 5785 N N . GLN B 1 201 ? -18.594 -10.648 -13.227 1 96.69 201 GLN B N 1
ATOM 5786 C CA . GLN B 1 201 ? -19.766 -10.586 -14.109 1 96.69 201 GLN B CA 1
ATOM 5787 C C . GLN B 1 201 ? -20.281 -11.977 -14.445 1 96.69 201 GLN B C 1
ATOM 5789 O O . GLN B 1 201 ? -21.484 -12.195 -14.539 1 96.69 201 GLN B O 1
ATOM 5794 N N . GLU B 1 202 ? -19.391 -12.891 -14.633 1 96.12 202 GLU B N 1
ATOM 5795 C CA . GLU B 1 202 ? -19.75 -14.266 -14.961 1 96.12 202 GLU B CA 1
ATOM 5796 C C . GLU B 1 202 ? -20.328 -14.984 -13.742 1 96.12 202 GLU B C 1
ATOM 5798 O O . GLU B 1 202 ? -21.359 -15.656 -13.844 1 96.12 202 GLU B O 1
ATOM 5803 N N . VAL B 1 203 ? -19.719 -14.859 -12.602 1 96.12 203 VAL B N 1
ATOM 5804 C CA . VAL B 1 203 ? -20.109 -15.625 -11.422 1 96.12 203 VAL B CA 1
ATOM 5805 C C . VAL B 1 203 ? -21.469 -15.141 -10.922 1 96.12 203 VAL B C 1
ATOM 5807 O O . VAL B 1 203 ? -22.25 -15.922 -10.359 1 96.12 203 VAL B O 1
ATOM 5810 N N . GLN B 1 204 ? -21.766 -13.875 -11.133 1 94.56 204 GLN B N 1
ATOM 5811 C CA . GLN B 1 204 ? -23.016 -13.32 -10.625 1 94.56 204 GLN B CA 1
ATOM 5812 C C . GLN B 1 204 ? -24.219 -13.93 -11.344 1 94.56 204 GLN B C 1
ATOM 5814 O O . GLN B 1 204 ? -25.344 -13.875 -10.844 1 94.56 204 GLN B O 1
ATOM 5819 N N . GLN B 1 205 ? -24.016 -14.586 -12.461 1 94.31 205 GLN B N 1
ATOM 5820 C CA . GLN B 1 205 ? -25.094 -15.172 -13.266 1 94.31 205 GLN B CA 1
ATOM 5821 C C . GLN B 1 205 ? -25.531 -16.516 -12.695 1 94.31 205 GLN B C 1
ATOM 5823 O O . GLN B 1 205 ? -26.562 -17.047 -13.078 1 94.31 205 GLN B O 1
ATOM 5828 N N . TYR B 1 206 ? -24.812 -17.047 -11.758 1 94.19 206 TYR B N 1
ATOM 5829 C CA . TYR B 1 206 ? -25.109 -18.359 -11.219 1 94.19 206 TYR B CA 1
ATOM 5830 C C . TYR B 1 206 ? -25.969 -18.25 -9.953 1 94.19 206 TYR B C 1
ATOM 5832 O O . TYR B 1 206 ? -25.906 -17.25 -9.242 1 94.19 206 TYR B O 1
ATOM 5840 N N . PRO B 1 207 ? -26.672 -19.281 -9.648 1 94 207 PRO B N 1
ATOM 5841 C CA . PRO B 1 207 ? -27.484 -19.297 -8.43 1 94 207 PRO B CA 1
ATOM 5842 C C . PRO B 1 207 ? -26.641 -19.203 -7.16 1 94 207 PRO B C 1
ATOM 5844 O O . PRO B 1 207 ? -25.438 -19.484 -7.195 1 94 207 PRO B O 1
ATOM 5847 N N . SER B 1 208 ? -27.25 -18.844 -6.055 1 92.56 208 SER B N 1
ATOM 5848 C CA . SER B 1 208 ? -26.562 -18.562 -4.797 1 92.56 208 SER B CA 1
ATOM 5849 C C . SER B 1 208 ? -26 -19.844 -4.184 1 92.56 208 SER B C 1
ATOM 5851 O O . SER B 1 208 ? -25.125 -19.797 -3.32 1 92.56 208 SER B O 1
ATOM 5853 N N . ASP B 1 209 ? -26.516 -20.953 -4.625 1 92.5 209 ASP B N 1
ATOM 5854 C CA . ASP B 1 209 ? -26.062 -22.219 -4.055 1 92.5 209 ASP B CA 1
ATOM 5855 C C . ASP B 1 209 ? -24.984 -22.859 -4.934 1 92.5 209 ASP B C 1
ATOM 5857 O O . ASP B 1 209 ? -24.531 -23.969 -4.652 1 92.5 209 ASP B O 1
ATOM 5861 N N . THR B 1 210 ? -24.547 -22.156 -5.984 1 95 210 THR B N 1
ATOM 5862 C CA . THR B 1 210 ? -23.516 -22.672 -6.867 1 95 210 THR B CA 1
ATOM 5863 C C . THR B 1 210 ? -22.172 -22.734 -6.148 1 95 210 THR B C 1
ATOM 5865 O O . THR B 1 210 ? -21.797 -21.812 -5.434 1 95 210 THR B O 1
ATOM 5868 N N . VAL B 1 211 ? -21.484 -23.859 -6.289 1 96.19 211 VAL B N 1
ATOM 5869 C CA . VAL B 1 211 ? -20.141 -24.031 -5.746 1 96.19 211 VAL B CA 1
ATOM 5870 C C . VAL B 1 211 ? -19.109 -23.781 -6.848 1 96.19 211 VAL B C 1
ATOM 5872 O O . VAL B 1 211 ? -19.234 -24.312 -7.953 1 96.19 211 VAL B O 1
ATOM 5875 N N . PHE B 1 212 ? -18.125 -22.953 -6.551 1 97 212 PHE B N 1
ATOM 5876 C CA . PHE B 1 212 ? -17.078 -22.625 -7.5 1 97 212 PHE B CA 1
ATOM 5877 C C . PHE B 1 212 ? -15.734 -23.172 -7.039 1 97 212 PHE B C 1
ATOM 5879 O O . PHE B 1 212 ? -15.438 -23.188 -5.844 1 97 212 PHE B O 1
ATOM 5886 N N . TYR B 1 213 ? -14.914 -23.656 -7.992 1 94.88 213 TYR B N 1
ATOM 5887 C CA . TYR B 1 213 ? -13.547 -24.109 -7.746 1 94.88 213 TYR B CA 1
ATOM 5888 C C . TYR B 1 213 ? -12.547 -23.25 -8.508 1 94.88 213 TYR B C 1
ATOM 5890 O O . TYR B 1 213 ? -12.539 -23.234 -9.742 1 94.88 213 TYR B O 1
ATOM 5898 N N . PHE B 1 214 ? -11.75 -22.531 -7.773 1 94.56 214 PHE B N 1
ATOM 5899 C CA . PHE B 1 214 ? -10.734 -21.688 -8.375 1 94.56 214 PHE B CA 1
ATOM 5900 C C . PHE B 1 214 ? -9.414 -22.438 -8.531 1 94.56 214 PHE B C 1
ATOM 5902 O O . PHE B 1 214 ? -8.828 -22.875 -7.543 1 94.56 214 PHE B O 1
ATOM 5909 N N . HIS B 1 215 ? -8.93 -22.469 -9.742 1 87.31 215 HIS B N 1
ATOM 5910 C CA . HIS B 1 215 ? -7.676 -23.156 -10.047 1 87.31 215 HIS B CA 1
ATOM 5911 C C . HIS B 1 215 ? -6.48 -22.25 -9.766 1 87.31 215 HIS B C 1
ATOM 5913 O O . HIS B 1 215 ? -6.043 -21.484 -10.633 1 87.31 215 HIS B O 1
ATOM 5919 N N . SER B 1 216 ? -5.996 -22.328 -8.555 1 84.94 216 SER B N 1
ATOM 5920 C CA . SER B 1 216 ? -4.805 -21.578 -8.164 1 84.94 216 SER B CA 1
ATOM 5921 C C . SER B 1 216 ? -3.576 -22.484 -8.125 1 84.94 216 SER B C 1
ATOM 5923 O O . SER B 1 216 ? -3.207 -23 -7.066 1 84.94 216 SER B O 1
ATOM 5925 N N . TRP B 1 217 ? -2.842 -22.625 -9.172 1 75.81 217 TRP B N 1
ATOM 5926 C CA . TRP B 1 217 ? -1.736 -23.578 -9.242 1 75.81 217 TRP B CA 1
ATOM 5927 C C . TRP B 1 217 ? -0.459 -22.969 -8.672 1 75.81 217 TRP B C 1
ATOM 5929 O O . TRP B 1 217 ? 0.508 -23.672 -8.398 1 75.81 217 TRP B O 1
ATOM 5939 N N . THR B 1 218 ? -0.432 -21.656 -8.508 1 85.62 218 THR B N 1
ATOM 5940 C CA . THR B 1 218 ? 0.722 -20.953 -7.953 1 85.62 218 THR B CA 1
ATOM 5941 C C . THR B 1 218 ? 0.279 -19.75 -7.133 1 85.62 218 THR B C 1
ATOM 5943 O O . THR B 1 218 ? -0.912 -19.578 -6.863 1 85.62 218 THR B O 1
ATOM 5946 N N . PHE B 1 219 ? 1.261 -19.078 -6.59 1 90.5 219 PHE B N 1
ATOM 5947 C CA . PHE B 1 219 ? 0.997 -17.859 -5.84 1 90.5 219 PHE B CA 1
ATOM 5948 C C . PHE B 1 219 ? 0.708 -16.688 -6.781 1 90.5 219 PHE B C 1
ATOM 5950 O O . PHE B 1 219 ? 1.253 -16.625 -7.887 1 90.5 219 PHE B O 1
ATOM 5957 N N . GLY B 1 220 ? -0.17 -15.766 -6.336 1 93.38 220 GLY B N 1
ATOM 5958 C CA . GLY B 1 220 ? -0.379 -14.562 -7.121 1 93.38 220 GLY B CA 1
ATOM 5959 C C . GLY B 1 220 ? -1.845 -14.258 -7.367 1 93.38 220 GLY B C 1
ATOM 5960 O O . GLY B 1 220 ? -2.176 -13.266 -8.023 1 93.38 220 GLY B O 1
ATOM 5961 N N . TYR B 1 221 ? -2.738 -15.031 -6.75 1 94.31 221 TYR B N 1
ATOM 5962 C CA . TYR B 1 221 ? -4.16 -14.859 -7.035 1 94.31 221 TYR B CA 1
ATOM 5963 C C . TYR B 1 221 ? -4.914 -14.398 -5.793 1 94.31 221 TYR B C 1
ATOM 5965 O O . TYR B 1 221 ? -6.145 -14.484 -5.738 1 94.31 221 TYR B O 1
ATOM 5973 N N . GLU B 1 222 ? -4.234 -13.984 -4.805 1 96.12 222 GLU B N 1
ATOM 5974 C CA . GLU B 1 222 ? -4.84 -13.648 -3.516 1 96.12 222 GLU B CA 1
ATOM 5975 C C . GLU B 1 222 ? -5.875 -12.539 -3.664 1 96.12 222 GLU B C 1
ATOM 5977 O O . GLU B 1 222 ? -6.918 -12.562 -3.004 1 96.12 222 GLU B O 1
ATOM 5982 N N . ASN B 1 223 ? -5.582 -11.594 -4.559 1 96.31 223 ASN B N 1
ATOM 5983 C CA . ASN B 1 223 ? -6.547 -10.516 -4.773 1 96.31 223 ASN B CA 1
ATOM 5984 C C . ASN B 1 223 ? -7.832 -11.039 -5.418 1 96.31 223 ASN B C 1
ATOM 5986 O O . ASN B 1 223 ? -8.914 -10.5 -5.184 1 96.31 223 ASN B O 1
ATOM 5990 N N . VAL B 1 224 ? -7.75 -12.07 -6.219 1 97.5 224 VAL B N 1
ATOM 5991 C CA . VAL B 1 224 ? -8.93 -12.703 -6.793 1 97.5 224 VAL B CA 1
ATOM 5992 C C . VAL B 1 224 ? -9.766 -13.336 -5.688 1 97.5 224 VAL B C 1
ATOM 5994 O O . VAL B 1 224 ? -10.992 -13.211 -5.68 1 97.5 224 VAL B O 1
ATOM 5997 N N . TRP B 1 225 ? -9.055 -14.016 -4.73 1 97.69 225 TRP B N 1
ATOM 5998 C CA . TRP B 1 225 ? -9.727 -14.609 -3.582 1 97.69 225 TRP B CA 1
ATOM 5999 C C . TRP B 1 225 ? -10.523 -13.562 -2.812 1 97.69 225 TRP B C 1
ATOM 6001 O O . TRP B 1 225 ? -11.711 -13.758 -2.525 1 97.69 225 TRP B O 1
ATOM 6011 N N . VAL B 1 226 ? -9.898 -12.477 -2.545 1 97.81 226 VAL B N 1
ATOM 6012 C CA . VAL B 1 226 ? -10.531 -11.422 -1.753 1 97.81 226 VAL B CA 1
ATOM 6013 C C . VAL B 1 226 ? -11.734 -10.859 -2.506 1 97.81 226 VAL B C 1
ATOM 6015 O O . VAL B 1 226 ? -12.797 -10.656 -1.921 1 97.81 226 VAL B O 1
ATOM 6018 N N . ALA B 1 227 ? -11.578 -10.625 -3.797 1 97.75 227 ALA B N 1
ATOM 6019 C CA . ALA B 1 227 ? -12.664 -10.086 -4.617 1 97.75 227 ALA B CA 1
ATOM 6020 C C . ALA B 1 227 ? -13.859 -11.023 -4.641 1 97.75 227 ALA B C 1
ATOM 6022 O O . ALA B 1 227 ? -14.992 -10.602 -4.414 1 97.75 227 ALA B O 1
ATOM 6023 N N . LEU B 1 228 ? -13.594 -12.32 -4.883 1 97.88 228 LEU B N 1
ATOM 6024 C CA . LEU B 1 228 ? -14.656 -13.32 -4.945 1 97.88 228 LEU B CA 1
ATOM 6025 C C . LEU B 1 228 ? -15.375 -13.43 -3.604 1 97.88 228 LEU B C 1
ATOM 6027 O O . LEU B 1 228 ? -16.609 -13.438 -3.551 1 97.88 228 LEU B O 1
ATOM 6031 N N . SER B 1 229 ? -14.57 -13.516 -2.57 1 97.94 229 SER B N 1
ATOM 6032 C CA . SER B 1 229 ? -15.117 -13.672 -1.227 1 97.94 229 SER B CA 1
ATOM 6033 C C . SER B 1 229 ? -16.016 -12.492 -0.856 1 97.94 229 SER B C 1
ATOM 6035 O O . SER B 1 229 ? -17.141 -12.68 -0.39 1 97.94 229 SER B O 1
ATOM 6037 N N . ALA B 1 230 ? -15.539 -11.312 -1.09 1 95.75 230 ALA B N 1
ATOM 6038 C CA . ALA B 1 230 ? -16.297 -10.109 -0.759 1 95.75 230 ALA B CA 1
ATOM 6039 C C . ALA B 1 230 ? -17.562 -10 -1.617 1 95.75 230 ALA B C 1
ATOM 6041 O O . ALA B 1 230 ? -18.609 -9.602 -1.13 1 95.75 230 ALA B O 1
ATOM 6042 N N . PHE B 1 231 ? -17.484 -10.328 -2.875 1 96.25 231 PHE B N 1
ATOM 6043 C CA . PHE B 1 231 ? -18.562 -10.172 -3.836 1 96.25 231 PHE B CA 1
ATOM 6044 C C . PHE B 1 231 ? -19.672 -11.203 -3.592 1 96.25 231 PHE B C 1
ATOM 6046 O O . PHE B 1 231 ? -20.859 -10.891 -3.691 1 96.25 231 PHE B O 1
ATOM 6053 N N . LEU B 1 232 ? -19.266 -12.438 -3.207 1 95.81 232 LEU B N 1
ATOM 6054 C CA . LEU B 1 232 ? -20.219 -13.531 -3.076 1 95.81 232 LEU B CA 1
ATOM 6055 C C . LEU B 1 232 ? -20.547 -13.789 -1.611 1 95.81 232 LEU B C 1
ATOM 6057 O O . LEU B 1 232 ? -21.344 -14.68 -1.3 1 95.81 232 LEU B O 1
ATOM 6061 N N . HIS B 1 233 ? -19.938 -13.078 -0.73 1 93.44 233 HIS B N 1
ATOM 6062 C CA . HIS B 1 233 ? -20.172 -13.227 0.703 1 93.44 233 HIS B CA 1
ATOM 6063 C C . HIS B 1 233 ? -19.938 -14.672 1.146 1 93.44 233 HIS B C 1
ATOM 6065 O O . HIS B 1 233 ? -20.781 -15.258 1.817 1 93.44 233 HIS B O 1
ATOM 6071 N N . SER B 1 234 ? -18.812 -15.172 0.767 1 96.56 234 SER B N 1
ATOM 6072 C CA . SER B 1 234 ? -18.391 -16.531 1.115 1 96.56 234 SER B CA 1
ATOM 6073 C C . SER B 1 234 ? -16.891 -16.594 1.386 1 96.56 234 SER B C 1
ATOM 6075 O O . SER B 1 234 ? -16.109 -15.961 0.687 1 96.56 234 SER B O 1
ATOM 6077 N N . GLN B 1 235 ? -16.547 -17.344 2.381 1 97.69 235 GLN B N 1
ATOM 6078 C CA . GLN B 1 235 ? -15.125 -17.625 2.568 1 97.69 235 GLN B CA 1
ATOM 6079 C C . GLN B 1 235 ? -14.625 -18.656 1.551 1 97.69 235 GLN B C 1
ATOM 6081 O O . GLN B 1 235 ? -15.422 -19.234 0.805 1 97.69 235 GLN B O 1
ATOM 6086 N N . ILE B 1 236 ? -13.375 -18.859 1.471 1 98.38 236 ILE B N 1
ATOM 6087 C CA . ILE B 1 236 ? -12.734 -19.766 0.518 1 98.38 236 ILE B CA 1
ATOM 6088 C C . ILE B 1 236 ? -12.062 -20.906 1.265 1 98.38 236 ILE B C 1
ATOM 6090 O O . ILE B 1 236 ? -11.211 -20.688 2.125 1 98.38 236 ILE B O 1
ATOM 6094 N N . HIS B 1 237 ? -12.414 -22.094 0.907 1 98.12 237 HIS B N 1
ATOM 6095 C CA . HIS B 1 237 ? -11.828 -23.266 1.543 1 98.12 237 HIS B CA 1
ATOM 6096 C C . HIS B 1 237 ? -10.445 -23.578 0.982 1 98.12 237 HIS B C 1
ATOM 6098 O O . HIS B 1 237 ? -10.266 -23.641 -0.236 1 98.12 237 HIS B O 1
ATOM 6104 N N . LEU B 1 238 ? -9.516 -23.75 1.845 1 96 238 LEU B N 1
ATOM 6105 C CA . LEU B 1 238 ? -8.18 -24.25 1.535 1 96 238 LEU B CA 1
ATOM 6106 C C . LEU B 1 238 ? -7.949 -25.609 2.174 1 96 238 LEU B C 1
ATOM 6108 O O . LEU B 1 238 ? -8.5 -25.906 3.234 1 96 238 LEU B O 1
ATOM 6112 N N . ASP B 1 239 ? -7.113 -26.438 1.479 1 91.5 239 ASP B N 1
ATOM 6113 C CA . ASP B 1 239 ? -6.688 -27.672 2.123 1 91.5 239 ASP B CA 1
ATOM 6114 C C . ASP B 1 239 ? -5.676 -27.391 3.232 1 91.5 239 ASP B C 1
ATOM 6116 O O . ASP B 1 239 ? -5.23 -26.266 3.402 1 91.5 239 ASP B O 1
ATOM 6120 N N . ASP B 1 240 ? -5.27 -28.375 3.9 1 89.06 240 ASP B N 1
ATOM 6121 C CA . ASP B 1 240 ? -4.422 -28.234 5.082 1 89.06 240 ASP B CA 1
ATOM 6122 C C . ASP B 1 240 ? -3.082 -27.594 4.727 1 89.06 240 ASP B C 1
ATOM 6124 O O . ASP B 1 240 ? -2.582 -26.734 5.457 1 89.06 240 ASP B O 1
ATOM 6128 N N . TYR B 1 241 ? -2.43 -28.031 3.658 1 87.62 241 TYR B N 1
ATOM 6129 C CA . TYR B 1 241 ? -1.128 -27.516 3.256 1 87.62 241 TYR B CA 1
ATOM 6130 C C . TYR B 1 241 ? -1.204 -26.016 2.957 1 87.62 241 TYR B C 1
ATOM 6132 O O . TYR B 1 241 ? -0.416 -25.234 3.486 1 87.62 241 TYR B O 1
ATOM 6140 N N . ARG B 1 242 ? -2.178 -25.656 2.18 1 91.12 242 ARG B N 1
ATOM 6141 C CA . ARG B 1 242 ? -2.34 -24.25 1.811 1 91.12 242 ARG B CA 1
ATOM 6142 C C . ARG B 1 242 ? -2.73 -23.406 3.02 1 91.12 242 ARG B C 1
ATOM 6144 O O . ARG B 1 242 ? -2.281 -22.266 3.16 1 91.12 242 ARG B O 1
ATOM 6151 N N . ALA B 1 243 ? -3.59 -23.953 3.82 1 93.31 243 ALA B N 1
ATOM 6152 C CA . ALA B 1 243 ? -3.979 -23.25 5.039 1 93.31 243 ALA B CA 1
ATOM 6153 C C . ALA B 1 243 ? -2.764 -22.969 5.922 1 93.31 243 ALA B C 1
ATOM 6155 O O . ALA B 1 243 ? -2.652 -21.891 6.512 1 93.31 243 ALA B O 1
ATOM 6156 N N . ARG B 1 244 ? -1.897 -23.906 5.973 1 91.06 244 ARG B N 1
ATOM 6157 C CA . ARG B 1 244 ? -0.684 -23.734 6.766 1 91.06 244 ARG B CA 1
ATOM 6158 C C . ARG B 1 244 ? 0.208 -22.641 6.176 1 91.06 244 ARG B C 1
ATOM 6160 O O . ARG B 1 244 ? 0.775 -21.828 6.914 1 91.06 244 ARG B O 1
ATOM 6167 N N . LEU B 1 245 ? 0.344 -22.656 4.895 1 91.56 245 LEU B N 1
ATOM 6168 C CA . LEU B 1 245 ? 1.159 -21.656 4.211 1 91.56 245 LEU B CA 1
ATOM 6169 C C . LEU B 1 245 ? 0.633 -20.25 4.477 1 91.56 245 LEU B C 1
ATOM 6171 O O . LEU B 1 245 ? 1.37 -19.391 4.957 1 91.56 245 LEU B O 1
ATOM 6175 N N . TYR B 1 246 ? -0.616 -20.047 4.277 1 94.06 246 TYR B N 1
ATOM 6176 C CA . TYR B 1 246 ? -1.166 -18.703 4.34 1 94.06 246 TYR B CA 1
ATOM 6177 C C . TYR B 1 246 ? -1.365 -18.25 5.781 1 94.06 246 TYR B C 1
ATOM 6179 O O . TYR B 1 246 ? -1.243 -17.062 6.098 1 94.06 246 TYR B O 1
ATOM 6187 N N . SER B 1 247 ? -1.638 -19.188 6.664 1 93.75 247 SER B N 1
ATOM 6188 C CA . SER B 1 247 ? -1.778 -18.828 8.07 1 93.75 247 SER B CA 1
ATOM 6189 C C . SER B 1 247 ? -0.46 -18.328 8.656 1 93.75 247 SER B C 1
ATOM 6191 O O . SER B 1 247 ? -0.451 -17.594 9.641 1 93.75 247 SER B O 1
ATOM 6193 N N . SER B 1 248 ? 0.604 -18.75 8.031 1 92 248 SER B N 1
ATOM 6194 C CA . SER B 1 248 ? 1.917 -18.328 8.508 1 92 248 SER B CA 1
ATOM 6195 C C . SER B 1 248 ? 2.146 -16.844 8.273 1 92 248 SER B C 1
ATOM 6197 O O . SER B 1 248 ? 3.068 -16.25 8.836 1 92 248 SER B O 1
ATOM 6199 N N . LEU B 1 249 ? 1.365 -16.266 7.477 1 93.69 249 LEU B N 1
ATOM 6200 C CA . LEU B 1 249 ? 1.479 -14.852 7.168 1 93.69 249 LEU B CA 1
ATOM 6201 C C . LEU B 1 249 ? 0.842 -14.008 8.266 1 93.69 249 LEU B C 1
ATOM 6203 O O . LEU B 1 249 ? 1.043 -12.789 8.312 1 93.69 249 LEU B O 1
ATOM 6207 N N . SER B 1 250 ? 0.08 -14.594 9.133 1 92.12 250 SER B N 1
ATOM 6208 C CA . SER B 1 250 ? -0.706 -13.891 10.148 1 92.12 250 SER B CA 1
ATOM 6209 C C . SER B 1 250 ? 0.066 -13.766 11.453 1 92.12 250 SER B C 1
ATOM 6211 O O . SER B 1 250 ? 0.87 -14.633 11.797 1 92.12 250 SER B O 1
ATOM 6213 N N . LEU B 1 251 ? -0.248 -12.727 12.203 1 88.19 251 LEU B N 1
ATOM 6214 C CA . LEU B 1 251 ? 0.34 -12.539 13.523 1 88.19 251 LEU B CA 1
ATOM 6215 C C . LEU B 1 251 ? -0.524 -13.18 14.602 1 88.19 251 LEU B C 1
ATOM 6217 O O . LEU B 1 251 ? -0.161 -13.172 15.781 1 88.19 251 LEU B O 1
ATOM 6221 N N . LEU B 1 252 ? -1.64 -13.727 14.195 1 88.5 252 LEU B N 1
ATOM 6222 C CA . LEU B 1 252 ? -2.502 -14.406 15.156 1 88.5 252 LEU B CA 1
ATOM 6223 C C . LEU B 1 252 ? -1.86 -15.703 15.641 1 88.5 252 LEU B C 1
ATOM 6225 O O . LEU B 1 252 ? -1.216 -16.406 14.859 1 88.5 252 LEU B O 1
ATOM 6229 N N . ASP B 1 253 ? -2.074 -15.977 16.891 1 87.31 253 ASP B N 1
ATOM 6230 C CA . ASP B 1 253 ? -1.606 -17.266 17.391 1 87.31 253 ASP B CA 1
ATOM 6231 C C . ASP B 1 253 ? -2.535 -18.391 16.969 1 87.31 253 ASP B C 1
ATOM 6233 O O . ASP B 1 253 ? -3.557 -18.156 16.312 1 87.31 253 ASP B O 1
ATOM 6237 N N . LYS B 1 254 ? -2.133 -19.562 17.328 1 89.44 254 LYS B N 1
ATOM 6238 C CA . LYS B 1 254 ? -2.848 -20.766 16.891 1 89.44 254 LYS B CA 1
ATOM 6239 C C . LYS B 1 254 ? -4.305 -20.734 17.344 1 89.44 254 LYS B C 1
ATOM 6241 O O . LYS B 1 254 ? -5.211 -21.031 16.562 1 89.44 254 LYS B O 1
ATOM 6246 N N . LYS B 1 255 ? -4.531 -20.391 18.547 1 89.19 255 LYS B N 1
ATOM 6247 C CA . LYS B 1 255 ? -5.879 -20.344 19.094 1 89.19 255 LYS B CA 1
ATOM 6248 C C . LYS B 1 255 ? -6.77 -19.375 18.312 1 89.19 255 LYS B C 1
ATOM 6250 O O . LYS B 1 255 ? -7.895 -19.719 17.953 1 89.19 255 LYS B O 1
ATOM 6255 N N . HIS B 1 256 ? -6.285 -18.266 18.031 1 90.62 256 HIS B N 1
ATOM 6256 C CA . HIS B 1 256 ? -7.078 -17.25 17.344 1 90.62 256 HIS B CA 1
ATOM 6257 C C . HIS B 1 256 ? -7.258 -17.578 15.875 1 90.62 256 HIS B C 1
ATOM 6259 O O . HIS B 1 256 ? -8.289 -17.25 15.281 1 90.62 256 HIS B O 1
ATOM 6265 N N . LEU B 1 257 ? -6.281 -18.188 15.273 1 92.31 257 LEU B N 1
ATOM 6266 C CA . LEU B 1 257 ? -6.434 -18.641 13.898 1 92.31 257 LEU B CA 1
ATOM 6267 C C . LEU B 1 257 ? -7.566 -19.656 13.789 1 92.31 257 LEU B C 1
ATOM 6269 O O . LEU B 1 257 ? -8.359 -19.609 12.844 1 92.31 257 LEU B O 1
ATOM 6273 N N . ARG B 1 258 ? -7.637 -20.531 14.75 1 92.81 258 ARG B N 1
ATOM 6274 C CA . ARG B 1 258 ? -8.727 -21.5 14.773 1 92.81 258 ARG B CA 1
ATOM 6275 C C . ARG B 1 258 ? -10.078 -20.812 14.93 1 92.81 258 ARG B C 1
ATOM 6277 O O . ARG B 1 258 ? -11.062 -21.203 14.305 1 92.81 258 ARG B O 1
ATOM 6284 N N . GLU B 1 259 ? -10.062 -19.812 15.719 1 92.19 259 GLU B N 1
ATOM 6285 C CA . GLU B 1 259 ? -11.289 -19.047 15.938 1 92.19 259 GLU B CA 1
ATOM 6286 C C . GLU B 1 259 ? -11.734 -18.344 14.664 1 92.19 259 GLU B C 1
ATOM 6288 O O . GLU B 1 259 ? -12.93 -18.109 14.461 1 92.19 259 GLU B O 1
ATOM 6293 N N . THR B 1 260 ? -10.789 -18 13.797 1 92.56 260 THR B N 1
ATOM 6294 C CA . THR B 1 260 ? -11.133 -17.344 12.539 1 92.56 260 THR B CA 1
ATOM 6295 C C . THR B 1 260 ? -11.555 -18.359 11.492 1 92.56 260 THR B C 1
ATOM 6297 O O . THR B 1 260 ? -11.977 -17.984 10.391 1 92.56 260 THR B O 1
ATOM 6300 N N . GLY B 1 261 ? -11.383 -19.672 11.805 1 94.12 261 GLY B N 1
ATOM 6301 C CA . GLY B 1 261 ? -11.82 -20.719 10.891 1 94.12 261 GLY B CA 1
ATOM 6302 C C . GLY B 1 261 ? -10.672 -21.422 10.203 1 94.12 261 GLY B C 1
ATOM 6303 O O . GLY B 1 261 ? -10.883 -22.188 9.266 1 94.12 261 GLY B O 1
ATOM 6304 N N . LEU B 1 262 ? -9.453 -21.141 10.586 1 95.06 262 LEU B N 1
ATOM 6305 C CA . LEU B 1 262 ? -8.281 -21.797 10.008 1 95.06 262 LEU B CA 1
ATOM 6306 C C . LEU B 1 262 ? -7.691 -22.812 10.969 1 95.06 262 LEU B C 1
ATOM 6308 O O . LEU B 1 262 ? -7.18 -22.453 12.031 1 95.06 262 LEU B O 1
ATOM 6312 N N . ASN B 1 263 ? -7.77 -24 10.594 1 91.88 263 ASN B N 1
ATOM 6313 C CA . ASN B 1 263 ? -7.25 -25.094 11.422 1 91.88 263 ASN B CA 1
ATOM 6314 C C . ASN B 1 263 ? -5.781 -25.375 11.117 1 91.88 263 ASN B C 1
ATOM 6316 O O . ASN B 1 263 ? -5.469 -26.094 10.172 1 91.88 263 ASN B O 1
ATOM 6320 N N . VAL B 1 264 ? -4.945 -24.703 11.828 1 87.44 264 VAL B N 1
ATOM 6321 C CA . VAL B 1 264 ? -3.523 -24.891 11.562 1 87.44 264 VAL B CA 1
ATOM 6322 C C . VAL B 1 264 ? -2.801 -25.297 12.844 1 87.44 264 VAL B C 1
ATOM 6324 O O . VAL B 1 264 ? -3.275 -25.031 13.945 1 87.44 264 VAL B O 1
ATOM 6327 N N . GLN B 1 265 ? -1.723 -26.062 12.734 1 72.56 265 GLN B N 1
ATOM 6328 C CA . GLN B 1 265 ? -0.984 -26.594 13.867 1 72.56 265 GLN B CA 1
ATOM 6329 C C . GLN B 1 265 ? 0.24 -25.734 14.188 1 72.56 265 GLN B C 1
ATOM 6331 O O . GLN B 1 265 ? 0.822 -25.859 15.266 1 72.56 265 GLN B O 1
ATOM 6336 N N . SER B 1 266 ? 0.66 -24.938 13.25 1 65.94 266 SER B N 1
ATOM 6337 C CA . SER B 1 266 ? 1.988 -24.359 13.43 1 65.94 266 SER B CA 1
ATOM 6338 C C . SER B 1 266 ? 1.902 -22.938 13.977 1 65.94 266 SER B C 1
ATOM 6340 O O . SER B 1 266 ? 0.885 -22.266 13.805 1 65.94 266 SER B O 1
ATOM 6342 N N . ASP B 1 267 ? 3.059 -22.656 14.68 1 65.81 267 ASP B N 1
ATOM 6343 C CA . ASP B 1 267 ? 3.24 -21.375 15.352 1 65.81 267 ASP B CA 1
ATOM 6344 C C . ASP B 1 267 ? 3.885 -20.344 14.414 1 65.81 267 ASP B C 1
ATOM 6346 O O . ASP B 1 267 ? 4.703 -20.703 13.562 1 65.81 267 ASP B O 1
ATOM 6350 N N . ASN B 1 268 ? 3.363 -19.219 14.305 1 77.75 268 ASN B N 1
ATOM 6351 C CA . ASN B 1 268 ? 3.941 -18.094 13.594 1 77.75 268 ASN B CA 1
ATOM 6352 C C . ASN B 1 268 ? 4.746 -17.188 14.531 1 77.75 268 ASN B C 1
ATOM 6354 O O . ASN B 1 268 ? 4.766 -15.969 14.359 1 77.75 268 ASN B O 1
ATOM 6358 N N . ARG B 1 269 ? 5.406 -17.766 15.477 1 76.38 269 ARG B N 1
ATOM 6359 C CA . ARG B 1 269 ? 6.109 -17.016 16.516 1 76.38 269 ARG B CA 1
ATOM 6360 C C . ARG B 1 269 ? 7.242 -16.188 15.922 1 76.38 269 ARG B C 1
ATOM 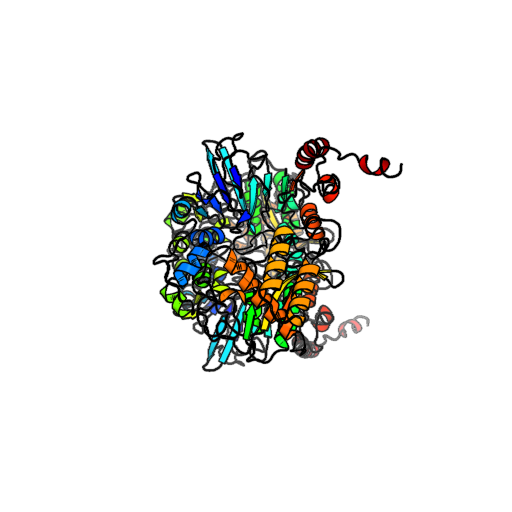6362 O O . ARG B 1 269 ? 7.523 -15.078 16.391 1 76.38 269 ARG B O 1
ATOM 6369 N N . LEU B 1 270 ? 7.887 -16.766 14.938 1 76 270 LEU B N 1
ATOM 6370 C CA . LEU B 1 270 ? 9.016 -16.062 14.336 1 76 270 LEU B CA 1
ATOM 6371 C C . LEU B 1 270 ? 8.586 -14.734 13.742 1 76 270 LEU B C 1
ATOM 6373 O O . LEU B 1 270 ? 9.266 -13.719 13.914 1 76 270 LEU B O 1
ATOM 6377 N N . LEU B 1 271 ? 7.504 -14.758 13.055 1 84.06 271 LEU B N 1
ATOM 6378 C CA . LEU B 1 271 ? 6.992 -13.516 12.484 1 84.06 271 LEU B CA 1
ATOM 6379 C C . LEU B 1 271 ? 6.578 -12.539 13.586 1 84.06 271 LEU B C 1
ATOM 6381 O O . LEU B 1 271 ? 6.895 -11.352 13.516 1 84.06 271 LEU B O 1
ATOM 6385 N N . ARG B 1 272 ? 5.965 -12.984 14.531 1 78.81 272 ARG B N 1
ATOM 6386 C CA . ARG B 1 272 ? 5.512 -12.156 15.641 1 78.81 272 ARG B CA 1
ATOM 6387 C C . ARG B 1 272 ? 6.688 -11.492 16.344 1 78.81 272 ARG B C 1
ATOM 6389 O O . ARG B 1 272 ? 6.617 -10.32 16.719 1 78.81 272 ARG B O 1
ATOM 6396 N N . ASN B 1 273 ? 7.754 -12.234 16.438 1 74.94 273 ASN B N 1
ATOM 6397 C CA . ASN B 1 273 ? 8.93 -11.75 17.156 1 74.94 273 ASN B CA 1
ATOM 6398 C C . ASN B 1 273 ? 9.734 -10.766 16.297 1 74.94 273 ASN B C 1
ATOM 6400 O O . ASN B 1 273 ? 10.539 -10 16.828 1 74.94 273 ASN B O 1
ATOM 6404 N N . SER B 1 274 ? 9.586 -10.836 15.047 1 75.19 274 SER B N 1
ATOM 6405 C CA . SER B 1 274 ? 10.344 -9.977 14.148 1 75.19 274 SER B CA 1
ATOM 6406 C C . SER B 1 274 ? 9.844 -8.531 14.211 1 75.19 274 SER B C 1
ATOM 6408 O O . SER B 1 274 ? 10.562 -7.605 13.844 1 75.19 274 SER B O 1
ATOM 6410 N N . GLY B 1 275 ? 8.602 -8.359 14.609 1 76.5 275 GLY B N 1
ATOM 6411 C CA . GLY B 1 275 ? 8.008 -7.031 14.625 1 76.5 275 GLY B CA 1
ATOM 6412 C C . GLY B 1 275 ? 7.586 -6.551 13.25 1 76.5 275 GLY B C 1
ATOM 6413 O O . GLY B 1 275 ? 7.289 -5.371 13.062 1 76.5 275 GLY B O 1
ATOM 6414 N N . LEU B 1 276 ? 7.691 -7.445 12.32 1 85.62 276 LEU B N 1
ATOM 6415 C CA . LEU B 1 276 ? 7.25 -7.133 10.961 1 85.62 276 LEU B CA 1
ATOM 6416 C C . LEU B 1 276 ? 5.891 -7.762 10.68 1 85.62 276 LEU B C 1
ATOM 6418 O O . LEU B 1 276 ? 5.492 -8.727 11.336 1 85.62 276 LEU B O 1
ATOM 6422 N N . ASP B 1 277 ? 5.168 -7.148 9.805 1 83.62 277 ASP B N 1
ATOM 6423 C CA . ASP B 1 277 ? 3.85 -7.672 9.461 1 83.62 277 ASP B CA 1
ATOM 6424 C C . ASP B 1 277 ? 3.678 -7.77 7.945 1 83.62 277 ASP B C 1
ATOM 6426 O O . ASP B 1 277 ? 4.52 -7.285 7.184 1 83.62 277 ASP B O 1
ATOM 6430 N N . ILE B 1 278 ? 2.664 -8.516 7.668 1 91.69 278 ILE B N 1
ATOM 6431 C CA . ILE B 1 278 ? 2.287 -8.711 6.27 1 91.69 278 ILE B CA 1
ATOM 6432 C C . ILE B 1 278 ? 0.916 -8.086 6.016 1 91.69 278 ILE B C 1
ATOM 6434 O O . ILE B 1 278 ? -0.075 -8.477 6.637 1 91.69 278 ILE B O 1
ATOM 6438 N N . ARG B 1 279 ? 0.868 -7.199 5.117 1 91.12 279 ARG B N 1
ATOM 6439 C CA . ARG B 1 279 ? -0.275 -6.32 4.895 1 91.12 279 ARG B CA 1
ATOM 6440 C C . ARG B 1 279 ? -1.514 -7.121 4.508 1 91.12 279 ARG B C 1
ATOM 6442 O O . ARG B 1 279 ? -2.637 -6.746 4.852 1 91.12 279 ARG B O 1
ATOM 6449 N N . GLU B 1 280 ? -1.328 -8.242 3.855 1 94.25 280 GLU B N 1
ATOM 6450 C CA . GLU B 1 280 ? -2.443 -9 3.295 1 94.25 280 GLU B CA 1
ATOM 6451 C C . GLU B 1 280 ? -3.057 -9.93 4.336 1 94.25 280 GLU B C 1
ATOM 6453 O O . GLU B 1 280 ? -4.148 -10.461 4.133 1 94.25 280 GLU B O 1
ATOM 6458 N N . ALA B 1 281 ? -2.43 -10.102 5.398 1 94.62 281 ALA B N 1
ATOM 6459 C CA . ALA B 1 281 ? -2.75 -11.18 6.336 1 94.62 281 ALA B CA 1
ATOM 6460 C C . ALA B 1 281 ? -4.152 -11 6.91 1 94.62 281 ALA B C 1
ATOM 6462 O O . ALA B 1 281 ? -4.934 -11.961 6.965 1 94.62 281 ALA B O 1
ATOM 6463 N N . PRO B 1 282 ? -4.574 -9.781 7.305 1 95.44 282 PRO B N 1
ATOM 6464 C CA . PRO B 1 282 ? -5.906 -9.664 7.902 1 95.44 282 PRO B CA 1
ATOM 6465 C C . PRO B 1 282 ? -7.023 -10.031 6.926 1 95.44 282 PRO B C 1
ATOM 6467 O O . PRO B 1 282 ? -7.977 -10.719 7.305 1 95.44 282 PRO B O 1
ATOM 6470 N N . ALA B 1 283 ? -6.938 -9.602 5.727 1 96.94 283 ALA B N 1
ATOM 6471 C CA . ALA B 1 283 ? -7.969 -9.898 4.738 1 96.94 283 ALA B CA 1
ATOM 6472 C C . ALA B 1 283 ? -8.016 -11.398 4.438 1 96.94 283 ALA B C 1
ATOM 6474 O O . ALA B 1 283 ? -9.086 -11.945 4.152 1 96.94 283 ALA B O 1
ATOM 6475 N N . LEU B 1 284 ? -6.855 -12.039 4.562 1 97.25 284 LEU B N 1
ATOM 6476 C CA . LEU B 1 284 ? -6.77 -13.453 4.211 1 97.25 284 LEU B CA 1
ATOM 6477 C C . LEU B 1 284 ? -7.105 -14.328 5.414 1 97.25 284 LEU B C 1
ATOM 6479 O O . LEU B 1 284 ? -7.926 -15.242 5.309 1 97.25 284 LEU B O 1
ATOM 6483 N N . CYS B 1 285 ? -6.543 -13.977 6.594 1 95.69 285 CYS B N 1
ATOM 6484 C CA . CYS B 1 285 ? -6.555 -14.906 7.723 1 95.69 285 CYS B CA 1
ATOM 6485 C C . CYS B 1 285 ? -7.402 -14.359 8.867 1 95.69 285 CYS B C 1
ATOM 6487 O O . CYS B 1 285 ? -7.707 -15.078 9.82 1 95.69 285 CYS B O 1
ATOM 6489 N N . GLY B 1 286 ? -7.715 -13.141 8.789 1 94.44 286 GLY B N 1
ATOM 6490 C CA . GLY B 1 286 ? -8.445 -12.523 9.891 1 94.44 286 GLY B CA 1
ATOM 6491 C C . GLY B 1 286 ? -7.555 -11.742 10.836 1 94.44 286 GLY B C 1
ATOM 6492 O O . GLY B 1 286 ? -6.352 -11.617 10.602 1 94.44 286 GLY B O 1
ATOM 6493 N N . PHE B 1 287 ? -8.125 -11.156 11.867 1 93.06 287 PHE B N 1
ATOM 6494 C CA . PHE B 1 287 ? -7.41 -10.328 12.844 1 93.06 287 PHE B CA 1
ATOM 6495 C C . PHE B 1 287 ? -8.172 -10.258 14.156 1 93.06 287 PHE B C 1
ATOM 6497 O O . PHE B 1 287 ? -9.336 -10.672 14.227 1 93.06 287 PHE B O 1
ATOM 6504 N N . ARG B 1 288 ? -7.5 -9.766 15.078 1 90.5 288 ARG B N 1
ATOM 6505 C CA . ARG B 1 288 ? -8.125 -9.586 16.391 1 90.5 288 ARG B CA 1
ATOM 6506 C C . ARG B 1 288 ? -8.734 -8.195 16.516 1 90.5 288 ARG B C 1
ATOM 6508 O O . ARG B 1 288 ? -8.109 -7.199 16.125 1 90.5 288 ARG B O 1
ATOM 6515 N N . ASN B 1 289 ? -9.93 -8.125 16.953 1 88.25 289 ASN B N 1
ATOM 6516 C CA . ASN B 1 289 ? -10.641 -6.895 17.266 1 88.25 289 ASN B CA 1
ATOM 6517 C C . ASN B 1 289 ? -11.094 -6.863 18.719 1 88.25 289 ASN B C 1
ATOM 6519 O O . ASN B 1 289 ? -12.25 -7.176 19.016 1 88.25 289 ASN B O 1
ATOM 6523 N N . GLY B 1 290 ? -10.203 -6.328 19.594 1 82.12 290 GLY B N 1
ATOM 6524 C CA . GLY B 1 290 ? -10.461 -6.461 21.016 1 82.12 290 GLY B CA 1
ATOM 6525 C C . GLY B 1 290 ? -10.445 -7.902 21.5 1 82.12 290 GLY B C 1
ATOM 6526 O O . GLY B 1 290 ? -9.469 -8.617 21.266 1 82.12 290 GLY B O 1
ATOM 6527 N N . ASN B 1 291 ? -11.547 -8.281 22.078 1 81.81 291 ASN B N 1
ATOM 6528 C CA . ASN B 1 291 ? -11.625 -9.633 22.609 1 81.81 291 ASN B CA 1
ATOM 6529 C C . ASN B 1 291 ? -12.242 -10.602 21.609 1 81.81 291 ASN B C 1
ATOM 6531 O O . ASN B 1 291 ? -12.406 -11.789 21.891 1 81.81 291 ASN B O 1
ATOM 6535 N N . HIS B 1 292 ? -12.43 -10.07 20.422 1 86.75 292 HIS B N 1
ATOM 6536 C CA . HIS B 1 292 ? -13.023 -10.898 19.375 1 86.75 292 HIS B CA 1
ATOM 6537 C C . HIS B 1 292 ? -12.086 -11.031 18.188 1 86.75 292 HIS B C 1
ATOM 6539 O O . HIS B 1 292 ? -11.172 -10.227 18.016 1 86.75 292 HIS B O 1
ATOM 6545 N N . THR B 1 293 ? -12.352 -12.133 17.5 1 91.19 293 THR B N 1
ATOM 6546 C CA . THR B 1 293 ? -11.609 -12.336 16.266 1 91.19 293 THR B CA 1
ATOM 6547 C C . THR B 1 293 ? -12.516 -12.164 15.047 1 91.19 293 THR B C 1
ATOM 6549 O O . THR B 1 293 ? -13.68 -12.578 15.07 1 91.19 293 THR B O 1
ATOM 6552 N N . GLN B 1 294 ? -12.039 -11.531 14.125 1 93.94 294 GLN B N 1
ATOM 6553 C CA . GLN B 1 294 ? -12.727 -11.352 12.844 1 93.94 294 GLN B CA 1
ATOM 6554 C C . GLN B 1 294 ? -12.109 -12.234 11.766 1 93.94 294 GLN B C 1
ATOM 6556 O O . GLN B 1 294 ? -10.898 -12.227 11.562 1 93.94 294 GLN B O 1
ATOM 6561 N N . PRO B 1 295 ? -12.914 -12.977 11.094 1 95.19 295 PRO B N 1
ATOM 6562 C CA . PRO B 1 295 ? -12.367 -13.875 10.078 1 95.19 295 PRO B CA 1
ATOM 6563 C C . PRO B 1 295 ? -11.938 -13.148 8.812 1 95.19 295 PRO B C 1
ATOM 6565 O O . PRO B 1 295 ? -12.469 -12.078 8.5 1 95.19 295 PRO B O 1
ATOM 6568 N N . GLY B 1 296 ? -10.953 -13.711 8.109 1 96.31 296 GLY B N 1
ATOM 6569 C CA . GLY B 1 296 ? -10.617 -13.312 6.754 1 96.31 296 GLY B CA 1
ATOM 6570 C C . GLY B 1 296 ? -11.367 -14.094 5.691 1 96.31 296 GLY B C 1
ATOM 6571 O O . GLY B 1 296 ? -12.414 -14.688 5.973 1 96.31 296 GLY B O 1
ATOM 6572 N N . CYS B 1 297 ? -10.852 -14.055 4.512 1 97.88 297 CYS B N 1
ATOM 6573 C CA . CYS B 1 297 ? -11.594 -14.695 3.43 1 97.88 297 CYS B CA 1
ATOM 6574 C C . CYS B 1 297 ? -11.25 -16.172 3.33 1 97.88 297 CYS B C 1
ATOM 6576 O O . CYS B 1 297 ? -11.93 -16.938 2.637 1 97.88 297 CYS B O 1
ATOM 6578 N N . LEU B 1 298 ? -10.219 -16.672 4.047 1 98.06 298 LEU B N 1
ATOM 6579 C CA . LEU B 1 298 ? -9.805 -18.062 3.953 1 98.06 298 LEU B CA 1
ATOM 6580 C C . LEU B 1 298 ? -10.375 -18.875 5.109 1 98.06 298 LEU B C 1
ATOM 6582 O O . LEU B 1 298 ? -10.562 -18.359 6.211 1 98.06 298 LEU B O 1
ATOM 6586 N N . THR B 1 299 ? -10.641 -20.172 4.844 1 98.12 299 THR B N 1
ATOM 6587 C CA . THR B 1 299 ? -11.172 -21.031 5.895 1 98.12 299 THR B CA 1
ATOM 6588 C C . THR B 1 299 ? -10.789 -22.484 5.641 1 98.12 299 THR B C 1
ATOM 6590 O O . THR B 1 299 ? -10.5 -22.875 4.508 1 98.12 299 THR B O 1
ATOM 6593 N N . SER B 1 300 ? -10.742 -23.297 6.719 1 96.94 300 SER B N 1
ATOM 6594 C CA . SER B 1 300 ? -10.539 -24.734 6.629 1 96.94 300 SER B CA 1
ATOM 6595 C C . SER B 1 300 ? -11.867 -25.484 6.543 1 96.94 300 SER B C 1
ATOM 6597 O O . SER B 1 300 ? -11.891 -26.688 6.336 1 96.94 300 SER B O 1
ATOM 6599 N N . GLN B 1 301 ? -12.93 -24.734 6.688 1 96.44 301 GLN B N 1
ATOM 6600 C CA . GLN B 1 301 ? -14.25 -25.344 6.598 1 96.44 301 GLN B CA 1
ATOM 6601 C C . GLN B 1 301 ? -14.609 -25.672 5.152 1 96.44 301 GLN B C 1
ATOM 6603 O O . GLN B 1 301 ? -14.406 -24.844 4.258 1 96.44 301 GLN B O 1
ATOM 6608 N N . GLU B 1 302 ? -15.18 -26.859 4.969 1 95.88 302 GLU B N 1
ATOM 6609 C CA . GLU B 1 302 ? -15.344 -27.359 3.609 1 95.88 302 GLU B CA 1
ATOM 6610 C C . GLU B 1 302 ? -16.688 -26.938 3.021 1 95.88 302 GLU B C 1
ATOM 6612 O O . GLU B 1 302 ? -16.875 -26.953 1.803 1 95.88 302 GLU B O 1
ATOM 6617 N N . HIS B 1 303 ? -17.625 -26.641 3.85 1 95.12 303 HIS B N 1
ATOM 6618 C CA . HIS B 1 303 ? -18.969 -26.359 3.346 1 95.12 303 HIS B CA 1
ATOM 6619 C C . HIS B 1 303 ? -19.156 -24.875 3.047 1 95.12 303 HIS B C 1
ATOM 6621 O O . HIS B 1 303 ? -19.969 -24.219 3.682 1 95.12 303 HIS B O 1
ATOM 6627 N N . VAL B 1 304 ? -18.5 -24.391 2.078 1 97 304 VAL B N 1
ATOM 6628 C CA . VAL B 1 304 ? -18.562 -23.031 1.573 1 97 304 VAL B CA 1
ATOM 6629 C C . VAL B 1 304 ? -18.734 -23.047 0.056 1 97 304 VAL B C 1
ATOM 6631 O O . VAL B 1 304 ? -18.625 -24.094 -0.576 1 97 304 VAL B O 1
ATOM 6634 N N . ARG B 1 305 ? -19 -21.891 -0.494 1 96.75 305 ARG B N 1
ATOM 6635 C CA . ARG B 1 305 ? -19.312 -21.766 -1.914 1 96.75 305 ARG B CA 1
ATOM 6636 C C . ARG B 1 305 ? -18.031 -21.734 -2.754 1 96.75 305 ARG B C 1
ATOM 6638 O O . ARG B 1 305 ? -18.062 -22.047 -3.945 1 96.75 305 ARG B O 1
ATOM 6645 N N . LEU B 1 306 ? -16.953 -21.312 -2.17 1 97.94 306 LEU B N 1
ATOM 6646 C CA . LEU B 1 306 ? -15.719 -21.094 -2.904 1 97.94 306 LEU B CA 1
ATOM 6647 C C . LEU B 1 306 ? -14.625 -22.047 -2.41 1 97.94 306 LEU B C 1
ATOM 6649 O O . LEU B 1 306 ? -14.406 -22.172 -1.203 1 97.94 306 LEU B O 1
ATOM 6653 N N . HIS B 1 307 ? -13.992 -22.703 -3.385 1 97.25 307 HIS B N 1
ATOM 6654 C CA . HIS B 1 307 ? -12.922 -23.641 -3.061 1 97.25 307 HIS B CA 1
ATOM 6655 C C . HIS B 1 307 ? -11.656 -23.312 -3.846 1 97.25 307 HIS B C 1
ATOM 6657 O O . HIS B 1 307 ? -11.719 -22.984 -5.031 1 97.25 307 HIS B O 1
ATOM 6663 N N . SER B 1 308 ? -10.547 -23.359 -3.186 1 96.06 308 SER B N 1
ATOM 6664 C CA . SER B 1 308 ? -9.211 -23.281 -3.781 1 96.06 308 SER B CA 1
ATOM 6665 C C . SER B 1 308 ? -8.281 -24.328 -3.176 1 96.06 308 SER B C 1
ATOM 6667 O O . SER B 1 308 ? -7.07 -24.109 -3.082 1 96.06 308 SER B O 1
ATOM 6669 N N . CYS B 1 309 ? -8.82 -25.359 -2.654 1 93.12 309 CYS B N 1
ATOM 6670 C CA . CYS B 1 309 ? -8.078 -26.5 -2.115 1 93.12 309 CYS B CA 1
ATOM 6671 C C . CYS B 1 309 ? -7.547 -27.375 -3.238 1 93.12 309 CYS B C 1
ATOM 6673 O O . CYS B 1 309 ? -7.98 -27.266 -4.387 1 93.12 309 CYS B O 1
ATOM 6675 N N . GLU B 1 310 ? -6.551 -28.109 -2.895 1 85.44 310 GLU B N 1
ATOM 6676 C CA . GLU B 1 310 ? -6.008 -29.062 -3.869 1 85.44 310 GLU B CA 1
ATOM 6677 C C . GLU B 1 310 ? -6.887 -30.297 -3.986 1 85.44 310 GLU B C 1
ATOM 6679 O O . GLU B 1 310 ? -7.266 -30.891 -2.977 1 85.44 310 GLU B O 1
ATOM 6684 N N . ARG B 1 311 ? -7.246 -30.594 -5.145 1 80 311 ARG B N 1
ATOM 6685 C CA . ARG B 1 311 ? -8.047 -31.797 -5.367 1 80 311 ARG B CA 1
ATOM 6686 C C . ARG B 1 311 ? -7.312 -33.031 -4.902 1 80 311 ARG B C 1
ATOM 6688 O O . ARG B 1 311 ? -6.102 -33.156 -5.105 1 80 311 ARG B O 1
ATOM 6695 N N . GLY B 1 312 ? -8 -33.906 -4.305 1 76.5 312 GLY B N 1
ATOM 6696 C CA . GLY B 1 312 ? -7.414 -35.156 -3.855 1 76.5 312 GLY B CA 1
ATOM 6697 C C . GLY B 1 312 ? -6.836 -35.062 -2.457 1 76.5 312 GLY B C 1
ATOM 6698 O O . GLY B 1 312 ? -6.27 -36.031 -1.958 1 76.5 312 GLY B O 1
ATOM 6699 N N . MET B 1 313 ? -7.031 -33.938 -1.829 1 80.62 313 MET B N 1
ATOM 6700 C CA . MET B 1 313 ? -6.422 -33.781 -0.514 1 80.62 313 MET B CA 1
ATOM 6701 C C . MET B 1 313 ? -7.449 -33.969 0.595 1 80.62 313 MET B C 1
ATOM 6703 O O . MET B 1 313 ? -7.215 -33.594 1.741 1 80.62 313 MET B O 1
ATOM 6707 N N . GLY B 1 314 ? -8.672 -34.5 0.21 1 82.19 314 GLY B N 1
ATOM 6708 C CA . GLY B 1 314 ? -9.594 -34.938 1.258 1 82.19 314 GLY B CA 1
ATOM 6709 C C . GLY B 1 314 ? -10.781 -34 1.403 1 82.19 314 GLY B C 1
ATOM 6710 O O . GLY B 1 314 ? -11.562 -34.125 2.35 1 82.19 314 GLY B O 1
ATOM 6711 N N . CYS B 1 315 ? -10.969 -33.062 0.543 1 90.25 315 CYS B N 1
ATOM 6712 C CA . CYS B 1 315 ? -12.125 -32.156 0.61 1 90.25 315 CYS B CA 1
ATOM 6713 C C . CYS B 1 315 ? -13.406 -32.906 0.245 1 90.25 315 CYS B C 1
ATOM 6715 O O . CYS B 1 315 ? -13.547 -33.406 -0.877 1 90.25 315 CYS B O 1
ATOM 6717 N N . SER B 1 316 ? -14.352 -32.969 1.1 1 91.69 316 SER B N 1
ATOM 6718 C CA . SER B 1 316 ? -15.57 -33.75 0.92 1 91.69 316 SER B CA 1
ATOM 6719 C C . SER B 1 316 ? -16.469 -33.156 -0.154 1 91.69 316 SER B C 1
ATOM 6721 O O . SER B 1 316 ? -17.328 -33.844 -0.709 1 91.69 316 SER B O 1
ATOM 6723 N N . VAL B 1 317 ? -16.266 -31.891 -0.445 1 92.12 317 VAL B N 1
ATOM 6724 C CA . VAL B 1 317 ? -17.094 -31.219 -1.432 1 92.12 317 VAL B CA 1
ATOM 6725 C C . VAL B 1 317 ? -16.484 -31.375 -2.822 1 92.12 317 VAL B C 1
ATOM 6727 O O . VAL B 1 317 ? -17.141 -31.859 -3.746 1 92.12 317 VAL B O 1
ATOM 6730 N N . VAL B 1 318 ? -15.266 -31.109 -2.9 1 89.56 318 VAL B N 1
ATOM 6731 C CA . VAL B 1 318 ? -14.609 -31.062 -4.203 1 89.56 318 VAL B CA 1
ATOM 6732 C C . VAL B 1 318 ? -14.266 -32.469 -4.664 1 89.56 318 VAL B C 1
ATOM 6734 O O . VAL B 1 318 ? -14.438 -32.812 -5.836 1 89.56 318 VAL B O 1
ATOM 6737 N N . ASP B 1 319 ? -13.82 -33.281 -3.74 1 85.56 319 ASP B N 1
ATOM 6738 C CA . ASP B 1 319 ? -13.375 -34.625 -4.098 1 85.56 319 ASP B CA 1
ATOM 6739 C C . ASP B 1 319 ? -14.57 -35.531 -4.348 1 85.56 319 ASP B C 1
ATOM 6741 O O . ASP B 1 319 ? -14.43 -36.594 -4.988 1 85.56 319 ASP B O 1
ATOM 6745 N N . GLN B 1 320 ? -15.719 -35.156 -3.887 1 82.12 320 GLN B N 1
ATOM 6746 C CA . GLN B 1 320 ? -16.906 -36 -4.051 1 82.12 320 GLN B CA 1
ATOM 6747 C C . GLN B 1 320 ? -17.875 -35.375 -5.062 1 82.12 320 GLN B C 1
ATOM 6749 O O . GLN B 1 320 ? -19.062 -35.719 -5.07 1 82.12 320 GLN B O 1
ATOM 6754 N N . ASP B 1 321 ? -17.375 -34.469 -5.82 1 79.75 321 ASP B N 1
ATOM 6755 C CA . ASP B 1 321 ? -18.234 -33.875 -6.84 1 79.75 321 ASP B CA 1
ATOM 6756 C C . ASP B 1 321 ? -18.547 -34.875 -7.953 1 79.75 321 ASP B C 1
ATOM 6758 O O . ASP B 1 321 ? -18.141 -34.688 -9.102 1 79.75 321 ASP B O 1
ATOM 6762 N N . THR B 1 322 ? -19.375 -35.875 -7.699 1 67.19 322 THR B N 1
ATOM 6763 C CA . THR B 1 322 ? -19.703 -36.938 -8.625 1 67.19 322 THR B CA 1
ATOM 6764 C C . THR B 1 322 ? -20.594 -36.438 -9.75 1 67.19 322 THR B C 1
ATOM 6766 O O . THR B 1 322 ? -20.5 -36.906 -10.891 1 67.19 322 THR B O 1
ATOM 6769 N N . ASN B 1 323 ? -21.406 -35.469 -9.477 1 67.69 323 ASN B N 1
ATOM 6770 C CA . ASN B 1 323 ? -22.359 -34.938 -10.469 1 67.69 323 ASN B CA 1
ATOM 6771 C C . ASN B 1 323 ? -21.766 -33.781 -11.258 1 67.69 323 ASN B C 1
ATOM 6773 O O . ASN B 1 323 ? -22.438 -33.219 -12.109 1 67.69 323 ASN B O 1
ATOM 6777 N N . ALA B 1 324 ? -20.562 -33.531 -11.055 1 71.19 324 ALA B N 1
ATOM 6778 C CA . ALA B 1 324 ? -19.859 -32.469 -11.773 1 71.19 324 ALA B CA 1
ATOM 6779 C C . ALA B 1 324 ? -20.656 -31.172 -11.719 1 71.19 324 ALA B C 1
ATOM 6781 O O . ALA B 1 324 ? -20.906 -30.531 -12.75 1 71.19 324 ALA B O 1
ATOM 6782 N N . GLU B 1 325 ? -21.062 -30.781 -10.617 1 84.88 325 GLU B N 1
ATOM 6783 C CA . GLU B 1 325 ? -21.875 -29.578 -10.43 1 84.88 325 GLU B CA 1
ATOM 6784 C C . GLU B 1 325 ? -21.016 -28.359 -10.109 1 84.88 325 GLU B C 1
ATOM 6786 O O . GLU B 1 325 ? -21.484 -27.219 -10.195 1 84.88 325 GLU B O 1
ATOM 6791 N N . ILE B 1 326 ? -19.797 -28.625 -9.852 1 91.81 326 ILE B N 1
ATOM 6792 C CA . ILE B 1 326 ? -18.906 -27.547 -9.453 1 91.81 326 ILE B CA 1
ATOM 6793 C C . ILE B 1 326 ? -18.453 -26.75 -10.688 1 91.81 326 ILE B C 1
ATOM 6795 O O . ILE B 1 326 ? -18.141 -27.34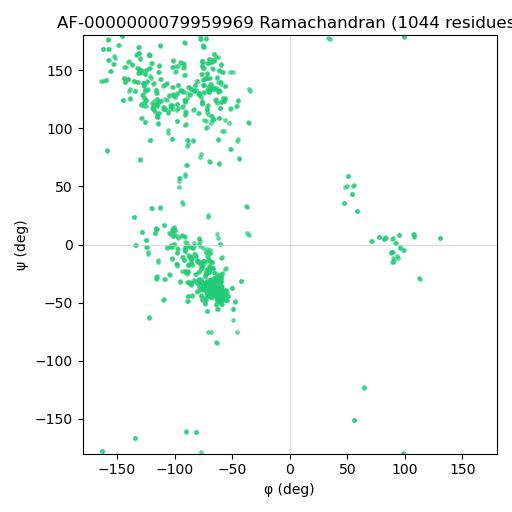4 -11.727 1 91.81 326 ILE B O 1
ATOM 6799 N N . ILE B 1 327 ? -18.562 -25.438 -10.625 1 94.19 327 ILE B N 1
ATOM 6800 C CA . ILE B 1 327 ? -18.109 -24.562 -11.703 1 94.19 327 ILE B CA 1
ATOM 6801 C C . ILE B 1 327 ? -16.625 -24.234 -11.516 1 94.19 327 ILE B C 1
ATOM 6803 O O . ILE B 1 327 ? -16.219 -23.781 -10.445 1 94.19 327 ILE B O 1
ATOM 6807 N N . HIS B 1 328 ? -15.852 -24.438 -12.578 1 92.44 328 HIS B N 1
ATOM 6808 C CA . HIS B 1 328 ? -14.406 -24.219 -12.508 1 92.44 328 HIS B CA 1
ATOM 6809 C C . HIS B 1 328 ? -14.039 -22.812 -12.992 1 92.44 328 HIS B C 1
ATOM 6811 O O . HIS B 1 328 ? -14.578 -22.328 -13.992 1 92.44 328 HIS B O 1
ATOM 6817 N N . ILE B 1 329 ? -13.219 -22.109 -12.227 1 95.12 329 ILE B N 1
ATOM 6818 C CA . ILE B 1 329 ? -12.688 -20.797 -12.562 1 95.12 329 ILE B CA 1
ATOM 6819 C C . ILE B 1 329 ? -11.195 -20.906 -12.875 1 95.12 329 ILE B C 1
ATOM 6821 O O . ILE B 1 329 ? -10.406 -21.312 -12.016 1 95.12 329 ILE B O 1
ATOM 6825 N N . ILE B 1 330 ? -10.758 -20.562 -14.094 1 90.56 330 ILE B N 1
ATOM 6826 C CA . ILE B 1 330 ? -9.383 -20.75 -14.539 1 90.56 330 ILE B CA 1
ATOM 6827 C C . ILE B 1 330 ? -8.828 -19.422 -15.062 1 90.56 330 ILE B C 1
ATOM 6829 O O . ILE B 1 330 ? -9.367 -18.859 -16.016 1 90.56 330 ILE B O 1
ATOM 6833 N N . PRO B 1 331 ? -7.75 -18.938 -14.414 1 92.38 331 PRO B N 1
ATOM 6834 C CA . PRO B 1 331 ? -7.113 -17.734 -14.969 1 92.38 331 PRO B CA 1
ATOM 6835 C C . PRO B 1 331 ? -6.32 -18.016 -16.234 1 92.38 331 PRO B C 1
ATOM 6837 O O . PRO B 1 331 ? -5.734 -19.094 -16.375 1 92.38 331 PRO B O 1
ATOM 6840 N N . ILE B 1 332 ? -6.359 -17.109 -17.141 1 89.06 332 ILE B N 1
ATOM 6841 C CA . ILE B 1 332 ? -5.547 -17.141 -18.359 1 89.06 332 ILE B CA 1
ATOM 6842 C C . ILE B 1 332 ? -4.699 -15.867 -18.438 1 89.06 332 ILE B C 1
ATOM 6844 O O . ILE B 1 332 ? -4.941 -14.898 -17.703 1 89.06 332 ILE B O 1
ATOM 6848 N N . VAL B 1 333 ? -3.719 -15.867 -19.234 1 89.12 333 VAL B N 1
ATOM 6849 C CA . VAL B 1 333 ? -2.865 -14.695 -19.375 1 89.12 333 VAL B CA 1
ATOM 6850 C C . VAL B 1 333 ? -3.621 -13.594 -20.125 1 89.12 333 VAL B C 1
ATOM 6852 O O . VAL B 1 333 ? -3.752 -12.477 -19.625 1 89.12 333 VAL B O 1
ATOM 6855 N N . SER B 1 334 ? -4.074 -13.875 -21.297 1 89.81 334 SER B N 1
ATOM 6856 C CA . SER B 1 334 ? -4.785 -12.93 -22.156 1 89.81 334 SER B CA 1
ATOM 6857 C C . SER B 1 334 ? -5.547 -13.656 -23.25 1 89.81 334 SER B C 1
ATOM 6859 O O . SER B 1 334 ? -5.488 -14.883 -23.359 1 89.81 334 SER B O 1
ATOM 6861 N N . ARG B 1 335 ? -6.418 -12.82 -23.906 1 86.88 335 ARG B N 1
ATOM 6862 C CA . ARG B 1 335 ? -7.141 -13.281 -25.078 1 86.88 335 ARG B CA 1
ATOM 6863 C C . ARG B 1 335 ? -6.789 -12.438 -26.297 1 86.88 335 ARG B C 1
ATOM 6865 O O . ARG B 1 335 ? -6.75 -11.211 -26.219 1 86.88 335 ARG B O 1
ATOM 6872 N N . ALA B 1 336 ? -6.199 -13.094 -27.281 1 79.81 336 ALA B N 1
ATOM 6873 C CA . ALA B 1 336 ? -5.898 -12.383 -28.516 1 79.81 336 ALA B CA 1
ATOM 6874 C C . ALA B 1 336 ? -6.492 -13.102 -29.734 1 79.81 336 ALA B C 1
ATOM 6876 O O . ALA B 1 336 ? -6.246 -14.289 -29.938 1 79.81 336 ALA B O 1
ATOM 6877 N N . ASN B 1 337 ? -7.145 -12.32 -30.562 1 76.25 337 ASN B N 1
ATOM 6878 C CA . ASN B 1 337 ? -7.742 -12.844 -31.781 1 76.25 337 ASN B CA 1
ATOM 6879 C C . ASN B 1 337 ? -8.531 -14.125 -31.516 1 76.25 337 ASN B C 1
ATOM 6881 O O . ASN B 1 337 ? -8.383 -15.109 -32.25 1 76.25 337 ASN B O 1
ATOM 6885 N N . GLY B 1 338 ? -9.172 -14.18 -30.375 1 74.25 338 GLY B N 1
ATOM 6886 C CA . GLY B 1 338 ? -10.039 -15.305 -30.062 1 74.25 338 GLY B CA 1
ATOM 6887 C C . GLY B 1 338 ? -9.305 -16.469 -29.406 1 74.25 338 GLY B C 1
ATOM 6888 O O . GLY B 1 338 ? -9.93 -17.438 -28.969 1 74.25 338 GLY B O 1
ATOM 6889 N N . THR B 1 339 ? -8.031 -16.344 -29.359 1 76.44 339 THR B N 1
ATOM 6890 C CA . THR B 1 339 ? -7.246 -17.406 -28.75 1 76.44 339 THR B CA 1
ATOM 6891 C C . THR B 1 339 ? -6.816 -17.016 -27.328 1 76.44 339 THR B C 1
ATOM 6893 O O . THR B 1 339 ? -6.406 -15.883 -27.094 1 76.44 339 THR B O 1
ATOM 6896 N N . GLU B 1 340 ? -6.973 -17.984 -26.453 1 81 340 GLU B N 1
ATOM 6897 C CA . GLU B 1 340 ? -6.594 -17.766 -25.062 1 81 340 GLU B CA 1
ATOM 6898 C C . GLU B 1 340 ? -5.172 -18.266 -24.797 1 81 340 GLU B C 1
ATOM 6900 O O . GLU B 1 340 ? -4.762 -19.297 -25.312 1 81 340 GLU B O 1
ATOM 6905 N N . ILE B 1 341 ? -4.441 -17.453 -24.156 1 78.31 341 ILE B N 1
ATOM 6906 C CA . ILE B 1 341 ? -3.096 -17.828 -23.75 1 78.31 341 ILE B CA 1
ATOM 6907 C C . ILE B 1 341 ? -3.137 -18.391 -22.328 1 78.31 341 ILE B C 1
ATOM 6909 O O . ILE B 1 341 ? -3.516 -17.688 -21.375 1 78.31 341 ILE B O 1
ATOM 6913 N N . ALA B 1 342 ? -2.74 -19.609 -22.25 1 72.69 342 ALA B N 1
ATOM 6914 C CA . ALA B 1 342 ? -2.799 -20.281 -20.953 1 72.69 342 ALA B CA 1
ATOM 6915 C C . ALA B 1 342 ? -1.74 -19.734 -20 1 72.69 342 ALA B C 1
ATOM 6917 O O . ALA B 1 342 ? -0.666 -19.312 -20.438 1 72.69 342 ALA B O 1
ATOM 6918 N N . GLU B 1 343 ? -2.078 -19.734 -18.766 1 69.38 343 GLU B N 1
ATOM 6919 C CA . GLU B 1 343 ? -1.192 -19.234 -17.719 1 69.38 343 GLU B CA 1
ATOM 6920 C C . GLU B 1 343 ? -0.191 -20.297 -17.297 1 69.38 343 GLU B C 1
ATOM 6922 O O . GLU B 1 343 ? 0.932 -19.984 -16.891 1 69.38 343 GLU B O 1
ATOM 6927 N N . VAL B 1 344 ? -0.57 -21.5 -17.359 1 56.31 344 VAL B N 1
ATOM 6928 C CA . VAL B 1 344 ? 0.204 -22.578 -16.734 1 56.31 344 VAL B CA 1
ATOM 6929 C C . VAL B 1 344 ? 1.598 -22.625 -17.359 1 56.31 344 VAL B C 1
ATOM 6931 O O . VAL B 1 344 ? 1.737 -22.75 -18.578 1 56.31 344 VAL B O 1
ATOM 6934 N N . GLY B 1 345 ? 2.604 -22.391 -16.516 1 55.69 345 GLY B N 1
ATOM 6935 C CA . GLY B 1 345 ? 4.008 -22.469 -16.891 1 55.69 345 GLY B CA 1
ATOM 6936 C C . GLY B 1 345 ? 4.574 -21.156 -17.391 1 55.69 345 GLY B C 1
ATOM 6937 O O . GLY B 1 345 ? 5.789 -20.984 -17.453 1 55.69 345 GLY B O 1
ATOM 6938 N N . ALA B 1 346 ? 3.648 -20.266 -17.656 1 56.56 346 ALA B N 1
ATOM 6939 C CA . ALA B 1 346 ? 4.156 -19 -18.172 1 56.56 346 ALA B CA 1
ATOM 6940 C C . ALA B 1 346 ? 4.863 -18.203 -17.078 1 56.56 346 ALA B C 1
ATOM 6942 O O . ALA B 1 346 ? 4.262 -17.875 -16.047 1 56.56 346 ALA B O 1
ATOM 6943 N N . GLY B 1 347 ? 6.105 -17.969 -17.219 1 57.44 347 GLY B N 1
ATOM 6944 C CA . GLY B 1 347 ? 6.898 -17.188 -16.281 1 57.44 347 GLY B CA 1
ATOM 6945 C C . GLY B 1 347 ? 7.352 -17.984 -15.078 1 57.44 347 GLY B C 1
ATOM 6946 O O . GLY B 1 347 ? 7.789 -17.422 -14.078 1 57.44 347 GLY B O 1
ATOM 6947 N N . GLY B 1 348 ? 7.051 -19.234 -15.109 1 60.41 348 GLY B N 1
ATOM 6948 C CA . GLY B 1 348 ? 7.469 -20.062 -13.992 1 60.41 348 GLY B CA 1
ATOM 6949 C C . GLY B 1 348 ? 6.359 -20.312 -12.984 1 60.41 348 GLY B C 1
ATOM 6950 O O . GLY B 1 348 ? 5.195 -20.016 -13.25 1 60.41 348 GLY B O 1
ATOM 6951 N N . GLY B 1 349 ? 6.613 -21.062 -11.93 1 51.59 349 GLY B N 1
ATOM 6952 C CA . GLY B 1 349 ? 5.703 -21.297 -10.812 1 51.59 349 GLY B CA 1
ATOM 6953 C C . GLY B 1 349 ? 4.953 -22.609 -10.922 1 51.59 349 GLY B C 1
ATOM 6954 O O . GLY B 1 349 ? 4.16 -22.953 -10.039 1 51.59 349 GLY B O 1
ATOM 6955 N N . LYS B 1 350 ? 5.191 -23.203 -12.031 1 52.81 350 LYS B N 1
ATOM 6956 C CA . LYS B 1 350 ? 4.551 -24.516 -12.164 1 52.81 350 LYS B CA 1
ATOM 6957 C C . LYS B 1 350 ? 4.934 -25.438 -11.016 1 52.81 350 LYS B C 1
ATOM 6959 O O . LYS B 1 350 ? 6.113 -25.562 -10.68 1 52.81 350 LYS B O 1
ATOM 6964 N N . GLY B 1 351 ? 4.008 -25.938 -10.391 1 53.91 351 GLY B N 1
ATOM 6965 C CA . GLY B 1 351 ? 4.273 -26.875 -9.32 1 53.91 351 GLY B CA 1
ATOM 6966 C C . GLY B 1 351 ? 4.395 -26.234 -7.957 1 53.91 351 GLY B C 1
ATOM 6967 O O . GLY B 1 351 ? 4.66 -26.906 -6.961 1 53.91 351 GLY B O 1
ATOM 6968 N N . ASP B 1 352 ? 4.223 -24.984 -7.977 1 63.16 352 ASP B N 1
ATOM 6969 C CA . ASP B 1 352 ? 4.371 -24.328 -6.684 1 63.16 352 ASP B CA 1
ATOM 6970 C C . ASP B 1 352 ? 3.303 -24.797 -5.699 1 63.16 352 ASP B C 1
ATOM 6972 O O . ASP B 1 352 ? 3.613 -25.141 -4.559 1 63.16 352 ASP B O 1
ATOM 6976 N N . LEU B 1 353 ? 2.018 -24.734 -6.168 1 54.25 353 LEU B N 1
ATOM 6977 C CA . LEU B 1 353 ? 0.906 -25.141 -5.312 1 54.25 353 LEU B CA 1
ATOM 6978 C C . LEU B 1 353 ? 0.285 -26.438 -5.812 1 54.25 353 LEU B C 1
ATOM 6980 O O . LEU B 1 353 ? -0.174 -27.266 -5.012 1 54.25 353 LEU B O 1
ATOM 6984 N N . ASP B 1 354 ? 0.021 -26.453 -7.242 1 55.12 354 ASP B N 1
ATOM 6985 C CA . ASP B 1 354 ? -0.592 -27.656 -7.828 1 55.12 354 ASP B CA 1
ATOM 6986 C C . ASP B 1 354 ? 0.329 -28.297 -8.859 1 55.12 354 ASP B C 1
ATOM 6988 O O . ASP B 1 354 ? 1.117 -27.594 -9.508 1 55.12 354 ASP B O 1
ATOM 6992 N N . GLN B 1 355 ? 0.714 -29.516 -8.766 1 43.72 355 GLN B N 1
ATOM 6993 C CA . GLN B 1 355 ? 1.455 -30.203 -9.812 1 43.72 355 GLN B CA 1
ATOM 6994 C C . GLN B 1 355 ? 0.528 -30.641 -10.938 1 43.72 355 GLN B C 1
ATOM 6996 O O . GLN B 1 355 ? -0.413 -31.406 -10.719 1 43.72 355 GLN B O 1
ATOM 7001 N N . ARG B 1 356 ? 0.087 -29.75 -11.773 1 43.12 356 ARG B N 1
ATOM 7002 C CA . ARG B 1 356 ? -0.645 -30.312 -12.906 1 43.12 356 ARG B CA 1
ATOM 7003 C C . ARG B 1 356 ? 0.282 -31.109 -13.82 1 43.12 356 ARG B C 1
ATOM 7005 O O . ARG B 1 356 ? 1.38 -30.656 -14.148 1 43.12 356 ARG B O 1
ATOM 7012 N N . GLU B 1 357 ? 0.053 -32.312 -13.781 1 39.16 357 GLU B N 1
ATOM 7013 C CA . GLU B 1 357 ? 0.744 -33.156 -14.734 1 39.16 357 GLU B CA 1
ATOM 7014 C C . GLU B 1 357 ? 0.394 -32.781 -16.172 1 39.16 357 GLU B C 1
ATOM 7016 O O . GLU B 1 357 ? -0.765 -32.875 -16.578 1 39.16 357 GLU B O 1
ATOM 7021 N N . GLU B 1 358 ? 0.78 -31.75 -16.672 1 41.84 358 GLU B N 1
ATOM 7022 C CA . GLU B 1 358 ? 0.643 -31.484 -18.109 1 41.84 358 GLU B CA 1
ATOM 7023 C C . GLU B 1 358 ? 1.685 -32.25 -18.906 1 41.84 358 GLU B C 1
ATOM 7025 O O . GLU B 1 358 ? 2.797 -32.5 -18.438 1 41.84 358 GLU B O 1
ATOM 7030 N N . LEU B 1 359 ? 1.114 -33.062 -19.797 1 39.25 359 LEU B N 1
ATOM 7031 C CA . LEU B 1 359 ? 2.014 -33.719 -20.75 1 39.25 359 LEU B CA 1
ATOM 7032 C C . LEU B 1 359 ? 2.613 -32.688 -21.719 1 39.25 359 LEU B C 1
ATOM 7034 O O . LEU B 1 359 ? 1.881 -31.984 -22.406 1 39.25 359 LEU B O 1
ATOM 7038 N N . ASP B 1 360 ? 3.744 -32.312 -21.609 1 40.72 360 ASP B N 1
ATOM 7039 C CA . ASP B 1 360 ? 4.496 -31.531 -22.578 1 40.72 360 ASP B CA 1
ATOM 7040 C C . ASP B 1 360 ? 4.547 -32.25 -23.938 1 40.72 360 ASP B C 1
ATOM 7042 O O . ASP B 1 360 ? 5.125 -33.312 -24.047 1 40.72 360 ASP B O 1
ATOM 7046 N N . THR B 1 361 ? 3.701 -31.875 -24.812 1 43.88 361 THR B N 1
ATOM 7047 C CA . THR B 1 361 ? 3.594 -32.5 -26.125 1 43.88 361 THR B CA 1
ATOM 7048 C C . THR B 1 361 ? 4.812 -32.188 -26.984 1 43.88 361 THR B C 1
ATOM 7050 O O . THR B 1 361 ? 4.902 -32.625 -28.141 1 43.88 361 THR B O 1
ATOM 7053 N N . GLY B 1 362 ? 5.656 -31.359 -26.562 1 43.94 362 GLY B N 1
ATOM 7054 C CA . GLY B 1 362 ? 6.84 -31.125 -27.375 1 43.94 362 GLY B CA 1
ATOM 7055 C C . GLY B 1 362 ? 7.66 -32.375 -27.625 1 43.94 362 GLY B C 1
ATOM 7056 O O . GLY B 1 362 ? 8.539 -32.375 -28.484 1 43.94 362 GLY B O 1
ATOM 7057 N N . ASP B 1 363 ? 7.629 -33.375 -26.828 1 43.47 363 ASP B N 1
ATOM 7058 C CA . ASP B 1 363 ? 8.344 -34.625 -27.109 1 43.47 363 ASP B CA 1
ATOM 7059 C C . ASP B 1 363 ? 7.48 -35.562 -27.922 1 43.47 363 ASP B C 1
ATOM 7061 O O . ASP B 1 363 ? 6.641 -36.281 -27.359 1 43.47 363 ASP B O 1
ATOM 7065 N N . VAL B 1 364 ? 7.488 -35.438 -29.188 1 51.62 364 VAL B N 1
ATOM 7066 C CA . VAL B 1 364 ? 6.797 -36.219 -30.203 1 51.62 364 VAL B CA 1
ATOM 7067 C C . VAL B 1 364 ? 6.887 -37.688 -29.859 1 51.62 364 VAL B C 1
ATOM 7069 O O . VAL B 1 364 ? 5.93 -38.438 -30.062 1 51.62 364 VAL B O 1
ATOM 7072 N N . ALA B 1 365 ? 7.984 -38.031 -29.219 1 53.94 365 ALA B N 1
ATOM 7073 C CA . ALA B 1 365 ? 8.188 -39.438 -28.875 1 53.94 365 ALA B CA 1
ATOM 7074 C C . ALA B 1 365 ? 7.266 -39.875 -27.75 1 53.94 365 ALA B C 1
ATOM 7076 O O . ALA B 1 365 ? 6.707 -40.969 -27.781 1 53.94 365 ALA B O 1
ATOM 7077 N N . GLN B 1 366 ? 6.984 -39 -26.859 1 55 366 GLN B N 1
ATOM 7078 C CA . GLN B 1 366 ? 6.121 -39.344 -25.734 1 55 366 GLN B CA 1
ATOM 7079 C C . GLN B 1 366 ? 4.648 -39.312 -26.141 1 55 366 GLN B C 1
ATOM 7081 O O . GLN B 1 366 ? 3.861 -40.156 -25.703 1 55 366 GLN B O 1
ATOM 7086 N N . VAL B 1 367 ? 4.34 -38.406 -27.031 1 61.69 367 VAL B N 1
ATOM 7087 C CA . VAL B 1 367 ? 2.982 -38.375 -27.562 1 61.69 367 VAL B CA 1
ATOM 7088 C C . VAL B 1 367 ? 2.748 -39.594 -28.453 1 61.69 367 VAL B C 1
ATOM 7090 O O . VAL B 1 367 ? 1.667 -40.188 -28.422 1 61.69 367 VAL B O 1
ATOM 7093 N N . GLY B 1 368 ? 3.82 -39.906 -29.125 1 60.56 368 GLY B N 1
ATOM 7094 C CA . GLY B 1 368 ? 3.752 -41.125 -29.906 1 60.56 368 GLY B CA 1
ATOM 7095 C C . GLY B 1 368 ? 3.529 -42.375 -29.062 1 60.56 368 GLY B C 1
ATOM 7096 O O . GLY B 1 368 ? 2.701 -43.219 -29.406 1 60.56 368 GLY B O 1
ATOM 7097 N N . LYS B 1 369 ? 4.168 -42.406 -27.938 1 63.16 369 LYS B N 1
ATOM 7098 C CA . LYS B 1 369 ? 3.996 -43.531 -27.031 1 63.16 369 LYS B CA 1
ATOM 7099 C C . LYS B 1 369 ? 2.609 -43.5 -26.391 1 63.16 369 LYS B C 1
ATOM 7101 O O . LYS B 1 369 ? 1.992 -44.562 -26.188 1 63.16 369 LYS B O 1
ATOM 7106 N N . LEU B 1 370 ? 2.119 -42.344 -26.172 1 64.12 370 LEU B N 1
ATOM 7107 C CA . LEU B 1 370 ? 0.776 -42.188 -25.625 1 64.12 370 LEU B CA 1
ATOM 7108 C C . LEU B 1 370 ? -0.28 -42.562 -26.641 1 64.12 370 LEU B C 1
ATOM 7110 O O . LEU B 1 370 ? -1.255 -43.25 -26.297 1 64.12 370 LEU B O 1
ATOM 7114 N N . MET B 1 371 ? -0.024 -42.188 -27.828 1 66.81 371 MET B N 1
ATOM 7115 C CA . MET B 1 371 ? -0.933 -42.562 -28.906 1 66.81 371 MET B CA 1
ATOM 7116 C C . MET B 1 371 ? -0.95 -44.094 -29.078 1 66.81 371 MET B C 1
ATOM 7118 O O . MET B 1 371 ? -2.01 -44.688 -29.281 1 66.81 371 MET B O 1
ATOM 7122 N N . GLU B 1 372 ? 0.223 -44.688 -28.922 1 67.38 372 GLU B N 1
ATOM 7123 C CA . GLU B 1 372 ? 0.329 -46.156 -29.016 1 67.38 372 GLU B CA 1
ATOM 7124 C C . GLU B 1 372 ? -0.353 -46.812 -27.828 1 67.38 372 GLU B C 1
ATOM 7126 O O . GLU B 1 372 ? -1.035 -47.844 -28 1 67.38 372 GLU B O 1
ATOM 7131 N N . LEU B 1 373 ? -0.286 -46.156 -26.734 1 66.44 373 LEU B N 1
ATOM 7132 C CA . LEU B 1 373 ? -0.922 -46.719 -25.531 1 66.44 373 LEU B CA 1
ATOM 7133 C C . LEU B 1 373 ? -2.438 -46.562 -25.609 1 66.44 373 LEU B C 1
ATOM 7135 O O . LEU B 1 373 ? -3.178 -47.438 -25.188 1 66.44 373 LEU B O 1
ATOM 7139 N N . CYS B 1 374 ? -2.852 -45.438 -26.109 1 67.56 374 CYS B N 1
ATOM 7140 C CA . CYS B 1 374 ? -4.281 -45.25 -26.328 1 67.56 374 CYS B CA 1
ATOM 7141 C C . CYS B 1 374 ? -4.824 -46.25 -27.344 1 67.56 374 CYS B C 1
ATOM 7143 O O . CYS B 1 374 ? -5.902 -46.812 -27.141 1 67.56 374 CYS B O 1
ATOM 7145 N N . ALA B 1 375 ? -4.047 -46.438 -28.375 1 69.25 375 ALA B N 1
ATOM 7146 C CA . ALA B 1 375 ? -4.441 -47.375 -29.406 1 69.25 375 ALA B CA 1
ATOM 7147 C C . ALA B 1 375 ? -4.527 -48.812 -28.844 1 69.25 375 ALA B C 1
ATOM 7149 O O . ALA B 1 375 ? -5.395 -49.594 -29.234 1 69.25 375 ALA B O 1
ATOM 7150 N N . ASN B 1 376 ? -3.768 -49.031 -27.797 1 67.12 376 ASN B N 1
ATOM 7151 C CA . ASN B 1 376 ? -3.746 -50.375 -27.234 1 67.12 376 ASN B CA 1
ATOM 7152 C C . ASN B 1 376 ? -4.762 -50.531 -26.109 1 67.12 376 ASN B C 1
ATOM 7154 O O . ASN B 1 376 ? -5.234 -51.625 -25.828 1 67.12 376 ASN B O 1
ATOM 7158 N N . SER B 1 377 ? -5.137 -49.375 -25.516 1 64.94 377 SER B N 1
ATOM 7159 C CA . SER B 1 377 ? -5.945 -49.469 -24.297 1 64.94 377 SER B CA 1
ATOM 7160 C C . SER B 1 377 ? -7.406 -49.125 -24.594 1 64.94 377 SER B C 1
ATOM 7162 O O . SER B 1 377 ? -8.297 -49.5 -23.812 1 64.94 377 SER B O 1
ATOM 7164 N N . ILE B 1 378 ? -7.637 -48.344 -25.641 1 66 378 ILE B N 1
ATOM 7165 C CA . ILE B 1 378 ? -9 -47.969 -26 1 66 378 ILE B CA 1
ATOM 7166 C C . ILE B 1 378 ? -9.516 -48.875 -27.109 1 66 378 ILE B C 1
ATOM 7168 O O . ILE B 1 378 ? -9.016 -48.844 -28.25 1 66 378 ILE B O 1
ATOM 7172 N N . LYS B 1 379 ? -10.367 -49.688 -26.609 1 71.19 379 LYS B N 1
ATOM 7173 C CA . LYS B 1 379 ? -10.891 -50.688 -27.516 1 71.19 379 LYS B CA 1
ATOM 7174 C C . LYS B 1 379 ? -11.945 -50.125 -28.453 1 71.19 379 LYS B C 1
ATOM 7176 O O . LYS B 1 379 ? -12.117 -50.562 -29.578 1 71.19 379 LYS B O 1
ATOM 7181 N N . ASP B 1 380 ? -12.703 -49.094 -27.922 1 66.19 380 ASP B N 1
ATOM 7182 C CA . ASP B 1 380 ? -13.727 -48.469 -28.75 1 66.19 380 ASP B CA 1
ATOM 7183 C C . ASP B 1 380 ? -13.094 -47.625 -29.844 1 66.19 380 ASP B C 1
ATOM 7185 O O . ASP B 1 380 ? -12.406 -46.625 -29.547 1 66.19 380 ASP B O 1
ATOM 7189 N N . GLU B 1 381 ? -13.242 -48.031 -30.969 1 71.44 381 GLU B N 1
ATOM 7190 C CA . GLU B 1 381 ? -12.594 -47.438 -32.125 1 71.44 381 GLU B CA 1
ATOM 7191 C C . GLU B 1 381 ? -12.992 -46 -32.312 1 71.44 381 GLU B C 1
ATOM 7193 O O . GLU B 1 381 ? -12.164 -45.156 -32.688 1 71.44 381 GLU B O 1
ATOM 7198 N N . GLU B 1 382 ? -14.219 -45.625 -32.062 1 68.88 382 GLU B N 1
ATOM 7199 C CA . GLU B 1 382 ? -14.672 -44.25 -32.188 1 68.88 382 GLU B CA 1
ATOM 7200 C C . GLU B 1 382 ? -14.039 -43.344 -31.141 1 68.88 382 GLU B C 1
ATOM 7202 O O . GLU B 1 382 ? -13.609 -42.25 -31.453 1 68.88 382 GLU B O 1
ATOM 7207 N N . LEU B 1 383 ? -14.023 -43.812 -29.969 1 65.56 383 LEU B N 1
ATOM 7208 C CA . LEU B 1 383 ? -13.398 -43.094 -28.875 1 65.56 383 LEU B CA 1
ATOM 7209 C C . LEU B 1 383 ? -11.898 -42.938 -29.109 1 65.56 383 LEU B C 1
ATOM 7211 O O . LEU B 1 383 ? -11.32 -41.875 -28.859 1 65.56 383 LEU B O 1
ATOM 7215 N N . LEU B 1 384 ? -11.32 -44.031 -29.578 1 71 384 LEU B N 1
ATOM 7216 C CA . LEU B 1 384 ? -9.891 -44 -29.891 1 71 384 LEU B CA 1
ATOM 7217 C C . LEU B 1 384 ? -9.594 -42.969 -30.969 1 71 384 LEU B C 1
ATOM 7219 O O . LEU B 1 384 ? -8.625 -42.219 -30.859 1 71 384 LEU B O 1
ATOM 7223 N N . SER B 1 385 ? -10.383 -42.969 -31.969 1 72.38 385 SER B N 1
ATOM 7224 C CA . SER B 1 385 ? -10.195 -42 -33.062 1 72.38 385 SER B CA 1
ATOM 7225 C C . SER B 1 385 ? -10.305 -40.562 -32.531 1 72.38 385 SER B C 1
ATOM 7227 O O . SER B 1 385 ? -9.531 -39.688 -32.969 1 72.38 385 SER B O 1
ATOM 7229 N N . LYS B 1 386 ? -11.141 -40.25 -31.625 1 68.25 386 LYS B N 1
ATOM 7230 C CA . LYS B 1 386 ? -11.336 -38.938 -31.062 1 68.25 386 LYS B CA 1
ATOM 7231 C C . LYS B 1 386 ? -10.156 -38.531 -30.172 1 68.25 386 LYS B C 1
ATOM 7233 O O . LYS B 1 386 ? -9.695 -37.375 -30.234 1 68.25 386 LYS B O 1
ATOM 7238 N N . VAL B 1 387 ? -9.719 -39.531 -29.484 1 67.31 387 VAL B N 1
ATOM 7239 C CA . VAL B 1 387 ? -8.586 -39.281 -28.594 1 67.31 387 VAL B CA 1
ATOM 7240 C C . VAL B 1 387 ? -7.32 -39.062 -29.422 1 67.31 387 VAL B C 1
ATOM 7242 O O . VAL B 1 387 ? -6.559 -38.125 -29.156 1 67.31 387 VAL B O 1
ATOM 7245 N N . LEU B 1 388 ? -7.188 -39.906 -30.422 1 69.06 388 LEU B N 1
ATOM 7246 C CA . LEU B 1 388 ? -6.004 -39.781 -31.266 1 69.06 388 LEU B CA 1
ATOM 7247 C C . LEU B 1 388 ? -6.047 -38.469 -32.062 1 69.06 388 LEU B C 1
ATOM 7249 O O . LEU B 1 388 ? -5.016 -37.812 -32.25 1 69.06 388 LEU B O 1
ATOM 7253 N N . ALA B 1 389 ? -7.156 -38.062 -32.438 1 67.69 389 ALA B N 1
ATOM 7254 C CA . ALA B 1 389 ? -7.301 -36.812 -33.156 1 67.69 389 ALA B CA 1
ATOM 7255 C C . ALA B 1 389 ? -6.949 -35.625 -32.25 1 67.69 389 ALA B C 1
ATOM 7257 O O . ALA B 1 389 ? -6.301 -34.656 -32.688 1 67.69 389 ALA B O 1
ATOM 7258 N N . ARG B 1 390 ? -7.289 -35.75 -31 1 63.81 390 ARG B N 1
ATOM 7259 C CA . ARG B 1 390 ? -6.98 -34.688 -30.047 1 63.81 390 ARG B CA 1
ATOM 7260 C C . ARG B 1 390 ? -5.488 -34.656 -29.75 1 63.81 390 ARG B C 1
ATOM 7262 O O . ARG B 1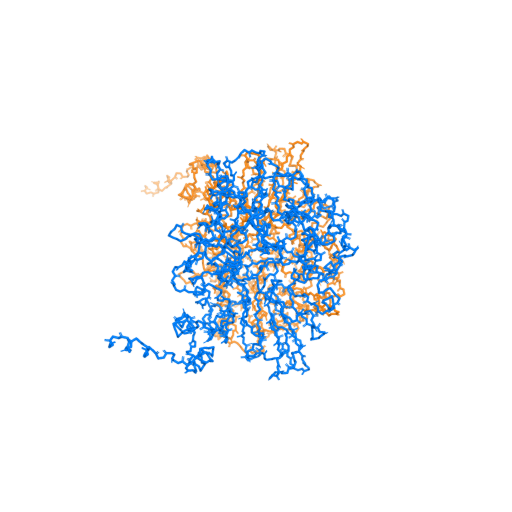 390 ? -4.906 -33.562 -29.641 1 63.81 390 ARG B O 1
ATOM 7269 N N . LEU B 1 391 ? -4.965 -35.844 -29.641 1 63.88 391 LEU B N 1
ATOM 7270 C CA . LEU B 1 391 ? -3.529 -35.938 -29.391 1 63.88 391 LEU B CA 1
ATOM 7271 C C . LEU B 1 391 ? -2.74 -35.469 -30.609 1 63.88 391 LEU B C 1
ATOM 7273 O O . LEU B 1 391 ? -1.727 -34.781 -30.469 1 63.88 391 LEU B O 1
ATOM 7277 N N . GLN B 1 392 ? -3.254 -35.875 -31.75 1 63.84 392 GLN B N 1
ATOM 7278 C CA . GLN B 1 392 ? -2.609 -35.438 -33 1 63.84 392 GLN B CA 1
ATOM 7279 C C . GLN B 1 392 ? -2.688 -33.938 -33.156 1 63.84 392 GLN B C 1
ATOM 7281 O O . GLN B 1 392 ? -1.732 -33.312 -33.625 1 63.84 392 GLN B O 1
ATOM 7286 N N . LYS B 1 393 ? -3.818 -33.406 -32.781 1 62.88 393 LYS B N 1
ATOM 7287 C CA . LYS B 1 393 ? -3.979 -31.969 -32.875 1 62.88 393 LYS B CA 1
ATOM 7288 C C . LYS B 1 393 ? -3.037 -31.25 -31.938 1 62.88 393 LYS B C 1
ATOM 7290 O O . LYS B 1 393 ? -2.561 -30.156 -32.219 1 62.88 393 LYS B O 1
ATOM 7295 N N . SER B 1 394 ? -2.82 -31.938 -30.875 1 56.38 394 SER B N 1
ATOM 7296 C CA . SER B 1 394 ? -1.925 -31.344 -29.891 1 56.38 394 SER B CA 1
ATOM 7297 C C . SER B 1 394 ? -0.478 -31.375 -30.375 1 56.38 394 SER B C 1
ATOM 7299 O O . SER B 1 394 ? 0.367 -30.641 -29.859 1 56.38 394 SER B O 1
ATOM 7301 N N . LEU B 1 395 ? -0.221 -32.344 -31.266 1 53.5 395 LEU B N 1
ATOM 7302 C CA . LEU B 1 395 ? 1.104 -32.438 -31.859 1 53.5 395 LEU B CA 1
ATOM 7303 C C . LEU B 1 395 ? 1.307 -31.391 -32.938 1 53.5 395 LEU B C 1
ATOM 7305 O O . LEU B 1 395 ? 2.422 -31.203 -33.438 1 53.5 395 LEU B O 1
ATOM 7309 N N . GLU B 1 396 ? 0.254 -30.797 -33.469 1 53.44 396 GLU B N 1
ATOM 7310 C CA . GLU B 1 396 ? 0.464 -29.766 -34.469 1 53.44 396 GLU B CA 1
ATOM 7311 C C . GLU B 1 396 ? 1.259 -28.594 -33.906 1 53.44 396 GLU B C 1
ATOM 7313 O O . GLU B 1 396 ? 1.13 -28.266 -32.719 1 53.44 396 GLU B O 1
ATOM 7318 N N . PRO B 1 397 ? 2.26 -28.203 -34.688 1 46.12 397 PRO B N 1
ATOM 7319 C CA . PRO B 1 397 ? 3.066 -27.062 -34.25 1 46.12 397 PRO B CA 1
ATOM 7320 C C . PRO B 1 397 ? 2.215 -25.891 -33.781 1 46.12 397 PRO B C 1
ATOM 7322 O O . PRO B 1 397 ? 1.245 -25.5 -34.438 1 46.12 397 PRO B O 1
ATOM 7325 N N . GLY B 1 398 ? 2.316 -25.422 -32.5 1 45.22 398 GLY B N 1
ATOM 7326 C CA . GLY B 1 398 ? 1.62 -24.297 -31.891 1 45.22 398 GLY B CA 1
ATOM 7327 C C . GLY B 1 398 ? 0.65 -24.719 -30.797 1 45.22 398 GLY B C 1
ATOM 7328 O O . GLY B 1 398 ? 0.112 -23.875 -30.078 1 45.22 398 GLY B O 1
ATOM 7329 N N . GLN B 1 399 ? 0.077 -25.969 -30.922 1 45.41 399 GLN B N 1
ATOM 7330 C CA . GLN B 1 399 ? -0.914 -26.375 -29.922 1 45.41 399 GLN B CA 1
ATOM 7331 C C . GLN B 1 399 ? -0.274 -27.203 -28.828 1 45.41 399 GLN B C 1
ATOM 7333 O O . GLN B 1 399 ? 0.046 -28.375 -29.031 1 45.41 399 GLN B O 1
ATOM 7338 N N . GLY B 1 400 ? 0.742 -26.688 -28.203 1 42.94 400 GLY B N 1
ATOM 7339 C CA . GLY B 1 400 ? 1.745 -27.297 -27.344 1 42.94 400 GLY B CA 1
ATOM 7340 C C . GLY B 1 400 ? 1.155 -28.25 -26.312 1 42.94 400 GLY B C 1
ATOM 7341 O O . GLY B 1 400 ? 1.69 -29.344 -26.094 1 42.94 400 GLY B O 1
ATOM 7342 N N . ASN B 1 401 ? 0.511 -27.859 -25.234 1 46.91 401 ASN B N 1
ATOM 7343 C CA . ASN B 1 401 ? 0.284 -28.625 -24.016 1 46.91 401 ASN B CA 1
ATOM 7344 C C . ASN B 1 401 ? -1.129 -29.203 -23.969 1 46.91 401 ASN B C 1
ATOM 7346 O O . ASN B 1 401 ? -2.08 -28.562 -24.422 1 46.91 401 ASN B O 1
ATOM 7350 N N . ILE B 1 402 ? -1.358 -30.594 -23.969 1 46.12 402 ILE B N 1
ATOM 7351 C CA . ILE B 1 402 ? -2.65 -31.234 -23.719 1 46.12 402 ILE B CA 1
ATOM 7352 C C . ILE B 1 402 ? -2.99 -31.125 -22.234 1 46.12 402 ILE B C 1
ATOM 7354 O O . ILE B 1 402 ? -2.232 -31.594 -21.375 1 46.12 402 ILE B O 1
ATOM 7358 N N . ASP B 1 403 ? -3.879 -30.312 -21.906 1 44.34 403 ASP B N 1
ATOM 7359 C CA . ASP B 1 403 ? -4.438 -30.25 -20.562 1 44.34 403 ASP B CA 1
ATOM 7360 C C . ASP B 1 403 ? -5.133 -31.562 -20.203 1 44.34 403 ASP B C 1
ATOM 7362 O O . ASP B 1 403 ? -6.141 -31.938 -20.812 1 44.34 403 ASP B O 1
ATOM 7366 N N . LEU B 1 404 ? -4.473 -32.594 -19.578 1 41.5 404 LEU B N 1
ATOM 7367 C CA . LEU B 1 404 ? -5.035 -33.906 -19.25 1 41.5 404 LEU B CA 1
ATOM 7368 C C . LEU B 1 404 ? -6.051 -33.781 -18.125 1 41.5 404 LEU B C 1
ATOM 7370 O O . LEU B 1 404 ? -6.629 -34.781 -17.688 1 41.5 404 LEU B O 1
ATOM 7374 N N . GLY B 1 405 ? -6.641 -32.844 -17.828 1 38.88 405 GLY B N 1
ATOM 7375 C CA . GLY B 1 405 ? -7.672 -32.625 -16.828 1 38.88 405 GLY B CA 1
ATOM 7376 C C . GLY B 1 405 ? -7.457 -33.5 -15.586 1 38.88 405 GLY B C 1
ATOM 7377 O O . GLY B 1 405 ? -6.469 -34.219 -15.484 1 38.88 405 GLY B O 1
ATOM 7378 N N . LEU B 1 406 ? -8.344 -33.438 -14.398 1 35.88 406 LEU B N 1
ATOM 7379 C CA . LEU B 1 406 ? -8.406 -33.969 -13.039 1 35.88 406 LEU B CA 1
ATOM 7380 C C . LEU B 1 406 ? -8.406 -35.469 -13.031 1 35.88 406 LEU B C 1
ATOM 7382 O O . LEU B 1 406 ? -8.438 -36.094 -11.961 1 35.88 406 LEU B O 1
ATOM 7386 N N . CYS B 1 407 ? -8.555 -36.188 -14.094 1 33.06 407 CYS B N 1
ATOM 7387 C CA . CYS B 1 407 ? -9 -37.562 -13.922 1 33.06 407 CYS B CA 1
ATOM 7388 C C . CYS B 1 407 ? -7.828 -38.469 -13.602 1 33.06 407 CYS B C 1
ATOM 7390 O O . CYS B 1 407 ? -7.996 -39.688 -13.484 1 33.06 407 CYS B O 1
ATOM 7392 N N . LEU B 1 408 ? -6.688 -37.875 -13.562 1 37.31 408 LEU B N 1
ATOM 7393 C CA . LEU B 1 408 ? -5.59 -38.844 -13.453 1 37.31 408 LEU B CA 1
ATOM 7394 C C . LEU B 1 408 ? -5.5 -39.406 -12.047 1 37.31 408 LEU B C 1
ATOM 7396 O O . LEU B 1 408 ? -4.578 -40.156 -11.734 1 37.31 408 LEU B O 1
ATOM 7400 N N . GLN B 1 409 ? -6.277 -39 -11.094 1 33.62 409 GLN B N 1
ATOM 7401 C CA . GLN B 1 409 ? -5.852 -39.344 -9.742 1 33.62 409 GLN B CA 1
ATOM 7402 C C . GLN B 1 409 ? -6.078 -40.844 -9.461 1 33.62 409 GLN B C 1
ATOM 7404 O O . GLN B 1 409 ? -5.789 -41.312 -8.359 1 33.62 409 GLN B O 1
ATOM 7409 N N . LYS B 1 410 ? -6.898 -41.594 -10.297 1 33.88 410 LYS B N 1
ATOM 7410 C CA . LYS B 1 410 ? -7.297 -42.781 -9.578 1 33.88 410 LYS B CA 1
ATOM 7411 C C . LYS B 1 410 ? -6.09 -43.656 -9.25 1 33.88 410 LYS B C 1
ATOM 7413 O O . LYS B 1 410 ? -5.961 -44.156 -8.125 1 33.88 410 LYS B O 1
ATOM 7418 N N . ASP B 1 411 ? -5.609 -44.562 -10.203 1 33.41 411 ASP B N 1
ATOM 7419 C CA . ASP B 1 411 ? -5.137 -45.938 -9.914 1 33.41 411 ASP B CA 1
ATOM 7420 C C . ASP B 1 411 ? -3.635 -45.938 -9.641 1 33.41 411 ASP B C 1
ATOM 7422 O O . ASP B 1 411 ? -2.828 -45.969 -10.57 1 33.41 411 ASP B O 1
ATOM 7426 N N . SER B 1 412 ? -3.219 -45.25 -8.664 1 33.94 412 SER B N 1
ATOM 7427 C CA . SER B 1 412 ? -1.784 -45.188 -8.406 1 33.94 412 SER B CA 1
ATOM 7428 C C . SER B 1 412 ? -1.228 -46.562 -8.07 1 33.94 412 SER B C 1
ATOM 7430 O O . SER B 1 412 ? -0.105 -46.688 -7.57 1 33.94 412 SER B O 1
ATOM 7432 N N . GLN B 1 413 ? -1.916 -47.688 -8.125 1 30.97 413 GLN B N 1
ATOM 7433 C CA . GLN B 1 413 ? -1.15 -48.781 -7.543 1 30.97 413 GLN B CA 1
ATOM 7434 C C . GLN B 1 413 ? 0.134 -49.031 -8.328 1 30.97 413 GLN B C 1
ATOM 7436 O O . GLN B 1 413 ? 1.052 -49.688 -7.832 1 30.97 413 GLN B O 1
ATOM 7441 N N . ASP B 1 414 ? 0.074 -49.281 -9.672 1 31.42 414 ASP B N 1
ATOM 7442 C CA . ASP B 1 414 ? 1.167 -49.969 -10.344 1 31.42 414 ASP B CA 1
ATOM 7443 C C . ASP B 1 414 ? 2.342 -49.031 -10.602 1 31.42 414 ASP B C 1
ATOM 7445 O O . ASP B 1 414 ? 2.189 -47.812 -10.547 1 31.42 414 ASP B O 1
ATOM 7449 N N . SER B 1 415 ? 3.545 -49.531 -11.25 1 32.03 415 SER B N 1
ATOM 7450 C CA . SER B 1 415 ? 4.887 -49.031 -11.531 1 32.03 415 SER B CA 1
ATOM 7451 C C . SER B 1 415 ? 4.84 -47.656 -12.172 1 32.03 415 SER B C 1
ATOM 7453 O O . SER B 1 415 ? 3.857 -47.312 -12.828 1 32.03 415 SER B O 1
ATOM 7455 N N . GLU B 1 416 ? 5.867 -46.781 -11.914 1 36.5 416 GLU B N 1
ATOM 7456 C CA . GLU B 1 416 ? 6.051 -45.344 -12.078 1 36.5 416 GLU B CA 1
ATOM 7457 C C . GLU B 1 416 ? 5.656 -44.906 -13.484 1 36.5 416 GLU B C 1
ATOM 7459 O O . GLU B 1 416 ? 5.02 -43.844 -13.648 1 36.5 416 GLU B O 1
ATOM 7464 N N . ASP B 1 417 ? 6.262 -45.531 -14.555 1 37.56 417 ASP B N 1
ATOM 7465 C CA . ASP B 1 417 ? 6.309 -45.125 -15.961 1 37.56 417 ASP B CA 1
ATOM 7466 C C . ASP B 1 417 ? 4.957 -45.344 -16.641 1 37.56 417 ASP B C 1
ATOM 7468 O O . ASP B 1 417 ? 4.539 -44.531 -17.469 1 37.56 417 ASP B O 1
ATOM 7472 N N . ASP B 1 418 ? 4.359 -46.562 -16.516 1 37.38 418 ASP B N 1
ATOM 7473 C CA . ASP B 1 418 ? 3.24 -47.125 -17.266 1 37.38 418 ASP B CA 1
ATOM 7474 C C . ASP B 1 418 ? 1.913 -46.531 -16.797 1 37.38 418 ASP B C 1
ATOM 7476 O O . ASP B 1 418 ? 0.883 -46.719 -17.438 1 37.38 418 ASP B O 1
ATOM 7480 N N . LEU B 1 419 ? 1.838 -46.156 -15.555 1 41 419 LEU B N 1
ATOM 7481 C CA . LEU B 1 419 ? 0.615 -45.688 -14.914 1 41 419 LEU B CA 1
ATOM 7482 C C . LEU B 1 419 ? 0.207 -44.344 -15.461 1 41 419 LEU B C 1
ATOM 7484 O O . LEU B 1 419 ? -0.984 -44.062 -15.617 1 41 419 LEU B O 1
ATOM 7488 N N . THR B 1 420 ? 1.23 -43.531 -15.867 1 46.62 420 THR B N 1
ATOM 7489 C CA . THR B 1 420 ? 0.966 -42.188 -16.359 1 46.62 420 THR B CA 1
ATOM 7490 C C . THR B 1 420 ? 0.204 -42.219 -17.672 1 46.62 420 THR B C 1
ATOM 7492 O O . THR B 1 420 ? -0.728 -41.438 -17.875 1 46.62 420 THR B O 1
ATOM 7495 N N . LEU B 1 421 ? 0.559 -43.188 -18.5 1 45.34 421 LEU B N 1
ATOM 7496 C CA . LEU B 1 421 ? -0.048 -43.219 -19.828 1 45.34 421 LEU B CA 1
ATOM 7497 C C . LEU B 1 421 ? -1.459 -43.812 -19.766 1 45.34 421 LEU B C 1
ATOM 7499 O O . LEU B 1 421 ? -2.365 -43.312 -20.438 1 45.34 421 LEU B O 1
ATOM 7503 N N . GLN B 1 422 ? -1.666 -44.812 -18.906 1 46.12 422 GLN B N 1
ATOM 7504 C CA . GLN B 1 422 ? -2.988 -45.406 -18.797 1 46.12 422 GLN B CA 1
ATOM 7505 C C . GLN B 1 422 ? -3.986 -44.438 -18.172 1 46.12 422 GLN B C 1
ATOM 7507 O O . GLN B 1 422 ? -5.145 -44.375 -18.594 1 46.12 422 GLN B O 1
ATOM 7512 N N . THR B 1 423 ? -3.504 -43.719 -17.219 1 50.41 423 THR B N 1
ATOM 7513 C CA . THR B 1 423 ? -4.34 -42.688 -16.594 1 50.41 423 THR B CA 1
ATOM 7514 C C . THR B 1 423 ? -4.621 -41.562 -17.578 1 50.41 423 THR B C 1
ATOM 7516 O O . THR B 1 423 ? -5.73 -41.031 -17.625 1 50.41 423 THR B O 1
ATOM 7519 N N . LEU B 1 424 ? -3.643 -41.344 -18.391 1 52.34 424 LEU B N 1
ATOM 7520 C CA . LEU B 1 424 ? -3.814 -40.344 -19.453 1 52.34 424 LEU B CA 1
ATOM 7521 C C . LEU B 1 424 ? -4.828 -40.844 -20.484 1 52.34 424 LEU B C 1
ATOM 7523 O O . LEU B 1 424 ? -5.668 -40.062 -20.938 1 52.34 424 LEU B O 1
ATOM 7527 N N . VAL B 1 425 ? -4.766 -42.156 -20.797 1 55.09 425 VAL B N 1
ATOM 7528 C CA . VAL B 1 425 ? -5.711 -42.75 -21.75 1 55.09 425 VAL B CA 1
ATOM 7529 C C . VAL B 1 425 ? -7.117 -42.719 -21.156 1 55.09 425 VAL B C 1
ATOM 7531 O O . VAL B 1 425 ? -8.086 -42.406 -21.859 1 55.09 425 VAL B O 1
ATOM 7534 N N . SER B 1 426 ? -7.273 -42.844 -19.891 1 54.78 426 SER B N 1
ATOM 7535 C CA . SER B 1 426 ? -8.578 -42.812 -19.234 1 54.78 426 SER B CA 1
ATOM 7536 C C . SER B 1 426 ? -9.141 -41.406 -19.203 1 54.78 426 SER B C 1
ATOM 7538 O O . SER B 1 426 ? -10.336 -41.188 -19.406 1 54.78 426 SER B O 1
ATOM 7540 N N . VAL B 1 427 ? -8.289 -40.438 -19.016 1 54.16 427 VAL B N 1
ATOM 7541 C CA . VAL B 1 427 ? -8.711 -39.031 -18.984 1 54.16 427 VAL B CA 1
ATOM 7542 C C . VAL B 1 427 ? -9.109 -38.594 -20.391 1 54.16 427 VAL B C 1
ATOM 7544 O O . VAL B 1 427 ? -10.125 -37.906 -20.578 1 54.16 427 VAL B O 1
ATOM 7547 N N . LEU B 1 428 ? -8.305 -39.031 -21.328 1 54.72 428 LEU B N 1
ATOM 7548 C CA . LEU B 1 428 ? -8.617 -38.688 -22.719 1 54.72 428 LEU B CA 1
ATOM 7549 C C . LEU B 1 428 ? -9.883 -39.406 -23.188 1 54.72 428 LEU B C 1
ATOM 7551 O O . LEU B 1 428 ? -10.688 -38.812 -23.906 1 54.72 428 LEU B O 1
ATOM 7555 N N . LYS B 1 429 ? -10.109 -40.625 -22.734 1 54.06 429 LYS B N 1
ATOM 7556 C CA . LYS B 1 429 ? -11.344 -41.344 -22.984 1 54.06 429 LYS B CA 1
ATOM 7557 C C . LYS B 1 429 ? -12.547 -40.625 -22.375 1 54.06 429 LYS B C 1
ATOM 7559 O O . LYS B 1 429 ? -13.602 -40.531 -23 1 54.06 429 LYS B O 1
ATOM 7564 N N . PHE B 1 430 ? -12.438 -40.156 -21.219 1 49.81 430 PHE B N 1
ATOM 7565 C CA . PHE B 1 430 ? -13.5 -39.438 -20.531 1 49.81 430 PHE B CA 1
ATOM 7566 C C . PHE B 1 430 ? -13.812 -38.094 -21.234 1 49.81 430 PHE B C 1
ATOM 7568 O O . PHE B 1 430 ? -14.977 -37.75 -21.422 1 49.81 430 PHE B O 1
ATOM 7575 N N . GLN B 1 431 ? -12.797 -37.406 -21.656 1 50.31 431 GLN B N 1
ATOM 7576 C CA . GLN B 1 431 ? -12.984 -36.125 -22.359 1 50.31 431 GLN B CA 1
ATOM 7577 C C . GLN B 1 431 ? -13.641 -36.344 -23.719 1 50.31 431 GLN B C 1
ATOM 7579 O O . GLN B 1 431 ? -14.484 -35.562 -24.141 1 50.31 431 GLN B O 1
ATOM 7584 N N . ALA B 1 432 ? -13.266 -37.344 -24.453 1 48.22 432 ALA B N 1
ATOM 7585 C CA . ALA B 1 432 ? -13.797 -37.625 -25.781 1 48.22 432 ALA B CA 1
ATOM 7586 C C . ALA B 1 432 ? -15.211 -38.188 -25.688 1 48.22 432 ALA B C 1
ATOM 7588 O O . ALA B 1 432 ? -16.016 -38 -26.609 1 48.22 432 ALA B O 1
ATOM 7589 N N . SER B 1 433 ? -15.57 -38.938 -24.766 1 47 433 SER B N 1
ATOM 7590 C CA . SER B 1 433 ? -16.922 -39.469 -24.625 1 47 433 SER B CA 1
ATOM 7591 C C . SER B 1 433 ? -17.922 -38.375 -24.266 1 47 433 SER B C 1
ATOM 7593 O O . SER B 1 433 ? -19.125 -38.531 -24.5 1 47 433 SER B O 1
ATOM 7595 N N . ARG B 1 434 ? -17.641 -37.406 -23.484 1 43.12 434 ARG B N 1
ATOM 7596 C CA . ARG B 1 434 ? -18.547 -36.344 -23.078 1 43.12 434 ARG B CA 1
ATOM 7597 C C . ARG B 1 434 ? -18.688 -35.281 -24.172 1 43.12 434 ARG B C 1
ATOM 7599 O O . ARG B 1 434 ? -19.344 -34.25 -23.969 1 43.12 434 ARG B O 1
ATOM 7606 N N . SER B 1 435 ? -18.25 -35.281 -25.25 1 39.44 435 SER B N 1
ATOM 7607 C CA . SER B 1 435 ? -18.359 -34.281 -26.312 1 39.44 435 SER B CA 1
ATOM 7608 C C . SER B 1 435 ? -19.812 -34.062 -26.703 1 39.44 435 SER B C 1
ATOM 7610 O O . SER B 1 435 ? -20.125 -33.125 -27.438 1 39.44 435 SER B O 1
ATOM 7612 N N . GLY B 1 436 ? -20.781 -34.938 -26.672 1 37.91 436 GLY B N 1
ATOM 7613 C CA . GLY B 1 436 ? -22.078 -34.688 -27.266 1 37.91 436 GLY B CA 1
ATOM 7614 C C . GLY B 1 436 ? -22.891 -33.656 -26.5 1 37.91 436 GLY B C 1
ATOM 7615 O O . GLY B 1 436 ? -23.797 -33.031 -27.062 1 37.91 436 GLY B O 1
ATOM 7616 N N . GLU B 1 437 ? -23.5 -33.938 -25.328 1 36.41 437 GLU B N 1
ATOM 7617 C CA . GLU B 1 437 ? -24.5 -33.062 -24.734 1 36.41 437 GLU B CA 1
ATOM 7618 C C . GLU B 1 437 ? -23.891 -31.734 -24.328 1 36.41 437 GLU B C 1
ATOM 7620 O O . GLU B 1 437 ? -22.812 -31.688 -23.734 1 36.41 437 GLU B O 1
ATOM 7625 N N . GLU B 1 438 ? -24.172 -30.641 -25.031 1 37 438 GLU B N 1
ATOM 7626 C CA . GLU B 1 438 ? -23.828 -29.25 -24.781 1 37 438 GLU B CA 1
ATOM 7627 C C . GLU B 1 438 ? -23.891 -28.922 -23.297 1 37 438 GLU B C 1
ATOM 7629 O O . GLU B 1 438 ? -24.953 -28.594 -22.766 1 37 438 GLU B O 1
ATOM 7634 N N . ARG B 1 439 ? -23.625 -29.719 -22.391 1 38.5 439 ARG B N 1
ATOM 7635 C CA . ARG B 1 439 ? -23.75 -29.266 -21 1 38.5 439 ARG B CA 1
ATOM 7636 C C . ARG B 1 439 ? -23.141 -27.891 -20.812 1 38.5 439 ARG B C 1
ATOM 7638 O O . ARG B 1 439 ? -22.125 -27.562 -21.453 1 38.5 439 ARG B O 1
ATOM 7645 N N . PRO B 1 440 ? -23.969 -26.859 -20.281 1 45.09 440 PRO B N 1
ATOM 7646 C CA . PRO B 1 440 ? -23.562 -25.5 -19.969 1 45.09 440 PRO B CA 1
ATOM 7647 C C . PRO B 1 440 ? -22.125 -25.406 -19.453 1 45.09 440 PRO B C 1
ATOM 7649 O O . PRO B 1 440 ? -21.594 -26.375 -18.906 1 45.09 440 PRO B O 1
ATOM 7652 N N . ASN B 1 441 ? -21.297 -24.406 -20.062 1 52.44 441 ASN B N 1
ATOM 7653 C CA . ASN B 1 441 ? -19.891 -24.031 -19.984 1 52.44 441 ASN B CA 1
ATOM 7654 C C . ASN B 1 441 ? -19.391 -24.016 -18.531 1 52.44 441 ASN B C 1
ATOM 7656 O O . ASN B 1 441 ? -19.75 -23.125 -17.766 1 52.44 441 ASN B O 1
ATOM 7660 N N . ARG B 1 442 ? -19.156 -25.047 -17.859 1 80.44 442 ARG B N 1
ATOM 7661 C CA . ARG B 1 442 ? -18.781 -25.344 -16.484 1 80.44 442 ARG B CA 1
ATOM 7662 C C . ARG B 1 442 ? -17.438 -24.703 -16.141 1 80.44 442 ARG B C 1
ATOM 7664 O O . ARG B 1 442 ? -16.875 -24.938 -15.062 1 80.44 442 ARG B O 1
ATOM 7671 N N . THR B 1 443 ? -16.875 -24.016 -17.109 1 88.81 443 THR B N 1
ATOM 7672 C CA . THR B 1 443 ? -15.586 -23.391 -16.828 1 88.81 443 THR B CA 1
ATOM 7673 C C . THR B 1 443 ? -15.641 -21.906 -17.141 1 88.81 443 THR B C 1
ATOM 7675 O O . THR B 1 443 ? -16.125 -21.5 -18.203 1 88.81 443 THR B O 1
ATOM 7678 N N . ILE B 1 444 ? -15.359 -21.141 -16.203 1 94.25 444 ILE B N 1
ATOM 7679 C CA . ILE B 1 444 ? -15.203 -19.703 -16.375 1 94.25 444 ILE B CA 1
ATOM 7680 C C . ILE B 1 444 ? -13.719 -19.359 -16.516 1 94.25 444 ILE B C 1
ATOM 7682 O O . ILE B 1 444 ? -12.906 -19.688 -15.656 1 94.25 444 ILE B O 1
ATOM 7686 N N . ARG B 1 445 ? -13.359 -18.844 -17.672 1 92.69 445 ARG B N 1
ATOM 7687 C CA . ARG B 1 445 ? -11.992 -18.359 -17.875 1 92.69 445 ARG B CA 1
ATOM 7688 C C . ARG B 1 445 ? -11.938 -16.844 -17.906 1 92.69 445 ARG B C 1
ATOM 7690 O O . ARG B 1 445 ? -12.859 -16.188 -18.406 1 92.69 445 ARG B O 1
ATOM 7697 N N . PHE B 1 446 ? -10.922 -16.25 -17.266 1 94.56 446 PHE B N 1
ATOM 7698 C CA . PHE B 1 446 ? -10.789 -14.805 -17.234 1 94.56 446 PHE B CA 1
ATOM 7699 C C . PHE B 1 446 ? -9.32 -14.398 -17.297 1 94.56 446 PHE B C 1
ATOM 7701 O O . PHE B 1 446 ? -8.453 -15.109 -16.781 1 94.56 446 PHE B O 1
ATOM 7708 N N . PRO B 1 447 ? -8.984 -13.328 -17.969 1 94.94 447 PRO B N 1
ATOM 7709 C CA . PRO B 1 447 ? -7.586 -12.898 -18.078 1 94.94 447 PRO B CA 1
ATOM 7710 C C . PRO B 1 447 ? -7.039 -12.359 -16.75 1 94.94 447 PRO B C 1
ATOM 7712 O O . PRO B 1 447 ? -7.695 -11.555 -16.094 1 94.94 447 PRO B O 1
ATOM 7715 N N . TYR B 1 448 ? -5.91 -12.812 -16.344 1 95.56 448 TYR B N 1
ATOM 7716 C CA . TYR B 1 448 ? -5.203 -12.383 -15.133 1 95.56 448 TYR B CA 1
ATOM 7717 C C . TYR B 1 448 ? -3.721 -12.719 -15.227 1 95.56 448 TYR B C 1
ATOM 7719 O O . TYR B 1 448 ? -3.254 -13.672 -14.586 1 95.56 448 TYR B O 1
ATOM 7727 N N . SER B 1 449 ? -3.004 -11.891 -15.906 1 94.38 449 SER B N 1
ATOM 7728 C CA . SER B 1 449 ? -1.574 -12.148 -16.047 1 94.38 449 SER B CA 1
ATOM 7729 C C . SER B 1 449 ? -0.804 -11.648 -14.82 1 94.38 449 SER B C 1
ATOM 7731 O O . SER B 1 449 ? -1.07 -10.555 -14.32 1 94.38 449 SER B O 1
ATOM 7733 N N . ARG B 1 450 ? 0.108 -12.422 -14.367 1 94.5 450 ARG B N 1
ATOM 7734 C CA . ARG B 1 450 ? 0.963 -12.07 -13.242 1 94.5 450 ARG B CA 1
ATOM 7735 C C . ARG B 1 450 ? 2.246 -11.391 -13.719 1 94.5 450 ARG B C 1
ATOM 7737 O O . ARG B 1 450 ? 2.998 -10.836 -12.914 1 94.5 450 ARG B O 1
ATOM 7744 N N . HIS B 1 451 ? 2.518 -11.477 -15 1 95.88 451 HIS B N 1
ATOM 7745 C CA . HIS B 1 451 ? 3.68 -10.836 -15.609 1 95.88 451 HIS B CA 1
ATOM 7746 C C . HIS B 1 451 ? 3.26 -9.711 -16.547 1 95.88 451 HIS B C 1
ATOM 7748 O O . HIS B 1 451 ? 2.09 -9.617 -16.922 1 95.88 451 HIS B O 1
ATOM 7754 N N . SER B 1 452 ? 4.215 -8.969 -17 1 97.5 452 SER B N 1
ATOM 7755 C CA . SER B 1 452 ? 3.938 -7.746 -17.75 1 97.5 452 SER B CA 1
ATOM 7756 C C . SER B 1 452 ? 3.865 -8.016 -19.25 1 97.5 452 SER B C 1
ATOM 7758 O O . SER B 1 452 ? 4.602 -8.859 -19.766 1 97.5 452 SER B O 1
ATOM 7760 N N . SER B 1 453 ? 3.01 -7.285 -19.922 1 96.19 453 SER B N 1
ATOM 7761 C CA . SER B 1 453 ? 3.043 -7.223 -21.375 1 96.19 453 SER B CA 1
ATOM 7762 C C . SER B 1 453 ? 4.199 -6.359 -21.875 1 96.19 453 SER B C 1
ATOM 7764 O O . SER B 1 453 ? 4.855 -5.68 -21.078 1 96.19 453 SER B O 1
ATOM 7766 N N . TYR B 1 454 ? 4.453 -6.363 -23.172 1 96.88 454 TYR B N 1
ATOM 7767 C CA . TYR B 1 454 ? 5.527 -5.566 -23.75 1 96.88 454 TYR B CA 1
ATOM 7768 C C . TYR B 1 454 ? 5.277 -4.078 -23.531 1 96.88 454 TYR B C 1
ATOM 7770 O O . TYR B 1 454 ? 6.18 -3.342 -23.141 1 96.88 454 TYR B O 1
ATOM 7778 N N . SER B 1 455 ? 4.105 -3.643 -23.766 1 97.69 455 SER B N 1
ATOM 7779 C CA . SER B 1 455 ? 3.768 -2.232 -23.609 1 97.69 455 SER B CA 1
ATOM 7780 C C . SER B 1 455 ? 3.984 -1.766 -22.172 1 97.69 455 SER B C 1
ATOM 7782 O O . SER B 1 455 ? 4.449 -0.648 -21.938 1 97.69 455 SER B O 1
ATOM 7784 N N . GLU B 1 456 ? 3.604 -2.584 -21.281 1 98.31 456 GLU B N 1
ATOM 7785 C CA . GLU B 1 456 ? 3.789 -2.264 -19.859 1 98.31 456 GLU B CA 1
ATOM 7786 C C . GLU B 1 456 ? 5.27 -2.15 -19.516 1 98.31 456 GLU B C 1
ATOM 7788 O O . GLU B 1 456 ? 5.664 -1.277 -18.734 1 98.31 456 GLU B O 1
ATOM 7793 N N . LEU B 1 457 ? 6.043 -3.033 -20.016 1 98.56 457 LEU B N 1
ATOM 7794 C CA . LEU B 1 457 ? 7.484 -2.971 -19.797 1 98.56 457 LEU B CA 1
ATOM 7795 C C . LEU B 1 457 ? 8.062 -1.668 -20.328 1 98.56 457 LEU B C 1
ATOM 7797 O O . LEU B 1 457 ? 8.922 -1.055 -19.703 1 98.56 457 LEU B O 1
ATOM 7801 N N . CYS B 1 458 ? 7.641 -1.299 -21.5 1 98.44 458 CYS B N 1
ATOM 7802 C CA . CYS B 1 458 ? 8.086 -0.043 -22.094 1 98.44 458 CYS B CA 1
ATOM 7803 C C . CYS B 1 458 ? 7.746 1.137 -21.188 1 98.44 458 CYS B C 1
ATOM 7805 O O . CYS B 1 458 ? 8.586 2.014 -20.969 1 98.44 458 CYS B O 1
ATOM 7807 N N . LYS B 1 459 ? 6.551 1.118 -20.688 1 98.19 459 LYS B N 1
ATOM 7808 C CA . LYS B 1 459 ? 6.129 2.189 -19.781 1 98.19 459 LYS B CA 1
ATOM 7809 C C . LYS B 1 459 ? 6.98 2.213 -18.516 1 98.19 459 LYS B C 1
ATOM 7811 O O . LYS B 1 459 ? 7.34 3.285 -18.031 1 98.19 459 LYS B O 1
ATOM 7816 N N . PHE B 1 460 ? 7.242 1.056 -18.062 1 98.56 460 PHE B N 1
ATOM 7817 C CA . PHE B 1 460 ? 8.062 0.917 -16.875 1 98.56 460 PHE B CA 1
ATOM 7818 C C . PHE B 1 460 ? 9.453 1.498 -17.094 1 98.56 460 PHE B C 1
ATOM 7820 O O . PHE B 1 460 ? 9.945 2.281 -16.281 1 98.56 460 PHE B O 1
ATOM 7827 N N . LEU B 1 461 ? 10.07 1.153 -18.172 1 98.69 461 LEU B N 1
ATOM 7828 C CA . LEU B 1 461 ? 11.406 1.638 -18.5 1 98.69 461 LEU B CA 1
ATOM 7829 C C . LEU B 1 461 ? 11.383 3.133 -18.797 1 98.69 461 LEU B C 1
ATOM 7831 O O . LEU B 1 461 ? 12.336 3.85 -18.484 1 98.69 461 LEU B O 1
ATOM 7835 N N . ASP B 1 462 ? 10.344 3.566 -19.391 1 98.31 462 ASP B N 1
ATOM 7836 C CA . ASP B 1 462 ? 10.219 4.984 -19.703 1 98.31 462 ASP B CA 1
ATOM 7837 C C . ASP B 1 462 ? 10.172 5.828 -18.438 1 98.31 462 ASP B C 1
ATOM 7839 O O . ASP B 1 462 ? 10.594 6.984 -18.438 1 98.31 462 ASP B O 1
ATOM 7843 N N . ALA B 1 463 ? 9.617 5.316 -17.406 1 98.06 463 ALA B N 1
ATOM 7844 C CA . ALA B 1 463 ? 9.508 6.035 -16.141 1 98.06 463 ALA B CA 1
ATOM 7845 C C . ALA B 1 463 ? 10.883 6.234 -15.5 1 98.06 463 ALA B C 1
ATOM 7847 O O . ALA B 1 463 ? 11.125 7.238 -14.82 1 98.06 463 ALA B O 1
ATOM 7848 N N . PHE B 1 464 ? 11.805 5.32 -15.695 1 98.38 464 PHE B N 1
ATOM 7849 C CA . PHE B 1 464 ? 13.078 5.355 -14.984 1 98.38 464 PHE B CA 1
ATOM 7850 C C . PHE B 1 464 ? 14.211 5.738 -15.922 1 98.38 464 PHE B C 1
ATOM 7852 O O . PHE B 1 464 ? 15.258 6.219 -15.477 1 98.38 464 PHE B O 1
ATOM 7859 N N . LYS B 1 465 ? 14.086 5.391 -17.203 1 98.31 465 LYS B N 1
ATOM 7860 C CA . LYS B 1 465 ? 15.062 5.684 -18.25 1 98.31 465 LYS B CA 1
ATOM 7861 C C . LYS B 1 465 ? 16.469 5.262 -17.828 1 98.31 465 LYS B C 1
ATOM 7863 O O . LYS B 1 465 ? 17.391 6.074 -17.828 1 98.31 465 LYS B O 1
ATOM 7868 N N . PRO B 1 466 ? 16.656 3.98 -17.531 1 98.62 466 PRO B N 1
ATOM 7869 C CA . PRO B 1 466 ? 17.969 3.49 -17.094 1 98.62 466 PRO B CA 1
ATOM 7870 C C . PRO B 1 466 ? 19.031 3.592 -18.172 1 98.62 466 PRO B C 1
ATOM 7872 O O . PRO B 1 466 ? 18.719 3.775 -19.344 1 98.62 466 PRO B O 1
ATOM 7875 N N . LYS B 1 467 ? 20.328 3.49 -17.766 1 98.38 467 LYS B N 1
ATOM 7876 C CA . LYS B 1 467 ? 21.422 3.482 -18.734 1 98.38 467 LYS B CA 1
ATOM 7877 C C . LYS B 1 467 ? 21.469 2.166 -19.5 1 98.38 467 LYS B C 1
ATOM 7879 O O . LYS B 1 467 ? 21.828 2.143 -20.688 1 98.38 467 LYS B O 1
ATOM 7884 N N . ASP B 1 468 ? 21.141 1.104 -18.844 1 98.5 468 ASP B N 1
ATOM 7885 C CA . ASP B 1 468 ? 21.203 -0.248 -19.391 1 98.5 468 ASP B CA 1
ATOM 7886 C C . ASP B 1 468 ? 20.047 -1.099 -18.875 1 98.5 468 ASP B C 1
ATOM 7888 O O . ASP B 1 468 ? 19.422 -0.778 -17.859 1 98.5 468 ASP B O 1
ATOM 7892 N N . VAL B 1 469 ? 19.688 -2.08 -19.688 1 98.56 469 VAL B N 1
ATOM 7893 C CA . VAL B 1 469 ? 18.672 -3.064 -19.312 1 98.56 469 VAL B CA 1
ATOM 7894 C C . VAL B 1 469 ? 19.219 -4.473 -19.516 1 98.56 469 VAL B C 1
ATOM 7896 O O . VAL B 1 469 ? 19.781 -4.785 -20.578 1 98.56 469 VAL B O 1
ATOM 7899 N N . TYR B 1 470 ? 19.094 -5.258 -18.5 1 98.56 470 TYR B N 1
ATOM 7900 C CA . TYR B 1 470 ? 19.547 -6.648 -18.547 1 98.56 470 TYR B CA 1
ATOM 7901 C C . TYR B 1 470 ? 18.375 -7.602 -18.359 1 98.56 470 TYR B C 1
ATOM 7903 O O . TYR B 1 470 ? 17.703 -7.566 -17.328 1 98.56 470 TYR B O 1
ATOM 7911 N N . PRO B 1 471 ? 18.062 -8.484 -19.344 1 97.69 471 PRO B N 1
ATOM 7912 C CA . PRO B 1 471 ? 16.906 -9.375 -19.25 1 97.69 471 PRO B CA 1
ATOM 7913 C C . PRO B 1 471 ? 17.141 -10.539 -18.281 1 97.69 471 PRO B C 1
ATOM 7915 O O . PRO B 1 471 ? 18.234 -11.109 -18.25 1 97.69 471 PRO B O 1
ATOM 7918 N N . CYS B 1 472 ? 16.094 -10.891 -17.547 1 96.38 472 CYS B N 1
ATOM 7919 C CA . CYS B 1 472 ? 16.188 -11.977 -16.578 1 96.38 472 CYS B CA 1
ATOM 7920 C C . CYS B 1 472 ? 15.555 -13.25 -17.125 1 96.38 472 CYS B C 1
ATOM 7922 O O . CYS B 1 472 ? 15.672 -14.32 -16.516 1 96.38 472 CYS B O 1
ATOM 7924 N N . THR B 1 473 ? 14.844 -13.258 -18.172 1 92.94 473 THR B N 1
ATOM 7925 C CA . THR B 1 473 ? 14.273 -14.414 -18.859 1 92.94 473 THR B CA 1
ATOM 7926 C C . T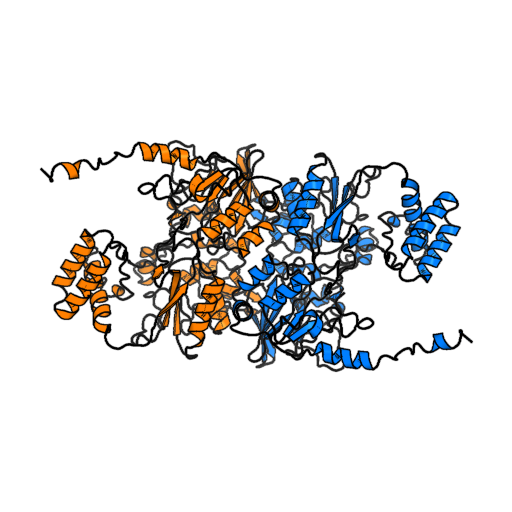HR B 1 473 ? 14.609 -14.375 -20.344 1 92.94 473 THR B C 1
ATOM 7928 O O . THR B 1 473 ? 14.094 -13.547 -21.094 1 92.94 473 THR B O 1
ATOM 7931 N N . VAL B 1 474 ? 15.469 -15.25 -20.781 1 91.69 474 VAL B N 1
ATOM 7932 C CA . VAL B 1 474 ? 15.953 -15.258 -22.156 1 91.69 474 VAL B CA 1
ATOM 7933 C C . VAL B 1 474 ? 16.047 -16.703 -22.656 1 91.69 474 VAL B C 1
ATOM 7935 O O . VAL B 1 474 ? 16.469 -17.594 -21.922 1 91.69 474 VAL B O 1
ATOM 7938 N N . ASP B 1 475 ? 15.539 -16.891 -23.781 1 85.94 475 ASP B N 1
ATOM 7939 C CA . ASP B 1 475 ? 15.805 -18.141 -24.484 1 85.94 475 ASP B CA 1
ATOM 7940 C C . ASP B 1 475 ? 17.047 -18.016 -25.359 1 85.94 475 ASP B C 1
ATOM 7942 O O . ASP B 1 475 ? 16.984 -17.547 -26.5 1 85.94 475 ASP B O 1
ATOM 7946 N N . GLN B 1 476 ? 18.094 -18.547 -24.938 1 85.75 476 GLN B N 1
ATOM 7947 C CA . GLN B 1 476 ? 19.391 -18.375 -25.609 1 85.75 476 GLN B CA 1
ATOM 7948 C C . GLN B 1 476 ? 19.406 -19.047 -26.969 1 85.75 476 GLN B C 1
ATOM 7950 O O . GLN B 1 476 ? 20.047 -18.562 -27.906 1 85.75 476 GLN B O 1
ATOM 7955 N N . GLU B 1 477 ? 18.703 -20.078 -27.062 1 83 477 GLU B N 1
ATOM 7956 C CA . GLU B 1 477 ? 18.703 -20.844 -28.297 1 83 477 GLU B CA 1
ATOM 7957 C C . GLU B 1 477 ? 17.969 -20.109 -29.406 1 83 477 GLU B C 1
ATOM 7959 O O . GLU B 1 477 ? 18.391 -20.125 -30.562 1 83 477 GLU B O 1
ATOM 7964 N N . SER B 1 478 ? 16.938 -19.453 -29.078 1 85.38 478 SER B N 1
ATOM 7965 C CA . SER B 1 478 ? 16.125 -18.797 -30.094 1 85.38 478 SER B CA 1
ATOM 7966 C C . SER B 1 478 ? 16.406 -17.297 -30.156 1 85.38 478 SER B C 1
ATOM 7968 O O . SER B 1 478 ? 15.711 -16.562 -30.859 1 85.38 478 SER B O 1
ATOM 7970 N N . TRP B 1 479 ? 17.422 -16.875 -29.516 1 92 479 TRP B N 1
ATOM 7971 C CA . TRP B 1 479 ? 17.703 -15.445 -29.438 1 92 479 TRP B CA 1
ATOM 7972 C C . TRP B 1 479 ? 18.188 -14.914 -30.781 1 92 479 TRP B C 1
ATOM 7974 O O . TRP B 1 479 ? 19.016 -15.547 -31.453 1 92 479 TRP B O 1
ATOM 7984 N N . THR B 1 480 ? 17.688 -13.82 -31.281 1 91.56 480 THR B N 1
ATOM 7985 C CA . THR B 1 480 ? 18.094 -13.086 -32.469 1 91.56 480 THR B CA 1
ATOM 7986 C C . THR B 1 480 ? 18.266 -11.602 -32.156 1 91.56 480 THR B C 1
ATOM 7988 O O . THR B 1 480 ? 17.797 -11.125 -31.125 1 91.56 480 THR B O 1
ATOM 7991 N N . PRO B 1 481 ? 18.984 -10.891 -32.938 1 93.31 481 PRO B N 1
ATOM 7992 C CA . PRO B 1 481 ? 19.203 -9.461 -32.719 1 93.31 481 PRO B CA 1
ATOM 7993 C C . PRO B 1 481 ? 17.891 -8.68 -32.625 1 93.31 481 PRO B C 1
ATOM 7995 O O . PRO B 1 481 ? 17.859 -7.605 -32.031 1 93.31 481 PRO B O 1
ATOM 7998 N N . GLU B 1 482 ? 16.828 -9.234 -33.125 1 92.06 482 GLU B N 1
ATOM 7999 C CA . GLU B 1 482 ? 15.523 -8.578 -33.031 1 92.06 482 GLU B CA 1
ATOM 8000 C C . GLU B 1 482 ? 15 -8.602 -31.594 1 92.06 482 GLU B C 1
ATOM 8002 O O . GLU B 1 482 ? 14.164 -7.781 -31.219 1 92.06 482 GLU B O 1
ATOM 8007 N N . LEU B 1 483 ? 15.516 -9.508 -30.844 1 93.25 483 LEU B N 1
ATOM 8008 C CA . LEU B 1 483 ? 15.086 -9.664 -29.453 1 93.25 483 LEU B CA 1
ATOM 8009 C C . LEU B 1 483 ? 16.078 -9.008 -28.5 1 93.25 483 LEU B C 1
ATOM 8011 O O . LEU B 1 483 ? 15.992 -9.18 -27.297 1 93.25 483 LEU B O 1
ATOM 8015 N N . SER B 1 484 ? 16.984 -8.203 -29.125 1 96.25 484 SER B N 1
ATOM 8016 C CA . SER B 1 484 ? 17.984 -7.531 -28.312 1 96.25 484 SER B CA 1
ATOM 8017 C C . SER B 1 484 ? 17.344 -6.445 -27.438 1 96.25 484 SER B C 1
ATOM 8019 O O . SER B 1 484 ? 16.25 -5.969 -27.734 1 96.25 484 SER B O 1
ATOM 8021 N N . MET B 1 485 ? 18 -6.09 -26.359 1 97.88 485 MET B N 1
ATOM 8022 C CA . MET B 1 485 ? 17.531 -5.039 -25.469 1 97.88 485 MET B CA 1
ATOM 8023 C C . MET B 1 485 ? 17.5 -3.691 -26.188 1 97.88 485 MET B C 1
ATOM 8025 O O . MET B 1 485 ? 16.594 -2.877 -25.938 1 97.88 485 MET B O 1
ATOM 8029 N N . GLN B 1 486 ? 18.453 -3.486 -27.016 1 97.5 486 GLN B N 1
ATOM 8030 C CA . GLN B 1 486 ? 18.453 -2.275 -27.828 1 97.5 486 GLN B CA 1
ATOM 8031 C C . GLN B 1 486 ? 17.219 -2.215 -28.719 1 97.5 486 GLN B C 1
ATOM 8033 O O . GLN B 1 486 ? 16.562 -1.174 -28.812 1 97.5 486 GLN B O 1
ATOM 8038 N N . SER B 1 487 ? 16.969 -3.309 -29.391 1 96.81 487 SER B N 1
ATOM 8039 C CA . SER B 1 487 ? 15.828 -3.365 -30.312 1 96.81 487 SER B CA 1
ATOM 8040 C C . SER B 1 487 ? 14.508 -3.225 -29.562 1 96.81 487 SER B C 1
ATOM 8042 O O . SER B 1 487 ? 13.609 -2.504 -30 1 96.81 487 SER B O 1
ATOM 8044 N N . LEU B 1 488 ? 14.375 -3.906 -28.453 1 97.25 488 LEU B N 1
ATOM 8045 C CA . LEU B 1 488 ? 13.125 -3.947 -27.719 1 97.25 488 LEU B CA 1
ATOM 8046 C C . LEU B 1 488 ? 12.922 -2.664 -26.922 1 97.25 488 LEU B C 1
ATOM 8048 O O . LEU B 1 488 ? 11.805 -2.148 -26.828 1 97.25 488 LEU B O 1
ATOM 8052 N N . PHE B 1 489 ? 14.055 -2.125 -26.312 1 98.19 489 PHE B N 1
ATOM 8053 C CA . PHE B 1 489 ? 13.844 -1.128 -25.281 1 98.19 489 PHE B CA 1
ATOM 8054 C C . PHE B 1 489 ? 14.758 0.072 -25.484 1 98.19 489 PHE B C 1
ATOM 8056 O O . PHE B 1 489 ? 14.742 1.015 -24.688 1 98.19 489 PHE B O 1
ATOM 8063 N N . GLY B 1 490 ? 15.578 0.125 -26.453 1 97.81 490 GLY B N 1
ATOM 8064 C CA . GLY B 1 490 ? 16.578 1.161 -26.641 1 97.81 490 GLY B CA 1
ATOM 8065 C C . GLY B 1 490 ? 16.016 2.564 -26.531 1 97.81 490 GLY B C 1
ATOM 8066 O O . GLY B 1 490 ? 16.656 3.457 -25.969 1 97.81 490 GLY B O 1
ATOM 8067 N N . GLU B 1 491 ? 14.867 2.811 -27 1 97.19 491 GLU B N 1
ATOM 8068 C CA . GLU B 1 491 ? 14.227 4.125 -27.031 1 97.19 491 GLU B CA 1
ATOM 8069 C C . GLU B 1 491 ? 13.875 4.605 -25.641 1 97.19 491 GLU B C 1
ATOM 8071 O O . GLU B 1 491 ? 13.68 5.805 -25.406 1 97.19 491 GLU B O 1
ATOM 8076 N N . TYR B 1 492 ? 13.797 3.713 -24.734 1 98 492 TYR B N 1
ATOM 8077 C CA . TYR B 1 492 ? 13.359 4.047 -23.375 1 98 492 TYR B CA 1
ATOM 8078 C C . TYR B 1 492 ? 14.531 4.086 -22.422 1 98 492 TYR B C 1
ATOM 8080 O O . TYR B 1 492 ? 14.344 4.141 -21.203 1 98 492 TYR B O 1
ATOM 8088 N N . CYS B 1 493 ? 15.703 4.012 -22.922 1 97.81 493 CYS B N 1
ATOM 8089 C CA . CYS B 1 493 ? 16.906 4.023 -22.094 1 97.81 493 CYS B CA 1
ATOM 8090 C C . CYS B 1 493 ? 17.719 5.285 -22.344 1 97.81 493 CYS B C 1
ATOM 8092 O O . CYS B 1 493 ? 17.609 5.906 -23.406 1 97.81 493 CYS B O 1
ATOM 8094 N N . SER B 1 494 ? 18.484 5.672 -21.328 1 97.19 494 SER B N 1
ATOM 8095 C CA . SER B 1 494 ? 19.328 6.852 -21.453 1 97.19 494 SER B CA 1
ATOM 8096 C C . SER B 1 494 ? 20.703 6.492 -22 1 97.19 494 SER B C 1
ATOM 8098 O O . SER B 1 494 ? 21.406 7.352 -22.547 1 97.19 494 SER B O 1
ATOM 8100 N N . GLY B 1 495 ? 21.141 5.254 -21.844 1 95.44 495 GLY B N 1
ATOM 8101 C CA . GLY B 1 495 ? 22.406 4.781 -22.391 1 95.44 495 GLY B CA 1
ATOM 8102 C C . GLY B 1 495 ? 22.266 4.168 -23.766 1 95.44 495 GLY B C 1
ATOM 8103 O O . GLY B 1 495 ? 21.141 3.939 -24.25 1 95.44 495 GLY B O 1
ATOM 8104 N N . SER B 1 496 ? 23.469 3.855 -24.312 1 94.94 496 SER B N 1
ATOM 8105 C CA . SER B 1 496 ? 23.469 3.314 -25.672 1 94.94 496 SER B CA 1
ATOM 8106 C C . SER B 1 496 ? 24.156 1.958 -25.734 1 94.94 496 SER B C 1
ATOM 8108 O O . SER B 1 496 ? 24.156 1.299 -26.781 1 94.94 496 SER B O 1
ATOM 8110 N N . VAL B 1 497 ? 24.734 1.604 -24.703 1 96 497 VAL B N 1
ATOM 8111 C CA . VAL B 1 497 ? 25.453 0.332 -24.656 1 96 497 VAL B CA 1
ATOM 8112 C C . VAL B 1 497 ? 24.656 -0.673 -23.812 1 96 497 VAL B C 1
ATOM 8114 O O . VAL B 1 497 ? 24.391 -0.427 -22.641 1 96 497 VAL B O 1
ATOM 8117 N N . PHE B 1 498 ? 24.391 -1.766 -24.422 1 98 498 PHE B N 1
ATOM 8118 C CA . PHE B 1 498 ? 23.641 -2.82 -23.75 1 98 498 PHE B CA 1
ATOM 8119 C C . PHE B 1 498 ? 24.5 -4.066 -23.562 1 98 498 PHE B C 1
ATOM 8121 O O . PHE B 1 498 ? 24.734 -4.801 -24.531 1 98 498 PHE B O 1
ATOM 8128 N N . ARG B 1 499 ? 24.812 -4.297 -22.391 1 97.19 499 ARG B N 1
ATOM 8129 C CA . ARG B 1 499 ? 25.781 -5.336 -22.047 1 97.19 499 ARG B CA 1
ATOM 8130 C C . ARG B 1 499 ? 25.297 -6.707 -22.484 1 97.19 499 ARG B C 1
ATOM 8132 O O . ARG B 1 499 ? 26.047 -7.504 -23.031 1 97.19 499 ARG B O 1
ATOM 8139 N N . HIS B 1 500 ? 24.047 -7.031 -22.219 1 97.06 500 HIS B N 1
ATOM 8140 C CA . HIS B 1 500 ? 23.5 -8.344 -22.562 1 97.06 500 HIS B CA 1
ATOM 8141 C C . HIS B 1 500 ? 23.578 -8.594 -24.062 1 97.06 500 HIS B C 1
ATOM 8143 O O . HIS B 1 500 ? 23.828 -9.719 -24.5 1 97.06 500 HIS B O 1
ATOM 8149 N N . ASP B 1 501 ? 23.281 -7.582 -24.812 1 96.94 501 ASP B N 1
ATOM 8150 C CA . ASP B 1 501 ? 23.344 -7.707 -26.266 1 96.94 501 ASP B CA 1
ATOM 8151 C C . ASP B 1 501 ? 24.75 -8.102 -26.734 1 96.94 501 ASP B C 1
ATOM 8153 O O . ASP B 1 501 ? 24.906 -8.938 -27.625 1 96.94 501 ASP B O 1
ATOM 8157 N N . LEU B 1 502 ? 25.688 -7.488 -26.141 1 95.5 502 LEU B N 1
ATOM 8158 C CA . LEU B 1 502 ? 27.078 -7.793 -26.469 1 95.5 502 LEU B CA 1
ATOM 8159 C C . LEU B 1 502 ? 27.406 -9.25 -26.172 1 95.5 502 LEU B C 1
ATOM 8161 O O . LEU B 1 502 ? 28.047 -9.922 -26.969 1 95.5 502 LEU B O 1
ATOM 8165 N N . GLU B 1 503 ? 26.953 -9.68 -25.078 1 93.5 503 GLU B N 1
ATOM 8166 C CA . GLU B 1 503 ? 27.188 -11.062 -24.672 1 93.5 503 GLU B CA 1
ATOM 8167 C C . GLU B 1 503 ? 26.516 -12.031 -25.641 1 93.5 503 GLU B C 1
ATOM 8169 O O . GLU B 1 503 ? 27.109 -13.055 -26.016 1 93.5 503 GLU B O 1
ATOM 8174 N N . MET B 1 504 ? 25.297 -11.758 -26.047 1 94.44 504 MET B N 1
ATOM 8175 C CA . MET B 1 504 ? 24.516 -12.664 -26.875 1 94.44 504 MET B CA 1
ATOM 8176 C C . MET B 1 504 ? 25 -12.648 -28.312 1 94.44 504 MET B C 1
ATOM 8178 O O . MET B 1 504 ? 24.922 -13.656 -29.016 1 94.44 504 MET B O 1
ATOM 8182 N N . MET B 1 505 ? 25.422 -11.5 -28.781 1 93.44 505 MET B N 1
ATOM 8183 C CA . MET B 1 505 ? 25.922 -11.391 -30.156 1 93.44 505 MET B CA 1
ATOM 8184 C C . MET B 1 505 ? 27.125 -12.289 -30.375 1 93.44 505 MET B C 1
ATOM 8186 O O . MET B 1 505 ? 27.281 -12.891 -31.453 1 93.44 505 MET B O 1
ATOM 8190 N N . GLU B 1 506 ? 27.938 -12.359 -29.422 1 90 506 GLU B N 1
ATOM 8191 C CA . GLU B 1 506 ? 29.078 -13.25 -29.5 1 90 506 GLU B CA 1
ATOM 8192 C C . GLU B 1 506 ? 28.641 -14.703 -29.672 1 90 506 GLU B C 1
ATOM 8194 O O . GLU B 1 506 ? 29.203 -15.438 -30.5 1 90 506 GLU B O 1
ATOM 8199 N N . ALA B 1 507 ? 27.703 -15.094 -28.938 1 87.62 507 ALA B N 1
ATOM 8200 C CA . ALA B 1 507 ? 27.172 -16.453 -29.016 1 87.62 507 ALA B CA 1
ATOM 8201 C C . ALA B 1 507 ? 26.406 -16.688 -30.312 1 87.62 507 ALA B C 1
ATOM 8203 O O . ALA B 1 507 ? 26.484 -17.766 -30.906 1 87.62 507 ALA B O 1
ATO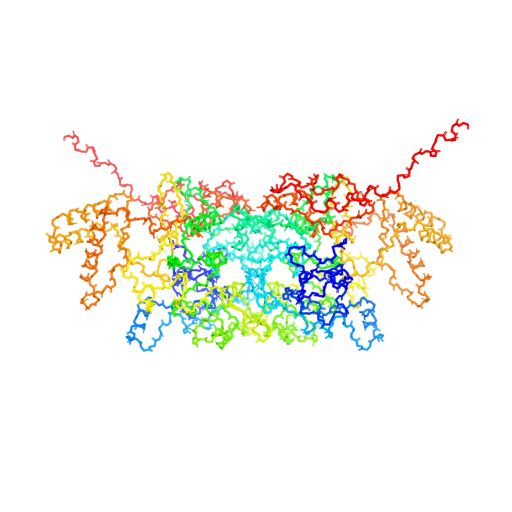M 8204 N N . TYR B 1 508 ? 25.703 -15.727 -30.734 1 88.94 508 TYR B N 1
ATOM 8205 C CA . TYR B 1 508 ? 24.891 -15.797 -31.938 1 88.94 508 TYR B CA 1
ATOM 8206 C C . TYR B 1 508 ? 25.781 -15.961 -33.188 1 88.94 508 TYR B C 1
ATOM 8208 O O . TYR B 1 508 ? 25.453 -16.75 -34.062 1 88.94 508 TYR B O 1
ATOM 8216 N N . GLU B 1 509 ? 26.844 -15.281 -33.219 1 88.25 509 GLU B N 1
ATOM 8217 C CA . GLU B 1 509 ? 27.75 -15.328 -34.375 1 88.25 509 GLU B CA 1
ATOM 8218 C C . GLU B 1 509 ? 28.5 -16.656 -34.406 1 88.25 509 GLU B C 1
ATOM 8220 O O . GLU B 1 509 ? 28.953 -17.078 -35.469 1 88.25 509 GLU B O 1
ATOM 8225 N N . SER B 1 510 ? 28.578 -17.281 -33.281 1 84.44 510 SER B N 1
ATOM 8226 C CA . SER B 1 510 ? 29.297 -18.547 -33.219 1 84.44 510 SER B CA 1
ATOM 8227 C C . SER B 1 510 ? 28.406 -19.719 -33.562 1 84.44 510 SER B C 1
ATOM 8229 O O . SER B 1 510 ? 28.875 -20.859 -33.719 1 84.44 510 SER B O 1
ATOM 8231 N N . ARG B 1 511 ? 27.141 -19.516 -33.656 1 78.31 511 ARG B N 1
ATOM 8232 C CA . ARG B 1 511 ? 26.219 -20.578 -34.031 1 78.31 511 ARG B CA 1
ATOM 8233 C C . ARG B 1 511 ? 26.484 -21.078 -35.438 1 78.31 511 ARG B C 1
ATOM 8235 O O . ARG B 1 511 ? 26.75 -20.281 -36.344 1 78.31 511 ARG B O 1
ATOM 8242 N N . PRO B 1 512 ? 26.75 -22.344 -35.562 1 69 512 PRO B N 1
ATOM 8243 C CA . PRO B 1 512 ? 26.984 -22.875 -36.906 1 69 512 PRO B CA 1
ATOM 8244 C C . PRO B 1 512 ? 25.859 -22.531 -37.906 1 69 512 PRO B C 1
ATOM 8246 O O . PRO B 1 512 ? 24.688 -22.625 -37.531 1 69 512 PRO B O 1
ATOM 8249 N N . ARG B 1 513 ? 26.047 -21.609 -38.812 1 57.09 513 ARG B N 1
ATOM 8250 C CA . ARG B 1 513 ? 25.094 -21.312 -39.844 1 57.09 513 ARG B CA 1
ATOM 8251 C C . ARG B 1 513 ? 24.672 -22.578 -40.594 1 57.09 513 ARG B C 1
ATOM 8253 O O . ARG B 1 513 ? 25.516 -23.281 -41.156 1 57.09 513 ARG B O 1
ATOM 8260 N N . TRP B 1 514 ? 23.766 -23.359 -40.125 1 48.06 514 TRP B N 1
ATOM 8261 C CA . TRP B 1 514 ? 23.297 -24.406 -41.031 1 48.06 514 TRP B CA 1
ATOM 8262 C C . TRP B 1 514 ? 23.031 -23.844 -42.406 1 48.06 514 TRP B C 1
ATOM 8264 O O . TRP B 1 514 ? 22.203 -22.938 -42.562 1 48.06 514 TRP B O 1
ATOM 8274 N N . SER B 1 515 ? 23.984 -23.812 -43.25 1 41.62 515 SER B N 1
ATOM 8275 C CA . SER B 1 515 ? 23.938 -23.578 -44.688 1 41.62 515 SER B CA 1
ATOM 8276 C C . SER B 1 515 ? 22.688 -24.188 -45.312 1 41.62 515 SER B C 1
ATOM 8278 O O . SER B 1 515 ? 22.375 -25.359 -45.062 1 41.62 515 SER B O 1
ATOM 8280 N N . ASP B 1 516 ? 21.719 -23.422 -45.656 1 42.09 516 ASP B N 1
ATOM 8281 C CA . ASP B 1 516 ? 20.703 -23.719 -46.656 1 42.09 516 ASP B CA 1
ATOM 8282 C C . ASP B 1 516 ? 21.297 -24.516 -47.812 1 42.09 516 ASP B C 1
ATOM 8284 O O . ASP B 1 516 ? 20.688 -24.625 -48.906 1 42.09 516 ASP B O 1
ATOM 8288 N N . ASN B 1 517 ? 22.5 -24.984 -47.75 1 38.5 517 ASN B N 1
ATOM 8289 C CA . ASN B 1 517 ? 23 -25.625 -48.969 1 38.5 517 ASN B CA 1
ATOM 8290 C C . ASN B 1 517 ? 22.312 -26.969 -49.188 1 38.5 517 ASN B C 1
ATOM 8292 O O . ASN B 1 517 ? 22.75 -27.75 -50.062 1 38.5 517 ASN B O 1
ATOM 8296 N N . LYS B 1 518 ? 21.531 -27.594 -48.344 1 41.16 518 LYS B N 1
ATOM 8297 C CA . LYS B 1 518 ? 21.031 -28.875 -48.812 1 41.16 518 LYS B CA 1
ATOM 8298 C C . LYS B 1 518 ? 20.016 -28.703 -49.938 1 41.16 518 LYS B C 1
ATOM 8300 O O . LYS B 1 518 ? 19.547 -29.672 -50.531 1 41.16 518 LYS B O 1
ATOM 8305 N N . ARG B 1 519 ? 19.328 -27.547 -50.062 1 39.28 519 ARG B N 1
ATOM 8306 C CA . ARG B 1 519 ? 18.25 -27.672 -51.062 1 39.28 519 ARG B CA 1
ATOM 8307 C C . ARG B 1 519 ? 18.812 -27.625 -52.469 1 39.28 519 ARG B C 1
ATOM 8309 O O . ARG B 1 519 ? 18.047 -27.766 -53.438 1 39.28 519 ARG B O 1
ATOM 8316 N N . HIS B 1 520 ? 20.125 -27.156 -52.625 1 37.03 520 HIS B N 1
ATOM 8317 C CA . HIS B 1 520 ? 20.375 -27.062 -54.062 1 37.03 520 HIS B CA 1
ATOM 8318 C C . HIS B 1 520 ? 20.703 -28.438 -54.656 1 37.03 520 HIS B C 1
ATOM 8320 O O . HIS B 1 520 ? 20.891 -28.562 -55.844 1 37.03 520 HIS B O 1
ATOM 8326 N N . HIS B 1 521 ? 21.031 -29.438 -53.75 1 36.59 521 HIS B N 1
ATOM 8327 C CA . HIS B 1 521 ? 21.453 -30.625 -54.5 1 36.59 521 HIS B CA 1
ATOM 8328 C C . HIS B 1 521 ? 20.266 -31.359 -55.062 1 36.59 521 HIS B C 1
ATOM 8330 O O . HIS B 1 521 ? 20.438 -32.281 -55.875 1 36.59 521 HIS B O 1
ATOM 8336 N N . ASN B 1 522 ? 19.078 -31.375 -54.406 1 32.78 522 ASN B N 1
ATOM 8337 C CA . ASN B 1 522 ? 18.141 -32.375 -54.969 1 32.78 522 ASN B CA 1
ATOM 8338 C C . ASN B 1 522 ? 17.547 -31.906 -56.281 1 32.78 522 ASN B C 1
ATOM 8340 O O . ASN B 1 522 ? 16.609 -32.531 -56.781 1 32.78 522 ASN B O 1
ATOM 8344 N N . GLN B 1 523 ? 17.688 -30.562 -56.625 1 32.06 523 GLN B N 1
ATOM 8345 C CA . GLN B 1 523 ? 17.078 -30.297 -57.938 1 32.06 523 GLN B CA 1
ATOM 8346 C C . GLN B 1 523 ? 17.984 -30.75 -59.062 1 32.06 523 GLN B C 1
ATOM 8348 O O . GLN B 1 523 ? 17.641 -30.594 -60.25 1 32.06 523 GLN B O 1
ATOM 8353 N N . SER B 1 524 ? 19.188 -31.328 -58.75 1 27.31 524 SER B N 1
ATOM 8354 C CA . SER B 1 524 ? 19.656 -31.984 -59.938 1 27.31 524 SER B CA 1
ATOM 8355 C C . SER B 1 524 ? 19.062 -33.375 -60.094 1 27.31 524 SER B C 1
ATOM 8357 O O . SER B 1 524 ? 18.891 -34.094 -59.094 1 27.31 524 SER B O 1
#

Sequence (1048 aa):
MSTFNGIIAQFPAIRVDYFRRHPAHKAPLACFLSHVHSDHLTGLESLRAPFVYCSPATREILLRLERHHNRINFARGILESRNVSYDKSMHRLAKPLPLDTPTVIELAPGSRIRVTLIDANHCIGAVMFLFEDDAHAVLYTGDIRAETWWVNSLVQNPVLLPYSLGLRHLDCIYLDTTFAGKSDPYRQFPSKAEGIRELLQEVQQYPSDTVFYFHSWTFGYENVWVALSAFLHSQIHLDDYRARLYSSLSLLDKKHLRETGLNVQSDNRLLRNSGLDIREAPALCGFRNGNHTQPGCLTSQEHVRLHSCERGMGCSVVDQDTNAEIIHIIPIVSRANGTEIAEVGAGGGKGDLDQREELDTGDVAQVGKLMELCANSIKDEELLSKVLARLQKSLEPGQGNIDLGLCLQKDSQDSEDDLTLQTLVSVLKFQASRSGEERPNRTIRFPYSRHSSYSELCKFLDAFKPKDVYPCTVDQESWTPELSMQSLFGEYCSGSVFRHDLEMMEAYESRPRWSDNKRHHNQSMSTFNGIIAQFPAIRVDYFRRHPAHKAPLACFLSHVHSDHLTGLESLRAPFVYCSPATREILLRLERHHNRINFARGILESRNVSYDKSMHRLAKPLPLDTPTVIELAPGSRIRVTLIDANHCIGAVMFLFEDDAHAVLYTGDIRAETWWVNSLVQNPVLLPYSLGLRHLDCIYLDTTFAGKSDPYRQFPSKAEGIRELLQEVQQYPSDTVFYFHSWTFGYENVWVALSAFLHSQIHLDDYRARLYSSLSLLDKKHLRETGLNVQSDNRLLRNSGLDIREAPALCGFRNGNHTQPGCLTSQEHVRLHSCERGMGCSVVDQDTNAEIIHIIPIVSRANGTEIAEVGAGGGKGDLDQREELDTGDVAQVGKLMELCANSIKDEELLSKVLARLQKSLEPGQGNIDLGLCLQKDSQDSEDDLTLQTLVSVLKFQASRSGEERPNRTIRFPYSRHSSYSELCKFLDAFKPKDVYPCTVDQESWTPELSMQSLFGEYCSGSVFRHDLEMMEAYESRPRWSDNKRHHNQS

Foldseek 3Di:
DFPFQQADPVQRQEGELAQDDDPVGDHHLEYEYQAQFPSSCHPLLVDQDDAYEFAPLRLLLLLQFAFPVQQLCVLVPVDVDGDRRRNPRNVPRYDHDYALDWDWDASDVVDIKTWHWADQLFFFRGTWIWIDDPPATEIERQFHAQDPVNLVVQCVRPVCVCQLVPVDAHQEYADACLLQDCDPPQADADAQVQQLVLVLVVVVPDDLQAAAEEADQFGNCLVSLLSCCVSSVWAEAAFQSVLQSLQLQDLDAQVLLVLLARNHDDGNVVCNVVPDHGPCNCQNRWDDDVVDTHHHRYHNDQNIRHYHYAEPSDRCCRVVVPVLRYFYEAEFAHADPNDTHRAAQRSGRASRRYPQPKDFCPPVVVLVVLLVVLVVPPPPPQLNVQLNVVSVVCNPPPNTIDRLPPQLPPDPPDDDPSSVSVSSSVSSSVVSVPPPDCPPPSYHYTHRRSGYGLNSVQSSLLSRQHQEYHYRDDDLVPDDPCSDCCNSHVVSHPHDDYPVSVVSVVVVVPPPPPPPPPVVPVVD/DFPFQQADPVQRQEGELAQDDDPVGDHHLEYEYQAQFPSSCHPLLVDQDDAYEFAPLRLLLLLQFAFPVQQLCVLVPNDVDRDRRRNPRNVPRYDHDYALDWDWDASDVVDIKTWHWADQLFFFRGTWIWIDDPPATEIERQFHAQDPVNLVVQCVRPVCVCQLVPVDAHQEYADACLLADCDPPQADADAQVQQLVLVLVVVVPDDLQAAAEEADQFGNCLVSLLSCCVSSVWAEAAFQSVLQSLQLQDLDAQVLLVLLARNHDDGNVVCNVVPDHGPCNCQNRWDDDVVDTHHHRYHNDQPIRHYHYAEPSDRCCRVVVPVLRYFYEAEFAHADPNDTHRAAQRSGRASRRYPQPWDFLPPVVVLVVLLVVLVVQPPPPQLNVQLNVVSVVCNPPPNTIDRLPPQLPPDPPDDDPSSNSVSSSVSSSVVSVPPPDCPPNSYHYTHRRSGYGLNSVQSSLLSRQHQEYHYRDDDLVPDDPCSDCCNSHVVSHPHDDYPVSVVSVVVVVPPPPPPPVPVVPVVD

Solvent-accessible surface area (backbone atoms only — not comparable to full-atom values): 55890 Å² total; per-residue (Å²): 74,59,61,49,79,15,70,42,86,93,46,63,53,34,29,41,36,26,53,59,89,51,92,92,50,75,81,47,52,35,32,37,40,34,40,74,44,58,56,35,47,45,38,52,77,78,45,86,69,51,45,32,36,25,26,51,46,23,47,46,38,44,48,56,38,50,46,64,70,44,48,52,33,29,74,71,58,72,33,92,59,85,52,51,66,35,31,84,55,41,70,73,29,48,41,53,46,64,60,71,20,76,37,81,45,73,62,45,95,94,38,62,38,34,41,27,32,37,81,16,64,26,32,83,34,22,21,20,41,38,41,34,50,98,84,48,35,35,39,37,32,47,62,31,26,40,45,67,40,55,45,48,45,48,41,54,32,45,82,47,22,46,31,39,72,67,76,39,67,31,56,30,33,38,34,58,31,72,36,64,37,88,48,84,68,29,26,64,58,71,52,54,45,58,15,49,50,53,43,52,62,57,59,66,74,50,62,92,83,53,36,39,38,42,64,62,40,41,84,49,53,63,61,56,51,48,24,50,19,66,75,67,72,33,42,30,19,33,34,67,69,57,42,44,43,58,48,40,42,25,58,56,50,49,70,54,30,41,72,24,35,33,77,49,88,66,81,30,59,67,47,53,70,44,56,59,75,44,85,64,20,43,36,41,46,19,46,53,52,86,94,41,68,41,49,24,31,40,23,51,55,66,92,52,40,32,33,56,43,59,83,80,69,73,46,74,57,72,63,57,46,81,80,64,71,58,31,34,37,40,60,19,33,34,76,44,96,90,40,74,38,72,36,85,52,58,64,32,27,67,48,61,68,33,74,73,76,58,53,68,34,81,44,60,66,57,49,48,50,41,48,52,46,29,62,71,68,38,79,52,60,68,51,31,51,46,33,45,49,51,52,52,52,27,57,38,90,88,39,45,67,48,81,53,68,86,57,55,70,72,75,70,81,66,67,86,77,69,42,56,47,52,32,47,38,51,26,40,46,53,57,48,68,58,66,72,71,82,65,80,82,50,58,48,72,32,37,48,46,48,54,32,27,26,53,29,47,50,53,46,36,51,44,36,31,22,33,25,54,36,75,29,30,67,58,76,87,77,59,49,76,77,72,23,52,58,66,71,44,36,89,32,34,69,36,89,64,44,66,55,46,57,59,48,49,57,55,56,72,64,48,79,73,78,68,76,65,71,67,67,61,71,79,104,74,60,60,49,79,16,70,41,86,94,46,65,52,34,28,40,36,26,53,58,89,51,93,91,50,73,80,47,52,34,33,36,41,36,40,73,44,57,58,34,46,43,38,52,78,75,46,87,68,51,45,32,36,25,26,53,48,23,48,46,37,46,48,56,38,48,46,63,71,43,48,53,31,29,75,71,59,72,34,92,61,85,54,51,66,35,31,82,56,41,69,74,28,48,41,52,46,63,61,72,21,76,38,79,44,74,61,45,96,93,37,62,38,35,40,27,31,37,82,17,64,26,32,83,33,21,20,20,40,38,41,34,50,98,85,47,34,36,38,38,32,46,63,32,26,41,46,66,41,55,44,50,45,46,42,54,33,45,80,46,24,46,30,37,72,67,76,40,67,30,55,29,32,38,34,58,31,72,36,64,37,87,48,83,67,28,26,64,58,71,49,54,46,58,15,50,51,53,43,53,61,55,57,68,74,50,63,92,82,52,36,38,38,42,63,62,40,41,83,48,51,63,61,56,52,48,24,50,20,65,74,67,72,33,43,30,19,34,35,68,69,56,41,44,42,58,49,39,42,26,58,56,51,49,71,54,29,41,72,23,37,34,76,51,90,67,79,30,58,70,49,53,71,42,56,57,75,45,84,62,21,41,36,40,46,20,47,50,52,84,96,38,68,40,48,24,32,40,23,50,53,66,93,52,41,31,34,56,43,60,84,79,72,72,46,75,56,73,64,59,46,81,79,64,69,58,32,36,37,40,61,19,32,33,75,44,95,88,40,73,38,70,36,85,51,58,63,32,28,67,49,60,67,34,73,73,76,58,52,67,34,80,43,59,66,58,48,49,51,41,47,52,47,31,62,72,68,38,78,53,61,68,51,32,51,48,33,45,50,51,52,50,50,26,57,39,91,88,39,46,68,49,81,52,69,86,57,54,70,70,76,72,80,65,66,86,77,67,41,57,47,54,31,46,38,51,24,40,48,53,58,48,67,58,66,72,70,81,64,79,82,49,58,46,72,30,36,48,45,49,54,32,26,25,52,28,48,49,53,46,35,51,43,36,32,22,32,25,55,37,74,30,28,68,59,77,85,77,60,48,76,76,72,23,51,60,66,70,44,37,89,34,34,70,38,88,64,44,67,54,44,58,59,48,50,58,55,56,70,64,48,79,74,80,67,77,64,68,67,67,60,71,78,104

Secondary structure (DSSP, 8-state):
-----SB-TT-TTEEES--S--TTSPPPSEEE-----GGG-TTGGG--SS-EEE-HHHHHHHTT-B-HHHHHHHHTTSSSS--BSSHHHHHHHEEE--BT--EEEEEETTEEEEEEEEE-SSSTT-EEEEEE-SS-EEEE--S----HHHHHHHHT-TTTHHHHTTSS--SEEEE--TT--SSTTSS----HHHHHHHHHHHHTTS-TT--EEE---SS--HHHHHHHHHHHT--EE--HHHHHHHHTT----HHHHHHTT-------HHHHHHT---TTHHHHH-EEETTEEE--SEES-S-SSEE-PPTTSS-TTTTT-TT--PEEEEEEEEEETTEEEE-TTTTS-TTSS-----EETT-HHHHHHHHHHHHHH---HHHHHHHHHHHHHHHSTT--EE--GGGGGS---S-TTHHHHHHHHHHHHHHHHTTSS-----EEEEE--SS--HHHHHHHHHHH--S-EEESS--TTT--GGGSHHHHHGGG-S-S--HHHHHHHHHHHHS----STTTTTTT-/-----SB-TT-TTEEES--SPPTTSPPPSEEE-----GGG-TTGGG--SS-EEE-HHHHHHHTT-B-HHHHHHHHTTSSSS--BSSHHHHHHHEEE--BT--EEEEEETTEEEEEEEEE-SSSTT-EEEEEE-SS-EEEE--S----HHHHHHHHT-TTTHHHHTTSS--SEEEE--TT--SSTTSS----HHHHHHHHHHHHTTS-TT--EEE---SS--HHHHHHHHHHHT--EE--HHHHHHHHTT----HHHHHHTT-------HHHHHHT---TTHHHHH-EEETTEEE--SEES-S-SSEE-PPTTSS-TTTTT-TT--PEEEEEEEEEETTEEEE-TTTTS-TTSS-----EETT-HHHHHHHHHHHHHH---HHHHHHHHHHHHHHHSTT--EE--GGGGGS---S-TTHHHHHHHHHHHHHHHHT-SS-----EEEEE--SS--HHHHHHHHHHH--S-EEESS--TTT--GGGSHHHHHGGG-S-S--HHHHHHHHHHHHS----STTTTTTT-

Organism: NCBI:txid1448308

Nearest PDB structures (foldseek):
  6tt5-assembly1_AAA  TM=7.410E-01  e=3.578E-22  Homo sapiens
  7a1f-assembly1_A  TM=8.243E-01  e=1.917E-19  Homo sapiens
  5aho-assembly1_A  TM=7.733E-01  e=1.352E-19  Homo sapiens
  7b9b-assembly1_A  TM=7.506E-01  e=1.002E-17  Homo sapiens
  5nzw-assembly1_A  TM=7.438E-01  e=4.436E-18  Homo sapiens